Protein 6BKX (pdb70)

Secondary structure (DSSP, 8-state):
--EEEEEEEEEE--HHHHHHHHHHIIIIITTTEEEEEEEEE-SHHHHHHTTTHHHHHHHHHHHHHSEEEE-------HHHHHHHT-SS-PPPHHHHHHHHH-SEEEEEE---TTSPPSBTT--S-EEEEEE-SSGGGG-EEEEE-SSEEEEEEEEESSS---EEEEEEEE-SS-EEEEEEEEEHHHHHHHHHHHHHHHHHHT--EEEEE-TTTSTTHHHHHHHHHHHHIIIIIHHHHHHTT--EEEEEHHHHHHHHHHS---EEEEE-HHHHHHHHHHHHHHHT-TTSEEEEEE-TTSS-EEEE--S---HHHHHHHHTT-------HHHHHHHHHHHHHHHHHHT-HHHHHHHHHHHHHHHHHHHTT---HHHHHHHH-GGG--GGG---HHHHHHHHHHHHHHHHHHHHHT-/--EEEEEEEEEE--HHHHHHHHHHIIIIITTTEEEEEEEEE-SHHHHHHTTTHHHHHHHHHHHHHSEEEE-------HHHHHHHT-SS-PPPHHHHHHHHH--EEEEEE---TTS--SBTT--S-EEEEEE-SSGGGG-EEEEE-SSEEEEEEEEETTSS--EEEEEEEE-SS-EEEEEEEEEHHHHHHHHHHHHHHHHHHT--EEEEE-TTTSTTHHHHHHHHHHHHIIIIIHHHHHHTT--EEEEEHHHHHHHHHHS---EEEEE-HHHHHHHHHHHHHHHT-TT-EEEEEE-TTSS-EEEE--S---HHHHHHHHTT-------HHHHHHHHHHHHHHHHHHT-HHHHHHHHHHHHHHHHHHHTT---HHHHHHHH-GGG--GGG---HHHHHHHHHHHHHHHHHHHHHHS--/--EEEEEEEEEE--HHHHHHHHHHIIIIITTTEEEEEEEEE--HHHHHHTTTHHHHHHHHHHHHHSEEEE-------HHHHHHHT-SS----HHHHHHHHH--EEEEEE---TTS--SSTT--S-EEEEEE-SSGGGG-EEEEE-SSEEEEEEE--TTSS--EEEEEEEE-SS-EEEEE----HHHHHHHHHHHHHHHHHHT--EEEEE-TTTSTTHHHHHHHHHHHHIIIIIHHHHHHTT--EEEEEHHHHHHHHHHS---EEEEE-HHHHHHHHHHHHHHHT-TT-EEEEEE-TTSS-EEEE--S---HHHHHHHHTT-------HHHHHHHHHHHHHHHHHHT-HHHHHHHHHHHHHHHHHHHTT---HHHHHHHH-GGG--GGG---HHHHHHHHHHHHHHHHHHHHHHHHH-

Sequence (1247 aa):
KKISGGSVVEMQGDEMTRIIWELIKEKLIFPYVELDLHSYDLGIENRDATNDQVTKDAAEAIKKHNVGVKCATITPDEKRVEEFKLKQMWKSPNGTIRNNILGGTVFREAIICKNIPRLVSGWVKPIIIGRHAYGDQYRATDFVVPGPGKVEITYTPSDGTQKVTYLVHNFEEGGGVAMGMYNQDKSIEDFAHSSFQMALSKGWPLYLSTKNTILKKYDGRFKDIFQEIYDKQYKSQFEAQKIWYEHRLIDDMVAQAMKSEGGFIWACKNYDGDVQSDSVAQGYGSLGMMTSVLVCPDGKTVEAEAAHGTVTRHYRMYQKGQETSTNPIASIFAWTRGLAHRAKLDNNKELAFFANALEEVSIETIEAGFMTKDLAACIKGLPNVQRSDYLNTFEFMDKLGENLKIKLAQAKLSLEHHKKISGGSVVEMQGDEMTRIIWELIKEKLIFPYVELDLHSYDLGIENRDATNDQVTKDAAEAIKKHNVGVKCATITPDEKRVEEFKLKQMWKSPNGTIRNILGGTVFREAIICKNIPRLVSGWVKPIIIGRHAYGDQYRATDFVVPGPGKVEITYTPSDGTQKVTYLVHNFEEGGGVAMGMYNQDKSIEDFAHSSFQMALSKGWPLYLSTKNTILKKYDGRFKDIFQEIYDKQYKSQFEAQKIWYEHRLIDDMVAQAMKSEGGFIWACKNYDGDVQSDSVAQGYGSLGMMTSVLVCPDGKTVEAEAAHGTVTRHYRMYQKGQETSTNPIASIFAWTRGLAHRAKLDNNKELAFFANALEEVSIETIEAGFMTKDLAACIKGLPNVQRSDYLNTFEFMDKLGENLKIKLAQAKLSLEHKKISGGSVVEMQGDEMTRIIWELIKEKLIFPYVELDLHSYDLGIENRDATNDQVTKDAAEAIKKHNVGVKCATITPDEKRVEEFKLKQMWKSPNGTIRNNILGGTVFREAIICKNIPRLVSGWVKPIIIGRHAYGDQYRATDFVVPGPGKVEITYTPSDGTQKVTYLVHNFEEGGGVAMGMYNQDKSIEDFAHSSFQMALSKGWPLYLSTKNTILKKYDGRFKDIFQEIYDKQYKSQFEAQKIWYEHRLIDDMVAQAMKSEGGFIWACKNYDGDVQSDSVAQGYGSLGMMTSVLVCPDGKTVEAEAAHGTVTRHYRMYQKGQETSTNPIASIFAWTRGLAHRAKLDNNKELAFFANALEEVSIETIEAGFMTKDLAACIKGLPNVQRSDYLNTFEFMDKLGENLKIKLAQAKLSL

InterPro domains:
  IPR004790 Isocitrate dehydrogenase NADP-dependent [PIRSF000108] (7-410)
  IPR004790 Isocitrate dehydrogenase NADP-dependent [PTHR11822] (3-410)
  IPR004790 Isocitrate dehydrogenase NADP-dependent [TIGR00127] (4-410)
  IPR019818 Isocitrate/isopropylmalate dehydrogenase, conserved site [PS00470] (271-290)
  IPR024084 Isopropylmalate dehydrogenase-like domain [PF00180] (11-380)
  IPR024084 Isopropylmalate dehydrogenase-like domain [SM01329] (9-401)

Radius of gyration: 37.8 Å; Cα contacts (8 Å, |Δi|>4): 2553; chains: 3; bounding box: 75×101×125 Å

Organism: Homo sapiens (NCBI:txid9606)

B-factor: mean 28.01, std 14.49, range [10.61, 154.74]

Foldseek 3Di:
DAAAQEEEEEEAADFQQNVLLVLCCVQANVVHYDYPYHYQYPYVLVCQVVVNVSLVVSLVVLVVRQFYFYTFYDQDDPVVCVVNVGPDSDGDSQLVSCQSQWFWKKKKFLDFPQQAFQQNLAPDIEIETEGSHKDPSPKDKDWFAFFAWDKDKDAPPVRPDMDIGTPDGGPGGIGMDMDIDDDLVSLLLLLVVQLVVCLVLLFAEEEEAQCVVVVPRRVSSVVSNVVCCVPPNVVSNVVSVYYYYYDYVVVVVVCCSPHSHGHYYYYYNVCSLVVSQVSNVRSHDSQRMWIKGQGSVNRHIQTYRSDHSPNVQSVCVVVVHFAFDFCLRSLLSVLVSSCSSCVNVVRPVSVVSSVLLSVLSSVCVNVQEGTLRSLCSNVNNVRDDPVRYDTSSRSSVSSSVSSCVSVVVVVVVVVVD/DAAEQEEEEEEAADFQQNVLLVLCCVQANVVHYDYPYHYQYPYVLVCQVVVNVSLVVSLVVLVVRQFYFYTFYDQDDPVVCVVNVGPDSDADSQLVSCQSQWFWKKKKFLDFPLQAFQQVLAPDIEIETEGSHWDPSPKDKDWFAFFAWDKDKDAPPVRPDMDIGTPDGGPGGIGMDMDIADDLVSLLLLLVVQLVVCLVLLFAEEEEAQCVPVVPRRVSSVVSNVVCCVPPNVVSNVVSVYYYYYDYVVVVVVCCSPHNHGHYYYYYNVCSLVVSQVSNVRSHDSQGMWIKGQGSVNRHIQTYRSDHSPNVQSVCVVVVHFAFDFCLRSLLSVLVSSCSSCVNVVRPVSVVSSVLLSVLSSVCVNVQEGTLRSLCSNPNNVRDDPVSYDTSVRSSVSSSVSSVVSVVVVVVVDDD/DAAEQEEEEEEAADFQQNVLLVLCCVQANVVHYDYPYHYQYPYVLVCQVVVNVSLVVSLVVLVVRQFYFYTFYDQDDPVVCVVNVGPDSDGDSQLVSCQSQWFWKKKKFLDFPQQDFLQNLQQDIEIETEGSHWDPSPKDKDWFAFFAWDKDWDDDPVDDDIDIGTPDGGPGGIGMDMDIADDLVSLLLLLVVQLVVCLVLLFAEEEEAQCVVVVPRRVSSVVSNVVCCVPPNVVSNVVSVYYYYYDYLVVVLVCCSPHSHGHYYYYYNVCSLVVSQVSNVRSQDSQGMWIKGQGSVNRHIQTYRPDHSPNVQSVCVVVVHFAFDFCLRSLLSVLVSSCSSCVNVVRPVSVVSSVLLSVLSSVCVNVQEGTLRSLCSNQNNVRDDPVSYDTSSRSSVSSSVSSVVSVVVVVVVD

Nearest PDB structures (foldseek):
  6bkx-assembly1_C  TM=1.002E+00  e=2.337E-86  Homo sapiens
  8bay-assembly2_C  TM=9.981E-01  e=8.278E-82  Homo sapiens
  4l03-assembly2_C  TM=9.910E-01  e=6.024E-81  Homo sapiens
  8vhe-assembly1_B  TM=9.965E-01  e=2.669E-80  Homo sapiens
  6vei-assembly1_B  TM=9.838E-01  e=1.119E-79  Homo sapiens

CATH classification: 3.40.718.10

GO terms:
  GO:0000287 magnesium ion binding (F, IDA)
  GO:0004450 isocitrate dehydrogenase (NADP+) activity (F, IDA)
  GO:0006102 isocitrate metabolic process (P, IDA)
  GO:0006103 2-oxoglutarate metabolic process (P, IDA)
  GO:0042803 protein homodimerization activity (F, IPI)
  GO:1904724 tertiary granule lumen (C, TAS)
  GO:1904813 ficolin-1-rich granule lumen (C, TAS)
  GO:0034774 secretory granule lumen (C, TAS)
  GO:0005576 extracellular region (C, TAS)
  GO:0005782 peroxisomal matrix (C, TAS)
  GO:0005829 cytosol (C, TAS)
  GO:0005737 cytoplasm (C, IDA)
  GO:0042802 identical protein binding (F, IPI)
  GO:0005515 protein binding (F, IPI)
  GO:0045296 cadherin binding (F, HDA)
  GO:0005829 cytosol (C, IDA)
  GO:0005777 peroxisome (C, IDA)
  GO:0070062 extracellular exosome (C, HDA)

Solvent-accessible surface area: 53455 Å² total; per-residue (Å²): 152,87,34,89,0,27,29,0,0,1,0,34,0,3,10,2,2,66,40,2,1,66,18,0,9,105,52,0,0,81,54,48,2,75,9,66,45,47,63,54,49,0,1,0,103,43,0,18,71,49,82,15,80,13,0,92,62,0,0,90,8,0,104,158,30,16,0,0,0,2,0,4,18,8,73,8,71,127,96,38,31,126,76,54,171,14,120,110,90,18,165,25,0,29,5,30,0,13,24,56,17,11,5,0,0,17,11,40,14,11,81,4,186,49,17,66,94,127,27,96,37,12,101,81,44,2,5,1,0,4,0,1,25,0,2,79,70,135,26,96,106,97,110,12,133,18,92,34,137,20,98,84,69,133,77,24,130,106,58,109,104,140,48,70,130,106,77,97,51,26,146,95,42,38,32,115,13,89,22,61,80,32,90,66,135,16,6,60,23,0,0,48,17,0,0,97,42,0,27,91,92,29,51,17,0,20,0,0,1,62,28,65,122,88,144,185,59,3,9,106,1,75,86,5,0,73,90,14,10,83,150,95,18,88,87,84,0,100,77,78,170,15,116,12,70,31,66,42,29,77,80,0,51,60,52,3,119,189,26,99,6,8,9,0,3,0,0,24,1,110,25,0,43,60,30,2,56,61,8,1,71,6,13,6,16,85,17,7,10,9,2,22,2,45,6,63,94,66,108,4,8,3,0,7,4,36,43,48,10,48,43,206,32,46,81,61,74,72,144,60,94,91,14,6,4,15,1,0,2,1,0,5,3,0,0,82,0,0,42,24,20,2,161,55,68,118,26,153,112,0,46,103,0,2,77,2,0,24,70,1,0,45,84,1,1,57,69,42,76,8,0,68,54,1,4,20,40,81,82,29,108,130,92,22,110,98,104,42,29,41,23,6,50,73,0,0,40,51,0,13,101,39,0,138,83,51,27,56,117,30,109,120,71,123,126,166,188,222,106,37,88,0,26,29,0,0,1,0,36,0,3,9,3,2,71,47,2,1,66,24,0,9,115,70,0,0,72,59,48,2,122,28,73,46,50,62,43,50,0,1,0,107,44,0,17,70,49,50,14,24,12,0,71,49,0,0,77,8,0,105,116,27,16,0,0,0,2,0,3,18,8,27,0,19,83,152,40,32,125,72,49,175,16,119,102,51,16,148,10,0,28,4,27,0,14,24,55,18,12,6,0,0,18,10,42,15,12,82,4,186,48,13,66,92,47,1,83,33,7,100,83,43,2,5,2,0,4,1,1,22,0,2,22,29,118,25,26,28,11,65,1,107,11,47,2,91,0,45,0,10,10,46,16,79,104,61,111,113,131,53,68,68,88,10,21,50,4,143,81,41,5,0,0,0,3,0,5,1,0,46,25,134,17,0,60,24,1,0,48,21,0,0,97,42,0,27,92,93,30,51,18,0,20,0,0,1,20,10,16,31,8,46,114,0,3,10,60,0,57,75,6,0,73,90,14,10,82,147,96,19,89,87,85,0,102,76,81,168,14,112,11,71,30,65,42,0,18,65,0,5,2,54,3,8,144,27,99,6,8,9,0,2,0,0,24,1,26,6,0,7,3,5,1,14,11,9,1,8,0,13,5,17,53,18,7,11,10,2,22,1,45,7,65,93,65,109,5,7,3,0,6,4,32,41,49,10,47,42,208,32,50,79,52,93,104,152,73,91,89,15,2,3,16,0,0,3,1,0,4,3,0,0,83,0,0,42,26,20,2,159,54,70,119,27,153,115,0,44,105,1,2,77,1,0,23,70,2,0,45,83,1,0,60,70,43,77,9,0,56,53,0,4,17,44,82,84,28,108,130,89,25,115,100,109,41,24,41,21,8,120,70,0,0,77,51,0,13,100,38,0,140,83,45,29,50,105,28,130,151,82,136,167,236,258,102,26,88,0,26,30,0,0,1,0,34,0,3,11,2,1,69,41,1,1,67,22,0,9,119,69,0,0,76,60,49,2,119,30,73,47,51,61,53,48,0,0,1,104,44,0,18,71,49,86,14,82,13,0,93,60,0,0,88,8,0,103,158,30,16,0,0,0,2,0,3,17,9,30,0,36,106,95,38,30,128,79,53,171,15,120,108,62,15,151,10,0,29,5,31,0,13,24,56,17,11,6,0,1,17,12,41,14,11,78,5,184,50,18,64,92,44,1,84,34,7,101,81,43,1,5,1,0,4,0,0,19,0,1,24,28,116,26,26,26,10,62,1,106,12,53,2,52,0,22,0,7,10,56,17,83,124,63,104,86,91,52,42,73,93,10,26,51,4,143,84,42,6,0,0,0,4,0,5,0,0,42,23,132,16,0,60,24,0,0,48,21,0,0,97,43,0,27,92,93,30,50,18,0,19,0,0,1,20,4,17,29,10,29,99,1,3,4,59,0,40,74,6,0,71,89,14,9,81,152,96,18,90,88,84,0,101,75,82,168,12,113,10,70,30,66,43,0,19,66,0,6,2,52,4,8,141,26,100,6,8,9,0,2,0,0,24,1,24,5,0,7,2,6,2,14,12,10,1,10,0,13,7,17,55,17,7,10,10,2,23,1,45,6,64,92,66,108,4,8,3,0,6,3,34,44,48,9,47,42,208,32,48,77,54,87,104,151,73,93,88,15,3,3,16,0,0,3,1,0,4,3,0,0,83,0,0,42,27,20,2,161,54,68,117,32,160,120,0,43,105,0,2,76,1,0,23,70,2,0,46,85,1,0,59,70,44,76,9,0,56,50,0,4,18,41,78,85,28,110,129,90,26,116,101,108,38,27,41,21,7,114,70,0,0,77,51,0,14,103,38,0,138,84,51,32,44,92,32,159,144,97,188

Structure (mmCIF, N/CA/C/O backbone):
data_6BKX
#
_entry.id   6BKX
#
_cell.length_a   95.301
_cell.length_b   274.911
_cell.length_c   116.897
_cell.angle_alpha   90.00
_cell.angle_beta   90.00
_cell.angle_gamma   90.00
#
_symmetry.space_group_name_H-M   'C 2 2 21'
#
loop_
_entity.id
_entity.type
_entity.pdbx_description
1 polymer 'Isocitrate dehydrogenase [NADP] cytoplasmic'
2 non-polymer 'CALCIUM ION'
3 non-polymer 'ISOCITRIC ACID'
4 non-polymer (6aS,7S,9R,10aS)-7,10a-dimethyl-8-oxo-2-(phenylamino)-5,6,6a,7,8,9,10,10a-octahydrobenzo[h]quinazoline-9-carbonitrile
5 water water
#
loop_
_atom_site.group_PDB
_atom_site.id
_atom_site.type_symbol
_atom_site.label_atom_id
_atom_site.label_alt_id
_atom_site.label_comp_id
_atom_site.label_asym_id
_atom_site.label_entity_id
_atom_site.label_seq_id
_atom_site.pdbx_PDB_ins_code
_atom_site.Cartn_x
_atom_site.Cartn_y
_atom_site.Cartn_z
_atom_site.occupancy
_atom_site.B_iso_or_equiv
_atom_site.auth_seq_id
_atom_site.auth_comp_id
_atom_site.auth_asym_id
_atom_site.auth_atom_id
_atom_site.pdbx_PDB_model_num
ATOM 1 N N . LYS A 1 3 ? 33.460 6.737 -46.735 1.00 48.31 3 LYS C N 1
ATOM 2 C CA . LYS A 1 3 ? 32.086 6.234 -46.711 1.00 47.36 3 LYS C CA 1
ATOM 3 C C . LYS A 1 3 ? 31.632 6.000 -45.273 1.00 46.23 3 LYS C C 1
ATOM 4 O O . LYS A 1 3 ? 32.387 5.443 -44.468 1.00 47.09 3 LYS C O 1
ATOM 10 N N . LYS A 1 4 ? 30.385 6.375 -44.968 1.00 37.62 4 LYS C N 1
ATOM 11 C CA . LYS A 1 4 ? 29.822 6.180 -43.630 1.00 34.99 4 LYS C CA 1
ATOM 12 C C . LYS A 1 4 ? 29.147 4.816 -43.479 1.00 36.36 4 LYS C C 1
ATOM 13 O O . LYS A 1 4 ? 28.770 4.173 -44.468 1.00 34.80 4 LYS C O 1
ATOM 19 N N . ILE A 1 5 ? 29.010 4.371 -42.221 1.00 29.93 5 ILE C N 1
ATOM 20 C CA . ILE A 1 5 ? 28.352 3.115 -41.899 1.00 28.39 5 ILE C CA 1
ATOM 21 C C . ILE A 1 5 ? 26.836 3.360 -41.934 1.00 31.18 5 ILE C C 1
ATOM 22 O O . ILE A 1 5 ? 26.374 4.380 -41.426 1.00 30.18 5 ILE C O 1
ATOM 27 N N . SER A 1 6 ? 26.073 2.452 -42.562 1.00 29.62 6 SER C N 1
ATOM 28 C CA . SER A 1 6 ? 24.615 2.560 -42.567 1.00 30.96 6 SER C CA 1
ATOM 29 C C . SER A 1 6 ? 24.188 2.005 -41.191 1.00 34.88 6 SER C C 1
ATOM 30 O O . SER A 1 6 ? 24.343 0.812 -40.928 1.00 36.27 6 SER C O 1
ATOM 33 N N . GLY A 1 7 ? 23.775 2.901 -40.311 1.00 29.81 7 GLY C N 1
ATOM 34 C CA . GLY A 1 7 ? 23.428 2.581 -38.929 1.00 29.33 7 GLY C CA 1
ATOM 35 C C . GLY A 1 7 ? 22.050 2.006 -38.660 1.00 30.97 7 GLY C C 1
ATOM 36 O O . GLY A 1 7 ? 21.876 1.288 -37.674 1.00 29.24 7 GLY C O 1
ATOM 37 N N . GLY A 1 8 ? 21.067 2.349 -39.481 1.00 27.35 8 GLY C N 1
ATOM 38 C CA . GLY A 1 8 ? 19.707 1.867 -39.255 1.00 27.19 8 GLY C CA 1
ATOM 39 C C . GLY A 1 8 ? 18.921 2.756 -38.308 1.00 29.18 8 GLY C C 1
ATOM 40 O O . GLY A 1 8 ? 19.306 3.901 -38.051 1.00 29.96 8 GLY C O 1
ATOM 41 N N . SER A 1 9 ? 17.805 2.238 -37.787 1.00 23.89 9 SER C N 1
ATOM 42 C CA . SER A 1 9 ? 16.859 3.004 -36.978 1.00 23.23 9 SER C CA 1
ATOM 43 C C . SER A 1 9 ? 17.203 3.023 -35.510 1.00 24.03 9 SER C C 1
ATOM 44 O O . SER A 1 9 ? 17.331 1.964 -34.902 1.00 23.50 9 SER C O 1
ATOM 47 N N . VAL A 1 10 ? 17.276 4.227 -34.938 1.00 20.21 10 VAL C N 1
ATOM 48 C CA . VAL A 1 10 ? 17.596 4.444 -33.515 1.00 20.07 10 VAL C CA 1
ATOM 49 C C . VAL A 1 10 ? 16.688 5.540 -32.975 1.00 21.67 10 VAL C C 1
ATOM 50 O O . VAL A 1 10 ? 16.544 6.596 -33.594 1.00 21.11 10 VAL C O 1
ATOM 54 N N . VAL A 1 11 ? 16.124 5.323 -31.777 1.00 16.89 11 VAL C N 1
ATOM 55 C CA . VAL A 1 11 ? 15.319 6.332 -31.116 1.00 16.03 11 VAL C CA 1
ATOM 56 C C . VAL A 1 11 ? 16.260 7.044 -30.140 1.00 20.86 11 VAL C C 1
ATOM 57 O O . VAL A 1 11 ? 16.895 6.374 -29.326 1.00 20.20 11 VAL C O 1
ATOM 61 N N . GLU A 1 12 ? 16.354 8.370 -30.222 1.00 18.01 12 GLU C N 1
ATOM 62 C CA . GLU A 1 12 ? 17.179 9.116 -29.274 1.00 20.12 12 GLU C CA 1
ATOM 63 C C . GLU A 1 12 ? 16.292 9.982 -28.437 1.00 24.03 12 GLU C C 1
ATOM 64 O O . GLU A 1 12 ? 15.282 10.515 -28.924 1.00 25.24 12 GLU C O 1
ATOM 70 N N . MET A 1 13 ? 16.641 10.110 -27.162 1.00 18.30 13 MET C N 1
ATOM 71 C CA . MET A 1 13 ? 15.871 10.940 -26.253 1.00 17.62 13 MET C CA 1
ATOM 72 C C . MET A 1 13 ? 16.808 11.989 -25.707 1.00 21.80 13 MET C C 1
ATOM 73 O O . MET A 1 13 ? 17.746 11.663 -24.979 1.00 20.26 13 MET C O 1
ATOM 78 N N . GLN A 1 14 ? 16.577 13.235 -26.082 1.00 17.57 14 GLN C N 1
ATOM 79 C CA . GLN A 1 14 ? 17.396 14.351 -25.631 1.00 18.45 14 GLN C CA 1
ATOM 80 C C . GLN A 1 14 ? 17.047 14.671 -24.199 1.00 20.28 14 GLN C C 1
ATOM 81 O O . GLN A 1 14 ? 15.925 14.498 -23.814 1.00 20.66 14 GLN C O 1
ATOM 87 N N . GLY A 1 15 ? 18.016 15.193 -23.447 1.00 16.96 15 GLY C N 1
ATOM 88 C CA . GLY A 1 15 ? 17.825 15.416 -22.023 1.00 15.71 15 GLY C CA 1
ATOM 89 C C . GLY A 1 15 ? 18.001 16.828 -21.538 1.00 19.02 15 GLY C C 1
ATOM 90 O O . GLY A 1 15 ? 17.629 17.775 -22.233 1.00 18.84 15 GLY C O 1
ATOM 91 N N . ASP A 1 16 ? 18.584 16.969 -20.347 1.00 16.59 16 ASP C N 1
ATOM 92 C CA . ASP A 1 16 ? 18.668 18.251 -19.685 1.00 16.44 16 ASP C CA 1
ATOM 93 C C . ASP A 1 16 ? 20.050 18.739 -19.307 1.00 20.48 16 ASP C C 1
ATOM 94 O O . ASP A 1 16 ? 20.986 17.961 -19.125 1.00 20.14 16 ASP C O 1
ATOM 99 N N . GLU A 1 17 ? 20.132 20.062 -19.105 1.00 16.61 17 GLU C N 1
ATOM 100 C CA . GLU A 1 17 ? 21.276 20.766 -18.560 1.00 16.22 17 GLU C CA 1
ATOM 101 C C . GLU A 1 17 ? 22.620 20.365 -19.186 1.00 18.40 17 GLU C C 1
ATOM 102 O O . GLU A 1 17 ? 22.726 20.382 -20.411 1.00 18.38 17 GLU C O 1
ATOM 108 N N . MET A 1 18 ? 23.650 20.050 -18.362 1.00 17.33 18 MET C N 1
ATOM 109 C CA . MET A 1 18 ? 24.987 19.790 -18.931 1.00 16.67 18 MET C CA 1
ATOM 110 C C . MET A 1 18 ? 25.017 18.580 -19.838 1.00 17.53 18 MET C C 1
ATOM 111 O O . MET A 1 18 ? 25.674 18.607 -20.880 1.00 17.35 18 MET C O 1
ATOM 116 N N . THR A 1 19 ? 24.291 17.512 -19.453 1.00 15.09 19 THR C N 1
ATOM 117 C CA . THR A 1 19 ? 24.243 16.303 -20.271 1.00 14.69 19 THR C CA 1
ATOM 118 C C . THR A 1 19 ? 23.623 16.579 -21.653 1.00 18.39 19 THR C C 1
ATOM 119 O O . THR A 1 19 ? 24.026 15.956 -22.637 1.00 17.82 19 THR C O 1
ATOM 123 N N . ARG A 1 20 ? 22.675 17.539 -21.743 1.00 16.63 20 ARG C N 1
ATOM 124 C CA . ARG A 1 20 ? 22.061 17.897 -23.025 1.00 16.09 20 ARG C CA 1
ATOM 125 C C . ARG A 1 20 ? 23.149 18.473 -23.974 1.00 18.53 20 ARG C C 1
ATOM 126 O O . ARG A 1 20 ? 23.200 18.133 -25.161 1.00 18.35 20 ARG C O 1
ATOM 134 N N . ILE A 1 21 ? 24.007 19.341 -23.429 1.00 17.79 21 ILE C N 1
ATOM 135 C CA . ILE A 1 21 ? 25.108 19.963 -24.202 1.00 17.50 21 ILE C CA 1
ATOM 136 C C . ILE A 1 21 ? 26.093 18.884 -24.683 1.00 20.07 21 ILE C C 1
ATOM 137 O O . ILE A 1 21 ? 26.432 18.832 -25.872 1.00 20.58 21 ILE C O 1
ATOM 142 N N . ILE A 1 22 ? 26.513 17.996 -23.773 1.00 16.40 22 ILE C N 1
ATOM 143 C CA . ILE A 1 22 ? 27.438 16.902 -24.099 1.00 18.22 22 ILE C CA 1
ATOM 144 C C . ILE A 1 22 ? 26.845 15.949 -25.137 1.00 20.26 22 ILE C C 1
ATOM 145 O O . ILE A 1 22 ? 27.552 15.487 -26.033 1.00 18.43 22 ILE C O 1
ATOM 150 N N . TRP A 1 23 ? 25.529 15.655 -25.032 1.00 17.44 23 TRP C N 1
ATOM 151 C CA . TRP A 1 23 ? 24.836 14.772 -25.968 1.00 16.85 23 TRP C CA 1
ATOM 152 C C . TRP A 1 23 ? 25.001 15.265 -27.423 1.00 19.60 23 TRP C C 1
ATOM 153 O O . TRP A 1 23 ? 25.310 14.482 -28.306 1.00 18.33 23 TRP C O 1
ATOM 164 N N . GLU A 1 24 ? 24.818 16.569 -27.640 1.00 18.24 24 GLU C N 1
ATOM 165 C CA . GLU A 1 24 ? 24.951 17.174 -28.953 1.00 19.07 24 GLU C CA 1
ATOM 166 C C . GLU A 1 24 ? 26.396 17.094 -29.446 1.00 21.84 24 GLU C C 1
ATOM 167 O O . GLU A 1 24 ? 26.620 16.813 -30.627 1.00 22.83 24 GLU C O 1
ATOM 173 N N . LEU A 1 25 ? 27.378 17.295 -28.535 1.00 18.37 25 LEU C N 1
ATOM 174 C CA . LEU A 1 25 ? 28.803 17.185 -28.871 1.00 17.81 25 LEU C CA 1
ATOM 175 C C . LEU A 1 25 ? 29.149 15.765 -29.287 1.00 20.45 25 LEU C C 1
ATOM 176 O O . LEU A 1 25 ? 29.888 15.570 -30.245 1.00 19.74 25 LEU C O 1
ATOM 181 N N . ILE A 1 26 ? 28.603 14.749 -28.581 1.00 16.06 26 ILE C N 1
ATOM 182 C CA . ILE A 1 26 ? 28.844 13.365 -28.938 1.00 14.52 26 ILE C CA 1
ATOM 183 C C . ILE A 1 26 ? 28.343 13.068 -30.366 1.00 18.18 26 ILE C C 1
ATOM 184 O O . ILE A 1 26 ? 29.058 12.449 -31.150 1.00 19.39 26 ILE C O 1
ATOM 189 N N . LYS A 1 27 ? 27.115 13.473 -30.675 1.00 16.59 27 LYS C N 1
ATOM 190 C CA . LYS A 1 27 ? 26.553 13.240 -31.994 1.00 16.94 27 LYS C CA 1
ATOM 191 C C . LYS A 1 27 ? 27.388 13.921 -33.074 1.00 21.54 27 LYS C C 1
ATOM 192 O O . LYS A 1 27 ? 27.756 13.272 -34.052 1.00 22.42 27 LYS C O 1
ATOM 198 N N . GLU A 1 28 ? 27.692 15.197 -32.862 1.00 20.32 28 GLU C N 1
ATOM 199 C CA . GLU A 1 28 ? 28.450 16.021 -33.812 1.00 21.54 28 GLU C CA 1
ATOM 200 C C . GLU A 1 28 ? 29.878 15.543 -34.051 1.00 23.85 28 GLU C C 1
ATOM 201 O O . GLU A 1 28 ? 30.317 15.483 -35.206 1.00 24.78 28 GLU C O 1
ATOM 207 N N . LYS A 1 29 ? 30.599 15.177 -32.980 1.00 18.72 29 LYS C N 1
ATOM 208 C CA . LYS A 1 29 ? 32.003 14.817 -33.088 1.00 18.44 29 LYS C CA 1
ATOM 209 C C . LYS A 1 29 ? 32.309 13.326 -33.226 1.00 22.37 29 LYS C C 1
ATOM 210 O O . LYS A 1 29 ? 33.331 12.971 -33.815 1.00 22.50 29 LYS C O 1
ATOM 216 N N . LEU A 1 30 ? 31.496 12.460 -32.598 1.00 18.60 30 LEU C N 1
ATOM 217 C CA . LEU A 1 30 ? 31.818 11.040 -32.543 1.00 17.46 30 LEU C CA 1
ATOM 218 C C . LEU A 1 30 ? 30.921 10.114 -33.330 1.00 20.88 30 LEU C C 1
ATOM 219 O O . LEU A 1 30 ? 31.380 9.044 -33.727 1.00 21.61 30 LEU C O 1
ATOM 224 N N . ILE A 1 31 ? 29.654 10.474 -33.524 1.00 17.92 31 ILE C N 1
ATOM 225 C CA . ILE A 1 31 ? 28.723 9.572 -34.212 1.00 18.45 31 ILE C CA 1
ATOM 226 C C . ILE A 1 31 ? 28.497 9.953 -35.675 1.00 23.34 31 ILE C C 1
ATOM 227 O O . ILE A 1 31 ? 28.786 9.150 -36.574 1.00 22.83 31 ILE C O 1
ATOM 232 N N . PHE A 1 32 ? 27.944 11.151 -35.897 1.00 23.29 32 PHE C N 1
ATOM 233 C CA . PHE A 1 32 ? 27.549 11.625 -37.234 1.00 25.18 32 PHE C CA 1
ATOM 234 C C . PHE A 1 32 ? 28.689 11.632 -38.274 1.00 28.61 32 PHE C C 1
ATOM 235 O O . PHE A 1 32 ? 28.400 11.274 -39.420 1.00 29.69 32 PHE C O 1
ATOM 243 N N . PRO A 1 33 ? 29.974 11.900 -37.949 1.00 24.89 33 PRO C N 1
ATOM 244 C CA . PRO A 1 33 ? 30.997 11.839 -39.016 1.00 25.06 33 PRO C CA 1
ATOM 245 C C . PRO A 1 33 ? 31.247 10.422 -39.564 1.00 29.21 33 PRO C C 1
ATOM 246 O O . PRO A 1 33 ? 31.846 10.277 -40.636 1.00 28.36 33 PRO C O 1
ATOM 250 N N . TYR A 1 34 ? 30.788 9.373 -38.843 1.00 23.35 34 TYR C N 1
ATOM 251 C CA . TYR A 1 34 ? 31.063 7.982 -39.194 1.00 23.30 34 TYR C CA 1
ATOM 252 C C . TYR A 1 34 ? 29.873 7.103 -39.473 1.00 25.58 34 TYR C C 1
ATOM 253 O O . TYR A 1 34 ? 30.039 6.051 -40.094 1.00 24.21 34 TYR C O 1
ATOM 262 N N . VAL A 1 35 ? 28.704 7.472 -38.946 1.00 21.95 35 VAL C N 1
ATOM 263 C CA . VAL A 1 35 ? 27.508 6.648 -39.017 1.00 21.77 35 VAL C CA 1
ATOM 264 C C . VAL A 1 35 ? 26.336 7.477 -39.509 1.00 25.14 35 VAL C C 1
ATOM 265 O O . VAL A 1 35 ? 26.093 8.582 -39.009 1.00 25.96 35 VAL C O 1
ATOM 269 N N . GLU A 1 36 ? 25.610 6.941 -40.494 1.00 24.12 36 GLU C N 1
ATOM 270 C CA . GLU A 1 36 ? 24.407 7.569 -41.021 1.00 25.65 36 GLU C CA 1
ATOM 271 C C . GLU A 1 36 ? 23.250 6.822 -40.346 1.00 30.64 36 GLU C C 1
ATOM 272 O O . GLU A 1 36 ? 23.150 5.597 -40.463 1.00 29.69 36 GLU C O 1
ATOM 278 N N . LEU A 1 37 ? 22.418 7.544 -39.603 1.00 27.23 37 LEU C N 1
ATOM 279 C CA . LEU A 1 37 ? 21.317 6.903 -38.893 1.00 26.64 37 LEU C CA 1
ATOM 280 C C . LEU A 1 37 ? 19.966 7.376 -39.345 1.00 31.28 37 LEU C C 1
ATOM 281 O O . LEU A 1 37 ? 19.821 8.531 -39.752 1.00 32.58 37 LEU C O 1
ATOM 286 N N . ASP A 1 38 ? 18.955 6.511 -39.176 1.00 27.26 38 ASP C N 1
ATOM 287 C CA . ASP A 1 38 ? 17.555 6.865 -39.334 1.00 26.79 38 ASP C CA 1
ATOM 288 C C . ASP A 1 38 ? 17.168 7.169 -37.875 1.00 29.23 38 ASP C C 1
ATOM 289 O O . ASP A 1 38 ? 16.756 6.288 -37.125 1.00 28.34 38 ASP C O 1
ATOM 294 N N . LEU A 1 39 ? 17.429 8.393 -37.459 1.00 25.44 39 LEU C N 1
ATOM 295 C CA . LEU A 1 39 ? 17.260 8.845 -36.094 1.00 25.33 39 LEU C CA 1
ATOM 296 C C . LEU A 1 39 ? 15.855 9.373 -35.818 1.00 28.27 39 LEU C C 1
ATOM 297 O O . LEU A 1 39 ? 15.360 10.260 -36.522 1.00 27.87 39 LEU C O 1
ATOM 302 N N . HIS A 1 40 ? 15.190 8.782 -34.817 1.00 21.85 40 HIS C N 1
ATOM 303 C CA . HIS A 1 40 ? 13.853 9.207 -34.409 1.00 22.42 40 HIS C CA 1
ATOM 304 C C . HIS A 1 40 ? 14.085 9.964 -33.113 1.00 25.46 40 HIS C C 1
ATOM 305 O O . HIS A 1 40 ? 14.349 9.340 -32.076 1.00 24.32 40 HIS C O 1
ATOM 312 N N . SER A 1 41 ? 14.070 11.305 -33.186 1.00 22.07 41 SER C N 1
ATOM 313 C CA . SER A 1 41 ? 14.404 12.168 -32.064 1.00 21.92 41 SER C CA 1
ATOM 314 C C . SER A 1 41 ? 13.227 12.629 -31.252 1.00 26.14 41 SER C C 1
ATOM 315 O O . SER A 1 41 ? 12.243 13.132 -31.805 1.00 25.96 41 SER C O 1
ATOM 318 N N . TYR A 1 42 ? 13.334 12.478 -29.920 1.00 21.10 42 TYR C N 1
ATOM 319 C CA . TYR A 1 42 ? 12.314 12.923 -28.967 1.00 20.17 42 TYR C CA 1
ATOM 320 C C . TYR A 1 42 ? 12.982 13.806 -27.973 1.00 23.61 42 TYR C C 1
ATOM 321 O O . TYR A 1 42 ? 14.003 13.427 -27.395 1.00 23.14 42 TYR C O 1
ATOM 330 N N . ASP A 1 43 ? 12.458 15.006 -27.797 1.00 18.99 43 ASP C N 1
ATOM 331 C CA . ASP A 1 43 ? 13.072 15.932 -26.873 1.00 19.76 43 ASP C CA 1
ATOM 332 C C . ASP A 1 43 ? 12.442 15.757 -25.501 1.00 21.72 43 ASP C C 1
ATOM 333 O O . ASP A 1 43 ? 11.307 16.205 -25.263 1.00 19.74 43 ASP C O 1
ATOM 338 N N . LEU A 1 44 ? 13.185 15.077 -24.599 1.00 18.80 44 LEU C N 1
ATOM 339 C CA . LEU A 1 44 ? 12.742 14.869 -23.219 1.00 18.57 44 LEU C CA 1
ATOM 340 C C . LEU A 1 44 ? 13.308 15.916 -22.268 1.00 21.86 44 LEU C C 1
ATOM 341 O O . LEU A 1 44 ? 13.363 15.701 -21.048 1.00 20.88 44 LEU C O 1
ATOM 346 N N . GLY A 1 45 ? 13.702 17.068 -22.812 1.00 20.35 45 GLY C N 1
ATOM 347 C CA . GLY A 1 45 ? 14.097 18.201 -21.984 1.00 20.25 45 GLY C CA 1
ATOM 348 C C . GLY A 1 45 ? 12.876 18.580 -21.144 1.00 23.02 45 GLY C C 1
ATOM 349 O O . GLY A 1 45 ? 11.734 18.385 -21.584 1.00 22.51 45 GLY C O 1
ATOM 350 N N . ILE A 1 46 ? 13.096 19.053 -19.922 1.00 20.96 46 ILE C N 1
ATOM 351 C CA . ILE A 1 46 ? 12.020 19.390 -18.985 1.00 20.79 46 ILE C CA 1
ATOM 352 C C . ILE A 1 46 ? 10.995 20.379 -19.607 1.00 27.54 46 ILE C C 1
ATOM 353 O O . ILE A 1 46 ? 9.787 20.219 -19.397 1.00 27.58 46 ILE C O 1
ATOM 358 N N . GLU A 1 47 ? 11.484 21.364 -20.397 1.00 26.49 47 GLU C N 1
ATOM 359 C CA . GLU A 1 47 ? 10.610 22.360 -21.047 1.00 26.97 47 GLU C CA 1
ATOM 360 C C . GLU A 1 47 ? 9.685 21.715 -22.074 1.00 29.87 47 GLU C C 1
ATOM 361 O O . GLU A 1 47 ? 8.509 22.089 -22.144 1.00 30.58 47 GLU C O 1
ATOM 367 N N . ASN A 1 48 ? 10.195 20.744 -22.858 1.00 24.50 48 ASN C N 1
ATOM 368 C CA . ASN A 1 48 ? 9.364 20.062 -23.846 1.00 23.89 48 ASN C CA 1
ATOM 369 C C . ASN A 1 48 ? 8.416 19.064 -23.199 1.00 26.17 48 ASN C C 1
ATOM 370 O O . ASN A 1 48 ? 7.303 18.866 -23.704 1.00 25.71 48 ASN C O 1
ATOM 375 N N . ARG A 1 49 ? 8.840 18.427 -22.095 1.00 21.54 49 ARG C N 1
ATOM 376 C CA . ARG A 1 49 ? 7.922 17.540 -21.381 1.00 21.59 49 ARG C CA 1
ATOM 377 C C . ARG A 1 49 ? 6.781 18.411 -20.825 1.00 26.96 49 ARG C C 1
ATOM 378 O O . ARG A 1 49 ? 5.617 18.032 -20.932 1.00 27.59 49 ARG C O 1
ATOM 386 N N . ASP A 1 50 ? 7.106 19.607 -20.306 1.00 24.89 50 ASP C N 1
ATOM 387 C CA . ASP A 1 50 ? 6.079 20.525 -19.780 1.00 25.20 50 ASP C CA 1
ATOM 388 C C . ASP A 1 50 ? 5.126 20.973 -20.893 1.00 31.36 50 ASP C C 1
ATOM 389 O O . ASP A 1 50 ? 3.909 20.901 -20.703 1.00 31.10 50 ASP C O 1
ATOM 394 N N . ALA A 1 51 ? 5.671 21.367 -22.058 1.00 30.09 51 ALA C N 1
ATOM 395 C CA . ALA A 1 51 ? 4.883 21.823 -23.227 1.00 30.79 51 ALA C CA 1
ATOM 396 C C . ALA A 1 51 ? 3.923 20.764 -23.789 1.00 35.00 51 ALA C C 1
ATOM 397 O O . ALA A 1 51 ? 2.859 21.116 -24.302 1.00 35.86 51 ALA C O 1
ATOM 399 N N . THR A 1 52 ? 4.309 19.474 -23.725 1.00 27.94 52 THR C N 1
ATOM 400 C CA . THR A 1 52 ? 3.505 18.360 -24.248 1.00 26.00 52 THR C CA 1
ATOM 401 C C . THR A 1 52 ? 2.725 17.622 -23.152 1.00 25.44 52 THR C C 1
ATOM 402 O O . THR A 1 52 ? 2.160 16.562 -23.434 1.00 25.93 52 THR C O 1
ATOM 406 N N . ASN A 1 53 ? 2.700 18.162 -21.923 1.00 22.22 53 ASN C N 1
ATOM 407 C CA . ASN A 1 53 ? 2.052 17.541 -20.749 1.00 23.55 53 ASN C CA 1
ATOM 408 C C . ASN A 1 53 ? 2.588 16.114 -20.520 1.00 27.09 53 ASN C C 1
ATOM 409 O O . ASN A 1 53 ? 1.836 15.187 -20.198 1.00 26.44 53 ASN C O 1
ATOM 414 N N . ASP A 1 54 ? 3.902 15.947 -20.765 1.00 23.63 54 ASP C N 1
ATOM 415 C CA . ASP A 1 54 ? 4.649 14.685 -20.620 1.00 23.15 54 ASP C CA 1
ATOM 416 C C . ASP A 1 54 ? 4.302 13.628 -21.684 1.00 24.50 54 ASP C C 1
ATOM 417 O O . ASP A 1 54 ? 4.796 12.492 -21.613 1.00 23.30 54 ASP C O 1
ATOM 422 N N . GLN A 1 55 ? 3.511 13.998 -22.723 1.00 20.62 55 GLN C N 1
ATOM 423 C CA . GLN A 1 55 ? 3.179 13.036 -23.771 1.00 21.05 55 GLN C CA 1
ATOM 424 C C . GLN A 1 55 ? 4.426 12.606 -24.571 1.00 22.61 55 GLN C C 1
ATOM 425 O O . GLN A 1 55 ? 4.473 11.479 -25.048 1.00 23.05 55 GLN C O 1
ATOM 431 N N . VAL A 1 56 ? 5.405 13.514 -24.737 1.00 20.64 56 VAL C N 1
ATOM 432 C CA . VAL A 1 56 ? 6.626 13.197 -25.485 1.00 19.40 56 VAL C CA 1
ATOM 433 C C . VAL A 1 56 ? 7.334 11.959 -24.889 1.00 19.78 56 VAL C C 1
ATOM 434 O O . VAL A 1 56 ? 7.870 11.142 -25.635 1.00 19.49 56 VAL C O 1
ATOM 438 N N . THR A 1 57 ? 7.285 11.823 -23.544 1.00 17.78 57 THR C N 1
ATOM 439 C CA . THR A 1 57 ? 7.924 10.696 -22.862 1.00 16.60 57 THR C CA 1
ATOM 440 C C . THR A 1 57 ? 7.265 9.364 -23.285 1.00 20.22 57 THR C C 1
ATOM 441 O O . THR A 1 57 ? 7.965 8.409 -23.622 1.00 20.83 57 THR C O 1
ATOM 445 N N . LYS A 1 58 ? 5.907 9.334 -23.301 1.00 19.10 58 LYS C N 1
ATOM 446 C CA . LYS A 1 58 ? 5.142 8.161 -23.710 1.00 19.63 58 LYS C CA 1
ATOM 447 C C . LYS A 1 58 ? 5.368 7.870 -25.187 1.00 22.16 58 LYS C C 1
ATOM 448 O O . LYS A 1 58 ? 5.558 6.714 -25.557 1.00 22.92 58 LYS C O 1
ATOM 454 N N . ASP A 1 59 ? 5.397 8.912 -26.020 1.00 19.69 59 ASP C N 1
ATOM 455 C CA . ASP A 1 59 ? 5.661 8.752 -27.462 1.00 20.39 59 ASP C CA 1
ATOM 456 C C . ASP A 1 59 ? 7.036 8.123 -27.716 1.00 21.93 59 ASP C C 1
ATOM 457 O O . ASP A 1 59 ? 7.169 7.219 -28.555 1.00 20.57 59 ASP C O 1
ATOM 462 N N . ALA A 1 60 ? 8.057 8.580 -26.954 1.00 19.47 60 ALA C N 1
ATOM 463 C CA . ALA A 1 60 ? 9.418 8.033 -27.076 1.00 18.60 60 ALA C CA 1
ATOM 464 C C . ALA A 1 60 ? 9.417 6.544 -26.720 1.00 19.84 60 ALA C C 1
ATOM 465 O O . ALA A 1 60 ? 9.992 5.744 -27.450 1.00 19.73 60 ALA C O 1
ATOM 467 N N . ALA A 1 61 ? 8.731 6.168 -25.627 1.00 17.44 61 ALA C N 1
ATOM 468 C CA . ALA A 1 61 ? 8.668 4.760 -25.217 1.00 17.90 61 ALA C CA 1
ATOM 469 C C . ALA A 1 61 ? 7.995 3.901 -26.292 1.00 21.62 61 ALA C C 1
ATOM 470 O O . ALA A 1 61 ? 8.497 2.835 -26.633 1.00 20.40 61 ALA C O 1
ATOM 472 N N . GLU A 1 62 ? 6.914 4.413 -26.899 1.00 19.73 62 GLU C N 1
ATOM 473 C CA . GLU A 1 62 ? 6.244 3.694 -27.990 1.00 21.00 62 GLU C CA 1
ATOM 474 C C . GLU A 1 62 ? 7.158 3.538 -29.214 1.00 22.30 62 GLU C C 1
ATOM 475 O O . GLU A 1 62 ? 7.146 2.482 -29.863 1.00 22.62 62 GLU C O 1
ATOM 481 N N . ALA A 1 63 ? 7.977 4.559 -29.500 1.00 20.03 63 ALA C N 1
ATOM 482 C CA . ALA A 1 63 ? 8.927 4.512 -30.619 1.00 19.67 63 ALA C CA 1
ATOM 483 C C . ALA A 1 63 ? 9.999 3.460 -30.370 1.00 22.57 63 ALA C C 1
ATOM 484 O O . ALA A 1 63 ? 10.405 2.764 -31.297 1.00 22.09 63 ALA C O 1
ATOM 486 N N . ILE A 1 64 ? 10.444 3.308 -29.097 1.00 17.14 64 ILE C N 1
ATOM 487 C CA . ILE A 1 64 ? 11.424 2.265 -28.781 1.00 17.40 64 ILE C CA 1
ATOM 488 C C . ILE A 1 64 ? 10.814 0.874 -29.051 1.00 20.56 64 ILE C C 1
ATOM 489 O O . ILE A 1 64 ? 11.497 0.017 -29.586 1.00 20.36 64 ILE C O 1
ATOM 494 N N . LYS A 1 65 ? 9.535 0.650 -28.693 1.00 20.48 65 LYS C N 1
ATOM 495 C CA . LYS A 1 65 ? 8.875 -0.647 -28.943 1.00 22.30 65 LYS C CA 1
ATOM 496 C C . LYS A 1 65 ? 8.891 -0.944 -30.449 1.00 25.53 65 LYS C C 1
ATOM 497 O O . LYS A 1 65 ? 9.053 -2.091 -30.866 1.00 25.83 65 LYS C O 1
ATOM 503 N N . LYS A 1 66 ? 8.684 0.101 -31.258 1.00 22.58 66 LYS C N 1
ATOM 504 C CA . LYS A 1 66 ? 8.632 -0.025 -32.715 1.00 23.11 66 LYS C CA 1
ATOM 505 C C . LYS A 1 66 ? 9.994 -0.294 -33.347 1.00 26.36 66 LYS C C 1
ATOM 506 O O . LYS A 1 66 ? 10.107 -1.206 -34.163 1.00 27.54 66 LYS C O 1
ATOM 512 N N . HIS A 1 67 ? 11.025 0.505 -33.000 1.00 21.14 67 HIS C N 1
ATOM 513 C CA . HIS A 1 67 ? 12.350 0.441 -33.620 1.00 21.22 67 HIS C CA 1
ATOM 514 C C . HIS A 1 67 ? 13.371 -0.430 -32.897 1.00 22.22 67 HIS C C 1
ATOM 515 O O . HIS A 1 67 ? 14.418 -0.749 -33.468 1.00 21.24 67 HIS C O 1
ATOM 522 N N . ASN A 1 68 ? 13.053 -0.874 -31.667 1.00 18.09 68 ASN C N 1
ATOM 523 C CA . ASN A 1 68 ? 13.829 -1.825 -30.850 1.00 17.48 68 ASN C CA 1
ATOM 524 C C . ASN A 1 68 ? 15.101 -1.285 -30.211 1.00 19.28 68 ASN C C 1
ATOM 525 O O . ASN A 1 68 ? 15.731 -2.027 -29.446 1.00 19.62 68 ASN C O 1
ATOM 530 N N . VAL A 1 69 ? 15.495 -0.045 -30.519 1.00 18.64 69 VAL C N 1
ATOM 531 C CA . VAL A 1 69 ? 16.696 0.527 -29.893 1.00 18.41 69 VAL C CA 1
ATOM 532 C C . VAL A 1 69 ? 16.473 1.965 -29.494 1.00 18.41 69 VAL C C 1
ATOM 533 O O . VAL A 1 69 ? 16.110 2.795 -30.325 1.00 18.43 69 VAL C O 1
ATOM 537 N N . GLY A 1 70 ? 16.702 2.262 -28.220 1.00 15.23 70 GLY C N 1
ATOM 538 C CA . GLY A 1 70 ? 16.636 3.619 -27.709 1.00 13.80 70 GLY C CA 1
ATOM 539 C C . GLY A 1 70 ? 17.927 3.988 -26.992 1.00 16.51 70 GLY C C 1
ATOM 540 O O . GLY A 1 70 ? 18.595 3.123 -26.417 1.00 15.42 70 GLY C O 1
ATOM 541 N N . VAL A 1 71 ? 18.320 5.257 -27.111 1.00 16.03 71 VAL C N 1
ATOM 542 C CA . VAL A 1 71 ? 19.513 5.818 -26.446 1.00 16.42 71 VAL C CA 1
ATOM 543 C C . VAL A 1 71 ? 19.027 7.068 -25.736 1.00 17.21 71 VAL C C 1
ATOM 544 O O . VAL A 1 71 ? 18.449 7.949 -26.380 1.00 16.56 71 VAL C O 1
ATOM 548 N N . LYS A 1 72 ? 19.214 7.143 -24.417 1.00 13.70 72 LYS C N 1
ATOM 549 C CA . LYS A 1 72 ? 18.644 8.236 -23.630 1.00 14.40 72 LYS C CA 1
ATOM 550 C C . LYS A 1 72 ? 19.656 9.037 -22.856 1.00 16.59 72 LYS C C 1
ATOM 551 O O . LYS A 1 72 ? 20.460 8.481 -22.108 1.00 14.79 72 LYS C O 1
ATOM 557 N N . CYS A 1 73 ? 19.534 10.371 -22.980 1.00 14.56 73 CYS C N 1
ATOM 558 C CA . CYS A 1 73 ? 20.322 11.359 -22.256 1.00 14.71 73 CYS C CA 1
ATOM 559 C C . CYS A 1 73 ? 19.746 11.523 -20.844 1.00 17.83 73 CYS C C 1
ATOM 560 O O . CYS A 1 73 ? 18.523 11.406 -20.663 1.00 18.04 73 CYS C O 1
ATOM 563 N N . ALA A 1 74 ? 20.589 11.887 -19.863 1.00 14.97 74 ALA C N 1
ATOM 564 C CA . ALA A 1 74 ? 20.113 12.134 -18.491 1.00 14.48 74 ALA C CA 1
ATOM 565 C C . ALA A 1 74 ? 19.077 13.277 -18.480 1.00 17.51 74 ALA C C 1
ATOM 566 O O . ALA A 1 74 ? 19.246 14.277 -19.187 1.00 16.62 74 ALA C O 1
ATOM 568 N N . THR A 1 75 ? 18.020 13.110 -17.671 1.00 14.72 75 THR C N 1
ATOM 569 C CA . THR A 1 75 ? 16.933 14.085 -17.550 1.00 15.33 75 THR C CA 1
ATOM 570 C C . THR A 1 75 ? 16.716 14.506 -16.097 1.00 18.10 75 THR C C 1
ATOM 571 O O . THR A 1 75 ? 17.144 13.825 -15.156 1.00 18.11 75 THR C O 1
ATOM 575 N N . ILE A 1 76 ? 16.009 15.621 -15.928 1.00 16.78 76 ILE C N 1
ATOM 576 C CA . ILE A 1 76 ? 15.616 16.100 -14.603 1.00 16.15 76 ILE C CA 1
ATOM 577 C C . ILE A 1 76 ? 14.295 15.425 -14.215 1.00 20.18 76 ILE C C 1
ATOM 578 O O . ILE A 1 76 ? 13.344 15.451 -15.010 1.00 19.22 76 ILE C O 1
ATOM 583 N N . THR A 1 77 ? 14.216 14.901 -12.966 1.00 18.81 77 THR C N 1
ATOM 584 C CA . THR A 1 77 ? 12.936 14.444 -12.388 1.00 19.21 77 THR C CA 1
ATOM 585 C C . THR A 1 77 ? 12.585 15.599 -11.447 1.00 24.78 77 THR C C 1
ATOM 586 O O . THR A 1 77 ? 13.286 15.806 -10.457 1.00 24.03 77 THR C O 1
ATOM 590 N N . PRO A 1 78 ? 11.566 16.410 -11.773 1.00 23.20 78 PRO C N 1
ATOM 591 C CA . PRO A 1 78 ? 11.373 17.641 -10.998 1.00 24.01 78 PRO C CA 1
ATOM 592 C C . PRO A 1 78 ? 10.805 17.468 -9.609 1.00 31.03 78 PRO C C 1
ATOM 593 O O . PRO A 1 78 ? 9.981 16.584 -9.375 1.00 31.52 78 PRO C O 1
ATOM 597 N N . ASP A 1 79 ? 11.332 18.277 -8.684 1.00 29.83 79 ASP C N 1
ATOM 598 C CA . ASP A 1 79 ? 10.885 18.396 -7.303 1.00 30.14 79 ASP C CA 1
ATOM 599 C C . ASP A 1 79 ? 10.257 19.804 -7.214 1.00 31.75 79 ASP C C 1
ATOM 600 O O . ASP A 1 79 ? 10.108 20.464 -8.249 1.00 30.32 79 ASP C O 1
ATOM 605 N N . GLU A 1 80 ? 9.962 20.278 -5.986 1.00 30.84 80 GLU C N 1
ATOM 606 C CA . GLU A 1 80 ? 9.375 21.605 -5.730 1.00 31.00 80 GLU C CA 1
ATOM 607 C C . GLU A 1 80 ? 10.231 22.750 -6.284 1.00 33.98 80 GLU C C 1
ATOM 608 O O . GLU A 1 80 ? 9.688 23.653 -6.921 1.00 32.95 80 GLU C O 1
ATOM 614 N N . LYS A 1 81 ? 11.578 22.679 -6.107 1.00 30.89 81 LYS C N 1
ATOM 615 C CA . LYS A 1 81 ? 12.496 23.718 -6.632 1.00 31.15 81 LYS C CA 1
ATOM 616 C C . LYS A 1 81 ? 12.469 23.826 -8.155 1.00 32.20 81 LYS C C 1
ATOM 617 O O . LYS A 1 81 ? 12.524 24.935 -8.690 1.00 32.72 81 LYS C O 1
ATOM 620 N N . ARG A 1 82 ? 12.389 22.671 -8.863 1.00 26.92 82 ARG C N 1
ATOM 621 C CA . ARG A 1 82 ? 12.321 22.648 -10.321 1.00 25.49 82 ARG C CA 1
ATOM 622 C C . ARG A 1 82 ? 11.004 23.181 -10.846 1.00 27.20 82 ARG C C 1
ATOM 623 O O . ARG A 1 82 ? 10.973 23.791 -11.915 1.00 26.04 82 ARG C O 1
ATOM 631 N N . VAL A 1 83 ? 9.898 22.900 -10.137 1.00 26.36 83 VAL C N 1
ATOM 632 C CA . VAL A 1 83 ? 8.585 23.416 -10.540 1.00 26.20 83 VAL C CA 1
ATOM 633 C C . VAL A 1 83 ? 8.665 24.959 -10.563 1.00 30.86 83 VAL C C 1
ATOM 634 O O . VAL A 1 83 ? 8.322 25.551 -11.570 1.00 31.05 83 VAL C O 1
ATOM 638 N N . GLU A 1 84 ? 9.234 25.567 -9.516 1.00 31.23 84 GLU C N 1
ATOM 639 C CA . GLU A 1 84 ? 9.424 27.022 -9.426 1.00 32.94 84 GLU C CA 1
ATOM 640 C C . GLU A 1 84 ? 10.383 27.572 -10.493 1.00 36.83 84 GLU C C 1
ATOM 641 O O . GLU A 1 84 ? 10.058 28.559 -11.151 1.00 37.11 84 GLU C O 1
ATOM 647 N N . GLU A 1 85 ? 11.537 26.899 -10.701 1.00 31.77 85 GLU C N 1
ATOM 648 C CA . GLU A 1 85 ? 12.545 27.290 -11.678 1.00 30.35 85 GLU C CA 1
ATOM 649 C C . GLU A 1 85 ? 12.004 27.366 -13.106 1.00 34.65 85 GLU C C 1
ATOM 650 O O . GLU A 1 85 ? 12.284 28.337 -13.816 1.00 36.00 85 GLU C O 1
ATOM 656 N N . PHE A 1 86 ? 11.243 26.348 -13.535 1.00 29.71 86 PHE C N 1
ATOM 657 C CA . PHE A 1 86 ? 10.724 26.312 -14.895 1.00 30.15 86 PHE C CA 1
ATOM 658 C C . PHE A 1 86 ? 9.248 26.714 -15.038 1.00 34.70 86 PHE C C 1
ATOM 659 O O . PHE A 1 86 ? 8.745 26.712 -16.162 1.00 34.93 86 PHE C O 1
ATOM 667 N N . LYS A 1 87 ? 8.568 27.060 -13.917 1.00 32.26 87 LYS C N 1
ATOM 668 C CA . LYS A 1 87 ? 7.126 27.408 -13.876 1.00 32.50 87 LYS C CA 1
ATOM 669 C C . LYS A 1 87 ? 6.320 26.241 -14.513 1.00 33.93 87 LYS C C 1
ATOM 670 O O . LYS A 1 87 ? 5.563 26.437 -15.474 1.00 34.17 87 LYS C O 1
ATOM 676 N N . LEU A 1 88 ? 6.584 24.998 -14.036 1.00 29.12 88 LEU C N 1
ATOM 677 C CA . LEU A 1 88 ? 5.951 23.801 -14.581 1.00 27.07 88 LEU C CA 1
ATOM 678 C C . LEU A 1 88 ? 4.480 23.715 -14.231 1.00 31.12 88 LEU C C 1
ATOM 679 O O . LEU A 1 88 ? 4.112 24.070 -13.118 1.00 31.20 88 LEU C O 1
ATOM 684 N N . LYS A 1 89 ? 3.664 23.181 -15.162 1.00 29.53 89 LYS C N 1
ATOM 685 C CA . LYS A 1 89 ? 2.212 22.979 -14.983 1.00 29.92 89 LYS C CA 1
ATOM 686 C C . LYS A 1 89 ? 1.904 21.950 -13.912 1.00 34.77 89 LYS C C 1
ATOM 687 O O . LYS A 1 89 ? 0.878 22.055 -13.234 1.00 34.43 89 LYS C O 1
ATOM 693 N N . GLN A 1 90 ? 2.764 20.907 -13.801 1.00 29.15 90 GLN C N 1
ATOM 694 C CA . GLN A 1 90 ? 2.651 19.802 -12.855 1.00 29.42 90 GLN C CA 1
ATOM 695 C C . GLN A 1 90 ? 4.065 19.368 -12.473 1.00 34.04 90 GLN C C 1
ATOM 696 O O . GLN A 1 90 ? 5.016 19.657 -13.208 1.00 33.43 90 GLN C O 1
ATOM 702 N N . MET A 1 91 ? 4.195 18.659 -11.353 1.00 31.71 91 MET C N 1
ATOM 703 C CA . MET A 1 91 ? 5.464 18.104 -10.921 1.00 32.18 91 MET C CA 1
ATOM 704 C C . MET A 1 91 ? 5.569 16.730 -11.587 1.00 32.07 91 MET C C 1
ATOM 705 O O . MET A 1 91 ? 5.190 15.712 -11.010 1.00 29.18 91 MET C O 1
ATOM 710 N N . TRP A 1 92 ? 6.003 16.749 -12.839 1.00 28.84 92 TRP C N 1
ATOM 711 C CA . TRP A 1 92 ? 6.109 15.600 -13.736 1.00 28.41 92 TRP C CA 1
ATOM 712 C C . TRP A 1 92 ? 6.855 14.436 -13.123 1.00 29.71 92 TRP C C 1
ATOM 713 O O . TRP A 1 92 ? 7.803 14.628 -12.374 1.00 30.83 92 TRP C O 1
ATOM 724 N N . LYS A 1 93 ? 6.349 13.224 -13.364 1.00 22.73 93 LYS C N 1
ATOM 725 C CA . LYS A 1 93 ? 6.959 12.022 -12.824 1.00 19.96 93 LYS C CA 1
ATOM 726 C C . LYS A 1 93 ? 8.237 11.717 -13.580 1.00 19.95 93 LYS C C 1
ATOM 727 O O . LYS A 1 93 ? 8.412 12.136 -14.726 1.00 18.11 93 LYS C O 1
ATOM 733 N N . SER A 1 94 ? 9.120 10.963 -12.939 1.00 17.29 94 SER C N 1
ATOM 734 C CA . SER A 1 94 ? 10.351 10.505 -13.562 1.00 17.11 94 SER C CA 1
ATOM 735 C C . SER A 1 94 ? 10.109 9.964 -14.996 1.00 18.62 94 SER C C 1
ATOM 736 O O . SER A 1 94 ? 9.348 9.000 -15.161 1.00 17.17 94 SER C O 1
ATOM 739 N N . PRO A 1 95 ? 10.773 10.526 -16.029 1.00 16.68 95 PRO C N 1
ATOM 740 C CA . PRO A 1 95 ? 10.621 9.940 -17.391 1.00 15.78 95 PRO C CA 1
ATOM 741 C C . PRO A 1 95 ? 11.246 8.549 -17.480 1.00 17.27 95 PRO C C 1
ATOM 742 O O . PRO A 1 95 ? 10.820 7.727 -18.295 1.00 15.91 95 PRO C O 1
ATOM 746 N N . ASN A 1 96 ? 12.294 8.271 -16.662 1.00 16.67 96 ASN C N 1
ATOM 747 C CA . ASN A 1 96 ? 12.886 6.918 -16.648 1.00 15.92 96 ASN C CA 1
ATOM 748 C C . ASN A 1 96 ? 11.846 5.922 -16.135 1.00 17.91 96 ASN C C 1
ATOM 749 O O . ASN A 1 96 ? 11.684 4.868 -16.734 1.00 16.67 96 ASN C O 1
ATOM 754 N N . GLY A 1 97 ? 11.150 6.270 -15.056 1.00 17.67 97 GLY C N 1
ATOM 755 C CA . GLY A 1 97 ? 10.069 5.441 -14.523 1.00 18.42 97 GLY C CA 1
ATOM 756 C C . GLY A 1 97 ? 8.983 5.219 -15.574 1.00 19.79 97 GLY C C 1
ATOM 757 O O . GLY A 1 97 ? 8.543 4.086 -15.770 1.00 19.68 97 GLY C O 1
ATOM 758 N N . THR A 1 98 ? 8.588 6.271 -16.308 1.00 16.19 98 THR C N 1
ATOM 759 C CA . THR A 1 98 ? 7.539 6.153 -17.339 1.00 15.71 98 THR C CA 1
ATOM 760 C C . THR A 1 98 ? 7.950 5.199 -18.454 1.00 17.46 98 THR C C 1
ATOM 761 O O . THR A 1 98 ? 7.189 4.294 -18.821 1.00 18.58 98 THR C O 1
ATOM 765 N N . ILE A 1 99 ? 9.169 5.387 -18.989 1.00 13.94 99 ILE C N 1
ATOM 766 C CA . ILE A 1 99 ? 9.687 4.540 -20.059 1.00 14.04 99 ILE C CA 1
ATOM 767 C C . ILE A 1 99 ? 9.795 3.077 -19.612 1.00 15.61 99 ILE C C 1
ATOM 768 O O . ILE A 1 99 ? 9.345 2.165 -20.312 1.00 15.74 99 ILE C O 1
ATOM 773 N N . ARG A 1 100 ? 10.420 2.858 -18.424 1.00 14.71 100 ARG C N 1
ATOM 774 C CA . ARG A 1 100 ? 10.611 1.525 -17.883 1.00 14.23 100 ARG C CA 1
ATOM 775 C C . ARG A 1 100 ? 9.304 0.824 -17.615 1.00 16.90 100 ARG C C 1
ATOM 776 O O . ARG A 1 100 ? 9.211 -0.391 -17.837 1.00 17.97 100 ARG C O 1
ATOM 784 N N . ASN A 1 101 ? 8.291 1.562 -17.149 1.00 16.02 101 ASN C N 1
ATOM 785 C CA A ASN A 1 101 ? 7.063 0.868 -16.826 0.50 17.08 101 ASN C CA 1
ATOM 786 C CA B ASN A 1 101 ? 6.944 1.020 -16.868 0.50 16.73 101 ASN C CA 1
ATOM 787 C C . ASN A 1 101 ? 6.309 0.506 -18.144 1.00 21.91 101 ASN C C 1
ATOM 788 O O . ASN A 1 101 ? 5.592 -0.498 -18.159 1.00 21.80 101 ASN C O 1
ATOM 797 N N . ILE A 1 102 ? 6.559 1.232 -19.253 1.00 17.46 102 ILE C N 1
ATOM 798 C CA . ILE A 1 102 ? 5.971 0.890 -20.546 1.00 16.50 102 ILE C CA 1
ATOM 799 C C . ILE A 1 102 ? 6.676 -0.302 -21.174 1.00 20.68 102 ILE C C 1
ATOM 800 O O . ILE A 1 102 ? 6.018 -1.207 -21.698 1.00 23.55 102 ILE C O 1
ATOM 805 N N . LEU A 1 103 ? 8.013 -0.299 -21.160 1.00 17.11 103 LEU C N 1
ATOM 806 C CA . LEU A 1 103 ? 8.802 -1.347 -21.810 1.00 17.02 103 LEU C CA 1
ATOM 807 C C . LEU A 1 103 ? 8.970 -2.621 -20.975 1.00 20.67 103 LEU C C 1
ATOM 808 O O . LEU A 1 103 ? 8.997 -3.715 -21.533 1.00 21.85 103 LEU C O 1
ATOM 813 N N . GLY A 1 104 ? 9.115 -2.456 -19.665 1.00 17.62 104 GLY C N 1
ATOM 814 C CA . GLY A 1 104 ? 9.400 -3.548 -18.751 1.00 17.75 104 GLY C CA 1
ATOM 815 C C . GLY A 1 104 ? 10.825 -4.058 -18.967 1.00 21.10 104 GLY C C 1
ATOM 816 O O . GLY A 1 104 ? 11.577 -3.570 -19.836 1.00 20.55 104 GLY C O 1
ATOM 817 N N . GLY A 1 105 ? 11.196 -5.048 -18.186 1.00 16.47 105 GLY C N 1
ATOM 818 C CA . GLY A 1 105 ? 12.484 -5.687 -18.346 1.00 15.89 105 GLY C CA 1
ATOM 819 C C . GLY A 1 105 ? 13.395 -5.538 -17.151 1.00 18.58 105 GLY C C 1
ATOM 820 O O . GLY A 1 105 ? 12.940 -5.361 -16.016 1.00 17.29 105 GLY C O 1
ATOM 821 N N . THR A 1 106 ? 14.686 -5.645 -17.418 1.00 13.94 106 THR C N 1
ATOM 822 C CA . THR A 1 106 ? 15.735 -5.598 -16.417 1.00 12.21 106 THR C CA 1
ATOM 823 C C . THR A 1 106 ? 16.799 -4.627 -16.889 1.00 14.95 106 THR C C 1
ATOM 824 O O . THR A 1 106 ? 17.210 -4.708 -18.045 1.00 14.78 106 THR C O 1
ATOM 828 N N . VAL A 1 107 ? 17.230 -3.736 -16.003 1.00 12.93 107 VAL C N 1
ATOM 829 C CA . VAL A 1 107 ? 18.290 -2.774 -16.327 1.00 12.08 107 VAL C CA 1
ATOM 830 C C . VAL A 1 107 ? 19.605 -3.346 -15.833 1.00 13.66 107 VAL C C 1
ATOM 831 O O . VAL A 1 107 ? 19.783 -3.473 -14.612 1.00 14.39 107 VAL C O 1
ATOM 835 N N . PHE A 1 108 ? 20.531 -3.674 -16.760 1.00 12.31 108 PHE C N 1
ATOM 836 C CA . PHE A 1 108 ? 21.838 -4.222 -16.380 1.00 10.61 108 PHE C CA 1
ATOM 837 C C . PHE A 1 108 ? 22.825 -3.085 -16.257 1.00 14.78 108 PHE C C 1
ATOM 838 O O . PHE A 1 108 ? 22.953 -2.271 -17.176 1.00 14.46 108 PHE C O 1
ATOM 846 N N . ARG A 1 109 ? 23.508 -3.031 -15.111 1.00 12.45 109 ARG C N 1
ATOM 847 C CA . ARG A 1 109 ? 24.442 -1.968 -14.765 1.00 12.17 109 ARG C CA 1
ATOM 848 C C . ARG A 1 109 ? 25.775 -2.511 -14.363 1.00 15.16 109 ARG C C 1
ATOM 849 O O . ARG A 1 109 ? 25.857 -3.477 -13.617 1.00 14.33 109 ARG C O 1
ATOM 857 N N . GLU A 1 110 ? 26.838 -1.882 -14.865 1.00 14.58 110 GLU C N 1
ATOM 858 C CA . GLU A 1 110 ? 28.180 -2.374 -14.583 1.00 15.24 110 GLU C CA 1
ATOM 859 C C . GLU A 1 110 ? 29.139 -1.192 -14.681 1.00 16.69 110 GLU C C 1
ATOM 860 O O . GLU A 1 110 ? 28.931 -0.301 -15.496 1.00 15.10 110 GLU C O 1
ATOM 866 N N . ALA A 1 111 ? 30.206 -1.207 -13.864 1.00 14.87 111 ALA C N 1
ATOM 867 C CA . ALA A 1 111 ? 31.196 -0.124 -13.916 1.00 14.65 111 ALA C CA 1
ATOM 868 C C . ALA A 1 111 ? 31.950 -0.105 -15.243 1.00 16.60 111 ALA C C 1
ATOM 869 O O . ALA A 1 111 ? 32.081 -1.136 -15.912 1.00 16.18 111 ALA C O 1
ATOM 871 N N . ILE A 1 112 ? 32.407 1.086 -15.647 1.00 14.59 112 ILE C N 1
ATOM 872 C CA . ILE A 1 112 ? 33.254 1.254 -16.845 1.00 15.01 112 ILE C CA 1
ATOM 873 C C . ILE A 1 112 ? 34.645 1.437 -16.234 1.00 18.50 112 ILE C C 1
ATOM 874 O O . ILE A 1 112 ? 34.888 2.457 -15.584 1.00 18.89 112 ILE C O 1
ATOM 879 N N . ILE A 1 113 ? 35.500 0.422 -16.368 1.00 15.76 113 ILE C N 1
ATOM 880 C CA . ILE A 1 113 ? 36.809 0.377 -15.694 1.00 18.15 113 ILE C CA 1
ATOM 881 C C . ILE A 1 113 ? 37.965 0.948 -16.504 1.00 21.06 113 ILE C C 1
ATOM 882 O O . ILE A 1 113 ? 38.206 0.510 -17.628 1.00 21.40 113 ILE C O 1
ATOM 887 N N . CYS A 1 114 ? 38.734 1.835 -15.856 1.00 19.92 114 CYS C N 1
ATOM 888 C CA . CYS A 1 114 ? 39.987 2.402 -16.370 1.00 21.35 114 CYS C CA 1
ATOM 889 C C . CYS A 1 114 ? 41.103 2.001 -15.399 1.00 23.29 114 CYS C C 1
ATOM 890 O O . CYS A 1 114 ? 40.976 2.234 -14.202 1.00 23.88 114 CYS C O 1
ATOM 893 N N . LYS A 1 115 ? 42.195 1.431 -15.923 1.00 21.15 115 LYS C N 1
ATOM 894 C CA . LYS A 1 115 ? 43.326 0.935 -15.114 1.00 21.54 115 LYS C CA 1
ATOM 895 C C . LYS A 1 115 ? 43.985 1.981 -14.204 1.00 25.41 115 LYS C C 1
ATOM 896 O O . LYS A 1 115 ? 44.534 1.619 -13.161 1.00 25.77 115 LYS C O 1
ATOM 902 N N . ASN A 1 116 ? 43.884 3.284 -14.568 1.00 20.05 116 ASN C N 1
ATOM 903 C CA . ASN A 1 116 ? 44.482 4.359 -13.785 1.00 19.06 116 ASN C CA 1
ATOM 904 C C . ASN A 1 116 ? 43.491 5.082 -12.847 1.00 22.50 116 ASN C C 1
ATOM 905 O O . ASN A 1 116 ? 43.875 6.030 -12.162 1.00 22.80 116 ASN C O 1
ATOM 910 N N . ILE A 1 117 ? 42.210 4.651 -12.817 1.00 20.38 117 ILE C N 1
ATOM 911 C CA . ILE A 1 117 ? 41.213 5.249 -11.911 1.00 20.00 117 ILE C CA 1
ATOM 912 C C . ILE A 1 117 ? 41.115 4.306 -10.693 1.00 25.51 117 ILE C C 1
ATOM 913 O O . ILE A 1 117 ? 40.731 3.144 -10.863 1.00 26.66 117 ILE C O 1
ATOM 918 N N . PRO A 1 118 ? 41.500 4.741 -9.484 1.00 22.14 118 PRO C N 1
ATOM 919 C CA . PRO A 1 118 ? 41.527 3.789 -8.357 1.00 21.06 118 PRO C CA 1
ATOM 920 C C . PRO A 1 118 ? 40.154 3.401 -7.823 1.00 23.60 118 PRO C C 1
ATOM 921 O O . PRO A 1 118 ? 39.250 4.229 -7.817 1.00 21.82 118 PRO C O 1
ATOM 925 N N . ARG A 1 119 ? 40.018 2.147 -7.342 1.00 19.20 119 ARG C N 1
ATOM 926 C CA . ARG A 1 119 ? 38.773 1.694 -6.723 1.00 19.83 119 ARG C CA 1
ATOM 927 C C . ARG A 1 119 ? 38.776 2.168 -5.291 1.00 23.94 119 ARG C C 1
ATOM 928 O O . ARG A 1 119 ? 39.848 2.360 -4.703 1.00 24.97 119 ARG C O 1
ATOM 936 N N . LEU A 1 120 ? 37.573 2.302 -4.697 1.00 17.55 120 LEU C N 1
ATOM 937 C CA . LEU A 1 120 ? 37.457 2.660 -3.284 1.00 17.06 120 LEU C CA 1
ATOM 938 C C . LEU A 1 120 ? 37.345 1.387 -2.441 1.00 20.93 120 LEU C C 1
ATOM 939 O O . LEU A 1 120 ? 37.617 1.421 -1.243 1.00 20.66 120 LEU C O 1
ATOM 944 N N . VAL A 1 121 ? 36.965 0.269 -3.076 1.00 18.89 121 VAL C N 1
ATOM 945 C CA . VAL A 1 121 ? 36.890 -1.055 -2.433 1.00 19.60 121 VAL C CA 1
ATOM 946 C C . VAL A 1 121 ? 38.039 -1.847 -3.093 1.00 24.64 121 VAL C C 1
ATOM 947 O O . VAL A 1 121 ? 37.923 -2.278 -4.234 1.00 24.51 121 VAL C O 1
ATOM 951 N N . SER A 1 122 ? 39.165 -1.983 -2.398 1.00 29.00 122 SER C N 1
ATOM 952 C CA . SER A 1 122 ? 40.361 -2.653 -2.938 1.00 30.28 122 SER C CA 1
ATOM 953 C C . SER A 1 122 ? 40.154 -4.119 -3.380 1.00 31.78 122 SER C C 1
ATOM 954 O O . SER A 1 122 ? 40.768 -4.520 -4.363 1.00 32.65 122 SER C O 1
ATOM 957 N N . GLY A 1 123 ? 39.278 -4.867 -2.701 1.00 25.70 123 GLY C N 1
ATOM 958 C CA . GLY A 1 123 ? 39.004 -6.269 -3.030 1.00 23.99 123 GLY C CA 1
ATOM 959 C C . GLY A 1 123 ? 38.348 -6.568 -4.371 1.00 23.97 123 GLY C C 1
ATOM 960 O O . GLY A 1 123 ? 38.435 -7.701 -4.861 1.00 23.29 123 GLY C O 1
ATOM 961 N N . TRP A 1 124 ? 37.674 -5.572 -4.980 1.00 19.09 124 TRP C N 1
ATOM 962 C CA . TRP A 1 124 ? 36.899 -5.786 -6.205 1.00 18.27 124 TRP C CA 1
ATOM 963 C C . TRP A 1 124 ? 37.735 -5.878 -7.485 1.00 23.84 124 TRP C C 1
ATOM 964 O O . TRP A 1 124 ? 37.779 -4.938 -8.279 1.00 24.32 124 TRP C O 1
ATOM 975 N N . VAL A 1 125 ? 38.336 -7.038 -7.702 1.00 20.40 125 VAL C N 1
ATOM 976 C CA . VAL A 1 125 ? 39.223 -7.273 -8.855 1.00 20.28 125 VAL C CA 1
ATOM 977 C C . VAL A 1 125 ? 38.488 -7.770 -10.107 1.00 23.93 125 VAL C C 1
ATOM 978 O O . VAL A 1 125 ? 39.069 -7.788 -11.198 1.00 23.18 125 VAL C O 1
ATOM 982 N N . LYS A 1 126 ? 37.225 -8.197 -9.945 1.00 19.44 126 LYS C N 1
ATOM 983 C CA . LYS A 1 126 ? 36.390 -8.657 -11.039 1.00 17.63 126 LYS C CA 1
ATOM 984 C C . LYS A 1 126 ? 35.109 -7.809 -11.029 1.00 20.26 126 LYS C C 1
ATOM 985 O O . LYS A 1 126 ? 34.741 -7.307 -9.964 1.00 18.92 126 LYS C O 1
ATOM 991 N N . PRO A 1 127 ? 34.395 -7.689 -12.168 1.00 20.47 127 PRO C N 1
ATOM 992 C CA . PRO A 1 127 ? 33.188 -6.853 -12.187 1.00 19.99 127 PRO C CA 1
ATOM 993 C C . PRO A 1 127 ? 32.010 -7.418 -11.417 1.00 20.44 127 PRO C C 1
ATOM 994 O O . PRO A 1 127 ? 31.864 -8.633 -11.276 1.00 20.22 127 PRO C O 1
ATOM 998 N N . ILE A 1 128 ? 31.128 -6.516 -10.990 1.00 15.84 128 ILE C N 1
ATOM 999 C CA . ILE A 1 128 ? 29.854 -6.890 -10.357 1.00 14.44 128 ILE C CA 1
ATOM 1000 C C . ILE A 1 128 ? 28.824 -6.339 -11.331 1.00 18.64 128 ILE C C 1
ATOM 1001 O O . ILE A 1 128 ? 28.849 -5.141 -11.618 1.00 18.66 128 ILE C O 1
ATOM 1006 N N . ILE A 1 129 ? 27.916 -7.183 -11.807 1.00 12.46 129 ILE C N 1
ATOM 1007 C CA . ILE A 1 129 ? 26.865 -6.720 -12.709 1.00 12.84 129 ILE C CA 1
ATOM 1008 C C . ILE A 1 129 ? 25.550 -6.781 -11.949 1.00 16.05 129 ILE C C 1
ATOM 1009 O O . ILE A 1 129 ? 25.182 -7.853 -11.461 1.00 15.30 129 ILE C O 1
ATOM 1014 N N . ILE A 1 130 ? 24.841 -5.653 -11.881 1.00 12.63 130 ILE C N 1
ATOM 1015 C CA . ILE A 1 130 ? 23.528 -5.646 -11.227 1.00 12.64 130 ILE C CA 1
ATOM 1016 C C . ILE A 1 130 ? 22.459 -5.743 -12.282 1.00 16.03 130 ILE C C 1
ATOM 1017 O O . ILE A 1 130 ? 22.509 -5.000 -13.261 1.00 14.36 130 ILE C O 1
ATOM 1022 N N . GLY A 1 131 ? 21.500 -6.646 -12.076 1.00 12.86 131 GLY C N 1
ATOM 1023 C CA . GLY A 1 131 ? 20.314 -6.739 -12.924 1.00 13.54 131 GLY C CA 1
ATOM 1024 C C . GLY A 1 131 ? 19.174 -6.151 -12.103 1.00 15.31 131 GLY C C 1
ATOM 1025 O O . GLY A 1 131 ? 18.708 -6.785 -11.162 1.00 13.94 131 GLY C O 1
ATOM 1026 N N . ARG A 1 132 ? 18.817 -4.898 -12.368 1.00 12.95 132 ARG C N 1
ATOM 1027 C CA . ARG A 1 132 ? 17.786 -4.174 -11.623 1.00 12.04 132 ARG C CA 1
ATOM 1028 C C . ARG A 1 132 ? 16.421 -4.401 -12.278 1.00 13.96 132 ARG C C 1
ATOM 1029 O O . ARG A 1 132 ? 16.212 -4.018 -13.433 1.00 13.21 132 ARG C O 1
ATOM 1037 N N . HIS A 1 133 ? 15.490 -5.029 -11.552 1.00 12.06 133 HIS C N 1
ATOM 1038 C CA . HIS A 1 133 ? 14.126 -5.209 -12.090 1.00 11.35 133 HIS C CA 1
ATOM 1039 C C . HIS A 1 133 ? 13.571 -3.796 -12.403 1.00 13.60 133 HIS C C 1
ATOM 1040 O O . HIS A 1 133 ? 13.591 -2.917 -11.532 1.00 13.49 133 HIS C O 1
ATOM 1047 N N . ALA A 1 134 ? 13.154 -3.572 -13.647 1.00 12.89 134 ALA C N 1
ATOM 1048 C CA . ALA A 1 134 ? 12.786 -2.235 -14.103 1.00 13.51 134 ALA C CA 1
ATOM 1049 C C . ALA A 1 134 ? 11.341 -1.822 -13.907 1.00 15.75 134 ALA C C 1
ATOM 1050 O O . ALA A 1 134 ? 10.980 -0.703 -14.268 1.00 16.05 134 ALA C O 1
ATOM 1052 N N . TYR A 1 135 ? 10.518 -2.718 -13.386 1.00 13.61 135 TYR C N 1
ATOM 1053 C CA . TYR A 1 135 ? 9.086 -2.477 -13.305 1.00 13.90 135 TYR C CA 1
ATOM 1054 C C . TYR A 1 135 ? 8.548 -2.460 -11.879 1.00 16.19 135 TYR C C 1
ATOM 1055 O O . TYR A 1 135 ? 8.953 -3.261 -11.047 1.00 15.78 135 TYR C O 1
ATOM 1064 N N . GLY A 1 136 ? 7.562 -1.605 -11.660 1.00 15.24 136 GLY C N 1
ATOM 1065 C CA . GLY A 1 136 ? 6.762 -1.618 -10.446 1.00 15.77 136 GLY C CA 1
ATOM 1066 C C . GLY A 1 136 ? 7.429 -1.213 -9.162 1.00 17.39 136 GLY C C 1
ATOM 1067 O O . GLY A 1 136 ? 8.335 -0.381 -9.145 1.00 15.70 136 GLY C O 1
ATOM 1068 N N . ASP A 1 137 ? 6.908 -1.759 -8.060 1.00 14.37 137 ASP C N 1
ATOM 1069 C CA . ASP A 1 137 ? 7.335 -1.410 -6.704 1.00 14.04 137 ASP C CA 1
ATOM 1070 C C . ASP A 1 137 ? 7.236 0.108 -6.481 1.00 15.18 137 ASP C C 1
ATOM 1071 O O . ASP A 1 137 ? 6.269 0.723 -6.943 1.00 14.51 137 ASP C O 1
ATOM 1076 N N . GLN A 1 138 ? 8.253 0.731 -5.857 1.00 13.38 138 GLN C N 1
ATOM 1077 C CA . GLN A 1 138 ? 8.189 2.186 -5.528 1.00 14.25 138 GLN C CA 1
ATOM 1078 C C . GLN A 1 138 ? 8.005 3.076 -6.739 1.00 17.30 138 GLN C C 1
ATOM 1079 O O . GLN A 1 138 ? 7.503 4.179 -6.588 1.00 20.53 138 GLN C O 1
ATOM 1085 N N . TYR A 1 139 ? 8.401 2.611 -7.927 1.00 13.59 139 TYR C N 1
ATOM 1086 C CA . TYR A 1 139 ? 8.336 3.418 -9.151 1.00 15.97 139 TYR C CA 1
ATOM 1087 C C . TYR A 1 139 ? 6.966 3.472 -9.813 1.00 20.86 139 TYR C C 1
ATOM 1088 O O . TYR A 1 139 ? 6.793 4.178 -10.811 1.00 22.00 139 TYR C O 1
ATOM 1097 N N . ARG A 1 140 ? 6.004 2.720 -9.276 1.00 16.28 140 ARG C N 1
ATOM 1098 C CA . ARG A 1 140 ? 4.636 2.814 -9.758 1.00 16.38 140 ARG C CA 1
ATOM 1099 C C . ARG A 1 140 ? 3.671 2.806 -8.571 1.00 20.17 140 ARG C C 1
ATOM 1100 O O . ARG A 1 140 ? 2.524 2.375 -8.682 1.00 21.49 140 ARG C O 1
ATOM 1108 N N . ALA A 1 141 ? 4.143 3.340 -7.449 1.00 15.84 141 ALA C N 1
ATOM 1109 C CA . ALA A 1 141 ? 3.400 3.381 -6.204 1.00 15.64 141 ALA C CA 1
ATOM 1110 C C . ALA A 1 141 ? 2.386 4.500 -6.138 1.00 17.53 141 ALA C C 1
ATOM 1111 O O . ALA A 1 141 ? 2.493 5.504 -6.862 1.00 18.12 141 ALA C O 1
ATOM 1113 N N . THR A 1 142 ? 1.418 4.342 -5.235 1.00 13.20 142 THR C N 1
ATOM 1114 C CA . THR A 1 142 ? 0.415 5.380 -4.975 1.00 12.47 142 THR C CA 1
ATOM 1115 C C . THR A 1 142 ? 0.650 5.804 -3.547 1.00 15.68 142 THR C C 1
ATOM 1116 O O . THR A 1 142 ? 0.394 5.015 -2.635 1.00 16.88 142 THR C O 1
ATOM 1120 N N . ASP A 1 143 ? 1.166 7.020 -3.344 1.00 14.14 143 ASP C N 1
ATOM 1121 C CA . ASP A 1 143 ? 1.497 7.492 -1.985 1.00 14.18 143 ASP C CA 1
ATOM 1122 C C . ASP A 1 143 ? 0.769 8.770 -1.679 1.00 17.02 143 ASP C C 1
ATOM 1123 O O . ASP A 1 143 ? 0.492 9.555 -2.577 1.00 15.57 143 ASP C O 1
ATOM 1128 N N . PHE A 1 144 ? 0.427 8.973 -0.406 1.00 13.13 144 PHE C N 1
ATOM 1129 C CA . PHE A 1 144 ? -0.337 10.150 -0.032 1.00 13.31 144 PHE C CA 1
ATOM 1130 C C . PHE A 1 144 ? -0.124 10.520 1.422 1.00 15.75 144 PHE C C 1
ATOM 1131 O O . PHE A 1 144 ? 0.320 9.697 2.228 1.00 14.12 144 PHE C O 1
ATOM 1139 N N . VAL A 1 145 ? -0.414 11.787 1.738 1.00 14.25 145 VAL C N 1
ATOM 1140 C CA . VAL A 1 145 ? -0.347 12.275 3.102 1.00 14.31 145 VAL C CA 1
ATOM 1141 C C . VAL A 1 145 ? -1.673 11.917 3.788 1.00 17.88 145 VAL C C 1
ATOM 1142 O O . VAL A 1 145 ? -2.747 12.076 3.204 1.00 19.67 145 VAL C O 1
ATOM 1146 N N . VAL A 1 146 ? -1.590 11.435 5.021 1.00 14.59 146 VAL C N 1
ATOM 1147 C CA . VAL A 1 146 ? -2.744 11.134 5.863 1.00 13.82 146 VAL C CA 1
ATOM 1148 C C . VAL A 1 146 ? -2.887 12.396 6.761 1.00 17.49 146 VAL C C 1
ATOM 1149 O O . VAL A 1 146 ? -2.007 12.694 7.588 1.00 15.92 146 VAL C O 1
ATOM 1153 N N . PRO A 1 147 ? -3.929 13.212 6.526 1.00 17.11 147 PRO C N 1
ATOM 1154 C CA . PRO A 1 147 ? -4.015 14.506 7.228 1.00 16.96 147 PRO C CA 1
ATOM 1155 C C . PRO A 1 147 ? -4.359 14.436 8.713 1.00 21.44 147 PRO C C 1
ATOM 1156 O O . PRO A 1 147 ? -4.103 15.400 9.450 1.00 22.10 147 PRO C O 1
ATOM 1160 N N . GLY A 1 148 ? -4.952 13.328 9.146 1.00 17.36 148 GLY C N 1
ATOM 1161 C CA . GLY A 1 148 ? -5.335 13.186 10.541 1.00 18.33 148 GLY C CA 1
ATOM 1162 C C . GLY A 1 148 ? -5.878 11.821 10.869 1.00 21.29 148 GLY C C 1
ATOM 1163 O O . GLY A 1 148 ? -5.815 10.908 10.028 1.00 19.27 148 GLY C O 1
ATOM 1164 N N . PRO A 1 149 ? -6.445 11.664 12.083 1.00 18.80 149 PRO C N 1
ATOM 1165 C CA . PRO A 1 149 ? -6.967 10.357 12.498 1.00 17.70 149 PRO C CA 1
ATOM 1166 C C . PRO A 1 149 ? -7.953 9.735 11.517 1.00 20.13 149 PRO C C 1
ATOM 1167 O O . PRO A 1 149 ? -8.739 10.423 10.878 1.00 18.61 149 PRO C O 1
ATOM 1171 N N . GLY A 1 150 ? -7.867 8.425 11.395 1.00 17.25 150 GLY C N 1
ATOM 1172 C CA . GLY A 1 150 ? -8.710 7.675 10.470 1.00 16.93 150 GLY C CA 1
ATOM 1173 C C . GLY A 1 150 ? -8.014 6.422 9.994 1.00 21.07 150 GLY C C 1
ATOM 1174 O O . GLY A 1 150 ? -6.836 6.204 10.311 1.00 20.26 150 GLY C O 1
ATOM 1175 N N . LYS A 1 151 ? -8.735 5.600 9.236 1.00 16.49 151 LYS C N 1
ATOM 1176 C CA . LYS A 1 151 ? -8.241 4.299 8.808 1.00 15.05 151 LYS C CA 1
ATOM 1177 C C . LYS A 1 151 ? -7.737 4.302 7.375 1.00 18.09 151 LYS C C 1
ATOM 1178 O O . LYS A 1 151 ? -8.396 4.838 6.480 1.00 16.71 151 LYS C O 1
ATOM 1184 N N . VAL A 1 152 ? -6.595 3.638 7.149 1.00 13.28 152 VAL C N 1
ATOM 1185 C CA . VAL A 1 152 ? -6.099 3.387 5.795 1.00 12.42 152 VAL C CA 1
ATOM 1186 C C . VAL A 1 152 ? -6.288 1.878 5.600 1.00 15.17 152 VAL C C 1
ATOM 1187 O O . VAL A 1 152 ? -5.845 1.087 6.441 1.00 14.12 152 VAL C O 1
ATOM 1191 N N . GLU A 1 153 ? -6.962 1.486 4.509 1.00 12.84 153 GLU C N 1
ATOM 1192 C CA . GLU A 1 153 ? -7.222 0.085 4.171 1.00 12.64 153 GLU C CA 1
ATOM 1193 C C . GLU A 1 153 ? -6.759 -0.203 2.758 1.00 15.28 153 GLU C C 1
ATOM 1194 O O . GLU A 1 153 ? -6.755 0.687 1.921 1.00 15.45 153 GLU C O 1
ATOM 1200 N N . ILE A 1 154 ? -6.385 -1.447 2.481 1.00 13.47 154 ILE C N 1
ATOM 1201 C CA . ILE A 1 154 ? -6.001 -1.868 1.121 1.00 12.66 154 ILE C CA 1
ATOM 1202 C C . ILE A 1 154 ? -6.913 -3.017 0.753 1.00 16.45 154 ILE C C 1
ATOM 1203 O O . ILE A 1 154 ? -7.178 -3.894 1.596 1.00 15.41 154 ILE C O 1
ATOM 1208 N N . THR A 1 155 ? -7.478 -2.976 -0.460 1.00 13.41 155 THR C N 1
ATOM 1209 C CA . THR A 1 155 ? -8.453 -3.989 -0.857 1.00 14.32 155 THR C CA 1
ATOM 1210 C C . THR A 1 155 ? -8.128 -4.629 -2.179 1.00 18.23 155 THR C C 1
ATOM 1211 O O . THR A 1 155 ? -7.492 -4.014 -3.033 1.00 17.74 155 THR C O 1
ATOM 1215 N N . TYR A 1 156 ? -8.564 -5.873 -2.341 1.00 14.21 156 TYR C N 1
ATOM 1216 C CA . TYR A 1 156 ? -8.415 -6.589 -3.594 1.00 13.74 156 TYR C CA 1
ATOM 1217 C C . TYR A 1 156 ? -9.794 -7.094 -4.020 1.00 16.75 156 TYR C C 1
ATOM 1218 O O . TYR A 1 156 ? -10.489 -7.759 -3.228 1.00 15.46 156 TYR C O 1
ATOM 1227 N N . THR A 1 157 ? -10.155 -6.803 -5.279 1.00 15.76 157 THR C N 1
ATOM 1228 C CA . THR A 1 157 ? -11.451 -7.231 -5.826 1.00 15.77 157 THR C CA 1
ATOM 1229 C C . THR A 1 157 ? -11.178 -8.015 -7.150 1.00 18.46 157 THR C C 1
ATOM 1230 O O . THR A 1 157 ? -10.891 -7.370 -8.149 1.00 17.65 157 THR C O 1
ATOM 1234 N N . PRO A 1 158 ? -11.282 -9.361 -7.175 1.00 17.83 158 PRO C N 1
ATOM 1235 C CA . PRO A 1 158 ? -11.083 -10.108 -8.441 1.00 18.28 158 PRO C CA 1
ATOM 1236 C C . PRO A 1 158 ? -12.036 -9.598 -9.511 1.00 22.39 158 PRO C C 1
ATOM 1237 O O . PRO A 1 158 ? -13.156 -9.155 -9.206 1.00 21.82 158 PRO C O 1
ATOM 1241 N N . SER A 1 159 ? -11.572 -9.629 -10.765 1.00 21.37 159 SER C N 1
ATOM 1242 C CA . SER A 1 159 ? -12.291 -9.101 -11.917 1.00 23.10 159 SER C CA 1
ATOM 1243 C C . SER A 1 159 ? -13.717 -9.668 -12.108 1.00 32.09 159 SER C C 1
ATOM 1244 O O . SER A 1 159 ? -14.572 -8.925 -12.589 1.00 33.83 159 SER C O 1
ATOM 1247 N N . ASP A 1 160 ? -13.991 -10.901 -11.666 1.00 31.22 160 ASP C N 1
ATOM 1248 C CA . ASP A 1 160 ? -15.350 -11.489 -11.753 1.00 34.40 160 ASP C CA 1
ATOM 1249 C C . ASP A 1 160 ? -16.390 -10.798 -10.822 1.00 41.87 160 ASP C C 1
ATOM 1250 O O . ASP A 1 160 ? -17.596 -10.923 -11.046 1.00 43.67 160 ASP C O 1
ATOM 1255 N N . GLY A 1 161 ? -15.917 -10.072 -9.813 1.00 36.40 161 GLY C N 1
ATOM 1256 C CA . GLY A 1 161 ? -16.792 -9.357 -8.887 1.00 35.87 161 GLY C CA 1
ATOM 1257 C C . GLY A 1 161 ? -17.429 -10.251 -7.833 1.00 38.62 161 GLY C C 1
ATOM 1258 O O . GLY A 1 161 ? -18.367 -9.819 -7.153 1.00 41.37 161 GLY C O 1
ATOM 1259 N N . THR A 1 162 ? -16.891 -11.479 -7.660 1.00 30.45 162 THR C N 1
ATOM 1260 C CA . THR A 1 162 ? -17.407 -12.485 -6.720 1.00 29.53 162 THR C CA 1
ATOM 1261 C C . THR A 1 162 ? -16.797 -12.442 -5.302 1.00 28.78 162 THR C C 1
ATOM 1262 O O . THR A 1 162 ? -17.222 -13.213 -4.438 1.00 27.28 162 THR C O 1
ATOM 1266 N N . GLN A 1 163 ? -15.793 -11.582 -5.055 1.00 23.01 163 GLN C N 1
ATOM 1267 C CA . GLN A 1 163 ? -15.257 -11.447 -3.689 1.00 21.64 163 GLN C CA 1
ATOM 1268 C C . GLN A 1 163 ? -14.540 -10.131 -3.472 1.00 21.60 163 GLN C C 1
ATOM 1269 O O . GLN A 1 163 ? -14.219 -9.439 -4.426 1.00 20.44 163 GLN C O 1
ATOM 1275 N N . LYS A 1 164 ? -14.352 -9.746 -2.196 1.00 18.59 164 LYS C N 1
ATOM 1276 C CA . LYS A 1 164 ? -13.601 -8.537 -1.887 1.00 17.05 164 LYS C CA 1
ATOM 1277 C C . LYS A 1 164 ? -12.852 -8.816 -0.601 1.00 20.85 164 LYS C C 1
ATOM 1278 O O . LYS A 1 164 ? -13.481 -9.211 0.388 1.00 20.90 164 LYS C O 1
ATOM 1284 N N . VAL A 1 165 ? -11.519 -8.603 -0.606 1.00 15.41 165 VAL C N 1
ATOM 1285 C CA . VAL A 1 165 ? -10.698 -8.787 0.585 1.00 15.38 165 VAL C CA 1
ATOM 1286 C C . VAL A 1 165 ? -10.232 -7.393 1.025 1.00 17.08 165 VAL C C 1
ATOM 1287 O O . VAL A 1 165 ? -9.768 -6.613 0.187 1.00 17.12 165 VAL C O 1
ATOM 1291 N N . THR A 1 166 ? -10.382 -7.067 2.308 1.00 15.26 166 THR C N 1
ATOM 1292 C CA . THR A 1 166 ? -9.993 -5.740 2.812 1.00 15.13 166 THR C CA 1
ATOM 1293 C C . THR A 1 166 ? -9.022 -5.958 3.959 1.00 17.75 166 THR C C 1
ATOM 1294 O O . THR A 1 166 ? -9.327 -6.702 4.878 1.00 17.21 166 THR C O 1
ATOM 1298 N N . TYR A 1 167 ? -7.861 -5.306 3.898 1.00 15.62 167 TYR C N 1
ATOM 1299 C CA . TYR A 1 167 ? -6.861 -5.403 4.955 1.00 14.69 167 TYR C CA 1
ATOM 1300 C C . TYR A 1 167 ? -6.707 -4.020 5.585 1.00 16.05 167 TYR C C 1
ATOM 1301 O O . TYR A 1 167 ? -6.641 -2.996 4.870 1.00 16.16 167 TYR C O 1
ATOM 1310 N N . LEU A 1 168 ? -6.606 -3.979 6.913 1.00 13.71 168 LEU C N 1
ATOM 1311 C CA . LEU A 1 168 ? -6.351 -2.704 7.574 1.00 14.32 168 LEU C CA 1
ATOM 1312 C C . LEU A 1 168 ? -4.819 -2.429 7.471 1.00 17.44 168 LEU C C 1
ATOM 1313 O O . LEU A 1 168 ? -4.019 -3.256 7.914 1.00 19.07 168 LEU C O 1
ATOM 1318 N N . VAL A 1 169 ? -4.431 -1.282 6.906 1.00 13.28 169 VAL C N 1
ATOM 1319 C CA . VAL A 1 169 ? -3.020 -0.911 6.855 1.00 12.44 169 VAL C CA 1
ATOM 1320 C C . VAL A 1 169 ? -2.669 -0.297 8.211 1.00 14.61 169 VAL C C 1
ATOM 1321 O O . VAL A 1 169 ? -1.723 -0.735 8.897 1.00 13.90 169 VAL C O 1
ATOM 1325 N N . HIS A 1 170 ? -3.467 0.690 8.627 1.00 12.81 170 HIS C N 1
ATOM 1326 C CA . HIS A 1 170 ? -3.270 1.321 9.942 1.00 12.44 170 HIS C CA 1
ATOM 1327 C C . HIS A 1 170 ? -4.489 2.138 10.318 1.00 16.51 170 HIS C C 1
ATOM 1328 O O . HIS A 1 170 ? -5.099 2.778 9.465 1.00 15.40 170 HIS C O 1
ATOM 1335 N N . ASN A 1 171 ? -4.804 2.143 11.612 1.00 14.12 171 ASN C N 1
ATOM 1336 C CA . ASN A 1 171 ? -5.823 3.044 12.146 1.00 13.60 171 ASN C CA 1
ATOM 1337 C C . ASN A 1 171 ? -5.037 4.164 12.850 1.00 17.94 171 ASN C C 1
ATOM 1338 O O . ASN A 1 171 ? -4.389 3.923 13.880 1.00 18.83 171 ASN C O 1
ATOM 1343 N N . PHE A 1 172 ? -4.994 5.346 12.245 1.00 15.26 172 PHE C N 1
ATOM 1344 C CA . PHE A 1 172 ? -4.305 6.502 12.824 1.00 14.02 172 PHE C CA 1
ATOM 1345 C C . PHE A 1 172 ? -5.217 7.028 13.946 1.00 21.17 172 PHE C C 1
ATOM 1346 O O . PHE A 1 172 ? -6.324 7.504 13.677 1.00 19.44 172 PHE C O 1
ATOM 1354 N N . GLU A 1 173 ? -4.783 6.859 15.185 1.00 21.30 173 GLU C N 1
ATOM 1355 C CA . GLU A 1 173 ? -5.592 7.257 16.343 1.00 22.92 173 GLU C CA 1
ATOM 1356 C C . GLU A 1 173 ? -5.327 8.675 16.794 1.00 33.22 173 GLU C C 1
ATOM 1357 O O . GLU A 1 173 ? -6.252 9.347 17.271 1.00 35.05 173 GLU C O 1
ATOM 1363 N N . GLU A 1 174 ? -4.082 9.130 16.656 1.00 31.21 174 GLU C N 1
ATOM 1364 C CA . GLU A 1 174 ? -3.688 10.480 17.028 1.00 33.88 174 GLU C CA 1
ATOM 1365 C C . GLU A 1 174 ? -2.758 11.018 15.950 1.00 37.21 174 GLU C C 1
ATOM 1366 O O . GLU A 1 174 ? -1.717 10.422 15.675 1.00 39.92 174 GLU C O 1
ATOM 1368 N N . GLY A 1 175 ? -3.151 12.113 15.329 1.00 30.07 175 GLY C N 1
ATOM 1369 C CA . GLY A 1 175 ? -2.357 12.748 14.290 1.00 26.56 175 GLY C CA 1
ATOM 1370 C C . GLY A 1 175 ? -2.422 11.994 12.974 1.00 24.51 175 GLY C C 1
ATOM 1371 O O . GLY A 1 175 ? -3.145 11.005 12.837 1.00 25.45 175 GLY C O 1
ATOM 1372 N N . GLY A 1 176 ? -1.678 12.480 12.014 1.00 17.35 176 GLY C N 1
ATOM 1373 C CA . GLY A 1 176 ? -1.665 11.886 10.686 1.00 16.73 176 GLY C CA 1
ATOM 1374 C C . GLY A 1 176 ? -0.319 11.278 10.386 1.00 18.28 176 GLY C C 1
ATOM 1375 O O . GLY A 1 176 ? 0.422 10.892 11.301 1.00 15.47 176 GLY C O 1
ATOM 1376 N N . GLY A 1 177 ? 0.000 11.229 9.106 1.00 15.11 177 GLY C N 1
ATOM 1377 C CA . GLY A 1 177 ? 1.251 10.633 8.667 1.00 13.38 177 GLY C CA 1
ATOM 1378 C C . GLY A 1 177 ? 1.222 10.484 7.174 1.00 14.58 177 GLY C C 1
ATOM 1379 O O . GLY A 1 177 ? 0.808 11.403 6.455 1.00 13.28 177 GLY C O 1
ATOM 1380 N N . VAL A 1 178 ? 1.689 9.331 6.709 1.00 13.40 178 VAL C N 1
ATOM 1381 C CA . VAL A 1 178 ? 1.757 9.012 5.286 1.00 11.77 178 VAL C CA 1
ATOM 1382 C C . VAL A 1 178 ? 1.360 7.562 5.072 1.00 12.20 178 VAL C C 1
ATOM 1383 O O . VAL A 1 178 ? 1.476 6.726 5.985 1.00 12.10 178 VAL C O 1
ATOM 1387 N N . ALA A 1 179 ? 0.937 7.248 3.839 1.00 12.63 179 ALA C N 1
ATOM 1388 C CA . ALA A 1 179 ? 0.640 5.857 3.502 1.00 12.55 179 ALA C CA 1
ATOM 1389 C C . ALA A 1 179 ? 0.894 5.640 2.039 1.00 14.00 179 ALA C C 1
ATOM 1390 O O . ALA A 1 179 ? 0.937 6.603 1.260 1.00 13.85 179 ALA C O 1
ATOM 1392 N N . MET A 1 180 ? 1.053 4.373 1.653 1.00 12.59 180 MET C N 1
ATOM 1393 C CA . MET A 1 180 ? 1.275 4.085 0.248 1.00 13.24 180 MET C CA 1
ATOM 1394 C C . MET A 1 180 ? 0.920 2.671 -0.072 1.00 15.97 180 MET C C 1
ATOM 1395 O O . MET A 1 180 ? 0.994 1.782 0.783 1.00 13.96 180 MET C O 1
ATOM 1400 N N . GLY A 1 181 ? 0.547 2.487 -1.327 1.00 12.26 181 GLY C N 1
ATOM 1401 C CA . GLY A 1 181 ? 0.305 1.160 -1.871 1.00 12.56 181 GLY C CA 1
ATOM 1402 C C . GLY A 1 181 ? 1.244 0.938 -3.044 1.00 15.04 181 GLY C C 1
ATOM 1403 O O . GLY A 1 181 ? 1.566 1.875 -3.773 1.00 14.88 181 GLY C O 1
ATOM 1404 N N . MET A 1 182 ? 1.741 -0.282 -3.192 1.00 12.02 182 MET C N 1
ATOM 1405 C CA . MET A 1 182 ? 2.571 -0.618 -4.347 1.00 13.01 182 MET C CA 1
ATOM 1406 C C . MET A 1 182 ? 2.307 -2.061 -4.763 1.00 14.75 182 MET C C 1
ATOM 1407 O O . MET A 1 182 ? 1.632 -2.814 -4.048 1.00 13.48 182 MET C O 1
ATOM 1412 N N . TYR A 1 183 ? 2.799 -2.425 -5.932 1.00 12.41 183 TYR C N 1
ATOM 1413 C CA . TYR A 1 183 ? 2.515 -3.744 -6.459 1.00 10.99 183 TYR C CA 1
ATOM 1414 C C . TYR A 1 183 ? 3.603 -4.208 -7.424 1.00 14.87 183 TYR C C 1
ATOM 1415 O O . TYR A 1 183 ? 4.470 -3.429 -7.848 1.00 12.82 183 TYR C O 1
ATOM 1424 N N . ASN A 1 184 ? 3.520 -5.468 -7.787 1.00 12.07 184 ASN C N 1
ATOM 1425 C CA . ASN A 1 184 ? 4.328 -6.015 -8.874 1.00 11.20 184 ASN C CA 1
ATOM 1426 C C . ASN A 1 184 ? 3.527 -7.122 -9.555 1.00 14.24 184 ASN C C 1
ATOM 1427 O O . ASN A 1 184 ? 2.451 -7.495 -9.056 1.00 13.72 184 ASN C O 1
ATOM 1432 N N . GLN A 1 185 ? 3.953 -7.514 -10.749 1.00 13.13 185 GLN C N 1
ATOM 1433 C CA . GLN A 1 185 ? 3.227 -8.478 -11.574 1.00 13.15 185 GLN C CA 1
ATOM 1434 C C . GLN A 1 185 ? 4.014 -9.786 -11.733 1.00 16.71 185 GLN C C 1
ATOM 1435 O O . GLN A 1 185 ? 5.230 -9.746 -11.990 1.00 14.43 185 GLN C O 1
ATOM 1441 N N . ASP A 1 186 ? 3.316 -10.944 -11.646 1.00 14.20 186 ASP C N 1
ATOM 1442 C CA . ASP A 1 186 ? 3.983 -12.227 -11.816 1.00 14.24 186 ASP C CA 1
ATOM 1443 C C . ASP A 1 186 ? 4.774 -12.315 -13.114 1.00 15.97 186 ASP C C 1
ATOM 1444 O O . ASP A 1 186 ? 5.927 -12.748 -13.094 1.00 15.36 186 ASP C O 1
ATOM 1449 N N . LYS A 1 187 ? 4.155 -11.935 -14.235 1.00 14.82 187 LYS C N 1
ATOM 1450 C CA . LYS A 1 187 ? 4.816 -12.039 -15.538 1.00 15.79 187 LYS C CA 1
ATOM 1451 C C . LYS A 1 187 ? 6.113 -11.212 -15.566 1.00 17.05 187 LYS C C 1
ATOM 1452 O O . LYS A 1 187 ? 7.123 -11.695 -16.087 1.00 16.94 187 LYS C O 1
ATOM 1458 N N . SER A 1 188 ? 6.080 -10.009 -14.989 1.00 14.90 188 SER C N 1
ATOM 1459 C CA . SER A 1 188 ? 7.272 -9.129 -14.931 1.00 14.30 188 SER C CA 1
ATOM 1460 C C . SER A 1 188 ? 8.376 -9.774 -14.087 1.00 15.38 188 SER C C 1
ATOM 1461 O O . SER A 1 188 ? 9.540 -9.748 -14.477 1.00 15.88 188 SER C O 1
ATOM 1464 N N . ILE A 1 189 ? 8.008 -10.378 -12.936 1.00 12.50 189 ILE C N 1
ATOM 1465 C CA . ILE A 1 189 ? 8.998 -11.055 -12.079 1.00 11.86 189 ILE C CA 1
ATOM 1466 C C . ILE A 1 189 ? 9.591 -12.259 -12.829 1.00 15.56 189 ILE C C 1
ATOM 1467 O O . ILE A 1 189 ? 10.803 -12.498 -12.765 1.00 14.08 189 ILE C O 1
ATOM 1472 N N . GLU A 1 190 ? 8.738 -13.028 -13.544 1.00 12.88 190 GLU C N 1
ATOM 1473 C CA . GLU A 1 190 ? 9.238 -14.171 -14.323 1.00 13.61 190 GLU C CA 1
ATOM 1474 C C . GLU A 1 190 ? 10.266 -13.703 -15.373 1.00 16.72 190 GLU C C 1
ATOM 1475 O O . GLU A 1 190 ? 11.327 -14.321 -15.506 1.00 16.29 190 GLU C O 1
ATOM 1481 N N . ASP A 1 191 ? 9.968 -12.594 -16.069 1.00 14.95 191 ASP C N 1
ATOM 1482 C CA . ASP A 1 191 ? 10.851 -12.038 -17.098 1.00 14.92 191 ASP C CA 1
ATOM 1483 C C . ASP A 1 191 ? 12.182 -11.605 -16.461 1.00 16.96 191 ASP C C 1
ATOM 1484 O O . ASP A 1 191 ? 13.263 -11.849 -17.006 1.00 16.08 191 ASP C O 1
ATOM 1489 N N . PHE A 1 192 ? 12.093 -11.009 -15.268 1.00 12.81 192 PHE C N 1
ATOM 1490 C CA . PHE A 1 192 ? 13.264 -10.578 -14.505 1.00 13.22 192 PHE C CA 1
ATOM 1491 C C . PHE A 1 192 ? 14.127 -11.807 -14.161 1.00 15.65 192 PHE C C 1
ATOM 1492 O O . PHE A 1 192 ? 15.351 -11.769 -14.330 1.00 13.56 192 PHE C O 1
ATOM 1500 N N . ALA A 1 193 ? 13.486 -12.910 -13.714 1.00 12.60 193 ALA C N 1
ATOM 1501 C CA . ALA A 1 193 ? 14.187 -14.137 -13.377 1.00 13.22 193 ALA C CA 1
ATOM 1502 C C . ALA A 1 193 ? 14.929 -14.693 -14.625 1.00 16.81 193 ALA C C 1
ATOM 1503 O O . ALA A 1 193 ? 16.143 -14.884 -14.571 1.00 15.01 193 ALA C O 1
ATOM 1505 N N . HIS A 1 194 ? 14.213 -14.836 -15.752 1.00 13.93 194 HIS C N 1
ATOM 1506 C CA . HIS A 1 194 ? 14.815 -15.323 -16.998 1.00 13.92 194 HIS C CA 1
ATOM 1507 C C . HIS A 1 194 ? 16.011 -14.467 -17.407 1.00 16.53 194 HIS C C 1
ATOM 1508 O O . HIS A 1 194 ? 17.080 -15.020 -17.704 1.00 15.42 194 HIS C O 1
ATOM 1515 N N . SER A 1 195 ? 15.869 -13.130 -17.374 1.00 15.39 195 SER C N 1
ATOM 1516 C CA . SER A 1 195 ? 16.986 -12.260 -17.772 1.00 14.76 195 SER C CA 1
ATOM 1517 C C . SER A 1 195 ? 18.213 -12.432 -16.884 1.00 16.40 195 SER C C 1
ATOM 1518 O O . SER A 1 195 ? 19.351 -12.454 -17.364 1.00 14.81 195 SER C O 1
ATOM 1521 N N . SER A 1 196 ? 17.978 -12.583 -15.579 1.00 14.13 196 SER C N 1
ATOM 1522 C CA . SER A 1 196 ? 19.051 -12.761 -14.604 1.00 13.39 196 SER C CA 1
ATOM 1523 C C . SER A 1 196 ? 19.811 -14.091 -14.801 1.00 14.79 196 SER C C 1
ATOM 1524 O O . SER A 1 196 ? 21.053 -14.093 -14.828 1.00 14.47 196 SER C O 1
ATOM 1527 N N . PHE A 1 197 ? 19.071 -15.205 -14.971 1.00 12.92 197 PHE C N 1
ATOM 1528 C CA . PHE A 1 197 ? 19.684 -16.531 -15.188 1.00 12.55 197 PHE C CA 1
ATOM 1529 C C . PHE A 1 197 ? 20.476 -16.527 -16.496 1.00 16.61 197 PHE C C 1
ATOM 1530 O O . PHE A 1 197 ? 21.617 -16.988 -16.517 1.00 16.21 197 PHE C O 1
ATOM 1538 N N . GLN A 1 198 ? 19.900 -15.915 -17.551 1.00 14.40 198 GLN C N 1
ATOM 1539 C CA . GLN A 1 198 ? 20.579 -15.830 -18.860 1.00 14.62 198 GLN C CA 1
ATOM 1540 C C . GLN A 1 198 ? 21.843 -14.978 -18.798 1.00 18.13 198 GLN C C 1
ATOM 1541 O O . GLN A 1 198 ? 22.849 -15.350 -19.399 1.00 18.85 198 GLN C O 1
ATOM 1547 N N . MET A 1 199 ? 21.829 -13.872 -18.025 1.00 14.25 199 MET C N 1
ATOM 1548 C CA . MET A 1 199 ? 23.021 -13.038 -17.866 1.00 14.47 199 MET C CA 1
ATOM 1549 C C . MET A 1 199 ? 24.132 -13.828 -17.170 1.00 17.86 199 MET C C 1
ATOM 1550 O O . MET A 1 199 ? 25.279 -13.781 -17.612 1.00 18.12 199 MET C O 1
ATOM 1555 N N . ALA A 1 200 ? 23.798 -14.532 -16.065 1.00 14.94 200 ALA C N 1
ATOM 1556 C CA . ALA A 1 200 ? 24.788 -15.318 -15.327 1.00 14.42 200 ALA C CA 1
ATOM 1557 C C . ALA A 1 200 ? 25.421 -16.380 -16.260 1.00 16.46 200 ALA C C 1
ATOM 1558 O O . ALA A 1 200 ? 26.637 -16.537 -16.264 1.00 16.88 200 ALA C O 1
ATOM 1560 N N . LEU A 1 201 ? 24.602 -17.071 -17.056 1.00 14.47 201 LEU C N 1
ATOM 1561 C CA . LEU A 1 201 ? 25.126 -18.109 -17.976 1.00 16.61 201 LEU C CA 1
ATOM 1562 C C . LEU A 1 201 ? 26.003 -17.503 -19.085 1.00 22.62 201 LEU C C 1
ATOM 1563 O O . LEU A 1 201 ? 27.008 -18.114 -19.476 1.00 22.61 201 LEU C O 1
ATOM 1568 N N . SER A 1 202 ? 25.646 -16.297 -19.557 1.00 18.73 202 SER C N 1
ATOM 1569 C CA . SER A 1 202 ? 26.402 -15.597 -20.596 1.00 19.50 202 SER C CA 1
ATOM 1570 C C . SER A 1 202 ? 27.809 -15.222 -20.085 1.00 24.87 202 SER C C 1
ATOM 1571 O O . SER A 1 202 ? 28.781 -15.261 -20.846 1.00 25.78 202 SER C O 1
ATOM 1574 N N . LYS A 1 203 ? 27.911 -14.834 -18.794 1.00 19.42 203 LYS C N 1
ATOM 1575 C CA . LYS A 1 203 ? 29.171 -14.441 -18.173 1.00 19.43 203 LYS C CA 1
ATOM 1576 C C . LYS A 1 203 ? 29.938 -15.591 -17.549 1.00 24.07 203 LYS C C 1
ATOM 1577 O O . LYS A 1 203 ? 31.146 -15.476 -17.329 1.00 26.02 203 LYS C O 1
ATOM 1583 N N . GLY A 1 204 ? 29.244 -16.682 -17.251 1.00 20.02 204 GLY C N 1
ATOM 1584 C CA . GLY A 1 204 ? 29.813 -17.832 -16.562 1.00 19.54 204 GLY C CA 1
ATOM 1585 C C . GLY A 1 204 ? 30.115 -17.497 -15.107 1.00 22.71 204 GLY C C 1
ATOM 1586 O O . GLY A 1 204 ? 31.121 -17.954 -14.541 1.00 21.40 204 GLY C O 1
ATOM 1587 N N . TRP A 1 205 ? 29.227 -16.688 -14.491 1.00 18.70 205 TRP C N 1
ATOM 1588 C CA . TRP A 1 205 ? 29.368 -16.247 -13.103 1.00 19.27 205 TRP C CA 1
ATOM 1589 C C . TRP A 1 205 ? 28.129 -16.657 -12.295 1.00 18.26 205 TRP C C 1
ATOM 1590 O O . TRP A 1 205 ? 27.029 -16.725 -12.854 1.00 17.50 205 TRP C O 1
ATOM 1601 N N . PRO A 1 206 ? 28.281 -16.859 -10.983 1.00 14.89 206 PRO C N 1
ATOM 1602 C CA . PRO A 1 206 ? 27.101 -17.174 -10.162 1.00 15.24 206 PRO C CA 1
ATOM 1603 C C . PRO A 1 206 ? 26.151 -15.984 -10.082 1.00 16.02 206 PRO C C 1
ATOM 1604 O O . PRO A 1 206 ? 26.541 -14.833 -10.340 1.00 13.93 206 PRO C O 1
ATOM 1608 N N . LEU A 1 207 ? 24.903 -16.280 -9.682 1.00 13.71 207 LEU C N 1
ATOM 1609 C CA . LEU A 1 207 ? 23.841 -15.291 -9.561 1.00 12.40 207 LEU C CA 1
ATOM 1610 C C . LEU A 1 207 ? 23.299 -15.280 -8.149 1.00 14.28 207 LEU C C 1
ATOM 1611 O O . LEU A 1 207 ? 23.050 -16.344 -7.576 1.00 12.95 207 LEU C O 1
ATOM 1616 N N . TYR A 1 208 ? 23.056 -14.079 -7.620 1.00 11.99 208 TYR C N 1
ATOM 1617 C CA . TYR A 1 208 ? 22.425 -13.903 -6.311 1.00 12.42 208 TYR C CA 1
ATOM 1618 C C . TYR A 1 208 ? 21.223 -13.021 -6.478 1.00 14.57 208 TYR C C 1
ATOM 1619 O O . TYR A 1 208 ? 21.323 -12.014 -7.169 1.00 15.12 208 TYR C O 1
ATOM 1628 N N . LEU A 1 209 ? 20.085 -13.402 -5.882 1.00 11.45 209 LEU C N 1
ATOM 1629 C CA . LEU A 1 209 ? 18.907 -12.520 -5.832 1.00 11.80 209 LEU C CA 1
ATOM 1630 C C . LEU A 1 209 ? 18.814 -12.020 -4.388 1.00 13.62 209 LEU C C 1
ATOM 1631 O O . LEU A 1 209 ? 18.876 -12.840 -3.468 1.00 12.31 209 LEU C O 1
ATOM 1636 N N . SER A 1 210 ? 18.601 -10.715 -4.191 1.00 12.14 210 SER C N 1
ATOM 1637 C CA . SER A 1 210 ? 18.384 -10.186 -2.843 1.00 11.69 210 SER C CA 1
ATOM 1638 C C . SER A 1 210 ? 16.910 -9.797 -2.616 1.00 14.77 210 SER C C 1
ATOM 1639 O O . SER A 1 210 ? 16.287 -9.205 -3.485 1.00 13.15 210 SER C O 1
ATOM 1642 N N . THR A 1 211 ? 16.348 -10.142 -1.429 1.00 11.06 211 THR C N 1
ATOM 1643 C CA . THR A 1 211 ? 15.002 -9.680 -1.051 1.00 11.78 211 THR C CA 1
ATOM 1644 C C . THR A 1 211 ? 15.020 -9.515 0.483 1.00 14.84 211 THR C C 1
ATOM 1645 O O . THR A 1 211 ? 16.033 -9.797 1.119 1.00 14.04 211 THR C O 1
ATOM 1649 N N . LYS A 1 212 ? 13.895 -9.108 1.064 1.00 12.33 212 LYS C N 1
ATOM 1650 C CA . LYS A 1 212 ? 13.771 -9.105 2.533 1.00 12.98 212 LYS C CA 1
ATOM 1651 C C . LYS A 1 212 ? 12.519 -9.978 2.836 1.00 16.04 212 LYS C C 1
ATOM 1652 O O . LYS A 1 212 ? 11.591 -9.533 3.508 1.00 15.16 212 LYS C O 1
ATOM 1658 N N . ASN A 1 213 ? 12.519 -11.243 2.333 1.00 14.27 213 ASN C N 1
ATOM 1659 C CA . ASN A 1 213 ? 11.348 -12.128 2.472 1.00 14.20 213 ASN C CA 1
ATOM 1660 C C . ASN A 1 213 ? 11.024 -12.532 3.918 1.00 16.08 213 ASN C C 1
ATOM 1661 O O . ASN A 1 213 ? 9.940 -13.054 4.161 1.00 16.46 213 ASN C O 1
ATOM 1666 N N . THR A 1 214 ? 11.947 -12.292 4.869 1.00 14.01 214 THR C N 1
ATOM 1667 C CA . THR A 1 214 ? 11.656 -12.577 6.289 1.00 14.29 214 THR C CA 1
ATOM 1668 C C . THR A 1 214 ? 10.692 -11.527 6.866 1.00 18.34 214 THR C C 1
ATOM 1669 O O . THR A 1 214 ? 10.032 -11.791 7.883 1.00 17.79 214 THR C O 1
ATOM 1673 N N . ILE A 1 215 ? 10.648 -10.339 6.239 1.00 14.13 215 ILE C N 1
ATOM 1674 C CA . ILE A 1 215 ? 9.816 -9.213 6.671 1.00 13.84 215 ILE C CA 1
ATOM 1675 C C . ILE A 1 215 ? 8.585 -9.079 5.765 1.00 18.93 215 ILE C C 1
ATOM 1676 O O . ILE A 1 215 ? 7.474 -9.022 6.278 1.00 17.32 215 ILE C O 1
ATOM 1681 N N . LEU A 1 216 ? 8.789 -9.016 4.431 1.00 15.12 216 LEU C N 1
ATOM 1682 C CA . LEU A 1 216 ? 7.674 -8.972 3.465 1.00 14.08 216 LEU C CA 1
ATOM 1683 C C . LEU A 1 216 ? 7.494 -10.394 2.982 1.00 15.90 216 LEU C C 1
ATOM 1684 O O . LEU A 1 216 ? 7.970 -10.792 1.902 1.00 15.54 216 LEU C O 1
ATOM 1689 N N . LYS A 1 217 ? 6.887 -11.210 3.838 1.00 14.62 217 LYS C N 1
ATOM 1690 C CA . LYS A 1 217 ? 6.778 -12.641 3.594 1.00 14.23 217 LYS C CA 1
ATOM 1691 C C . LYS A 1 217 ? 6.052 -13.004 2.322 1.00 19.00 217 LYS C C 1
ATOM 1692 O O . LYS A 1 217 ? 6.423 -13.988 1.688 1.00 20.21 217 LYS C O 1
ATOM 1698 N N . LYS A 1 218 ? 5.012 -12.231 1.948 1.00 15.04 218 LYS C N 1
ATOM 1699 C CA . LYS A 1 218 ? 4.227 -12.539 0.762 1.00 14.47 218 LYS C CA 1
ATOM 1700 C C . LYS A 1 218 ? 4.794 -11.824 -0.472 1.00 17.58 218 LYS C C 1
ATOM 1701 O O . LYS A 1 218 ? 4.975 -12.462 -1.514 1.00 18.69 218 LYS C O 1
ATOM 1707 N N . TYR A 1 219 ? 5.094 -10.505 -0.345 1.00 13.15 219 TYR C N 1
ATOM 1708 C CA . TYR A 1 219 ? 5.576 -9.699 -1.479 1.00 12.86 219 TYR C CA 1
ATOM 1709 C C . TYR A 1 219 ? 6.941 -10.186 -1.927 1.00 16.22 219 TYR C C 1
ATOM 1710 O O . TYR A 1 219 ? 7.106 -10.568 -3.079 1.00 15.69 219 TYR C O 1
ATOM 1719 N N . ASP A 1 220 ? 7.927 -10.194 -1.020 1.00 14.75 220 ASP C N 1
ATOM 1720 C CA . ASP A 1 220 ? 9.284 -10.649 -1.377 1.00 14.18 220 ASP C CA 1
ATOM 1721 C C . ASP A 1 220 ? 9.367 -12.160 -1.515 1.00 17.99 220 ASP C C 1
ATOM 1722 O O . ASP A 1 220 ? 10.157 -12.664 -2.332 1.00 16.71 220 ASP C O 1
ATOM 1727 N N . GLY A 1 221 ? 8.528 -12.884 -0.753 1.00 15.03 221 GLY C N 1
ATOM 1728 C CA . GLY A 1 221 ? 8.440 -14.332 -0.879 1.00 14.12 221 GLY C CA 1
ATOM 1729 C C . GLY A 1 221 ? 8.087 -14.745 -2.299 1.00 17.92 221 GLY C C 1
ATOM 1730 O O . GLY A 1 221 ? 8.608 -15.747 -2.800 1.00 19.41 221 GLY C O 1
ATOM 1731 N N . ARG A 1 222 ? 7.274 -13.932 -2.997 1.00 15.57 222 ARG C N 1
ATOM 1732 C CA . ARG A 1 222 ? 6.879 -14.231 -4.382 1.00 16.23 222 ARG C CA 1
ATOM 1733 C C . ARG A 1 222 ? 8.083 -14.157 -5.337 1.00 15.99 222 ARG C C 1
ATOM 1734 O O . ARG A 1 222 ? 8.237 -15.026 -6.207 1.00 16.77 222 ARG C O 1
ATOM 1742 N N . PHE A 1 223 ? 8.939 -13.135 -5.175 1.00 13.06 223 PHE C N 1
ATOM 1743 C CA . PHE A 1 223 ? 10.144 -13.034 -6.021 1.00 13.00 223 PHE C CA 1
ATOM 1744 C C . PHE A 1 223 ? 11.028 -14.261 -5.765 1.00 14.63 223 PHE C C 1
ATOM 1745 O O . PHE A 1 223 ? 11.514 -14.899 -6.700 1.00 15.00 223 PHE C O 1
ATOM 1753 N N . LYS A 1 224 ? 11.249 -14.584 -4.483 1.00 12.99 224 LYS C N 1
ATOM 1754 C CA . LYS A 1 224 ? 12.080 -15.738 -4.116 1.00 12.79 224 LYS C CA 1
ATOM 1755 C C . LYS A 1 224 ? 11.528 -17.039 -4.722 1.00 16.12 224 LYS C C 1
ATOM 1756 O O . LYS A 1 224 ? 12.280 -17.803 -5.336 1.00 15.68 224 LYS C O 1
ATOM 1762 N N . ASP A 1 225 ? 10.225 -17.258 -4.598 1.00 12.55 225 ASP C N 1
ATOM 1763 C CA . ASP A 1 225 ? 9.565 -18.456 -5.126 1.00 14.16 225 ASP C CA 1
ATOM 1764 C C . ASP A 1 225 ? 9.634 -18.562 -6.665 1.00 16.79 225 ASP C C 1
ATOM 1765 O O . ASP A 1 225 ? 9.921 -19.645 -7.192 1.00 17.56 225 ASP C O 1
ATOM 1770 N N . ILE A 1 226 ? 9.357 -17.453 -7.373 1.00 13.47 226 ILE C N 1
ATOM 1771 C CA . ILE A 1 226 ? 9.384 -17.455 -8.847 1.00 13.91 226 ILE C CA 1
ATOM 1772 C C . ILE A 1 226 ? 10.807 -17.744 -9.325 1.00 15.37 226 ILE C C 1
ATOM 1773 O O . ILE A 1 226 ? 10.980 -18.581 -10.217 1.00 15.47 226 ILE C O 1
ATOM 1778 N N . PHE A 1 227 ? 11.815 -17.079 -8.741 1.00 13.09 227 PHE C N 1
ATOM 1779 C CA . PHE A 1 227 ? 13.204 -17.355 -9.133 1.00 12.83 227 PHE C CA 1
ATOM 1780 C C . PHE A 1 227 ? 13.570 -18.823 -8.909 1.00 17.03 227 PHE C C 1
ATOM 1781 O O . PHE A 1 227 ? 14.151 -19.456 -9.802 1.00 16.41 227 PHE C O 1
ATOM 1789 N N . GLN A 1 228 ? 13.220 -19.367 -7.724 1.00 14.46 228 GLN C N 1
ATOM 1790 C CA . GLN A 1 228 ? 13.575 -20.755 -7.426 1.00 16.22 228 GLN C CA 1
ATOM 1791 C C . GLN A 1 228 ? 12.904 -21.763 -8.363 1.00 19.24 228 GLN C C 1
ATOM 1792 O O . GLN A 1 228 ? 13.566 -22.694 -8.827 1.00 19.41 228 GLN C O 1
ATOM 1798 N N . GLU A 1 229 ? 11.620 -21.546 -8.680 1.00 16.87 229 GLU C N 1
ATOM 1799 C CA . GLU A 1 229 ? 10.841 -22.431 -9.563 1.00 17.20 229 GLU C CA 1
ATOM 1800 C C . GLU A 1 229 ? 11.449 -22.412 -10.975 1.00 20.26 229 GLU C C 1
ATOM 1801 O O . GLU A 1 229 ? 11.618 -23.469 -11.587 1.00 20.16 229 GLU C O 1
ATOM 1807 N N . ILE A 1 230 ? 11.787 -21.209 -11.486 1.00 16.68 230 ILE C N 1
ATOM 1808 C CA . ILE A 1 230 ? 12.385 -21.077 -12.829 1.00 15.98 230 ILE C CA 1
ATOM 1809 C C . ILE A 1 230 ? 13.794 -21.709 -12.870 1.00 19.42 230 ILE C C 1
ATOM 1810 O O . ILE A 1 230 ? 14.123 -22.401 -13.841 1.00 18.23 230 ILE C O 1
ATOM 1815 N N . TYR A 1 231 ? 14.593 -21.520 -11.801 1.00 15.69 231 TYR C N 1
ATOM 1816 C CA . TYR A 1 231 ? 15.917 -22.120 -11.709 1.00 16.30 231 TYR C CA 1
ATOM 1817 C C . TYR A 1 231 ? 15.823 -23.660 -11.756 1.00 21.55 231 TYR C C 1
ATOM 1818 O O . TYR A 1 231 ? 16.464 -24.291 -12.595 1.00 18.87 231 TYR C O 1
ATOM 1827 N N . ASP A 1 232 ? 15.000 -24.242 -10.864 1.00 20.75 232 ASP C N 1
ATOM 1828 C CA . ASP A 1 232 ? 14.837 -25.699 -10.759 1.00 21.12 232 ASP C CA 1
ATOM 1829 C C . ASP A 1 232 ? 14.362 -26.343 -12.056 1.00 27.57 232 ASP C C 1
ATOM 1830 O O . ASP A 1 232 ? 14.894 -27.379 -12.445 1.00 29.63 232 ASP C O 1
ATOM 1835 N N . LYS A 1 233 ? 13.410 -25.705 -12.751 1.00 22.88 233 LYS C N 1
ATOM 1836 C CA . LYS A 1 233 ? 12.806 -26.268 -13.956 1.00 24.48 233 LYS C CA 1
ATOM 1837 C C . LYS A 1 233 ? 13.539 -25.981 -15.259 1.00 26.79 233 LYS C C 1
ATOM 1838 O O . LYS A 1 233 ? 13.412 -26.766 -16.208 1.00 26.23 233 LYS C O 1
ATOM 1844 N N . GLN A 1 234 ? 14.245 -24.847 -15.350 1.00 20.93 234 GLN C N 1
ATOM 1845 C CA . GLN A 1 234 ? 14.801 -24.438 -16.633 1.00 20.07 234 GLN C CA 1
ATOM 1846 C C . GLN A 1 234 ? 16.290 -24.123 -16.689 1.00 22.31 234 GLN C C 1
ATOM 1847 O O . GLN A 1 234 ? 16.837 -24.133 -17.798 1.00 22.33 234 GLN C O 1
ATOM 1853 N N . TYR A 1 235 ? 16.956 -23.854 -15.549 1.00 17.73 235 TYR C N 1
ATOM 1854 C CA . TYR A 1 235 ? 18.370 -23.430 -15.624 1.00 15.67 235 TYR C CA 1
ATOM 1855 C C . TYR A 1 235 ? 19.392 -24.190 -14.782 1.00 18.95 235 TYR C C 1
ATOM 1856 O O . TYR A 1 235 ? 20.588 -24.031 -15.037 1.00 19.07 235 TYR C O 1
ATOM 1865 N N . LYS A 1 236 ? 18.951 -24.942 -13.754 1.00 17.72 236 LYS C N 1
ATOM 1866 C CA . LYS A 1 236 ? 19.863 -25.623 -12.842 1.00 19.45 236 LYS C CA 1
ATOM 1867 C C . LYS A 1 236 ? 20.921 -26.487 -13.565 1.00 20.45 236 LYS C C 1
ATOM 1868 O O . LYS A 1 236 ? 22.096 -26.378 -13.229 1.00 20.17 236 LYS C O 1
ATOM 1874 N N . SER A 1 237 ? 20.508 -27.312 -14.571 1.00 18.84 237 SER C N 1
ATOM 1875 C CA . SER A 1 237 ? 21.494 -28.149 -15.293 1.00 18.71 237 SER C CA 1
ATOM 1876 C C . SER A 1 237 ? 22.507 -27.309 -16.071 1.00 19.46 237 SER C C 1
ATOM 1877 O O . SER A 1 237 ? 23.681 -27.668 -16.135 1.00 19.59 237 SER C O 1
ATOM 1880 N N . GLN A 1 238 ? 22.072 -26.155 -16.604 1.00 17.47 238 GLN C N 1
ATOM 1881 C CA . GLN A 1 238 ? 22.950 -25.235 -17.327 1.00 16.48 238 GLN C CA 1
ATOM 1882 C C . GLN A 1 238 ? 23.969 -24.613 -16.381 1.00 19.28 238 GLN C C 1
ATOM 1883 O O . GLN A 1 238 ? 25.138 -24.469 -16.736 1.00 19.41 238 GLN C O 1
ATOM 1889 N N . PHE A 1 239 ? 23.523 -24.212 -15.157 1.00 17.59 239 PHE C N 1
ATOM 1890 C CA . PHE A 1 239 ? 24.425 -23.653 -14.150 1.00 16.79 239 PHE C CA 1
ATOM 1891 C C . PHE A 1 239 ? 25.434 -24.707 -13.706 1.00 21.30 239 PHE C C 1
ATOM 1892 O O . PHE A 1 239 ? 26.625 -24.421 -13.646 1.00 20.70 239 PHE C O 1
ATOM 1900 N N . GLU A 1 240 ? 24.950 -25.931 -13.433 1.00 19.97 240 GLU C N 1
ATOM 1901 C CA . GLU A 1 240 ? 25.807 -27.039 -12.986 1.00 20.76 240 GLU C CA 1
ATOM 1902 C C . GLU A 1 240 ? 26.877 -27.368 -14.037 1.00 23.15 240 GLU C C 1
ATOM 1903 O O . GLU A 1 240 ? 28.039 -27.550 -13.681 1.00 22.68 240 GLU C O 1
ATOM 1909 N N . ALA A 1 241 ? 26.494 -27.325 -15.347 1.00 21.11 241 ALA C N 1
ATOM 1910 C CA . ALA A 1 241 ? 27.428 -27.566 -16.455 1.00 20.96 241 ALA C CA 1
ATOM 1911 C C . ALA A 1 241 ? 28.574 -26.530 -16.480 1.00 25.65 241 ALA C C 1
ATOM 1912 O O . ALA A 1 241 ? 29.686 -26.854 -16.905 1.00 27.39 241 ALA C O 1
ATOM 1914 N N . GLN A 1 242 ? 28.319 -25.310 -16.007 1.00 19.24 242 GLN C N 1
ATOM 1915 C CA . GLN A 1 242 ? 29.322 -24.252 -15.921 1.00 19.84 242 GLN C CA 1
ATOM 1916 C C . GLN A 1 242 ? 29.964 -24.059 -14.547 1.00 22.81 242 GLN C C 1
ATOM 1917 O O . GLN A 1 242 ? 30.718 -23.154 -14.346 1.00 23.45 242 GLN C O 1
ATOM 1923 N N . LYS A 1 243 ? 29.628 -24.933 -13.638 1.00 20.40 243 LYS C N 1
ATOM 1924 C CA . LYS A 1 243 ? 30.151 -24.948 -12.251 1.00 20.08 243 LYS C CA 1
ATOM 1925 C C . LYS A 1 243 ? 29.803 -23.631 -11.531 1.00 24.39 243 LYS C C 1
ATOM 1926 O O . LYS A 1 243 ? 30.603 -23.083 -10.754 1.00 24.50 243 LYS C O 1
ATOM 1932 N N . ILE A 1 244 ? 28.617 -23.090 -11.872 1.00 18.69 244 ILE C N 1
ATOM 1933 C CA . ILE A 1 244 ? 28.115 -21.854 -11.231 1.00 17.55 244 ILE C CA 1
ATOM 1934 C C . ILE A 1 244 ? 26.859 -22.227 -10.450 1.00 19.86 244 ILE C C 1
ATOM 1935 O O . ILE A 1 244 ? 26.404 -23.376 -10.494 1.00 20.18 244 ILE C O 1
ATOM 1940 N N . TRP A 1 245 ? 26.305 -21.250 -9.719 1.00 15.55 245 TRP C N 1
ATOM 1941 C CA . TRP A 1 245 ? 25.149 -21.539 -8.886 1.00 16.51 245 TRP C CA 1
ATOM 1942 C C . TRP A 1 245 ? 24.281 -20.291 -8.789 1.00 16.78 245 TRP C C 1
ATOM 1943 O O . TRP A 1 245 ? 24.722 -19.200 -9.153 1.00 14.16 245 TRP C O 1
ATOM 1954 N N . TYR A 1 246 ? 23.070 -20.490 -8.295 1.00 16.45 246 TYR C N 1
ATOM 1955 C CA . TYR A 1 246 ? 22.112 -19.432 -8.011 1.00 14.92 246 TYR C CA 1
ATOM 1956 C C . TYR A 1 246 ? 21.743 -19.576 -6.525 1.00 17.80 246 TYR C C 1
ATOM 1957 O O . TYR A 1 246 ? 21.388 -20.670 -6.085 1.00 16.82 246 TYR C O 1
ATOM 1966 N N . GLU A 1 247 ? 21.783 -18.452 -5.771 1.00 14.80 247 GLU C N 1
ATOM 1967 C CA . GLU A 1 247 ? 21.341 -18.464 -4.374 1.00 14.50 247 GLU C CA 1
ATOM 1968 C C . GLU A 1 247 ? 20.583 -17.190 -4.040 1.00 17.37 247 GLU C C 1
ATOM 1969 O O . GLU A 1 247 ? 20.946 -16.109 -4.513 1.00 15.40 247 GLU C O 1
ATOM 1975 N N . HIS A 1 248 ? 19.536 -17.328 -3.214 1.00 14.27 248 HIS C N 1
ATOM 1976 C CA . HIS A 1 248 ? 18.818 -16.168 -2.679 1.00 15.04 248 HIS C CA 1
ATOM 1977 C C . HIS A 1 248 ? 19.583 -15.685 -1.447 1.00 16.96 248 HIS C C 1
ATOM 1978 O O . HIS A 1 248 ? 20.127 -16.495 -0.676 1.00 15.95 248 HIS C O 1
ATOM 1985 N N . ARG A 1 249 ? 19.559 -14.370 -1.196 1.00 14.15 249 ARG C N 1
ATOM 1986 C CA . ARG A 1 249 ? 20.186 -13.797 -0.013 1.00 13.83 249 ARG C CA 1
ATOM 1987 C C . ARG A 1 249 ? 19.280 -12.709 0.520 1.00 16.11 249 ARG C C 1
ATOM 1988 O O . ARG A 1 249 ? 18.647 -12.006 -0.271 1.00 15.50 249 ARG C O 1
ATOM 1996 N N . LEU A 1 250 ? 19.269 -12.505 1.842 1.00 12.98 250 LEU C N 1
ATOM 1997 C CA . LEU A 1 250 ? 18.545 -11.345 2.374 1.00 12.44 250 LEU C CA 1
ATOM 1998 C C . LEU A 1 250 ? 19.368 -10.102 1.967 1.00 13.96 250 LEU C C 1
ATOM 1999 O O . LEU A 1 250 ? 20.603 -10.166 1.949 1.00 14.49 250 LEU C O 1
ATOM 2004 N N . ILE A 1 251 ? 18.684 -9.002 1.627 1.00 12.46 251 ILE C N 1
ATOM 2005 C CA . ILE A 1 251 ? 19.349 -7.791 1.116 1.00 12.13 251 ILE C CA 1
ATOM 2006 C C . ILE A 1 251 ? 20.448 -7.277 2.046 1.00 13.55 251 ILE C C 1
ATOM 2007 O O . ILE A 1 251 ? 21.517 -6.873 1.552 1.00 14.24 251 ILE C O 1
ATOM 2012 N N . ASP A 1 252 ? 20.187 -7.234 3.369 1.00 11.53 252 ASP C N 1
ATOM 2013 C CA . ASP A 1 252 ? 21.212 -6.724 4.284 1.00 12.66 252 ASP C CA 1
ATOM 2014 C C . ASP A 1 252 ? 22.443 -7.655 4.333 1.00 17.65 252 ASP C C 1
ATOM 2015 O O . ASP A 1 252 ? 23.579 -7.174 4.303 1.00 17.53 252 ASP C O 1
ATOM 2020 N N . ASP A 1 253 ? 22.228 -8.988 4.244 1.00 13.25 253 ASP C N 1
ATOM 2021 C CA . ASP A 1 253 ? 23.363 -9.908 4.146 1.00 13.43 253 ASP C CA 1
ATOM 2022 C C . ASP A 1 253 ? 24.100 -9.722 2.812 1.00 15.61 253 ASP C C 1
ATOM 2023 O O . ASP A 1 253 ? 25.345 -9.727 2.765 1.00 16.06 253 ASP C O 1
ATOM 2028 N N . MET A 1 254 ? 23.330 -9.517 1.728 1.00 13.89 254 MET C N 1
ATOM 2029 C CA . MET A 1 254 ? 23.902 -9.388 0.388 1.00 13.48 254 MET C CA 1
ATOM 2030 C C . MET A 1 254 ? 24.798 -8.155 0.243 1.00 13.97 254 MET C C 1
ATOM 2031 O O . MET A 1 254 ? 25.856 -8.256 -0.374 1.00 14.42 254 MET C O 1
ATOM 2036 N N . VAL A 1 255 ? 24.373 -6.975 0.764 1.00 11.71 255 VAL C N 1
ATOM 2037 C CA . VAL A 1 255 ? 25.227 -5.795 0.600 1.00 11.64 255 VAL C CA 1
ATOM 2038 C C . VAL A 1 255 ? 26.582 -6.004 1.321 1.00 16.37 255 VAL C C 1
ATOM 2039 O O . VAL A 1 255 ? 27.625 -5.620 0.802 1.00 16.33 255 VAL C O 1
ATOM 2043 N N . ALA A 1 256 ? 26.558 -6.691 2.472 1.00 13.82 256 ALA C N 1
ATOM 2044 C CA . ALA A 1 256 ? 27.804 -6.983 3.198 1.00 14.44 256 ALA C CA 1
ATOM 2045 C C . ALA A 1 256 ? 28.634 -8.022 2.399 1.00 16.52 256 ALA C C 1
ATOM 2046 O O . ALA A 1 256 ? 29.836 -7.830 2.193 1.00 15.58 256 ALA C O 1
ATOM 2048 N N . GLN A 1 257 ? 27.976 -9.076 1.889 1.00 14.71 257 GLN C N 1
ATOM 2049 C CA . GLN A 1 257 ? 28.655 -10.094 1.069 1.00 15.55 257 GLN C CA 1
ATOM 2050 C C . GLN A 1 257 ? 29.320 -9.421 -0.153 1.00 15.31 257 GLN C C 1
ATOM 2051 O O . GLN A 1 257 ? 30.488 -9.721 -0.460 1.00 17.22 257 GLN C O 1
ATOM 2057 N N . ALA A 1 258 ? 28.618 -8.500 -0.811 1.00 12.96 258 ALA C N 1
ATOM 2058 C CA . ALA A 1 258 ? 29.196 -7.806 -1.988 1.00 14.09 258 ALA C CA 1
ATOM 2059 C C . ALA A 1 258 ? 30.430 -6.979 -1.580 1.00 16.01 258 ALA C C 1
ATOM 2060 O O . ALA A 1 258 ? 31.459 -7.071 -2.238 1.00 16.59 258 ALA C O 1
ATOM 2062 N N . MET A 1 259 ? 30.332 -6.213 -0.482 1.00 14.36 259 MET C N 1
ATOM 2063 C CA . MET A 1 259 ? 31.416 -5.368 0.023 1.00 13.47 259 MET C CA 1
ATOM 2064 C C . MET A 1 259 ? 32.697 -6.198 0.302 1.00 18.59 259 MET C C 1
ATOM 2065 O O . MET A 1 259 ? 33.796 -5.753 -0.037 1.00 19.59 259 MET C O 1
ATOM 2070 N N . LYS A 1 260 ? 32.526 -7.409 0.874 1.00 16.25 260 LYS C N 1
ATOM 2071 C CA . LYS A 1 260 ? 33.606 -8.324 1.271 1.00 17.17 260 LYS C CA 1
ATOM 2072 C C . LYS A 1 260 ? 34.146 -9.170 0.106 1.00 20.69 260 LYS C C 1
ATOM 2073 O O . LYS A 1 260 ? 35.204 -9.801 0.230 1.00 19.71 260 LYS C O 1
ATOM 2079 N N . SER A 1 261 ? 33.424 -9.189 -1.019 1.00 17.04 261 SER C N 1
ATOM 2080 C CA . SER A 1 261 ? 33.729 -10.064 -2.143 1.00 15.77 261 SER C CA 1
ATOM 2081 C C . SER A 1 261 ? 34.892 -9.592 -3.007 1.00 16.97 261 SER C C 1
ATOM 2082 O O . SER A 1 261 ? 35.413 -8.497 -2.826 1.00 17.70 261 SER C O 1
ATOM 2085 N N . GLU A 1 262 ? 35.254 -10.429 -3.986 1.00 16.48 262 GLU C N 1
ATOM 2086 C CA . GLU A 1 262 ? 36.261 -10.059 -4.975 1.00 18.19 262 GLU C CA 1
ATOM 2087 C C . GLU A 1 262 ? 35.560 -9.681 -6.298 1.00 21.21 262 GLU C C 1
ATOM 2088 O O . GLU A 1 262 ? 36.214 -9.556 -7.328 1.00 21.02 262 GLU C O 1
ATOM 2094 N N . GLY A 1 263 ? 34.229 -9.527 -6.260 1.00 17.64 263 GLY C N 1
ATOM 2095 C CA . GLY A 1 263 ? 33.445 -9.285 -7.467 1.00 17.14 263 GLY C CA 1
ATOM 2096 C C . GLY A 1 263 ? 33.237 -10.592 -8.233 1.00 18.67 263 GLY C C 1
ATOM 2097 O O . GLY A 1 263 ? 33.416 -11.686 -7.686 1.00 19.32 263 GLY C O 1
ATOM 2098 N N . GLY A 1 264 ? 32.852 -10.489 -9.495 1.00 15.63 264 GLY C N 1
ATOM 2099 C CA . GLY A 1 264 ? 32.641 -11.642 -10.354 1.00 14.75 264 GLY C CA 1
ATOM 2100 C C . GLY A 1 264 ? 31.338 -12.390 -10.132 1.00 19.40 264 GLY C C 1
ATOM 2101 O O . GLY A 1 264 ? 31.310 -13.625 -10.078 1.00 20.40 264 GLY C O 1
ATOM 2102 N N . PHE A 1 265 ? 30.232 -11.643 -10.027 1.00 15.60 265 PHE C N 1
ATOM 2103 C CA . PHE A 1 265 ? 28.922 -12.296 -9.885 1.00 13.50 265 PHE C CA 1
ATOM 2104 C C . PHE A 1 265 ? 27.872 -11.355 -10.454 1.00 16.23 265 PHE C C 1
ATOM 2105 O O . PHE A 1 265 ? 28.133 -10.151 -10.660 1.00 14.43 265 PHE C O 1
ATOM 2113 N N . ILE A 1 266 ? 26.718 -11.936 -10.748 1.00 13.63 266 ILE C N 1
ATOM 2114 C CA . ILE A 1 266 ? 25.531 -11.196 -11.173 1.00 12.71 266 ILE C CA 1
ATOM 2115 C C . ILE A 1 266 ? 24.672 -11.030 -9.916 1.00 13.55 266 ILE C C 1
ATOM 2116 O O . ILE A 1 266 ? 24.509 -11.979 -9.145 1.00 14.08 266 ILE C O 1
ATOM 2121 N N . TRP A 1 267 ? 24.121 -9.841 -9.739 1.00 12.03 267 TRP C N 1
ATOM 2122 C CA . TRP A 1 267 ? 23.288 -9.523 -8.574 1.00 11.76 267 TRP C CA 1
ATOM 2123 C C . TRP A 1 267 ? 21.926 -9.042 -9.051 1.00 14.88 267 TRP C C 1
ATOM 2124 O O . TRP A 1 267 ? 21.813 -7.931 -9.571 1.00 13.62 267 TRP C O 1
ATOM 2135 N N . ALA A 1 268 ? 20.897 -9.907 -8.907 1.00 12.12 268 ALA C N 1
ATOM 2136 C CA . ALA A 1 268 ? 19.531 -9.545 -9.275 1.00 12.59 268 ALA C CA 1
ATOM 2137 C C . ALA A 1 268 ? 18.948 -8.751 -8.109 1.00 14.06 268 ALA C C 1
ATOM 2138 O O . ALA A 1 268 ? 18.923 -9.235 -6.974 1.00 12.73 268 ALA C O 1
ATOM 2140 N N . CYS A 1 269 ? 18.549 -7.506 -8.386 1.00 12.59 269 CYS C N 1
ATOM 2141 C CA . CYS A 1 269 ? 18.012 -6.549 -7.405 1.00 13.74 269 CYS C CA 1
ATOM 2142 C C . CYS A 1 269 ? 16.590 -6.198 -7.778 1.00 13.93 269 CYS C C 1
ATOM 2143 O O . CYS A 1 269 ? 16.310 -5.859 -8.949 1.00 14.29 269 CYS C O 1
ATOM 2146 N N . LYS A 1 270 ? 15.738 -6.061 -6.759 1.00 11.83 270 LYS C N 1
ATOM 2147 C CA . LYS A 1 270 ? 14.404 -5.486 -6.971 1.00 11.74 270 LYS C CA 1
ATOM 2148 C C . LYS A 1 270 ? 14.637 -4.015 -7.393 1.00 14.33 270 LYS C C 1
ATOM 2149 O O . LYS A 1 270 ? 15.739 -3.475 -7.184 1.00 13.73 270 LYS C O 1
ATOM 2155 N N . ASN A 1 271 ? 13.625 -3.369 -7.959 1.00 11.24 271 ASN C N 1
ATOM 2156 C CA . ASN A 1 271 ? 13.739 -2.008 -8.525 1.00 11.64 271 ASN C CA 1
ATOM 2157 C C . ASN A 1 271 ? 14.437 -0.984 -7.613 1.00 14.14 271 ASN C C 1
ATOM 2158 O O . ASN A 1 271 ? 15.469 -0.399 -7.997 1.00 14.74 271 ASN C O 1
ATOM 2163 N N . TYR A 1 272 ? 13.966 -0.851 -6.370 1.00 10.94 272 TYR C N 1
ATOM 2164 C CA . TYR A 1 272 ? 14.552 0.125 -5.457 1.00 11.24 272 TYR C CA 1
ATOM 2165 C C . TYR A 1 272 ? 16.007 -0.235 -5.069 1.00 11.88 272 TYR C C 1
ATOM 2166 O O . TYR A 1 272 ? 16.893 0.628 -5.146 1.00 12.96 272 TYR C O 1
ATOM 2175 N N . ASP A 1 273 ? 16.255 -1.505 -4.704 1.00 11.67 273 ASP C N 1
ATOM 2176 C CA . ASP A 1 273 ? 17.623 -1.908 -4.352 1.00 12.14 273 ASP C CA 1
ATOM 2177 C C . ASP A 1 273 ? 18.581 -1.749 -5.539 1.00 16.11 273 ASP C C 1
ATOM 2178 O O . ASP A 1 273 ? 19.742 -1.419 -5.336 1.00 14.60 273 ASP C O 1
ATOM 2183 N N . GLY A 1 274 ? 18.107 -1.998 -6.761 1.00 13.39 274 GLY C N 1
ATOM 2184 C CA . GLY A 1 274 ? 18.931 -1.863 -7.951 1.00 14.72 274 GLY C CA 1
ATOM 2185 C C . GLY A 1 274 ? 19.354 -0.425 -8.151 1.00 17.71 274 GLY C C 1
ATOM 2186 O O . GLY A 1 274 ? 20.507 -0.165 -8.505 1.00 17.12 274 GLY C O 1
ATOM 2187 N N . ASP A 1 275 ? 18.443 0.524 -7.864 1.00 13.02 275 ASP C N 1
ATOM 2188 C CA . ASP A 1 275 ? 18.787 1.943 -7.928 1.00 13.49 275 ASP C CA 1
ATOM 2189 C C . ASP A 1 275 ? 19.897 2.254 -6.911 1.00 16.84 275 ASP C C 1
ATOM 2190 O O . ASP A 1 275 ? 20.987 2.699 -7.281 1.00 16.03 275 A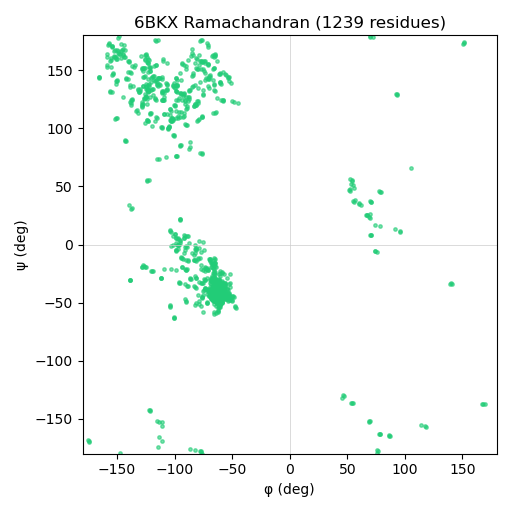SP C O 1
ATOM 2195 N N . VAL A 1 276 ? 19.644 1.954 -5.643 1.00 12.47 276 VAL C N 1
ATOM 2196 C CA . VAL A 1 276 ? 20.579 2.311 -4.586 1.00 11.76 276 VAL C CA 1
ATOM 2197 C C . VAL A 1 276 ? 21.910 1.591 -4.734 1.00 13.13 276 VAL C C 1
ATOM 2198 O O . VAL A 1 276 ? 22.971 2.225 -4.728 1.00 15.20 276 VAL C O 1
ATOM 2202 N N . GLN A 1 277 ? 21.860 0.262 -4.848 1.00 11.38 277 GLN C N 1
ATOM 2203 C CA . GLN A 1 277 ? 23.085 -0.532 -4.878 1.00 11.92 277 GLN C CA 1
ATOM 2204 C C . GLN A 1 277 ? 23.922 -0.327 -6.151 1.00 14.25 277 GLN C C 1
ATOM 2205 O O . GLN A 1 277 ? 25.138 -0.421 -6.054 1.00 14.94 277 GLN C O 1
ATOM 2211 N N . SER A 1 278 ? 23.297 0.013 -7.317 1.00 11.92 278 SER C N 1
ATOM 2212 C CA . SER A 1 278 ? 24.137 0.239 -8.507 1.00 12.35 278 SER C CA 1
ATOM 2213 C C . SER A 1 278 ? 24.967 1.504 -8.324 1.00 15.61 278 SER C C 1
ATOM 2214 O O . SER A 1 278 ? 26.103 1.543 -8.803 1.00 14.57 278 SER C O 1
ATOM 2217 N N . ASP A 1 279 ? 24.431 2.515 -7.587 1.00 15.25 279 ASP C N 1
ATOM 2218 C CA . ASP A 1 279 ? 25.211 3.738 -7.344 1.00 15.39 279 ASP C CA 1
ATOM 2219 C C . ASP A 1 279 ? 26.330 3.473 -6.323 1.00 16.61 279 ASP C C 1
ATOM 2220 O O . ASP A 1 279 ? 27.447 3.967 -6.482 1.00 15.05 279 ASP C O 1
ATOM 2225 N N . SER A 1 280 ? 26.043 2.658 -5.299 1.00 14.92 280 SER C N 1
ATOM 2226 C CA . SER A 1 280 ? 27.058 2.279 -4.322 1.00 14.72 280 SER C CA 1
ATOM 2227 C C . SER A 1 280 ? 28.206 1.502 -5.038 1.00 18.04 280 SER C C 1
ATOM 2228 O O . SER A 1 280 ? 29.408 1.779 -4.834 1.00 16.54 280 SER C O 1
ATOM 2231 N N . VAL A 1 281 ? 27.834 0.555 -5.898 1.00 13.75 281 VAL C N 1
ATOM 2232 C CA . VAL A 1 281 ? 28.804 -0.247 -6.636 1.00 13.47 281 VAL C CA 1
ATOM 2233 C C . VAL A 1 281 ? 29.607 0.634 -7.622 1.00 14.75 281 VAL C C 1
ATOM 2234 O O . VAL A 1 281 ? 30.846 0.535 -7.656 1.00 15.31 281 VAL C O 1
ATOM 2238 N N . ALA A 1 282 ? 28.925 1.503 -8.408 1.00 13.89 282 ALA C N 1
ATOM 2239 C CA . ALA A 1 282 ? 29.664 2.367 -9.361 1.00 14.77 282 ALA C CA 1
ATOM 2240 C C . ALA A 1 282 ? 30.697 3.218 -8.598 1.00 16.83 282 ALA C C 1
ATOM 2241 O O . ALA A 1 282 ? 31.864 3.282 -8.995 1.00 16.30 282 ALA C O 1
ATOM 2243 N N . GLN A 1 283 ? 30.288 3.806 -7.454 1.00 13.45 283 GLN C N 1
ATOM 2244 C CA . GLN A 1 283 ? 31.205 4.608 -6.655 1.00 13.96 283 GLN C CA 1
ATOM 2245 C C . GLN A 1 283 ? 32.359 3.748 -6.101 1.00 16.77 283 GLN C C 1
ATOM 2246 O O . GLN A 1 283 ? 33.499 4.206 -6.096 1.00 15.69 283 GLN C O 1
ATOM 2252 N N . GLY A 1 284 ? 32.062 2.511 -5.683 1.00 14.13 284 GLY C N 1
ATOM 2253 C CA . GLY A 1 284 ? 33.080 1.587 -5.154 1.00 14.63 284 GLY C CA 1
ATOM 2254 C C . GLY A 1 284 ? 34.169 1.267 -6.168 1.00 17.03 284 GLY C C 1
ATOM 2255 O O . GLY A 1 284 ? 35.337 1.110 -5.796 1.00 16.59 284 GLY C O 1
ATOM 2256 N N . TYR A 1 285 ? 33.803 1.217 -7.473 1.00 13.22 285 TYR C N 1
ATOM 2257 C CA . TYR A 1 285 ? 34.782 0.947 -8.531 1.00 13.78 285 TYR C CA 1
ATOM 2258 C C . TYR A 1 285 ? 35.584 2.184 -8.883 1.00 18.19 285 TYR C C 1
ATOM 2259 O O . TYR A 1 285 ? 36.599 2.059 -9.572 1.00 19.94 285 TYR C O 1
ATOM 2268 N N . GLY A 1 286 ? 35.153 3.343 -8.411 1.00 18.02 286 GLY C N 1
ATOM 2269 C CA . GLY A 1 286 ? 35.927 4.561 -8.589 1.00 19.18 286 GLY C CA 1
ATOM 2270 C C . GLY A 1 286 ? 35.186 5.834 -8.904 1.00 20.25 286 GLY C C 1
ATOM 2271 O O . GLY A 1 286 ? 35.634 6.892 -8.481 1.00 20.20 286 GLY C O 1
ATOM 2272 N N . SER A 1 287 ? 34.067 5.755 -9.640 1.00 18.13 287 SER C N 1
ATOM 2273 C CA . SER A 1 287 ? 33.351 6.963 -10.044 1.00 18.88 287 SER C CA 1
ATOM 2274 C C . SER A 1 287 ? 31.887 6.688 -10.328 1.00 20.81 287 SER C C 1
ATOM 2275 O O . SER A 1 287 ? 31.584 5.809 -11.127 1.00 18.10 287 SER C O 1
ATOM 2278 N N . LEU A 1 288 ? 30.985 7.507 -9.766 1.00 20.59 288 LEU C N 1
ATOM 2279 C CA . LEU A 1 288 ? 29.549 7.383 -10.024 1.00 23.53 288 LEU C CA 1
ATOM 2280 C C . LEU A 1 288 ? 29.234 7.490 -11.507 1.00 28.72 288 LEU C C 1
ATOM 2281 O O . LEU A 1 288 ? 28.359 6.785 -11.995 1.00 31.88 288 LEU C O 1
ATOM 2286 N N . GLY A 1 289 ? 29.930 8.381 -12.206 1.00 22.51 289 GLY C N 1
ATOM 2287 C CA . GLY A 1 289 ? 29.715 8.608 -13.624 1.00 23.00 289 GLY C CA 1
ATOM 2288 C C . GLY A 1 289 ? 30.252 7.545 -14.563 1.00 26.47 289 GLY C C 1
ATOM 2289 O O . GLY A 1 289 ? 30.061 7.659 -15.772 1.00 29.94 289 GLY C O 1
ATOM 2290 N N . MET A 1 290 ? 30.972 6.526 -14.049 1.00 17.02 290 MET C N 1
ATOM 2291 C CA . MET A 1 290 ? 31.573 5.537 -14.941 1.00 15.26 290 MET C CA 1
ATOM 2292 C C . MET A 1 290 ? 30.786 4.234 -14.806 1.00 18.88 290 MET C C 1
ATOM 2293 O O . MET A 1 290 ? 31.232 3.300 -14.137 1.00 17.59 290 MET C O 1
ATOM 2298 N N . MET A 1 291 ? 29.591 4.214 -15.407 1.00 15.75 291 MET C N 1
ATOM 2299 C CA . MET A 1 291 ? 28.720 3.045 -15.334 1.00 14.85 291 MET C CA 1
ATOM 2300 C C . MET A 1 291 ? 27.872 2.935 -16.576 1.00 16.00 291 MET C C 1
ATOM 2301 O O . MET A 1 291 ? 27.420 3.966 -17.102 1.00 16.78 291 MET C O 1
ATOM 2306 N N . THR A 1 292 ? 27.673 1.690 -17.066 1.00 12.77 292 THR C N 1
ATOM 2307 C CA . THR A 1 292 ? 26.760 1.467 -18.209 1.00 13.70 292 THR C CA 1
ATOM 2308 C C . THR A 1 292 ? 25.388 1.127 -17.589 1.00 17.51 292 THR C C 1
ATOM 2309 O O . THR A 1 292 ? 25.316 0.626 -16.446 1.00 15.82 292 THR C O 1
ATOM 2313 N N . SER A 1 293 ? 24.309 1.352 -18.345 1.00 13.41 293 SER C N 1
ATOM 2314 C CA . SER A 1 293 ? 22.964 1.052 -17.870 1.00 12.79 293 SER C CA 1
ATOM 2315 C C . SER A 1 293 ? 22.115 0.733 -19.077 1.00 15.71 293 SER C C 1
ATOM 2316 O O . SER A 1 293 ? 21.844 1.620 -19.886 1.00 15.00 293 SER C O 1
ATOM 2319 N N . VAL A 1 294 ? 21.754 -0.552 -19.244 1.00 12.91 294 VAL C N 1
ATOM 2320 C CA . VAL A 1 294 ? 21.004 -0.951 -20.431 1.00 12.05 294 VAL C CA 1
ATOM 2321 C C . VAL A 1 294 ? 19.763 -1.739 -20.022 1.00 14.50 294 VAL C C 1
ATOM 2322 O O . VAL A 1 294 ? 19.880 -2.796 -19.396 1.00 13.57 294 VAL C O 1
ATOM 2326 N N . LEU A 1 295 ? 18.600 -1.233 -20.417 1.00 13.94 295 LEU C N 1
ATOM 2327 C CA . LEU A 1 295 ? 17.329 -1.908 -20.158 1.00 12.94 295 LEU C CA 1
ATOM 2328 C C . LEU A 1 295 ? 17.172 -2.958 -21.238 1.00 16.37 295 LEU C C 1
ATOM 2329 O O . LEU A 1 295 ? 17.157 -2.604 -22.427 1.00 16.54 295 LEU C O 1
ATOM 2334 N N . VAL A 1 296 ? 17.047 -4.230 -20.830 1.00 13.90 296 VAL C N 1
ATOM 2335 C CA . VAL A 1 296 ? 16.849 -5.376 -21.739 1.00 13.62 296 VAL C CA 1
ATOM 2336 C C . VAL A 1 296 ? 15.379 -5.803 -21.582 1.00 19.19 296 VAL C C 1
ATOM 2337 O O . VAL A 1 296 ? 14.962 -6.236 -20.512 1.00 15.77 296 VAL C O 1
ATOM 2341 N N . CYS A 1 297 ? 14.588 -5.610 -22.636 1.00 18.60 297 CYS C N 1
ATOM 2342 C CA . CYS A 1 297 ? 13.164 -5.904 -22.568 1.00 20.13 297 CYS C CA 1
ATOM 2343 C C . CYS A 1 297 ? 12.856 -7.394 -22.671 1.00 23.65 297 CYS C C 1
ATOM 2344 O O . CYS A 1 297 ? 13.698 -8.154 -23.148 1.00 21.04 297 CYS C O 1
ATOM 2347 N N . PRO A 1 298 ? 11.669 -7.820 -22.168 1.00 24.75 298 PRO C N 1
ATOM 2348 C CA . PRO A 1 298 ? 11.332 -9.252 -22.164 1.00 26.45 298 PRO C CA 1
ATOM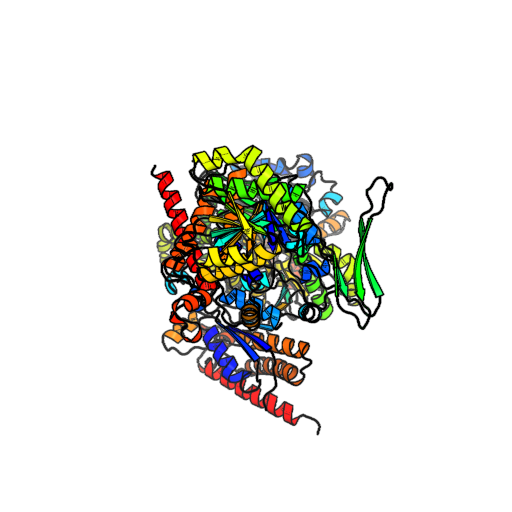 2349 C C . PRO A 1 298 ? 11.184 -9.921 -23.538 1.00 32.75 298 PRO C C 1
ATOM 2350 O O . PRO A 1 298 ? 11.291 -11.144 -23.619 1.00 32.96 298 PRO C O 1
ATOM 2354 N N . ASP A 1 299 ? 10.973 -9.131 -24.616 1.00 30.02 299 ASP C N 1
ATOM 2355 C CA . ASP A 1 299 ? 10.841 -9.673 -25.982 1.00 29.32 299 ASP C CA 1
ATOM 2356 C C . ASP A 1 299 ? 12.150 -10.243 -26.555 1.00 35.58 299 ASP C C 1
ATOM 2357 O O . ASP A 1 299 ? 12.126 -10.891 -27.607 1.00 36.76 299 ASP C O 1
ATOM 2362 N N . GLY A 1 300 ? 13.275 -9.962 -25.890 1.00 32.08 300 GLY C N 1
ATOM 2363 C CA . GLY A 1 300 ? 14.608 -10.382 -26.314 1.00 31.90 300 GLY C CA 1
ATOM 2364 C C . GLY A 1 300 ? 15.059 -9.719 -27.608 1.00 34.14 300 GLY C C 1
ATOM 2365 O O . GLY A 1 300 ? 15.877 -10.274 -28.353 1.00 35.10 300 GLY C O 1
ATOM 2366 N N . LYS A 1 301 ? 14.512 -8.538 -27.895 1.00 26.51 301 LYS C N 1
ATOM 2367 C CA . LYS A 1 301 ? 14.795 -7.795 -29.120 1.00 25.37 301 LYS C CA 1
ATOM 2368 C C . LYS A 1 301 ? 14.959 -6.295 -28.857 1.00 25.81 301 LYS C C 1
ATOM 2369 O O . LYS A 1 301 ? 15.655 -5.630 -29.608 1.00 25.15 301 LYS C O 1
ATOM 2375 N N . THR A 1 302 ? 14.261 -5.754 -27.845 1.00 18.96 302 THR C N 1
ATOM 2376 C CA . THR A 1 302 ? 14.254 -4.325 -27.555 1.00 18.29 302 THR C CA 1
ATOM 2377 C C . THR A 1 302 ? 15.192 -3.960 -26.417 1.00 19.56 302 THR C C 1
ATOM 2378 O O . THR A 1 302 ? 15.209 -4.648 -25.387 1.00 17.84 302 THR C O 1
ATOM 2382 N N . VAL A 1 303 ? 15.981 -2.879 -26.606 1.00 16.10 303 VAL C N 1
ATOM 2383 C CA . VAL A 1 303 ? 16.854 -2.343 -25.540 1.00 15.85 303 VAL C CA 1
ATOM 2384 C C . VAL A 1 303 ? 16.744 -0.824 -25.461 1.00 18.64 303 VAL C C 1
ATOM 2385 O O . VAL A 1 303 ? 16.445 -0.142 -26.454 1.00 18.20 303 VAL C O 1
ATOM 2389 N N . GLU A 1 304 ? 17.023 -0.279 -24.268 1.00 14.53 304 GLU C N 1
ATOM 2390 C CA . GLU A 1 304 ? 17.122 1.160 -24.097 1.00 13.40 304 GLU C CA 1
ATOM 2391 C C . GLU A 1 304 ? 18.410 1.383 -23.289 1.00 18.53 304 GLU C C 1
ATOM 2392 O O . GLU A 1 304 ? 18.489 0.939 -22.143 1.00 17.93 304 GLU C O 1
ATOM 2398 N N . ALA A 1 305 ? 19.410 2.031 -23.885 1.00 15.05 305 ALA C N 1
ATOM 2399 C CA . ALA A 1 305 ? 20.656 2.336 -23.158 1.00 14.82 305 ALA C CA 1
ATOM 2400 C C . ALA A 1 305 ? 20.594 3.778 -22.669 1.00 16.88 305 ALA C C 1
ATOM 2401 O O . ALA A 1 305 ? 20.069 4.644 -23.367 1.00 16.44 305 ALA C O 1
ATOM 2403 N N . GLU A 1 306 ? 21.125 4.050 -21.469 1.00 15.25 306 GLU C N 1
ATOM 2404 C CA . GLU A 1 306 ? 21.005 5.398 -20.933 1.00 16.79 306 GLU C CA 1
ATOM 2405 C C . GLU A 1 306 ? 22.245 5.802 -20.155 1.00 18.75 306 GLU C C 1
ATOM 2406 O O . GLU A 1 306 ? 23.030 4.946 -19.729 1.00 18.05 306 GLU C O 1
ATOM 2412 N N . ALA A 1 307 ? 22.405 7.113 -19.962 1.00 17.90 307 ALA C N 1
ATOM 2413 C CA . ALA A 1 307 ? 23.393 7.660 -19.028 1.00 18.36 307 ALA C CA 1
ATOM 2414 C C . ALA A 1 307 ? 22.551 7.770 -17.740 1.00 22.27 307 ALA C C 1
ATOM 2415 O O . ALA A 1 307 ? 21.594 8.556 -17.703 1.00 21.98 307 ALA C O 1
ATOM 2417 N N . ALA A 1 308 ? 22.892 6.959 -16.716 1.00 19.76 308 ALA C N 1
ATOM 2418 C CA . ALA A 1 308 ? 22.109 6.836 -15.468 1.00 21.92 308 ALA C CA 1
ATOM 2419 C C . ALA A 1 308 ? 22.414 7.871 -14.384 1.00 25.72 308 ALA C C 1
ATOM 2420 O O . ALA A 1 308 ? 21.676 7.963 -13.375 1.00 27.22 308 ALA C O 1
ATOM 2422 N N . HIS A 1 309 ? 23.439 8.679 -14.610 1.00 17.00 309 HIS C N 1
ATOM 2423 C CA . HIS A 1 309 ? 23.841 9.703 -13.657 1.00 15.37 309 HIS C CA 1
ATOM 2424 C C . HIS A 1 309 ? 23.000 10.978 -13.786 1.00 18.68 309 HIS C C 1
ATOM 2425 O O . HIS A 1 309 ? 22.081 11.034 -14.595 1.00 19.92 309 HIS C O 1
ATOM 2432 N N . GLY A 1 310 ? 23.348 11.992 -12.998 1.00 17.70 310 GLY C N 1
ATOM 2433 C CA . GLY A 1 310 ? 22.629 13.264 -12.987 1.00 17.56 310 GLY C CA 1
ATOM 2434 C C . GLY A 1 310 ? 22.927 14.160 -14.175 1.00 19.54 310 GLY C C 1
ATOM 2435 O O . GLY A 1 310 ? 23.731 13.824 -15.057 1.00 18.50 310 GLY C O 1
ATOM 2436 N N . THR A 1 311 ? 22.284 15.337 -14.190 1.00 16.39 311 THR C N 1
ATOM 2437 C CA . THR A 1 311 ? 22.433 16.292 -15.299 1.00 16.10 311 THR C CA 1
ATOM 2438 C C . THR A 1 311 ? 23.550 17.311 -15.054 1.00 18.96 311 THR C C 1
ATOM 2439 O O . THR A 1 311 ? 23.739 18.219 -15.864 1.00 17.84 311 THR C O 1
ATOM 2443 N N . VAL A 1 312 ? 24.307 17.137 -13.954 1.00 18.02 312 VAL C N 1
ATOM 2444 C CA . VAL A 1 312 ? 25.489 17.959 -13.609 1.00 19.22 312 VAL C CA 1
ATOM 2445 C C . VAL A 1 312 ? 25.144 19.465 -13.588 1.00 20.64 312 VAL C C 1
ATOM 2446 O O . VAL A 1 312 ? 25.753 20.277 -14.290 1.00 19.44 312 VAL C O 1
ATOM 2450 N N . THR A 1 313 ? 24.130 19.817 -12.788 1.00 18.49 313 THR C N 1
ATOM 2451 C CA . THR A 1 313 ? 23.627 21.185 -12.675 1.00 18.17 313 THR C CA 1
ATOM 2452 C C . THR A 1 313 ? 24.737 22.195 -12.362 1.00 20.72 313 THR C C 1
ATOM 2453 O O . THR A 1 313 ? 24.738 23.255 -12.971 1.00 20.47 313 THR C O 1
ATOM 2457 N N . ARG A 1 314 ? 25.666 21.849 -11.454 1.00 20.47 314 ARG C N 1
ATOM 2458 C CA . ARG A 1 314 ? 26.777 22.750 -11.066 1.00 22.06 314 ARG C CA 1
ATOM 2459 C C . ARG A 1 314 ? 27.595 23.172 -12.276 1.00 22.74 314 ARG C C 1
ATOM 2460 O O . ARG A 1 314 ? 27.880 24.368 -12.456 1.00 23.10 314 ARG C O 1
ATOM 2468 N N . HIS A 1 315 ? 27.894 22.209 -13.174 1.00 18.59 315 HIS C N 1
ATOM 2469 C CA . HIS A 1 315 ? 28.622 22.549 -14.395 1.00 17.44 315 HIS C CA 1
ATOM 2470 C C . HIS A 1 315 ? 27.748 23.355 -15.343 1.00 21.08 315 HIS C C 1
ATOM 2471 O O . HIS A 1 315 ? 28.242 24.263 -15.998 1.00 21.44 315 HIS C O 1
ATOM 2478 N N . TYR A 1 316 ? 26.443 23.022 -15.429 1.00 18.52 316 TYR C N 1
ATOM 2479 C CA . TYR A 1 316 ? 25.541 23.746 -16.309 1.00 18.48 316 TYR C CA 1
ATOM 2480 C C . TYR A 1 316 ? 25.472 25.225 -15.919 1.00 21.09 316 TYR C C 1
ATOM 2481 O O . TYR A 1 316 ? 25.482 26.062 -16.812 1.00 21.25 316 TYR C O 1
ATOM 2490 N N . ARG A 1 317 ? 25.471 25.531 -14.603 1.00 20.57 317 ARG C N 1
ATOM 2491 C CA . ARG A 1 317 ? 25.429 26.925 -14.114 1.00 21.36 317 ARG C CA 1
ATOM 2492 C C . ARG A 1 317 ? 26.691 27.669 -14.557 1.00 27.40 317 ARG C C 1
ATOM 2493 O O . ARG A 1 317 ? 26.604 28.819 -14.998 1.00 26.99 317 ARG C O 1
ATOM 2501 N N . MET A 1 318 ? 27.850 26.973 -14.538 1.00 24.10 318 MET C N 1
ATOM 2502 C CA . MET A 1 318 ? 29.114 27.571 -14.996 1.00 23.51 318 MET C CA 1
ATOM 2503 C C . MET A 1 318 ? 29.043 27.837 -16.500 1.00 28.06 318 MET C C 1
ATOM 2504 O O . MET A 1 318 ? 29.359 28.939 -16.966 1.00 28.60 318 MET C O 1
ATOM 2509 N N . TYR A 1 319 ? 28.550 26.845 -17.261 1.00 22.41 319 TYR C N 1
ATOM 2510 C CA . TYR A 1 319 ? 28.372 26.933 -18.698 1.00 23.27 319 TYR C CA 1
ATOM 2511 C C . TYR A 1 319 ? 27.438 28.113 -19.067 1.00 28.51 319 TYR C C 1
ATOM 2512 O O . TYR A 1 319 ? 27.695 28.816 -20.061 1.00 28.04 319 TYR C O 1
ATOM 2521 N N . GLN A 1 320 ? 26.355 28.306 -18.289 1.00 25.53 320 GLN C N 1
ATOM 2522 C CA . GLN A 1 320 ? 25.386 29.389 -18.526 1.00 27.24 320 GLN C CA 1
ATOM 2523 C C . GLN A 1 320 ? 26.031 30.765 -18.370 1.00 33.08 320 GLN C C 1
ATOM 2524 O O . GLN A 1 320 ? 25.600 31.710 -19.036 1.00 33.09 320 GLN C O 1
ATOM 2530 N N . LYS A 1 321 ? 27.047 30.866 -17.489 1.00 29.92 321 LYS C N 1
ATOM 2531 C CA . LYS A 1 321 ? 27.811 32.092 -17.202 1.00 30.31 321 LYS C CA 1
ATOM 2532 C C . LYS A 1 321 ? 29.023 32.264 -18.157 1.00 36.98 321 LYS C C 1
ATOM 2533 O O . LYS A 1 321 ? 29.840 33.166 -17.954 1.00 37.38 321 LYS C O 1
ATOM 2539 N N . GLY A 1 322 ? 29.120 31.399 -19.173 1.00 35.18 322 GLY C N 1
ATOM 2540 C CA . GLY A 1 322 ? 30.196 31.386 -20.166 1.00 35.02 322 GLY C CA 1
ATOM 2541 C C . GLY A 1 322 ? 31.546 30.973 -19.608 1.00 37.93 322 GLY C C 1
ATOM 2542 O O . GLY A 1 322 ? 32.578 31.311 -20.187 1.00 39.32 322 GLY C O 1
ATOM 2543 N N . GLN A 1 323 ? 31.550 30.223 -18.498 1.00 31.89 323 GLN C N 1
ATOM 2544 C CA . GLN A 1 323 ? 32.759 29.758 -17.837 1.00 31.15 323 GLN C CA 1
ATOM 2545 C C . GLN A 1 323 ? 33.151 28.395 -18.412 1.00 31.81 323 GLN C C 1
ATOM 2546 O O . GLN A 1 323 ? 32.292 27.638 -18.879 1.00 30.60 323 GLN C O 1
ATOM 2552 N N . GLU A 1 324 ? 34.447 28.087 -18.344 1.00 24.46 324 GLU C N 1
ATOM 2553 C CA . GLU A 1 324 ? 34.982 26.813 -18.817 1.00 22.05 324 GLU C CA 1
ATOM 2554 C C . GLU A 1 324 ? 34.442 25.682 -17.922 1.00 23.17 324 GLU C C 1
ATOM 2555 O O . GLU A 1 324 ? 34.392 25.841 -16.701 1.00 22.55 324 GLU C O 1
ATOM 2561 N N . THR A 1 325 ? 34.105 24.520 -18.515 1.00 19.92 325 THR C N 1
ATOM 2562 C CA . THR A 1 325 ? 33.647 23.359 -17.734 1.00 18.67 325 THR C CA 1
ATOM 2563 C C . THR A 1 325 ? 34.461 22.149 -18.170 1.00 17.95 325 THR C C 1
ATOM 2564 O O . THR A 1 325 ? 35.074 22.166 -19.243 1.00 16.67 325 THR C O 1
ATOM 2568 N N . SER A 1 326 ? 34.457 21.105 -17.354 1.00 15.06 326 SER C N 1
ATOM 2569 C CA . SER A 1 326 ? 35.163 19.871 -17.675 1.00 14.48 326 SER C CA 1
ATOM 2570 C C . SER A 1 326 ? 34.293 18.696 -17.157 1.00 15.91 326 SER C C 1
ATOM 2571 O O . SER A 1 326 ? 34.406 18.318 -16.001 1.00 17.52 326 SER C O 1
ATOM 2574 N N . THR A 1 327 ? 33.382 18.215 -18.020 1.00 16.87 327 THR C N 1
ATOM 2575 C CA . THR A 1 327 ? 32.376 17.213 -17.642 1.00 18.22 327 THR C CA 1
ATOM 2576 C C . THR A 1 327 ? 32.650 15.887 -18.324 1.00 19.89 327 THR C C 1
ATOM 2577 O O . THR A 1 327 ? 32.786 15.853 -19.549 1.00 19.83 327 THR C O 1
ATOM 2581 N N . ASN A 1 328 ? 32.655 14.824 -17.529 1.00 18.54 328 ASN C N 1
ATOM 2582 C CA . ASN A 1 328 ? 32.894 13.461 -17.998 1.00 17.30 328 ASN C CA 1
ATOM 2583 C C . ASN A 1 328 ? 31.766 13.006 -18.960 1.00 20.94 328 ASN C C 1
ATOM 2584 O O . ASN A 1 328 ? 30.647 12.788 -18.502 1.00 20.69 328 ASN C O 1
ATOM 2589 N N . PRO A 1 329 ? 32.062 12.778 -20.263 1.00 15.66 329 PRO C N 1
ATOM 2590 C CA . PRO A 1 329 ? 30.995 12.357 -21.200 1.00 14.38 329 PRO C CA 1
ATOM 2591 C C . PRO A 1 329 ? 30.911 10.841 -21.385 1.00 15.67 329 PRO C C 1
ATOM 2592 O O . PRO A 1 329 ? 30.131 10.362 -22.226 1.00 14.97 329 PRO C O 1
ATOM 2596 N N . ILE A 1 330 ? 31.744 10.075 -20.653 1.00 13.86 330 ILE C N 1
ATOM 2597 C CA . ILE A 1 330 ? 31.871 8.640 -20.933 1.00 14.07 330 ILE C CA 1
ATOM 2598 C C . ILE A 1 330 ? 30.564 7.845 -20.789 1.00 15.63 330 ILE C C 1
ATOM 2599 O O . ILE A 1 330 ? 30.273 7.044 -21.677 1.00 14.38 330 ILE C O 1
ATOM 2604 N N . ALA A 1 331 ? 29.773 8.081 -19.723 1.00 13.49 331 ALA C N 1
ATOM 2605 C CA . ALA A 1 331 ? 28.542 7.300 -19.591 1.00 13.41 331 ALA C CA 1
ATOM 2606 C C . ALA A 1 331 ? 27.581 7.603 -20.750 1.00 15.03 331 ALA C C 1
ATOM 2607 O O . ALA A 1 331 ? 26.946 6.697 -21.258 1.00 15.82 331 ALA C O 1
ATOM 2609 N N . SER A 1 332 ? 27.547 8.874 -21.214 1.00 11.86 332 SER C N 1
ATOM 2610 C CA . SER A 1 332 ? 26.699 9.278 -22.337 1.00 12.00 332 SER C CA 1
ATOM 2611 C C . SER A 1 332 ? 27.203 8.629 -23.636 1.00 15.13 332 SER C C 1
ATOM 2612 O O . SER A 1 332 ? 26.404 8.123 -24.416 1.00 14.66 332 SER C O 1
ATOM 2615 N N . ILE A 1 333 ? 28.544 8.566 -23.825 1.00 12.52 333 ILE C N 1
ATOM 2616 C CA . ILE A 1 333 ? 29.099 7.872 -25.008 1.00 12.36 333 ILE C CA 1
ATOM 2617 C C . ILE A 1 333 ? 28.725 6.391 -24.987 1.00 14.58 333 ILE C C 1
ATOM 2618 O O . ILE A 1 333 ? 28.331 5.833 -26.014 1.00 15.03 333 ILE C O 1
ATOM 2623 N N . PHE A 1 334 ? 28.885 5.730 -23.820 1.00 13.20 334 PHE C N 1
ATOM 2624 C CA . PHE A 1 334 ? 28.549 4.304 -23.713 1.00 13.41 334 PHE C CA 1
ATOM 2625 C C . PHE A 1 334 ? 27.042 4.035 -23.885 1.00 17.07 334 PHE C C 1
ATOM 2626 O O . PHE A 1 334 ? 26.702 2.954 -24.356 1.00 17.38 334 PHE C O 1
ATOM 2634 N N . ALA A 1 335 ? 26.142 5.016 -23.608 1.00 14.43 335 ALA C N 1
ATOM 2635 C CA . ALA A 1 335 ? 24.714 4.834 -23.924 1.00 14.51 335 ALA C CA 1
ATOM 2636 C C . ALA A 1 335 ? 24.609 4.648 -25.459 1.00 16.69 335 ALA C C 1
ATOM 2637 O O . ALA A 1 335 ? 23.998 3.697 -25.933 1.00 17.06 335 ALA C O 1
ATOM 2639 N N . TRP A 1 336 ? 25.300 5.520 -26.233 1.00 14.66 336 TRP C N 1
ATOM 2640 C CA . TRP A 1 336 ? 25.306 5.389 -27.696 1.00 14.61 336 TRP C CA 1
ATOM 2641 C C . TRP A 1 336 ? 25.962 4.094 -28.152 1.00 17.09 336 TRP C C 1
ATOM 2642 O O . TRP A 1 336 ? 25.406 3.419 -29.010 1.00 16.57 336 TRP C O 1
ATOM 2653 N N . THR A 1 337 ? 27.147 3.741 -27.619 1.00 14.89 337 THR C N 1
ATOM 2654 C CA . THR A 1 337 ? 27.823 2.517 -28.084 1.00 15.40 337 THR C CA 1
ATOM 2655 C C . THR A 1 337 ? 27.053 1.248 -27.711 1.00 19.19 337 THR C C 1
ATOM 2656 O O . THR A 1 337 ? 27.050 0.286 -28.483 1.00 18.89 337 THR C O 1
ATOM 2660 N N . ARG A 1 338 ? 26.402 1.233 -26.539 1.00 15.68 338 ARG C N 1
ATOM 2661 C CA . ARG A 1 338 ? 25.606 0.052 -26.174 1.00 15.53 338 ARG C CA 1
ATOM 2662 C C . ARG A 1 338 ? 24.352 -0.072 -27.056 1.00 17.28 338 ARG C C 1
ATOM 2663 O O . ARG A 1 338 ? 24.017 -1.183 -27.488 1.00 17.44 338 ARG C O 1
ATOM 2671 N N . GLY A 1 339 ? 23.718 1.059 -27.368 1.00 15.46 339 GLY C N 1
ATOM 2672 C CA . GLY A 1 339 ? 22.556 1.087 -28.254 1.00 15.96 339 GLY C CA 1
ATOM 2673 C C . GLY A 1 339 ? 22.946 0.674 -29.662 1.00 19.04 339 GLY C C 1
ATOM 2674 O O . GLY A 1 339 ? 22.323 -0.219 -30.251 1.00 18.60 339 GLY C O 1
ATOM 2675 N N . LEU A 1 340 ? 24.058 1.256 -30.174 1.00 15.88 340 LEU C N 1
ATOM 2676 C CA . LEU A 1 340 ? 24.529 0.901 -31.530 1.00 16.67 340 LEU C CA 1
ATOM 2677 C C . LEU A 1 340 ? 24.994 -0.560 -31.649 1.00 20.02 340 LEU C C 1
ATOM 2678 O O . LEU A 1 340 ? 24.776 -1.185 -32.698 1.00 19.76 340 LEU C O 1
ATOM 2683 N N . ALA A 1 341 ? 25.606 -1.125 -30.581 1.00 17.23 341 ALA C N 1
ATOM 2684 C CA . ALA A 1 341 ? 26.026 -2.538 -30.593 1.00 17.34 341 ALA C CA 1
ATOM 2685 C C . ALA A 1 341 ? 24.793 -3.441 -30.714 1.00 21.68 341 ALA C C 1
ATOM 2686 O O . ALA A 1 341 ? 24.834 -4.432 -31.448 1.00 21.39 341 ALA C O 1
ATOM 2688 N N . HIS A 1 342 ? 23.687 -3.080 -30.026 1.00 17.84 342 HIS C N 1
ATOM 2689 C CA . HIS A 1 342 ? 22.451 -3.872 -30.129 1.00 18.25 342 HIS C CA 1
ATOM 2690 C C . HIS A 1 342 ? 21.830 -3.734 -31.511 1.00 21.03 342 HIS C C 1
ATOM 2691 O O . HIS A 1 342 ? 21.400 -4.739 -32.090 1.00 20.40 342 HIS C O 1
ATOM 2698 N N . ARG A 1 343 ? 21.793 -2.501 -32.038 1.00 18.29 343 ARG C N 1
ATOM 2699 C CA . ARG A 1 343 ? 21.291 -2.224 -33.374 1.00 18.47 343 ARG C CA 1
ATOM 2700 C C . ARG A 1 343 ? 22.049 -3.131 -34.375 1.00 23.55 343 ARG C C 1
ATOM 2701 O O . ARG A 1 343 ? 21.425 -3.779 -35.221 1.00 22.74 343 ARG C O 1
ATOM 2709 N N . ALA A 1 344 ? 23.387 -3.217 -34.225 1.00 21.04 344 ALA C N 1
ATOM 2710 C CA . ALA A 1 344 ? 24.252 -4.025 -35.092 1.00 21.70 344 ALA C CA 1
ATOM 2711 C C . ALA A 1 344 ? 23.948 -5.517 -34.980 1.00 26.24 344 ALA C C 1
ATOM 2712 O O . ALA A 1 344 ? 23.944 -6.225 -35.998 1.00 26.69 344 ALA C O 1
ATOM 2714 N N . LYS A 1 345 ? 23.669 -5.996 -33.754 1.00 22.10 345 LYS C N 1
ATOM 2715 C CA . LYS A 1 345 ? 23.339 -7.394 -33.490 1.00 22.44 345 LYS C CA 1
ATOM 2716 C C . LYS A 1 345 ? 22.002 -7.734 -34.181 1.00 27.66 345 LYS C C 1
ATOM 2717 O O . LYS A 1 345 ? 21.908 -8.774 -34.836 1.00 28.23 345 LYS C O 1
ATOM 2723 N N . LEU A 1 346 ? 20.995 -6.856 -34.067 1.00 24.20 346 LEU C N 1
ATOM 2724 C CA . LEU A 1 346 ? 19.693 -7.067 -34.708 1.00 24.56 346 LEU C CA 1
ATOM 2725 C C . LEU A 1 346 ? 19.783 -7.092 -36.234 1.00 31.09 346 LEU C C 1
ATOM 2726 O O . LEU A 1 346 ? 19.032 -7.829 -36.888 1.00 29.45 346 LEU C O 1
ATOM 2731 N N . ASP A 1 347 ? 20.651 -6.242 -36.793 1.00 27.58 347 ASP C N 1
ATOM 2732 C CA . ASP A 1 347 ? 20.780 -6.080 -38.242 1.00 28.13 347 ASP C CA 1
ATOM 2733 C C . ASP A 1 347 ? 21.914 -6.892 -38.887 1.00 31.38 347 ASP C C 1
ATOM 2734 O O . ASP A 1 347 ? 22.068 -6.804 -40.108 1.00 32.57 347 ASP C O 1
ATOM 2739 N N . ASN A 1 348 ? 22.687 -7.663 -38.091 1.00 27.75 348 ASN C N 1
ATOM 2740 C CA . ASN A 1 348 ? 23.869 -8.435 -38.508 1.00 29.44 348 ASN C CA 1
ATOM 2741 C C . ASN A 1 348 ? 24.819 -7.485 -39.271 1.00 34.76 348 ASN C C 1
ATOM 2742 O O . ASN A 1 348 ? 25.294 -7.778 -40.378 1.00 35.42 348 ASN C O 1
ATOM 2747 N N . ASN A 1 349 ? 25.040 -6.305 -38.677 1.00 29.22 349 ASN C N 1
ATOM 2748 C CA . ASN A 1 349 ? 25.837 -5.234 -39.256 1.00 27.40 349 ASN C CA 1
ATOM 2749 C C . ASN A 1 349 ? 27.226 -5.239 -38.632 1.00 30.90 349 ASN C C 1
ATOM 2750 O O . ASN A 1 349 ? 27.456 -4.619 -37.587 1.00 28.94 349 ASN C O 1
ATOM 2755 N N . LYS A 1 350 ? 28.178 -5.918 -39.305 1.00 26.74 350 LYS C N 1
ATOM 2756 C CA . LYS A 1 350 ? 29.551 -6.054 -38.818 1.00 26.59 350 LYS C CA 1
ATOM 2757 C C . LYS A 1 350 ? 30.287 -4.724 -38.665 1.00 27.70 350 LYS C C 1
ATOM 2758 O O . LYS A 1 350 ? 31.046 -4.555 -37.703 1.00 27.13 350 LYS C O 1
ATOM 2764 N N . GLU A 1 351 ? 30.088 -3.810 -39.622 1.00 24.63 351 GLU C N 1
ATOM 2765 C CA . GLU A 1 351 ? 30.746 -2.497 -39.644 1.00 24.43 351 GLU C CA 1
ATOM 2766 C C . GLU A 1 351 ? 30.285 -1.682 -38.435 1.00 26.07 351 GLU C C 1
ATOM 2767 O O . GLU A 1 351 ? 31.111 -1.066 -37.765 1.00 24.04 351 GLU C O 1
ATOM 2773 N N . LEU A 1 352 ? 28.977 -1.719 -38.143 1.00 22.67 352 LEU C N 1
ATOM 2774 C CA . LEU A 1 352 ? 28.435 -0.980 -36.993 1.00 20.85 352 LEU C CA 1
ATOM 2775 C C . LEU A 1 352 ? 28.907 -1.587 -35.681 1.00 24.13 352 LEU C C 1
ATOM 2776 O O . LEU A 1 352 ? 29.249 -0.838 -34.759 1.00 23.02 352 LEU C O 1
ATOM 2781 N N . ALA A 1 353 ? 28.933 -2.924 -35.588 1.00 21.34 353 ALA C N 1
ATOM 2782 C CA . ALA A 1 353 ? 29.420 -3.617 -34.391 1.00 22.04 353 ALA C CA 1
ATOM 2783 C C . ALA A 1 353 ? 30.904 -3.246 -34.141 1.00 24.40 353 ALA C C 1
ATOM 2784 O O . ALA A 1 353 ? 31.290 -2.924 -33.014 1.00 21.62 353 ALA C O 1
ATOM 2786 N N . PHE A 1 354 ? 31.710 -3.195 -35.223 1.00 20.52 354 PHE C N 1
ATOM 2787 C CA . PHE A 1 354 ? 33.110 -2.809 -35.100 1.00 20.85 354 PHE C CA 1
ATOM 2788 C C . PHE A 1 354 ? 33.217 -1.372 -34.573 1.00 20.79 354 PHE C C 1
ATOM 2789 O O . PHE A 1 354 ? 34.018 -1.109 -33.673 1.00 21.01 354 PHE C O 1
ATOM 2797 N N . PHE A 1 355 ? 32.424 -0.457 -35.145 1.00 18.12 355 PHE C N 1
ATOM 2798 C CA . PHE A 1 355 ? 32.432 0.953 -34.761 1.00 18.31 355 PHE C CA 1
ATOM 2799 C C . PHE A 1 355 ? 32.079 1.118 -33.269 1.00 20.57 355 PHE C C 1
ATOM 2800 O O . PHE A 1 355 ? 32.779 1.829 -32.550 1.00 18.35 355 PHE C O 1
ATOM 2808 N N . ALA A 1 356 ? 30.985 0.471 -32.822 1.00 19.17 356 ALA C N 1
ATOM 2809 C CA . ALA A 1 356 ? 30.543 0.619 -31.422 1.00 18.93 356 ALA C CA 1
ATOM 2810 C C . ALA A 1 356 ? 31.619 0.182 -30.438 1.00 19.71 356 ALA C C 1
ATOM 2811 O O . ALA A 1 356 ? 31.929 0.918 -29.485 1.00 20.46 356 ALA C O 1
ATOM 2813 N N . ASN A 1 357 ? 32.272 -0.963 -30.720 1.00 17.53 357 ASN C N 1
ATOM 2814 C CA . ASN A 1 357 ? 33.349 -1.468 -29.879 1.00 17.19 357 ASN C CA 1
ATOM 2815 C C . ASN A 1 357 ? 34.568 -0.532 -29.941 1.00 20.61 357 ASN C C 1
ATOM 2816 O O . ASN A 1 357 ? 35.182 -0.278 -28.903 1.00 19.72 357 ASN C O 1
ATOM 2821 N N . ALA A 1 358 ? 34.910 -0.024 -31.153 1.00 17.82 358 ALA C N 1
ATOM 2822 C CA . ALA A 1 358 ? 36.061 0.871 -31.345 1.00 18.36 358 ALA C CA 1
ATOM 2823 C C . ALA A 1 358 ? 35.911 2.136 -30.508 1.00 20.32 358 ALA C C 1
ATOM 2824 O O . ALA A 1 358 ? 36.877 2.558 -29.888 1.00 19.13 358 ALA C O 1
ATOM 2826 N N . LEU A 1 359 ? 34.710 2.731 -30.489 1.00 17.04 359 LEU C N 1
ATOM 2827 C CA . LEU A 1 359 ? 34.473 3.953 -29.709 1.00 17.21 359 LEU C CA 1
ATOM 2828 C C . LEU A 1 359 ? 34.617 3.686 -28.190 1.00 18.77 359 LEU C C 1
ATOM 2829 O O . LEU A 1 359 ? 35.166 4.534 -27.466 1.00 18.04 359 LEU C O 1
ATOM 2834 N N . GLU A 1 360 ? 34.161 2.497 -27.707 1.00 15.53 360 GLU C N 1
ATOM 2835 C CA . GLU A 1 360 ? 34.366 2.153 -26.302 1.00 15.97 360 GLU C CA 1
ATOM 2836 C C . GLU A 1 360 ? 35.870 2.023 -26.014 1.00 18.60 360 GLU C C 1
ATOM 2837 O O . GLU A 1 360 ? 36.357 2.568 -25.021 1.00 16.73 360 GLU C O 1
ATOM 2843 N N . GLU A 1 361 ? 36.601 1.342 -26.910 1.00 17.90 361 GLU C N 1
ATOM 2844 C CA . GLU A 1 361 ? 38.053 1.182 -26.743 1.00 18.34 361 GLU C CA 1
ATOM 2845 C C . GLU A 1 361 ? 38.757 2.542 -26.711 1.00 18.71 361 GLU C C 1
ATOM 2846 O O . GLU A 1 361 ? 39.582 2.769 -25.836 1.00 19.62 361 GLU C O 1
ATOM 2852 N N . VAL A 1 362 ? 38.422 3.431 -27.641 1.00 16.41 362 VAL C N 1
ATOM 2853 C CA . VAL A 1 362 ? 39.012 4.779 -27.710 1.00 17.46 362 VAL C CA 1
ATOM 2854 C C . VAL A 1 362 ? 38.785 5.545 -26.412 1.00 20.24 362 VAL C C 1
ATOM 2855 O O . VAL A 1 362 ? 39.705 6.200 -25.899 1.00 18.03 362 VAL C O 1
ATOM 2859 N N . SER A 1 363 ? 37.556 5.470 -25.867 1.00 15.98 363 SER C N 1
ATOM 2860 C CA . SER A 1 363 ? 37.210 6.191 -24.648 1.00 16.24 363 SER C CA 1
ATOM 2861 C C . SER A 1 363 ? 38.100 5.768 -23.487 1.00 17.12 363 SER C C 1
ATOM 2862 O O . SER A 1 363 ? 38.672 6.616 -22.803 1.00 17.86 363 SER C O 1
ATOM 2865 N N . ILE A 1 364 ? 38.229 4.448 -23.271 1.00 16.60 364 ILE C N 1
ATOM 2866 C CA . ILE A 1 364 ? 39.027 3.898 -22.183 1.00 16.26 364 ILE C CA 1
ATOM 2867 C C . ILE A 1 364 ? 40.523 4.175 -22.443 1.00 19.82 364 ILE C C 1
ATOM 2868 O O . ILE A 1 364 ? 41.211 4.632 -21.538 1.00 19.27 364 ILE C O 1
ATOM 2873 N N . GLU A 1 365 ? 40.997 3.931 -23.681 1.00 18.50 365 GLU C N 1
ATOM 2874 C CA . GLU A 1 365 ? 42.410 4.173 -24.036 1.00 18.90 365 GLU C CA 1
ATOM 2875 C C . GLU A 1 365 ? 42.798 5.640 -23.806 1.00 19.48 365 GLU C C 1
ATOM 2876 O O . GLU A 1 365 ? 43.906 5.908 -23.332 1.00 19.70 365 GLU C O 1
ATOM 2882 N N . THR A 1 366 ? 41.894 6.572 -24.117 1.00 14.74 366 THR C N 1
ATOM 2883 C CA . THR A 1 366 ? 42.171 8.009 -23.939 1.00 14.89 366 THR C CA 1
ATOM 2884 C C . THR A 1 366 ? 42.410 8.342 -22.462 1.00 17.83 366 THR C C 1
ATOM 2885 O O . THR A 1 366 ? 43.404 8.991 -22.114 1.00 17.83 366 THR C O 1
ATOM 2889 N N . ILE A 1 367 ? 41.484 7.884 -21.577 1.00 14.46 367 ILE C N 1
ATOM 2890 C CA . ILE A 1 367 ? 41.642 8.144 -20.152 1.00 14.04 367 ILE C CA 1
ATOM 2891 C C . ILE A 1 367 ? 42.895 7.444 -19.621 1.00 17.27 367 ILE C C 1
ATOM 2892 O O . ILE A 1 367 ? 43.624 8.035 -18.821 1.00 16.30 367 ILE C O 1
ATOM 2897 N N . GLU A 1 368 ? 43.125 6.195 -20.058 1.00 15.89 368 GLU C N 1
ATOM 2898 C CA . GLU A 1 368 ? 44.298 5.420 -19.602 1.00 16.45 368 GLU C CA 1
ATOM 2899 C C . GLU A 1 368 ? 45.625 6.040 -20.076 1.00 20.26 368 GLU C C 1
ATOM 2900 O O . GLU A 1 368 ? 46.659 5.825 -19.438 1.00 20.56 368 GLU C O 1
ATOM 2906 N N . ALA A 1 369 ? 45.577 6.845 -21.158 1.00 17.38 369 ALA C N 1
ATOM 2907 C CA . ALA A 1 369 ? 46.761 7.578 -21.649 1.00 18.90 369 ALA C CA 1
ATOM 2908 C C . ALA A 1 369 ? 46.989 8.870 -20.829 1.00 22.51 369 ALA C C 1
ATOM 2909 O O . ALA A 1 369 ? 47.959 9.593 -21.074 1.00 22.13 369 ALA C O 1
ATOM 2911 N N . GLY A 1 370 ? 46.088 9.165 -19.881 1.00 18.13 370 GLY C N 1
ATOM 2912 C CA . GLY A 1 370 ? 46.212 10.328 -19.010 1.00 18.20 370 GLY C CA 1
ATOM 2913 C C . GLY A 1 370 ? 45.467 11.573 -19.437 1.00 19.67 370 GLY C C 1
ATOM 2914 O O . GLY A 1 370 ? 45.692 12.644 -18.862 1.00 20.72 370 GLY C O 1
ATOM 2915 N N . PHE A 1 371 ? 44.575 11.455 -20.435 1.00 14.73 371 PHE C N 1
ATOM 2916 C CA . PHE A 1 371 ? 43.790 12.588 -20.908 1.00 14.23 371 PHE C CA 1
ATOM 2917 C C . PHE A 1 371 ? 42.395 12.402 -20.343 1.00 16.00 371 PHE C C 1
ATOM 2918 O O . PHE A 1 371 ? 41.723 11.441 -20.696 1.00 15.22 371 PHE C O 1
ATOM 2926 N N . MET A 1 372 ? 41.964 13.321 -19.505 1.00 13.87 372 MET C N 1
ATOM 2927 C CA . MET A 1 372 ? 40.653 13.144 -18.868 1.00 13.91 372 MET C CA 1
ATOM 2928 C C . MET A 1 372 ? 40.078 14.471 -18.403 1.00 17.11 372 MET C C 1
ATOM 2929 O O . MET A 1 372 ? 40.767 15.498 -18.405 1.00 14.76 372 MET C O 1
ATOM 2934 N N . THR A 1 373 ? 38.829 14.427 -17.961 1.00 13.77 373 THR C N 1
ATOM 2935 C CA . THR A 1 373 ? 38.134 15.599 -17.419 1.00 13.05 373 THR C CA 1
ATOM 2936 C C . THR A 1 373 ? 38.464 15.784 -15.921 1.00 15.73 373 THR C C 1
ATOM 2937 O O . THR A 1 373 ? 39.012 14.887 -15.275 1.00 14.91 373 THR C O 1
ATOM 2941 N N . LYS A 1 374 ? 38.091 16.949 -15.369 1.00 15.62 374 LYS C N 1
ATOM 2942 C CA . LYS A 1 374 ? 38.443 17.342 -14.005 1.00 13.78 374 LYS C CA 1
ATOM 2943 C C . LYS A 1 374 ? 37.949 16.334 -12.958 1.00 17.65 374 LYS C C 1
ATOM 2944 O O . LYS A 1 374 ? 38.660 16.055 -11.990 1.00 16.26 374 LYS C O 1
ATOM 2950 N N . ASP A 1 375 ? 36.711 15.853 -13.142 1.00 16.18 375 ASP C N 1
ATOM 2951 C CA . ASP A 1 375 ? 36.071 14.894 -12.225 1.00 16.62 375 ASP C CA 1
ATOM 2952 C C . ASP A 1 375 ? 36.907 13.600 -12.140 1.00 20.08 375 ASP C C 1
ATOM 2953 O O . ASP A 1 375 ? 37.170 13.083 -11.039 1.00 19.78 375 ASP C O 1
ATOM 2958 N N . LEU A 1 376 ? 37.419 13.114 -13.296 1.00 16.74 376 LEU C N 1
ATOM 2959 C CA . LEU A 1 376 ? 38.279 11.927 -13.302 1.00 17.44 376 LEU C CA 1
ATOM 2960 C C . LEU A 1 376 ? 39.658 12.227 -12.709 1.00 20.43 376 LEU C C 1
ATOM 2961 O O . LEU A 1 376 ? 40.194 11.413 -11.958 1.00 18.83 376 LEU C O 1
ATOM 2966 N N . ALA A 1 377 ? 40.232 13.419 -13.011 1.00 16.55 377 ALA C N 1
ATOM 2967 C CA . ALA A 1 377 ? 41.520 13.784 -12.405 1.00 17.06 377 ALA C CA 1
ATOM 2968 C C . ALA A 1 377 ? 41.378 13.841 -10.866 1.00 19.33 377 ALA C C 1
ATOM 2969 O O . ALA A 1 377 ? 42.318 13.471 -10.151 1.00 20.21 377 ALA C O 1
ATOM 2971 N N . ALA A 1 378 ? 40.185 14.274 -10.365 1.00 17.13 378 ALA C N 1
ATOM 2972 C CA . ALA A 1 378 ? 39.879 14.334 -8.917 1.00 18.26 378 ALA C CA 1
ATOM 2973 C C . ALA A 1 378 ? 39.877 12.916 -8.295 1.00 22.77 378 ALA C C 1
ATOM 2974 O O . ALA A 1 378 ? 40.197 12.781 -7.114 1.00 22.07 378 ALA C O 1
ATOM 2976 N N . CYS A 1 379 ? 39.521 11.883 -9.068 1.00 17.93 379 CYS C N 1
ATOM 2977 C CA . CYS A 1 379 ? 39.567 10.489 -8.557 1.00 18.70 379 CYS C CA 1
ATOM 2978 C C . CYS A 1 379 ? 40.989 10.105 -8.224 1.00 23.65 379 CYS C C 1
ATOM 2979 O O . CYS A 1 379 ? 41.231 9.347 -7.282 1.00 23.82 379 CYS C O 1
ATOM 2982 N N . ILE A 1 380 ? 41.938 10.578 -9.041 1.00 20.61 380 ILE C N 1
ATOM 2983 C CA . ILE A 1 380 ? 43.336 10.245 -8.851 1.00 21.68 380 ILE C CA 1
ATOM 2984 C C . ILE A 1 380 ? 43.969 11.078 -7.742 1.00 27.71 380 ILE C C 1
ATOM 2985 O O . ILE A 1 380 ? 44.632 10.527 -6.865 1.00 28.52 380 ILE C O 1
ATOM 2990 N N . LYS A 1 381 ? 43.772 12.398 -7.782 1.00 24.57 381 LYS C N 1
ATOM 2991 C CA . LYS A 1 381 ? 44.459 13.339 -6.903 1.00 25.46 381 LYS C CA 1
ATOM 2992 C C . LYS A 1 381 ? 43.699 13.910 -5.724 1.00 29.28 381 LYS C C 1
ATOM 2993 O O . LYS A 1 381 ? 44.344 14.470 -4.833 1.00 29.48 381 LYS C O 1
ATOM 2999 N N . GLY A 1 382 ? 42.367 13.882 -5.774 1.00 26.36 382 GLY C N 1
ATOM 3000 C CA . GLY A 1 382 ? 41.497 14.543 -4.809 1.00 25.75 382 GLY C CA 1
ATOM 3001 C C . GLY A 1 382 ? 41.173 15.914 -5.372 1.00 27.54 382 GLY C C 1
ATOM 3002 O O . GLY A 1 382 ? 42.087 16.628 -5.797 1.00 25.45 382 GLY C O 1
ATOM 3003 N N . LEU A 1 383 ? 39.879 16.289 -5.415 1.00 25.10 383 LEU C N 1
ATOM 3004 C CA . LEU A 1 383 ? 39.414 17.546 -6.020 1.00 26.29 383 LEU C CA 1
ATOM 3005 C C . LEU A 1 383 ? 40.179 18.809 -5.552 1.00 31.49 383 LEU C C 1
ATOM 3006 O O . LEU A 1 383 ? 40.572 19.590 -6.424 1.00 30.12 383 LEU C O 1
ATOM 3011 N N . PRO A 1 384 ? 40.471 19.017 -4.240 1.00 29.55 384 PRO C N 1
ATOM 3012 C CA . PRO A 1 384 ? 41.215 20.236 -3.849 1.00 29.64 384 PRO C CA 1
ATOM 3013 C C . PRO A 1 384 ? 42.651 20.301 -4.384 1.00 31.47 384 PRO C C 1
ATOM 3014 O O . PRO A 1 384 ? 43.241 21.381 -4.381 1.00 32.08 384 PRO C O 1
ATOM 3018 N N . ASN A 1 385 ? 43.203 19.163 -4.855 1.00 25.25 385 ASN C N 1
ATOM 3019 C CA . ASN A 1 385 ? 44.578 19.059 -5.360 1.00 24.31 385 ASN C CA 1
ATOM 3020 C C . ASN A 1 385 ? 44.691 19.113 -6.893 1.00 26.25 385 ASN C C 1
ATOM 3021 O O . ASN A 1 385 ? 45.808 19.099 -7.422 1.00 27.87 385 ASN C O 1
ATOM 3026 N N . VAL A 1 386 ? 43.550 19.145 -7.601 1.00 20.85 386 VAL C N 1
ATOM 3027 C CA . VAL A 1 386 ? 43.552 19.162 -9.063 1.00 20.06 386 VAL C CA 1
ATOM 3028 C C . VAL A 1 386 ? 43.948 20.559 -9.548 1.00 23.83 386 VAL C C 1
ATOM 3029 O O . VAL A 1 386 ? 43.432 21.556 -9.047 1.00 25.12 386 VAL C O 1
ATOM 3033 N N . GLN A 1 387 ? 44.876 20.604 -10.509 1.00 19.69 387 GLN C N 1
ATOM 3034 C CA . GLN A 1 387 ? 45.343 21.843 -11.155 1.00 19.56 387 GLN C CA 1
ATOM 3035 C C . GLN A 1 387 ? 44.819 21.813 -12.583 1.00 20.11 387 GLN C C 1
ATOM 3036 O O . GLN A 1 387 ? 44.539 20.739 -13.120 1.00 18.43 387 GLN C O 1
ATOM 3042 N N . ARG A 1 388 ? 44.742 22.966 -13.217 1.00 17.56 388 ARG C N 1
ATOM 3043 C CA . ARG A 1 388 ? 44.254 23.053 -14.598 1.00 18.38 388 ARG C CA 1
ATOM 3044 C C . ARG A 1 388 ? 45.122 22.231 -15.586 1.00 20.10 388 ARG C C 1
ATOM 3045 O O . ARG A 1 388 ? 44.613 21.755 -16.604 1.00 19.19 388 ARG C O 1
ATOM 3053 N N . SER A 1 389 ? 46.398 21.984 -15.231 1.00 16.30 389 SER C N 1
ATOM 3054 C CA . SER A 1 389 ? 47.326 21.210 -16.058 1.00 17.30 389 SER C CA 1
ATOM 3055 C C . SER A 1 389 ? 47.072 19.695 -15.986 1.00 20.44 389 SER C C 1
ATOM 3056 O O . SER A 1 389 ? 47.686 18.938 -16.732 1.00 21.08 389 SER C O 1
ATOM 3059 N N . ASP A 1 390 ? 46.147 19.257 -15.099 1.00 16.62 390 ASP C N 1
ATOM 3060 C CA . ASP A 1 390 ? 45.830 17.846 -14.896 1.00 15.51 390 ASP C CA 1
ATOM 3061 C C . ASP A 1 390 ? 44.674 17.342 -15.744 1.00 18.75 390 ASP C C 1
ATOM 3062 O O . ASP A 1 390 ? 44.421 16.125 -15.761 1.00 20.17 390 ASP C O 1
ATOM 3067 N N . TYR A 1 391 ? 43.922 18.255 -16.378 1.00 15.98 391 TYR C N 1
ATOM 3068 C CA . TYR A 1 391 ? 42.743 17.806 -17.115 1.00 14.79 391 TYR C CA 1
ATOM 3069 C C . TYR A 1 391 ? 42.478 18.651 -18.367 1.00 17.19 391 TYR C C 1
ATOM 3070 O O . TYR A 1 391 ? 43.174 19.656 -18.603 1.00 16.07 391 TYR C O 1
ATOM 3079 N N . LEU A 1 392 ? 41.503 18.193 -19.188 1.00 14.28 392 LEU C N 1
ATOM 3080 C CA . LEU A 1 392 ? 41.065 18.845 -20.431 1.00 14.13 392 LEU C CA 1
ATOM 3081 C C . LEU A 1 392 ? 39.667 19.378 -20.196 1.00 17.26 392 LEU C C 1
ATOM 3082 O O . LEU A 1 392 ? 38.871 18.718 -19.512 1.00 15.80 392 LEU C O 1
ATOM 3087 N N . ASN A 1 393 ? 39.335 20.549 -20.781 1.00 14.30 393 ASN C N 1
ATOM 3088 C CA . ASN A 1 393 ? 37.953 21.018 -20.653 1.00 13.76 393 ASN C CA 1
ATOM 3089 C C . ASN A 1 393 ? 37.049 20.120 -21.539 1.00 14.65 393 ASN C C 1
ATOM 3090 O O . ASN A 1 393 ? 37.557 19.255 -22.266 1.00 15.61 393 ASN C O 1
ATOM 3095 N N . THR A 1 394 ? 35.716 20.295 -21.465 1.00 14.02 394 THR C N 1
ATOM 3096 C CA . THR A 1 394 ? 34.784 19.415 -22.172 1.00 13.96 394 THR C CA 1
ATOM 3097 C C . THR A 1 394 ? 35.067 19.315 -23.661 1.00 16.60 394 THR C C 1
ATOM 3098 O O . THR A 1 394 ? 35.056 18.218 -24.219 1.00 17.17 394 THR C O 1
ATOM 3102 N N . PHE A 1 395 ? 35.284 20.470 -24.302 1.00 14.76 395 PHE C N 1
ATOM 3103 C CA . PHE A 1 395 ? 35.531 20.530 -25.744 1.00 15.97 395 PHE C CA 1
ATOM 3104 C C . PHE A 1 395 ? 36.860 19.882 -26.100 1.00 17.99 395 PHE C C 1
ATOM 3105 O O . PHE A 1 395 ? 36.922 19.113 -27.072 1.00 17.14 395 PHE C O 1
ATOM 3113 N N . GLU A 1 396 ? 37.912 20.179 -25.312 1.00 15.81 396 GLU C N 1
ATOM 3114 C CA . GLU A 1 396 ? 39.263 19.625 -25.524 1.00 15.65 396 GLU C CA 1
ATOM 3115 C C . GLU A 1 396 ? 39.238 18.109 -25.417 1.00 17.36 396 GLU C C 1
ATOM 3116 O O . GLU A 1 396 ? 39.835 17.417 -26.242 1.00 17.26 396 GLU C O 1
ATOM 3122 N N . PHE A 1 397 ? 38.519 17.588 -24.408 1.00 14.61 397 PHE C N 1
ATOM 3123 C CA . PHE A 1 397 ? 38.406 16.148 -24.213 1.00 13.81 397 PHE C CA 1
ATOM 3124 C C . PHE A 1 397 ? 37.651 15.486 -25.385 1.00 16.20 397 PHE C C 1
ATOM 3125 O O . PHE A 1 397 ? 38.090 14.462 -25.899 1.00 17.42 397 PHE C O 1
ATOM 3133 N N . MET A 1 398 ? 36.518 16.069 -25.797 1.00 14.61 398 MET C N 1
ATOM 3134 C CA . MET A 1 398 ? 35.747 15.556 -26.943 1.00 14.75 398 MET C CA 1
ATOM 3135 C C . MET A 1 398 ? 36.599 15.555 -28.231 1.00 19.20 398 MET C C 1
ATOM 3136 O O . MET A 1 398 ? 36.544 14.594 -29.000 1.00 18.31 398 MET C O 1
ATOM 3141 N N . ASP A 1 399 ? 37.412 16.611 -28.428 1.00 17.97 399 ASP C N 1
ATOM 3142 C CA . ASP A 1 399 ? 38.288 16.689 -29.606 1.00 18.95 399 ASP C CA 1
ATOM 3143 C C . ASP A 1 399 ? 39.375 15.614 -29.562 1.00 19.66 399 ASP C C 1
ATOM 3144 O O . ASP A 1 399 ? 39.689 15.031 -30.602 1.00 18.57 399 ASP C O 1
ATOM 3149 N N . LYS A 1 400 ? 39.942 15.342 -28.359 1.00 16.14 400 LYS C N 1
ATOM 3150 C CA . LYS A 1 400 ? 40.953 14.305 -28.189 1.00 15.19 400 LYS C CA 1
ATOM 3151 C C . LYS A 1 400 ? 40.343 12.930 -28.514 1.00 18.98 400 LYS C C 1
ATOM 3152 O O . LYS A 1 400 ? 40.940 12.117 -29.245 1.00 18.73 400 LYS C O 1
ATOM 3158 N N . LEU A 1 401 ? 39.109 12.680 -28.009 1.00 16.27 401 LEU C N 1
ATOM 3159 C CA . LEU A 1 401 ? 38.420 11.424 -28.314 1.00 16.44 401 LEU C CA 1
ATOM 3160 C C . LEU A 1 401 ? 38.187 11.316 -29.815 1.00 18.33 401 LEU C C 1
ATOM 3161 O O . LEU A 1 401 ? 38.417 10.248 -30.386 1.00 18.86 401 LEU C O 1
ATOM 3166 N N . GLY A 1 402 ? 37.740 12.412 -30.434 1.00 16.06 402 GLY C N 1
ATOM 3167 C CA . GLY A 1 402 ? 37.475 12.469 -31.869 1.00 15.95 402 GLY C CA 1
ATOM 3168 C C . GLY A 1 402 ? 38.709 12.132 -32.687 1.00 21.01 402 GLY C C 1
ATOM 3169 O O . GLY A 1 402 ? 38.637 11.334 -33.624 1.00 21.54 402 GLY C O 1
ATOM 3170 N N . GLU A 1 403 ? 39.855 12.713 -32.292 1.00 18.64 403 GLU C N 1
ATOM 3171 C CA . GLU A 1 403 ? 41.143 12.477 -32.963 1.00 16.80 403 GLU C CA 1
ATOM 3172 C C . GLU A 1 403 ? 41.538 11.007 -32.832 1.00 19.53 403 GLU C C 1
ATOM 3173 O O . GLU A 1 403 ? 41.876 10.372 -33.830 1.00 20.06 403 GLU C O 1
ATOM 3179 N N . ASN A 1 404 ? 41.429 10.442 -31.621 1.00 15.93 404 ASN C N 1
ATOM 3180 C CA . ASN A 1 404 ? 41.774 9.043 -31.397 1.00 15.26 404 ASN C CA 1
ATOM 3181 C C . ASN A 1 404 ? 40.831 8.086 -32.130 1.00 19.97 404 ASN C C 1
ATOM 3182 O O . ASN A 1 404 ? 41.275 7.037 -32.628 1.00 18.66 404 ASN C O 1
ATOM 3187 N N . LEU A 1 405 ? 39.539 8.473 -32.233 1.00 15.58 405 LEU C N 1
ATOM 3188 C CA . LEU A 1 405 ? 38.560 7.662 -32.963 1.00 16.35 405 LEU C CA 1
ATOM 3189 C C . LEU A 1 405 ? 38.894 7.648 -34.468 1.00 19.65 405 LEU C C 1
ATOM 3190 O O . LEU A 1 405 ? 38.905 6.574 -35.090 1.00 18.74 405 LEU C O 1
ATOM 3195 N N . LYS A 1 406 ? 39.163 8.828 -35.042 1.00 19.06 406 LYS C N 1
ATOM 3196 C CA . LYS A 1 406 ? 39.538 8.960 -36.465 1.00 18.92 406 LYS C CA 1
ATOM 3197 C C . LYS A 1 406 ? 40.712 8.022 -36.764 1.00 22.32 406 LYS C C 1
ATOM 3198 O O . LYS A 1 406 ? 40.649 7.263 -37.745 1.00 22.88 406 LYS C O 1
ATOM 3204 N N . ILE A 1 407 ? 41.720 8.009 -35.880 1.00 19.47 407 ILE C N 1
ATOM 3205 C CA . ILE A 1 407 ? 42.920 7.178 -36.031 1.00 20.10 407 ILE C CA 1
ATOM 3206 C C . ILE A 1 407 ? 42.572 5.694 -36.021 1.00 25.34 407 ILE C C 1
ATOM 3207 O O . ILE A 1 407 ? 42.978 4.955 -36.932 1.00 25.96 407 ILE C O 1
ATOM 3212 N N . LYS A 1 408 ? 41.805 5.258 -34.995 1.00 20.28 408 LYS C N 1
ATOM 3213 C CA . LYS A 1 408 ? 41.420 3.853 -34.845 1.00 20.29 408 LYS C CA 1
ATOM 3214 C C . LYS A 1 408 ? 40.664 3.349 -36.069 1.00 24.59 408 LYS C C 1
ATOM 3215 O O . LYS A 1 408 ? 40.975 2.271 -36.581 1.00 27.41 408 LYS C O 1
ATOM 3221 N N . LEU A 1 409 ? 39.716 4.139 -36.562 1.00 19.66 409 LEU C N 1
ATOM 3222 C CA . LEU A 1 409 ? 38.902 3.754 -37.711 1.00 20.44 409 LEU C CA 1
ATOM 3223 C C . LEU A 1 409 ? 39.704 3.794 -39.010 1.00 27.93 409 LEU C C 1
ATOM 3224 O O . LEU A 1 409 ? 39.522 2.903 -39.843 1.00 27.39 409 LEU C O 1
ATOM 3229 N N . ALA A 1 410 ? 40.599 4.794 -39.166 1.00 25.64 410 ALA C N 1
ATOM 3230 C CA . ALA A 1 410 ? 41.445 4.941 -40.372 1.00 26.95 410 ALA C CA 1
ATOM 3231 C C . ALA A 1 410 ? 42.348 3.751 -40.536 1.00 30.47 410 ALA C C 1
ATOM 3232 O O . ALA A 1 410 ? 42.457 3.203 -41.640 1.00 30.23 410 ALA C O 1
ATOM 3234 N N . GLN A 1 411 ? 43.001 3.347 -39.450 1.00 25.31 411 GLN C N 1
ATOM 3235 C CA . GLN A 1 411 ? 43.923 2.224 -39.452 1.00 24.72 411 GLN C CA 1
ATOM 3236 C C . GLN A 1 411 ? 43.227 0.906 -39.741 1.00 30.27 411 GLN C C 1
ATOM 3237 O O . GLN A 1 411 ? 43.783 0.071 -40.464 1.00 29.60 411 GLN C O 1
ATOM 3243 N N . ALA A 1 412 ? 41.997 0.731 -39.214 1.00 27.81 412 ALA C N 1
ATOM 3244 C CA . ALA A 1 412 ? 41.233 -0.492 -39.444 1.00 28.57 412 ALA C CA 1
ATOM 3245 C C . ALA A 1 412 ? 40.813 -0.566 -40.911 1.00 33.35 412 ALA C C 1
ATOM 3246 O O . ALA A 1 412 ? 40.878 -1.656 -41.485 1.00 33.07 412 ALA C O 1
ATOM 3248 N N . LYS A 1 413 ? 40.436 0.592 -41.528 1.00 31.12 413 LYS C N 1
ATOM 3249 C CA . LYS A 1 413 ? 40.032 0.663 -42.944 1.00 32.65 413 LYS C CA 1
ATOM 3250 C C . LYS A 1 413 ? 41.202 0.245 -43.813 1.00 38.70 413 LYS C C 1
ATOM 3251 O O . LYS A 1 413 ? 41.010 -0.566 -44.722 1.00 38.65 413 LYS C O 1
ATOM 3257 N N . LEU A 1 414 ? 42.409 0.752 -43.497 1.00 36.24 414 LEU C N 1
ATOM 3258 C CA . LEU A 1 414 ? 43.653 0.425 -44.201 1.00 37.37 414 LEU C CA 1
ATOM 3259 C C . LEU A 1 414 ? 44.022 -1.070 -44.072 1.00 43.74 414 LEU C C 1
ATOM 3260 O O . LEU A 1 414 ? 44.568 -1.636 -45.020 1.00 44.82 414 LEU C O 1
ATOM 3265 N N . SER A 1 415 ? 43.685 -1.709 -42.934 1.00 41.95 415 SER C N 1
ATOM 3266 C CA . SER A 1 415 ? 43.965 -3.130 -42.656 1.00 44.38 415 SER C CA 1
ATOM 3267 C C . SER A 1 415 ? 43.165 -4.110 -43.561 1.00 55.61 415 SER C C 1
ATOM 3268 O O . SER A 1 415 ? 43.613 -5.231 -43.791 1.00 55.34 415 SER C O 1
ATOM 3271 N N . LEU A 1 416 ? 41.978 -3.678 -44.040 1.00 57.80 416 LEU C N 1
ATOM 3272 C CA . LEU A 1 416 ? 41.065 -4.435 -44.906 1.00 60.51 416 LEU C CA 1
ATOM 3273 C C . LEU A 1 416 ? 41.624 -4.469 -46.306 1.00 69.37 416 LEU C C 1
ATOM 3274 O O . LEU A 1 416 ? 41.812 -5.542 -46.860 1.00 69.69 416 LEU C O 1
ATOM 3279 N N . GLU A 1 417 ? 41.846 -3.263 -46.888 1.00 68.93 417 GLU C N 1
ATOM 3280 C CA . GLU A 1 417 ? 42.367 -3.004 -48.237 1.00 70.39 417 GLU C CA 1
ATOM 3281 C C . GLU A 1 417 ? 43.672 -3.757 -48.517 1.00 77.22 417 GLU C C 1
ATOM 3282 O O . GLU A 1 417 ? 43.912 -4.159 -49.659 1.00 77.01 417 GLU C O 1
ATOM 3288 N N . HIS A 1 418 ? 44.506 -3.947 -47.470 1.00 75.52 418 HIS C N 1
ATOM 3289 C CA . HIS A 1 418 ? 45.767 -4.682 -47.547 1.00 76.18 418 HIS C CA 1
ATOM 3290 C C . HIS A 1 418 ? 45.505 -6.199 -47.610 1.00 80.95 418 HIS C C 1
ATOM 3291 O O . HIS A 1 418 ? 46.135 -6.893 -48.412 1.00 80.87 418 HIS C O 1
ATOM 3298 N N . HIS A 1 419 ? 44.574 -6.704 -46.771 1.00 77.58 419 HIS C N 1
ATOM 3299 C CA . HIS A 1 419 ? 44.215 -8.122 -46.705 1.00 109.91 419 HIS C CA 1
ATOM 3300 C C . HIS A 1 419 ? 42.967 -8.438 -47.540 1.00 128.84 419 HIS C C 1
ATOM 3301 O O . HIS A 1 419 ? 43.058 -8.592 -48.757 1.00 86.03 419 HIS C O 1
ATOM 3308 N N . LYS B 1 3 ? 31.040 57.734 -12.939 1.00 37.92 3 LYS B N 1
ATOM 3309 C CA . LYS B 1 3 ? 30.550 58.896 -13.683 1.00 37.03 3 LYS B CA 1
ATOM 3310 C C . LYS B 1 3 ? 30.316 58.578 -15.180 1.00 36.41 3 LYS B C 1
ATOM 3311 O O . LYS B 1 3 ? 29.727 59.381 -15.908 1.00 38.17 3 LYS B O 1
ATOM 3317 N N . LYS B 1 4 ? 30.746 57.409 -15.637 1.00 26.99 4 LYS B N 1
ATOM 3318 C CA . LYS B 1 4 ? 30.543 57.052 -17.047 1.00 24.04 4 LYS B CA 1
ATOM 3319 C C . LYS B 1 4 ? 29.098 56.583 -17.262 1.00 25.57 4 LYS B C 1
ATOM 3320 O O . LYS B 1 4 ? 28.408 56.236 -16.299 1.00 25.04 4 LYS B O 1
ATOM 3326 N N . ILE B 1 5 ? 28.639 56.560 -18.519 1.00 21.63 5 ILE B N 1
ATOM 3327 C CA . ILE B 1 5 ? 27.314 56.042 -18.869 1.00 21.05 5 ILE B CA 1
ATOM 3328 C C . ILE B 1 5 ? 27.297 54.540 -18.571 1.00 25.85 5 ILE B C 1
ATOM 3329 O O . ILE B 1 5 ? 28.233 53.838 -18.957 1.00 25.85 5 ILE B O 1
ATOM 3334 N N . SER B 1 6 ? 26.247 54.039 -17.905 1.00 24.67 6 SER B N 1
ATOM 3335 C CA . SER B 1 6 ? 26.131 52.611 -17.643 1.00 26.53 6 SER B CA 1
ATOM 3336 C C . SER B 1 6 ? 25.630 52.005 -18.950 1.00 31.97 6 SER B C 1
ATOM 3337 O O . SER B 1 6 ? 24.497 52.265 -19.353 1.00 33.60 6 SER B O 1
ATOM 3340 N N . GLY B 1 7 ? 26.513 51.286 -19.645 1.00 25.54 7 GLY B N 1
ATOM 3341 C CA . GLY B 1 7 ? 26.222 50.723 -20.961 1.00 26.04 7 GLY B CA 1
ATOM 3342 C C . GLY B 1 7 ? 25.464 49.410 -21.030 1.00 27.97 7 GLY B C 1
ATOM 3343 O O . GLY B 1 7 ? 24.800 49.130 -22.032 1.00 26.83 7 GLY B O 1
ATOM 3344 N N . GLY B 1 8 ? 25.580 48.587 -20.009 1.00 23.10 8 GLY B N 1
ATOM 3345 C CA . GLY B 1 8 ? 24.909 47.294 -20.038 1.00 23.08 8 GLY B CA 1
ATOM 3346 C C . GLY B 1 8 ? 25.734 46.214 -20.719 1.00 24.83 8 GLY B C 1
ATOM 3347 O O . GLY B 1 8 ? 26.942 46.376 -20.904 1.00 24.21 8 GLY B O 1
ATOM 3348 N N . SER B 1 9 ? 25.085 45.096 -21.069 1.00 22.10 9 SER B N 1
ATOM 3349 C CA . SER B 1 9 ? 25.765 43.912 -21.603 1.00 20.18 9 SER B CA 1
ATOM 3350 C C . SER B 1 9 ? 25.936 43.934 -23.100 1.00 21.79 9 SER B C 1
ATOM 3351 O O . SER B 1 9 ? 24.952 44.055 -23.828 1.00 22.08 9 SER B O 1
ATOM 3354 N N . VAL B 1 10 ? 27.187 43.743 -23.552 1.00 17.05 10 VAL B N 1
ATOM 3355 C CA . VAL B 1 10 ? 27.528 43.745 -24.996 1.00 16.20 10 VAL B CA 1
ATOM 3356 C C . VAL B 1 10 ? 28.518 42.621 -25.249 1.00 19.39 10 VAL B C 1
ATOM 3357 O O . VAL B 1 10 ? 29.456 42.441 -24.482 1.00 18.02 10 VAL B O 1
ATOM 3361 N N . VAL B 1 11 ? 28.316 41.880 -26.355 1.00 15.81 11 VAL B N 1
ATOM 3362 C CA . VAL B 1 11 ? 29.234 40.816 -26.756 1.00 15.41 11 VAL B CA 1
ATOM 3363 C C . VAL B 1 11 ? 30.130 41.432 -27.817 1.00 18.57 11 VAL B C 1
ATOM 3364 O O . VAL B 1 11 ? 29.616 42.001 -28.783 1.00 19.01 11 VAL B O 1
ATOM 3368 N N . GLU B 1 12 ? 31.441 41.378 -27.624 1.00 15.30 12 GLU B N 1
ATOM 3369 C CA . GLU B 1 12 ? 32.354 41.912 -28.650 1.00 16.90 12 GLU B CA 1
ATOM 3370 C C . GLU B 1 12 ? 33.143 40.765 -29.224 1.00 18.34 12 GLU B C 1
ATOM 3371 O O . GLU B 1 12 ? 33.477 39.804 -28.509 1.00 18.45 12 GLU B O 1
ATOM 3377 N N . MET B 1 13 ? 33.401 40.837 -30.529 1.00 15.26 13 MET B N 1
ATOM 3378 C CA . MET B 1 13 ? 34.186 39.807 -31.198 1.00 14.98 13 MET B CA 1
ATOM 3379 C C . MET B 1 13 ? 35.384 40.470 -31.818 1.00 17.95 13 MET B C 1
ATOM 3380 O O . MET B 1 13 ? 35.245 41.278 -32.747 1.00 17.51 13 MET B O 1
ATOM 3385 N N . GLN B 1 14 ? 36.567 40.163 -31.311 1.00 16.08 14 GLN B N 1
ATOM 3386 C CA . GLN B 1 14 ? 37.826 40.694 -31.807 1.00 15.93 14 GLN B CA 1
ATOM 3387 C C . GLN B 1 14 ? 38.186 40.026 -33.110 1.00 17.94 14 GLN B C 1
ATOM 3388 O O . GLN B 1 14 ? 37.889 38.892 -33.298 1.00 17.64 14 GLN B O 1
ATOM 3394 N N . GLY B 1 15 ? 38.876 40.763 -33.973 1.00 14.79 15 GLY B N 1
ATOM 3395 C CA . GLY B 1 15 ? 39.153 40.283 -35.315 1.00 13.75 15 GLY B CA 1
ATOM 3396 C C . GLY B 1 15 ? 40.604 40.174 -35.690 1.00 15.88 15 GLY B C 1
ATOM 3397 O O . GLY B 1 15 ? 41.442 39.827 -34.860 1.00 16.43 15 GLY B O 1
ATOM 3398 N N . ASP B 1 16 ? 40.912 40.492 -36.956 1.00 14.24 16 ASP B N 1
ATOM 3399 C CA . ASP B 1 16 ? 42.244 40.281 -37.506 1.00 13.84 16 ASP B CA 1
ATOM 3400 C C . ASP B 1 16 ? 42.959 41.485 -38.108 1.00 16.69 16 ASP B C 1
ATOM 3401 O O . ASP B 1 16 ? 42.334 42.466 -38.510 1.00 17.06 16 ASP B O 1
ATOM 3406 N N . GLU B 1 17 ? 44.297 41.340 -38.234 1.00 16.64 17 GLU B N 1
ATOM 3407 C CA . GLU B 1 17 ? 45.192 42.275 -38.942 1.00 15.48 17 GLU B CA 1
ATOM 3408 C C . GLU B 1 17 ? 44.938 43.752 -38.611 1.00 17.94 17 GLU B C 1
ATOM 3409 O O . GLU B 1 17 ? 44.908 44.093 -37.428 1.00 17.50 17 GLU B O 1
ATOM 3415 N N . MET B 1 18 ? 44.831 44.637 -39.627 1.00 16.45 18 MET B N 1
ATOM 3416 C CA . MET B 1 18 ? 44.714 46.079 -39.334 1.00 15.52 18 MET B CA 1
ATOM 3417 C C . MET B 1 18 ? 43.463 46.443 -38.541 1.00 18.28 18 MET B C 1
ATOM 3418 O O . MET B 1 18 ? 43.528 47.266 -37.622 1.00 17.74 18 MET B O 1
ATOM 3423 N N . THR B 1 19 ? 42.338 45.803 -38.853 1.00 15.82 19 THR B N 1
ATOM 3424 C CA . THR B 1 19 ? 41.074 46.066 -38.153 1.00 15.68 19 THR B CA 1
ATOM 3425 C C . THR B 1 19 ? 41.179 45.703 -36.672 1.00 18.59 19 THR B C 1
ATOM 3426 O O . THR B 1 19 ? 40.542 46.374 -35.858 1.00 16.80 19 THR B O 1
ATOM 3430 N N . ARG B 1 20 ? 41.971 44.667 -36.320 1.00 15.58 20 ARG B N 1
ATOM 3431 C CA . ARG B 1 20 ? 42.178 44.280 -34.919 1.00 16.47 20 ARG B CA 1
ATOM 3432 C C . ARG B 1 20 ? 42.840 45.446 -34.149 1.00 20.75 20 ARG B C 1
ATOM 3433 O O . ARG B 1 20 ? 42.428 45.760 -33.027 1.00 19.62 20 ARG B O 1
ATOM 3441 N N . ILE B 1 21 ? 43.859 46.072 -34.767 1.00 16.86 21 ILE B N 1
ATOM 3442 C CA . ILE B 1 21 ? 44.597 47.204 -34.180 1.00 18.44 21 ILE B CA 1
ATOM 3443 C C . ILE B 1 21 ? 43.645 48.400 -33.973 1.00 20.07 21 ILE B C 1
ATOM 3444 O O . ILE B 1 21 ? 43.577 48.989 -32.883 1.00 19.99 21 ILE B O 1
ATOM 3449 N N . ILE B 1 22 ? 42.885 48.740 -35.015 1.00 18.27 22 ILE B N 1
ATOM 3450 C CA . ILE B 1 22 ? 41.924 49.844 -34.976 1.00 19.44 22 ILE B CA 1
ATOM 3451 C C . ILE B 1 22 ? 40.822 49.621 -33.942 1.00 19.24 22 ILE B C 1
ATOM 3452 O O . ILE B 1 22 ? 40.421 50.570 -33.251 1.00 18.50 22 ILE B O 1
ATOM 3457 N N . TRP B 1 23 ? 40.341 48.364 -33.822 1.00 14.50 23 TRP B N 1
ATOM 3458 C CA . TRP B 1 23 ? 39.280 48.006 -32.877 1.00 15.57 23 TRP B CA 1
ATOM 3459 C C . TRP B 1 23 ? 39.690 48.395 -31.448 1.00 18.27 23 TRP B C 1
ATOM 3460 O O . TRP B 1 23 ? 38.897 49.004 -30.720 1.00 16.43 23 TRP B O 1
ATOM 3471 N N . GLU B 1 24 ? 40.938 48.075 -31.075 1.00 16.59 24 GLU B N 1
ATOM 3472 C CA . GLU B 1 24 ? 41.468 48.392 -29.756 1.00 17.58 24 GLU B CA 1
ATOM 3473 C C . GLU B 1 24 ? 41.576 49.915 -29.553 1.00 19.70 24 GLU B C 1
ATOM 3474 O O . GLU B 1 24 ? 41.241 50.403 -28.471 1.00 20.02 24 GLU B O 1
ATOM 3480 N N . LEU B 1 25 ? 41.978 50.664 -30.604 1.00 17.17 25 LEU B N 1
ATOM 3481 C CA . LEU B 1 25 ? 42.058 52.131 -30.538 1.00 19.11 25 LEU B CA 1
ATOM 3482 C C . LEU B 1 25 ? 40.674 52.732 -30.328 1.00 21.95 25 LEU B C 1
ATOM 3483 O O . LEU B 1 25 ? 40.523 53.647 -29.524 1.00 20.48 25 LEU B O 1
ATOM 3488 N N . ILE B 1 26 ? 39.654 52.196 -31.021 1.00 17.55 26 ILE B N 1
ATOM 3489 C CA . ILE B 1 26 ? 38.278 52.690 -30.844 1.00 16.70 26 ILE B CA 1
ATOM 3490 C C . ILE B 1 26 ? 37.813 52.520 -29.389 1.00 18.83 26 ILE B C 1
ATOM 3491 O O . ILE B 1 26 ? 37.243 53.459 -28.804 1.00 17.27 26 ILE B O 1
ATOM 3496 N N . LYS B 1 27 ? 38.034 51.335 -28.812 1.00 14.70 27 LYS B N 1
ATOM 3497 C CA . LYS B 1 27 ? 37.621 51.090 -27.433 1.00 15.46 27 LYS B CA 1
ATOM 3498 C C . LYS B 1 27 ? 38.337 52.030 -26.473 1.00 21.02 27 LYS B C 1
ATOM 3499 O O . LYS B 1 27 ? 37.694 52.656 -25.626 1.00 20.73 27 LYS B O 1
ATOM 3505 N N . GLU B 1 28 ? 39.660 52.180 -26.664 1.00 17.55 28 GLU B N 1
ATOM 3506 C CA . GLU B 1 28 ? 40.479 52.975 -25.754 1.00 19.21 28 GLU B CA 1
ATOM 3507 C C . GLU B 1 28 ? 40.213 54.452 -25.828 1.00 21.70 28 GLU B C 1
ATOM 3508 O O . GLU B 1 28 ? 40.180 55.113 -24.786 1.00 21.11 28 GLU B O 1
ATOM 3514 N N . LYS B 1 29 ? 40.010 54.972 -27.037 1.00 18.58 29 LYS B N 1
ATOM 3515 C CA . LYS B 1 29 ? 39.841 56.402 -27.239 1.00 17.79 29 LYS B CA 1
ATOM 3516 C C . LYS B 1 29 ? 38.420 56.904 -27.307 1.00 21.34 29 LYS B C 1
ATOM 3517 O O . LYS B 1 29 ? 38.184 58.059 -26.936 1.00 20.85 29 LYS B O 1
ATOM 3523 N N . LEU B 1 30 ? 37.488 56.100 -27.847 1.00 16.03 30 LEU B N 1
ATOM 3524 C CA . LEU B 1 30 ? 36.130 56.590 -28.096 1.00 15.79 30 LEU B CA 1
ATOM 3525 C C . LEU B 1 30 ? 35.036 55.987 -27.235 1.00 20.15 30 LEU B C 1
ATOM 3526 O O . LEU B 1 30 ? 34.006 56.642 -27.043 1.00 20.55 30 LEU B O 1
ATOM 3531 N N . ILE B 1 31 ? 35.203 54.751 -26.778 1.00 15.39 31 ILE B N 1
ATOM 3532 C CA . ILE B 1 31 ? 34.139 54.081 -26.016 1.00 15.77 31 ILE B CA 1
ATOM 3533 C C . ILE B 1 31 ? 34.390 54.107 -24.510 1.00 19.10 31 ILE B C 1
ATOM 3534 O O . ILE B 1 31 ? 33.585 54.675 -23.748 1.00 18.06 31 ILE B O 1
ATOM 3539 N N . PHE B 1 32 ? 35.482 53.449 -24.083 1.00 17.07 32 PHE B N 1
ATOM 3540 C CA . PHE B 1 32 ? 35.800 53.272 -22.656 1.00 17.88 32 PHE B CA 1
ATOM 3541 C C . PHE B 1 32 ? 35.907 54.580 -21.848 1.00 20.49 32 PHE B C 1
ATOM 3542 O O . PHE B 1 32 ? 35.456 54.552 -20.700 1.00 21.82 32 PHE B O 1
ATOM 3550 N N . PRO B 1 33 ? 36.368 55.735 -22.381 1.00 17.66 33 PRO B N 1
ATOM 3551 C CA . PRO B 1 33 ? 36.401 56.941 -21.520 1.00 17.78 33 PRO B CA 1
ATOM 3552 C C . PRO B 1 33 ? 35.005 57.467 -21.162 1.00 21.82 33 PRO B C 1
ATOM 3553 O O . PRO B 1 33 ? 34.873 58.260 -20.216 1.00 21.05 33 PRO B O 1
ATOM 3557 N N . TYR B 1 34 ? 33.952 57.023 -21.892 1.00 18.03 34 TYR B N 1
ATOM 3558 C CA . TYR B 1 34 ? 32.600 57.549 -21.703 1.00 17.23 34 TYR B CA 1
ATOM 3559 C C . TYR B 1 34 ? 31.554 56.555 -21.268 1.00 21.20 34 TYR B C 1
ATOM 3560 O O . TYR B 1 34 ? 30.513 56.956 -20.723 1.00 21.32 34 TYR B O 1
ATOM 3569 N N . VAL B 1 35 ? 31.789 55.254 -21.543 1.00 16.63 35 VAL B N 1
ATOM 3570 C CA . VAL B 1 35 ? 30.787 54.215 -21.305 1.00 16.86 35 VAL B CA 1
ATOM 3571 C C . VAL B 1 35 ? 31.413 53.058 -20.543 1.00 20.69 35 VAL B C 1
ATOM 3572 O O . VAL B 1 35 ? 32.485 52.590 -20.917 1.00 20.70 35 VAL B O 1
ATOM 3576 N N . GLU B 1 36 ? 30.746 52.612 -19.477 1.00 19.39 36 GLU B N 1
ATOM 3577 C CA . GLU B 1 36 ? 31.163 51.459 -18.686 1.00 20.79 36 GLU B CA 1
ATOM 3578 C C . GLU B 1 36 ? 30.295 50.296 -19.173 1.00 25.46 36 GLU B C 1
ATOM 3579 O O . GLU B 1 36 ? 29.064 50.367 -19.131 1.00 22.98 36 GLU B O 1
ATOM 3585 N N . LEU B 1 37 ? 30.932 49.238 -19.689 1.00 23.57 37 LEU B N 1
ATOM 3586 C CA . LEU B 1 37 ? 30.167 48.119 -20.214 1.00 23.24 37 LEU B CA 1
ATOM 3587 C C . LEU B 1 37 ? 30.385 46.827 -19.454 1.00 24.98 37 LEU B C 1
ATOM 3588 O O . LEU B 1 37 ? 31.460 46.615 -18.905 1.00 26.53 37 LEU B O 1
ATOM 3593 N N . ASP B 1 38 ? 29.389 45.938 -19.498 1.00 21.95 38 ASP B N 1
ATOM 3594 C CA . ASP B 1 38 ? 29.523 44.550 -19.041 1.00 21.91 38 ASP B CA 1
ATOM 3595 C C . ASP B 1 38 ? 29.868 43.847 -20.373 1.00 24.33 38 ASP B C 1
ATOM 3596 O O . ASP B 1 38 ? 28.980 43.438 -21.121 1.00 22.18 38 ASP B O 1
ATOM 3601 N N . LEU B 1 39 ? 31.154 43.839 -20.699 1.00 22.35 39 LEU B N 1
ATOM 3602 C CA . LEU B 1 39 ? 31.652 43.379 -21.993 1.00 22.06 39 LEU B CA 1
ATOM 3603 C C . LEU B 1 39 ? 31.996 41.897 -21.966 1.00 23.99 39 LEU B C 1
ATOM 3604 O O . LEU B 1 39 ? 32.752 41.449 -21.109 1.00 25.03 39 LEU B O 1
ATOM 3609 N N . HIS B 1 40 ? 31.383 41.128 -22.864 1.00 18.28 40 HIS B N 1
ATOM 3610 C CA . HIS B 1 40 ? 31.641 39.691 -22.975 1.00 18.70 40 HIS B CA 1
ATOM 3611 C C . HIS B 1 40 ? 32.510 39.556 -24.225 1.00 22.00 40 HIS B C 1
ATOM 3612 O O . HIS B 1 40 ? 31.997 39.685 -25.334 1.00 22.41 40 HIS B O 1
ATOM 3619 N N . SER B 1 41 ? 33.826 39.389 -24.032 1.00 18.03 41 SER B N 1
ATOM 3620 C CA . SER B 1 41 ? 34.794 39.401 -25.136 1.00 18.17 41 SER B CA 1
ATOM 3621 C C . SER B 1 41 ? 35.153 38.030 -25.657 1.00 22.10 41 SER B C 1
ATOM 3622 O O . SER B 1 41 ? 35.489 37.136 -24.875 1.00 20.33 41 SER B O 1
ATOM 3625 N N . TYR B 1 42 ? 35.090 37.869 -26.996 1.00 17.03 42 TYR B N 1
ATOM 3626 C CA . TYR B 1 42 ? 35.448 36.623 -27.674 1.00 16.25 42 TYR B CA 1
ATOM 3627 C C . TYR B 1 42 ? 36.499 36.973 -28.697 1.00 18.68 42 TYR B C 1
ATOM 3628 O O . TYR B 1 42 ? 36.308 37.875 -29.500 1.00 18.93 42 TYR B O 1
ATOM 3637 N N . ASP B 1 43 ? 37.618 36.274 -28.650 1.00 14.84 43 ASP B N 1
ATOM 3638 C CA . ASP B 1 43 ? 38.678 36.544 -29.589 1.00 14.69 43 ASP B CA 1
ATOM 3639 C C . ASP B 1 43 ? 38.486 35.682 -30.834 1.00 16.36 43 ASP B C 1
ATOM 3640 O O . ASP B 1 43 ? 38.780 34.475 -30.820 1.00 16.42 43 ASP B O 1
ATOM 3645 N N . LEU B 1 44 ? 37.975 36.319 -31.906 1.00 14.69 44 LEU B N 1
ATOM 3646 C CA . LEU B 1 44 ? 37.772 35.649 -33.188 1.00 15.24 44 LEU B CA 1
ATOM 3647 C C . LEU B 1 44 ? 38.968 35.896 -34.134 1.00 17.85 44 LEU B C 1
ATOM 3648 O O . LEU B 1 44 ? 38.841 35.725 -35.339 1.00 17.35 44 LEU B O 1
ATOM 3653 N N . GLY B 1 45 ? 40.131 36.234 -33.574 1.00 16.23 45 GLY B N 1
ATOM 3654 C CA . GLY B 1 45 ? 41.362 36.294 -34.358 1.00 16.17 45 GLY B CA 1
ATOM 3655 C C . GLY B 1 45 ? 41.598 34.891 -34.909 1.00 16.71 45 GLY B C 1
ATOM 3656 O O . GLY B 1 45 ? 41.199 33.884 -34.291 1.00 15.31 45 GLY B O 1
ATOM 3657 N N . ILE B 1 46 ? 42.172 34.814 -36.110 1.00 14.86 46 ILE B N 1
ATOM 3658 C CA . ILE B 1 46 ? 42.399 33.515 -36.789 1.00 13.04 46 ILE B CA 1
ATOM 3659 C C . ILE B 1 46 ? 43.188 32.510 -35.907 1.00 17.82 46 ILE B C 1
ATOM 3660 O O . ILE B 1 46 ? 42.864 31.306 -35.907 1.00 17.50 46 ILE B O 1
ATOM 3665 N N . GLU B 1 47 ? 44.180 33.015 -35.142 1.00 17.36 47 GLU B N 1
ATOM 3666 C CA . GLU B 1 47 ? 44.991 32.142 -34.264 1.00 17.70 47 GLU B CA 1
ATOM 3667 C C . GLU B 1 47 ? 44.152 31.512 -33.157 1.00 20.24 47 GLU B C 1
ATOM 3668 O O . GLU B 1 47 ? 44.334 30.323 -32.854 1.00 19.50 47 GLU B O 1
ATOM 3674 N N . ASN B 1 48 ? 43.203 32.287 -32.581 1.00 16.56 48 ASN B N 1
ATOM 3675 C CA . ASN B 1 48 ? 42.357 31.749 -31.512 1.00 15.27 48 ASN B CA 1
ATOM 3676 C C . ASN B 1 48 ? 41.279 30.849 -32.062 1.00 17.71 48 ASN B C 1
ATOM 3677 O O . ASN B 1 48 ? 40.912 29.868 -31.431 1.00 16.91 48 ASN B O 1
ATOM 3682 N N . ARG B 1 49 ? 40.771 31.157 -33.282 1.00 14.03 49 ARG B N 1
ATOM 3683 C CA . ARG B 1 49 ? 39.811 30.233 -33.884 1.00 14.18 49 ARG B CA 1
ATOM 3684 C C . ARG B 1 49 ? 40.522 28.902 -34.148 1.00 17.97 49 ARG B C 1
ATOM 3685 O O . ARG B 1 49 ? 39.969 27.847 -33.869 1.00 16.24 49 ARG B O 1
ATOM 3693 N N . ASP B 1 50 ? 41.768 28.958 -34.614 1.00 15.44 50 ASP B N 1
ATOM 3694 C CA . ASP B 1 50 ? 42.510 27.724 -34.874 1.00 16.37 50 ASP B CA 1
ATOM 3695 C C . ASP B 1 50 ? 42.766 26.943 -33.577 1.00 20.16 50 ASP B C 1
ATOM 3696 O O . ASP B 1 50 ? 42.495 25.746 -33.532 1.00 20.28 50 ASP B O 1
ATOM 3701 N N . ALA B 1 51 ? 43.208 27.636 -32.515 1.00 17.74 51 ALA B N 1
ATOM 3702 C CA . ALA B 1 51 ? 43.483 27.012 -31.218 1.00 18.38 51 ALA B CA 1
ATOM 3703 C C . ALA B 1 51 ? 42.257 26.315 -30.597 1.00 22.17 51 ALA B C 1
ATOM 3704 O O . ALA B 1 51 ? 42.428 25.297 -29.906 1.00 22.90 51 ALA B O 1
ATOM 3706 N N . THR B 1 52 ? 41.047 26.862 -30.806 1.00 14.94 52 THR B N 1
ATOM 3707 C CA . THR B 1 52 ? 39.800 26.330 -30.231 1.00 14.85 52 THR B CA 1
ATOM 3708 C C . THR B 1 52 ? 39.005 25.480 -31.235 1.00 16.18 52 THR B C 1
ATOM 3709 O O . THR B 1 52 ? 37.863 25.091 -30.952 1.00 16.42 52 THR B O 1
ATOM 3713 N N . ASN B 1 53 ? 39.607 25.167 -32.399 1.00 15.30 53 ASN B N 1
ATOM 3714 C CA . ASN B 1 53 ? 38.934 24.379 -33.447 1.00 15.64 53 ASN B CA 1
ATOM 3715 C C . ASN B 1 53 ? 37.617 25.042 -33.862 1.00 18.20 53 ASN B C 1
ATOM 3716 O O . ASN B 1 53 ? 36.601 24.370 -34.106 1.00 18.58 53 ASN B O 1
ATOM 3721 N N . ASP B 1 54 ? 37.650 26.397 -33.885 1.00 16.23 54 ASP B N 1
ATOM 3722 C CA . ASP B 1 54 ? 36.540 27.276 -34.264 1.00 16.76 54 ASP B CA 1
ATOM 3723 C C . ASP B 1 54 ? 35.389 27.304 -33.244 1.00 19.24 54 ASP B C 1
ATOM 3724 O O . ASP B 1 54 ? 34.364 27.938 -33.497 1.00 18.43 54 ASP B O 1
ATOM 3729 N N . GLN B 1 55 ? 35.567 26.678 -32.051 1.00 16.50 55 GLN B N 1
ATOM 3730 C CA . GLN B 1 55 ? 34.497 26.688 -31.058 1.00 16.64 55 GLN B CA 1
ATOM 3731 C C . GLN B 1 55 ? 34.231 28.113 -30.537 1.00 18.00 55 GLN B C 1
ATOM 3732 O O . GLN B 1 55 ? 33.088 28.417 -30.168 1.00 17.68 55 GLN B O 1
ATOM 3738 N N . VAL B 1 56 ? 35.272 28.968 -30.481 1.00 14.32 56 VAL B N 1
ATOM 3739 C CA . VAL B 1 56 ? 35.110 30.344 -29.981 1.00 14.21 56 VAL B CA 1
ATOM 3740 C C . VAL B 1 56 ? 34.017 31.088 -30.799 1.00 17.38 56 VAL B C 1
ATOM 3741 O O . VAL B 1 56 ? 33.238 31.874 -30.239 1.00 16.96 56 VAL B O 1
ATOM 3745 N N . THR B 1 57 ? 33.956 30.804 -32.114 1.00 13.17 57 THR B N 1
ATOM 3746 C CA . THR B 1 57 ? 32.966 31.440 -32.995 1.00 13.04 57 THR B CA 1
ATOM 3747 C C . THR B 1 57 ? 31.532 31.055 -32.577 1.00 16.51 57 THR B C 1
ATOM 3748 O O . THR B 1 57 ? 30.668 31.923 -32.465 1.00 15.48 57 THR B O 1
ATOM 3752 N N . LYS B 1 58 ? 31.299 29.744 -32.333 1.00 15.76 58 LYS B N 1
ATOM 3753 C CA . LYS B 1 58 ? 30.007 29.234 -31.879 1.00 15.55 58 LYS B CA 1
ATOM 3754 C C . LYS B 1 58 ? 29.677 29.783 -30.493 1.00 18.22 58 LYS B C 1
ATOM 3755 O O . LYS B 1 58 ? 28.540 30.166 -30.256 1.00 18.02 58 LYS B O 1
ATOM 3761 N N . ASP B 1 59 ? 30.675 29.865 -29.593 1.00 16.98 59 ASP B N 1
ATOM 3762 C CA . ASP B 1 59 ? 30.465 30.411 -28.241 1.00 17.13 59 ASP B CA 1
ATOM 3763 C C . ASP B 1 59 ? 30.020 31.879 -28.331 1.00 20.09 59 ASP B C 1
ATOM 3764 O O . ASP B 1 59 ? 29.101 32.300 -27.610 1.00 18.38 59 ASP B O 1
ATOM 3769 N N . ALA B 1 60 ? 30.662 32.660 -29.230 1.00 15.21 60 ALA B N 1
ATOM 3770 C CA . ALA B 1 60 ? 30.290 34.069 -29.408 1.00 15.86 60 ALA B CA 1
ATOM 3771 C C . ALA B 1 60 ? 28.839 34.177 -29.880 1.00 18.01 60 ALA B C 1
ATOM 3772 O O . ALA B 1 60 ? 28.078 34.982 -29.337 1.00 18.46 60 ALA B O 1
ATOM 3774 N N . ALA B 1 61 ? 28.435 33.351 -30.867 1.00 15.87 61 ALA B N 1
ATOM 3775 C CA . ALA B 1 61 ? 27.056 33.364 -31.369 1.00 16.65 61 ALA B CA 1
ATOM 3776 C C . ALA B 1 61 ? 26.056 33.029 -30.252 1.00 19.97 61 ALA B C 1
ATOM 3777 O O . ALA B 1 61 ? 25.051 33.718 -30.108 1.00 20.23 61 ALA B O 1
ATOM 3779 N N . GLU B 1 62 ? 26.391 32.059 -29.407 1.00 19.04 62 GLU B N 1
ATOM 3780 C CA . GLU B 1 62 ? 25.522 31.703 -28.260 1.00 19.41 62 GLU B CA 1
ATOM 3781 C C . GLU B 1 62 ? 25.425 32.864 -27.250 1.00 22.37 62 GLU B C 1
ATOM 3782 O O . GLU B 1 62 ? 24.346 33.118 -26.700 1.00 21.81 62 GLU B O 1
ATOM 3788 N N . ALA B 1 63 ? 26.533 33.603 -27.050 1.00 18.06 63 ALA B N 1
ATOM 3789 C CA . ALA B 1 63 ? 26.546 34.760 -26.155 1.00 17.44 63 ALA B CA 1
ATOM 3790 C C . ALA B 1 63 ? 25.667 35.875 -26.702 1.00 19.43 63 ALA B C 1
ATOM 3791 O O . ALA B 1 63 ? 24.983 36.539 -25.934 1.00 19.43 63 ALA B O 1
ATOM 3793 N N . ILE B 1 64 ? 25.649 36.073 -28.036 1.00 16.56 64 ILE B N 1
ATOM 3794 C CA . ILE B 1 64 ? 24.781 37.084 -28.640 1.00 16.05 64 ILE B CA 1
ATOM 3795 C C . ILE B 1 64 ? 23.296 36.699 -28.381 1.00 20.85 64 ILE B C 1
ATOM 3796 O O . ILE B 1 64 ? 22.504 37.577 -28.079 1.00 20.58 64 ILE B O 1
ATOM 3801 N N . LYS B 1 65 ? 22.928 35.417 -28.494 1.00 19.82 65 LYS B N 1
ATOM 3802 C CA . LYS B 1 65 ? 21.544 34.980 -28.238 1.00 20.49 65 LYS B CA 1
ATOM 3803 C C . LYS B 1 65 ? 21.154 35.344 -26.802 1.00 25.09 65 LYS B C 1
ATOM 3804 O O . LYS B 1 65 ? 20.013 35.746 -26.550 1.00 25.99 65 LYS B O 1
ATOM 3810 N N . LYS B 1 66 ? 22.106 35.186 -25.870 1.00 19.96 66 LYS B N 1
ATOM 3811 C CA . LYS B 1 66 ? 21.885 35.458 -24.455 1.00 20.15 66 LYS B CA 1
ATOM 3812 C C . LYS B 1 66 ? 21.766 36.962 -24.147 1.00 25.18 66 LYS B C 1
ATOM 3813 O O . LYS B 1 66 ? 20.831 37.370 -23.453 1.00 25.59 66 LYS B O 1
ATOM 3819 N N . HIS B 1 67 ? 22.726 37.781 -24.623 1.00 18.88 67 HIS B N 1
ATOM 3820 C CA . HIS B 1 67 ? 22.792 39.200 -24.283 1.00 18.48 67 HIS B CA 1
ATOM 3821 C C . HIS B 1 67 ? 22.098 40.139 -25.277 1.00 20.92 67 HIS B C 1
ATOM 3822 O O . HIS B 1 67 ? 21.907 41.307 -24.962 1.00 21.44 67 HIS B O 1
ATOM 3829 N N . ASN B 1 68 ? 21.718 39.633 -26.459 1.00 17.01 68 ASN B N 1
ATOM 3830 C CA . ASN B 1 68 ? 20.954 40.324 -27.522 1.00 16.56 68 ASN B CA 1
ATOM 3831 C C . ASN B 1 68 ? 21.716 41.364 -28.340 1.00 18.50 68 ASN B C 1
ATOM 3832 O O . ASN B 1 68 ? 21.138 41.902 -29.284 1.00 19.73 68 ASN B O 1
ATOM 3837 N N . VAL B 1 69 ? 22.959 41.669 -27.983 1.00 17.25 69 VAL B N 1
ATOM 3838 C CA . VAL B 1 69 ? 23.752 42.638 -28.749 1.00 17.97 69 VAL B CA 1
ATOM 3839 C C . VAL B 1 69 ? 25.175 42.159 -28.951 1.00 20.34 69 VAL B C 1
ATOM 3840 O O . VAL B 1 69 ? 25.888 41.873 -27.989 1.00 18.12 69 VAL B O 1
ATOM 3844 N N . GLY B 1 70 ? 25.588 42.122 -30.212 1.00 17.13 70 GLY B N 1
ATOM 3845 C CA . GLY B 1 70 ? 26.956 41.781 -30.566 1.00 16.08 70 GLY B CA 1
ATOM 3846 C C . GLY B 1 70 ? 27.554 42.831 -31.474 1.00 17.48 70 GLY B C 1
ATOM 3847 O O . GLY B 1 70 ? 26.835 43.446 -32.254 1.00 15.88 70 GLY B O 1
ATOM 3848 N N . VAL B 1 71 ? 28.864 43.098 -31.314 1.00 14.22 71 VAL B N 1
ATOM 3849 C CA . VAL B 1 71 ? 29.635 44.050 -32.141 1.00 13.95 71 VAL B CA 1
ATOM 3850 C C . VAL B 1 71 ? 30.860 43.287 -32.629 1.00 17.14 71 VAL B C 1
ATOM 3851 O O . VAL B 1 71 ? 31.603 42.767 -31.809 1.00 15.44 71 VAL B O 1
ATOM 3855 N N . LYS B 1 72 ? 31.015 43.137 -33.951 1.00 14.35 72 LYS B N 1
ATOM 3856 C CA . LYS B 1 72 ? 32.066 42.303 -34.501 1.00 14.80 72 LYS B CA 1
ATOM 3857 C C . LYS B 1 72 ? 33.052 43.040 -35.385 1.00 17.00 72 LYS B C 1
ATOM 3858 O O . LYS B 1 72 ? 32.659 43.765 -36.304 1.00 15.57 72 LYS B O 1
ATOM 3864 N N . CYS B 1 73 ? 34.339 42.765 -35.142 1.00 14.33 73 CYS B N 1
ATOM 3865 C CA . CYS B 1 73 ? 35.477 43.270 -35.912 1.00 14.57 73 CYS B CA 1
ATOM 3866 C C . CYS B 1 73 ? 35.636 42.404 -37.165 1.00 16.15 73 CYS B C 1
ATOM 3867 O O . CYS B 1 73 ? 35.327 41.204 -37.137 1.00 16.37 73 CYS B O 1
ATOM 3870 N N . ALA B 1 74 ? 36.181 42.991 -38.243 1.00 14.41 74 ALA B N 1
ATOM 3871 C CA . ALA B 1 74 ? 36.449 42.210 -39.468 1.00 13.72 74 ALA B CA 1
ATOM 3872 C C . ALA B 1 74 ? 37.432 41.067 -39.182 1.00 16.38 74 ALA B C 1
ATOM 3873 O O . ALA B 1 74 ? 38.399 41.238 -38.450 1.00 16.54 74 ALA B O 1
ATOM 3875 N N . THR B 1 75 ? 37.172 39.900 -39.769 1.00 15.21 75 THR B N 1
ATOM 3876 C CA . THR B 1 75 ? 37.992 38.693 -39.597 1.00 14.39 75 THR B CA 1
ATOM 3877 C C . THR B 1 75 ? 38.453 38.131 -40.943 1.00 18.61 75 THR B C 1
ATOM 3878 O O . THR B 1 75 ? 37.890 38.455 -42.000 1.00 17.37 75 THR B O 1
ATOM 3882 N N . ILE B 1 76 ? 39.475 37.272 -40.877 1.00 14.92 76 ILE B N 1
ATOM 3883 C CA . ILE B 1 76 ? 39.968 36.546 -42.054 1.00 14.20 76 ILE B CA 1
ATOM 3884 C C . ILE B 1 76 ? 39.145 35.255 -42.197 1.00 16.95 76 ILE B C 1
ATOM 3885 O O . ILE B 1 76 ? 39.030 34.493 -41.228 1.00 16.48 76 ILE B O 1
ATOM 3890 N N . THR B 1 77 ? 38.675 34.961 -43.425 1.00 14.83 77 THR B N 1
ATOM 3891 C CA . THR B 1 77 ? 38.089 33.641 -43.752 1.00 14.84 77 THR B CA 1
ATOM 3892 C C . THR B 1 77 ? 39.217 32.978 -44.556 1.00 18.49 77 THR B C 1
ATOM 3893 O O . THR B 1 77 ? 39.544 33.441 -45.656 1.00 18.75 77 THR B O 1
ATOM 3897 N N . PRO B 1 78 ? 39.853 31.933 -44.011 1.00 16.55 78 PRO B N 1
ATOM 3898 C CA . PRO B 1 78 ? 41.071 31.427 -44.653 1.00 17.30 78 PRO B CA 1
ATOM 3899 C C . PRO B 1 78 ? 40.889 30.565 -45.871 1.00 24.46 78 PRO B C 1
ATOM 3900 O O . PRO B 1 78 ? 40.005 29.730 -45.917 1.00 25.47 78 PRO B O 1
ATOM 3904 N N . ASP B 1 79 ? 41.761 30.782 -46.848 1.00 23.28 79 ASP B N 1
ATOM 3905 C CA . ASP B 1 79 ? 41.849 29.903 -47.985 1.00 23.85 79 ASP B CA 1
ATOM 3906 C C . ASP B 1 79 ? 43.246 29.238 -47.854 1.00 25.02 79 ASP B C 1
ATOM 3907 O O . ASP B 1 79 ? 43.894 29.341 -46.794 1.00 22.43 79 ASP B O 1
ATOM 3912 N N . GLU B 1 80 ? 43.725 28.597 -48.930 1.00 23.47 80 GLU B N 1
ATOM 3913 C CA . GLU B 1 80 ? 45.007 27.880 -48.934 1.00 22.94 80 GLU B CA 1
ATOM 3914 C C . GLU B 1 80 ? 46.217 28.730 -48.502 1.00 24.17 80 GLU B C 1
ATOM 3915 O O . GLU B 1 80 ? 47.044 28.271 -47.698 1.00 20.52 80 GLU B O 1
ATOM 3921 N N . LYS B 1 81 ? 46.350 29.977 -49.012 1.00 20.90 81 LYS B N 1
ATOM 3922 C CA . LYS B 1 81 ? 47.484 30.829 -48.627 1.00 21.16 81 LYS B CA 1
ATOM 3923 C C . LYS B 1 81 ? 47.477 31.170 -47.113 1.00 20.30 81 LYS B C 1
ATOM 3924 O O . LYS B 1 81 ? 48.536 31.244 -46.492 1.00 20.37 81 LYS B O 1
ATOM 3930 N N . ARG B 1 82 ? 46.284 31.374 -46.526 1.00 18.04 82 ARG B N 1
ATOM 3931 C CA . ARG B 1 82 ? 46.178 31.674 -45.088 1.00 16.51 82 ARG B CA 1
ATOM 3932 C C . ARG B 1 82 ? 46.547 30.470 -44.234 1.00 18.65 82 ARG B C 1
ATOM 3933 O O . ARG B 1 82 ? 47.143 30.634 -43.168 1.00 19.03 82 ARG B O 1
ATOM 3941 N N . VAL B 1 83 ? 46.238 29.245 -44.726 1.00 17.25 83 VAL B N 1
ATOM 3942 C CA . VAL B 1 83 ? 46.647 28.012 -44.004 1.00 16.12 83 VAL B CA 1
ATOM 3943 C C . VAL B 1 83 ? 48.172 27.976 -43.896 1.00 19.81 83 VAL B C 1
ATOM 3944 O O . VAL B 1 83 ? 48.702 27.669 -42.838 1.00 18.37 83 VAL B O 1
ATOM 3948 N N . GLU B 1 84 ? 48.886 28.314 -44.996 1.00 19.26 84 GLU B N 1
ATOM 3949 C CA . GLU B 1 84 ? 50.347 28.341 -44.991 1.00 19.63 84 GLU B CA 1
ATOM 3950 C C . GLU B 1 84 ? 50.861 29.463 -44.073 1.00 23.77 84 GLU B C 1
ATOM 3951 O O . GLU B 1 84 ? 51.750 29.248 -43.243 1.00 21.99 84 GLU B O 1
ATOM 3957 N N . GLU B 1 85 ? 50.276 30.670 -44.211 1.00 20.79 85 GLU B N 1
ATOM 3958 C CA . GLU B 1 85 ? 50.696 31.807 -43.413 1.00 20.24 85 GLU B CA 1
ATOM 3959 C C . GLU B 1 85 ? 50.530 31.608 -41.898 1.00 23.49 85 GLU B C 1
ATOM 3960 O O . GLU B 1 85 ? 51.444 31.897 -41.143 1.00 24.23 85 GLU B O 1
ATOM 3966 N N . PHE B 1 86 ? 49.366 31.137 -41.458 1.00 19.89 86 PHE B N 1
ATOM 3967 C CA . PHE B 1 86 ? 49.092 30.993 -40.034 1.00 18.91 86 PHE B CA 1
ATOM 3968 C C . PHE B 1 86 ? 49.280 29.590 -39.489 1.00 20.62 86 PHE B C 1
ATOM 3969 O O . PHE B 1 86 ? 48.992 29.356 -38.315 1.00 21.32 86 PHE B O 1
ATOM 3977 N N . LYS B 1 87 ? 49.789 28.662 -40.322 1.00 17.90 87 LYS B N 1
ATOM 3978 C CA . LYS B 1 87 ? 50.030 27.266 -39.922 1.00 17.79 87 LYS B CA 1
ATOM 3979 C C . LYS B 1 87 ? 48.743 26.680 -39.321 1.00 21.10 87 LYS B C 1
ATOM 3980 O O . LYS B 1 87 ? 48.743 26.122 -38.214 1.00 19.37 87 LYS B O 1
ATOM 3986 N N . LEU B 1 88 ? 47.628 26.813 -40.077 1.00 16.50 88 LEU B N 1
ATOM 3987 C CA . LEU B 1 88 ? 46.311 26.366 -39.611 1.00 16.36 88 LEU B CA 1
ATOM 3988 C C . LEU B 1 88 ? 46.118 24.854 -39.666 1.00 18.31 88 LEU B C 1
ATOM 3989 O O . LEU B 1 88 ? 46.760 24.187 -40.492 1.00 18.96 88 LEU B O 1
ATOM 3994 N N . LYS B 1 89 ? 45.181 24.327 -38.850 1.00 15.91 89 LYS B N 1
ATOM 3995 C CA . LYS B 1 89 ? 44.871 22.898 -38.840 1.00 16.69 89 LYS B CA 1
ATOM 3996 C C . LYS B 1 89 ? 43.975 22.528 -40.014 1.00 23.49 89 LYS B C 1
ATOM 3997 O O . LYS B 1 89 ? 44.019 21.390 -40.504 1.00 23.12 89 LYS B O 1
ATOM 4003 N N . GLN B 1 90 ? 43.101 23.474 -40.421 1.00 20.96 90 GLN B N 1
ATOM 4004 C CA . GLN B 1 90 ? 42.077 23.302 -41.447 1.00 20.83 90 GLN B CA 1
ATOM 4005 C C . GLN B 1 90 ? 41.782 24.659 -42.097 1.00 22.22 90 GLN B C 1
ATOM 4006 O O . GLN B 1 90 ? 42.103 25.708 -41.520 1.00 19.99 90 GLN B O 1
ATOM 4012 N N . MET B 1 91 ? 41.079 24.636 -43.252 1.00 21.49 91 MET B N 1
ATOM 4013 C CA . MET B 1 91 ? 40.630 25.874 -43.874 1.00 20.89 91 MET B CA 1
ATOM 4014 C C . MET B 1 91 ? 39.305 26.159 -43.190 1.00 21.47 91 MET B C 1
ATOM 4015 O O . MET B 1 91 ? 38.251 25.697 -43.663 1.00 21.97 91 MET B O 1
ATOM 4020 N N . TRP B 1 92 ? 39.353 26.876 -42.045 1.00 15.60 92 TRP B N 1
ATOM 4021 C CA . TRP B 1 92 ? 38.129 27.174 -41.288 1.00 15.46 92 TRP B CA 1
ATOM 4022 C C . TRP B 1 92 ? 37.101 27.927 -42.116 1.00 17.82 92 TRP B C 1
ATOM 4023 O O . TRP B 1 92 ? 37.450 28.728 -43.007 1.00 18.35 92 TRP B O 1
ATOM 4034 N N . LYS B 1 93 ? 35.836 27.673 -41.805 1.00 15.48 93 LYS B N 1
ATOM 4035 C CA . LYS B 1 93 ? 34.730 28.318 -42.518 1.00 15.96 93 LYS B CA 1
ATOM 4036 C C . LYS B 1 93 ? 34.589 29.753 -42.034 1.00 18.21 93 LYS B C 1
ATOM 4037 O O . LYS B 1 93 ? 34.968 30.109 -40.905 1.00 18.61 93 LYS B O 1
ATOM 4043 N N . SER B 1 94 ? 33.968 30.577 -42.874 1.00 15.32 94 SER B N 1
ATOM 4044 C CA . SER B 1 94 ? 33.709 31.964 -42.510 1.00 15.52 94 SER B CA 1
ATOM 4045 C C . SER B 1 94 ? 33.042 32.095 -41.118 1.00 15.87 94 SER B C 1
ATOM 4046 O O . SER B 1 94 ? 31.976 31.514 -40.908 1.00 16.18 94 SER B O 1
ATOM 4049 N N . PRO B 1 95 ? 33.633 32.855 -40.176 1.00 15.35 95 PRO B N 1
ATOM 4050 C CA . PRO B 1 95 ? 32.955 33.077 -38.878 1.00 15.77 95 PRO B CA 1
ATOM 4051 C C . PRO B 1 95 ? 31.668 33.887 -39.035 1.00 16.99 95 PRO B C 1
ATOM 4052 O O . PRO B 1 95 ? 30.753 33.733 -38.229 1.00 17.16 95 PRO B O 1
ATOM 4056 N N . ASN B 1 96 ? 31.583 34.762 -40.077 1.00 15.21 96 ASN B N 1
ATOM 4057 C CA . ASN B 1 96 ? 30.345 35.530 -40.314 1.00 14.68 96 ASN B CA 1
ATOM 4058 C C . ASN B 1 96 ? 29.249 34.560 -40.727 1.00 19.09 96 ASN B C 1
ATOM 4059 O O . ASN B 1 96 ? 28.141 34.633 -40.208 1.00 17.76 96 ASN B O 1
ATOM 4064 N N . GLY B 1 97 ? 29.580 33.630 -41.618 1.00 15.45 97 GLY B N 1
ATOM 4065 C CA . GLY B 1 97 ? 28.633 32.583 -42.014 1.00 15.47 97 GLY B CA 1
ATOM 4066 C C . GLY B 1 97 ? 28.166 31.776 -40.816 1.00 18.94 97 GLY B C 1
ATOM 4067 O O . GLY B 1 97 ? 26.969 31.539 -40.660 1.00 17.81 97 GLY B O 1
ATOM 4068 N N . THR B 1 98 ? 29.105 31.363 -39.939 1.00 15.19 98 THR B N 1
ATOM 4069 C CA . THR B 1 98 ? 28.764 30.562 -38.750 1.00 14.29 98 THR B CA 1
ATOM 4070 C C . THR B 1 98 ? 27.802 31.314 -37.824 1.00 16.28 98 THR B C 1
ATOM 4071 O O . THR B 1 98 ? 26.778 30.757 -37.418 1.00 17.22 98 THR B O 1
ATOM 4075 N N . ILE B 1 99 ? 28.127 32.585 -37.501 1.00 14.88 99 ILE B N 1
ATOM 4076 C CA . ILE B 1 99 ? 27.291 33.396 -36.622 1.00 15.22 99 ILE B CA 1
ATOM 4077 C C . ILE B 1 99 ? 25.899 33.613 -37.236 1.00 17.78 99 ILE B C 1
ATOM 4078 O O . ILE B 1 99 ? 24.884 33.421 -36.570 1.00 17.78 99 ILE B O 1
ATOM 4083 N N . ARG B 1 100 ? 25.868 34.026 -38.515 1.00 15.34 100 ARG B N 1
ATOM 4084 C CA . ARG B 1 100 ? 24.612 34.278 -39.213 1.00 15.67 100 ARG B CA 1
ATOM 4085 C C . ARG B 1 100 ? 23.742 33.038 -39.312 1.00 19.03 100 ARG B C 1
ATOM 4086 O O . ARG B 1 100 ? 22.522 33.145 -39.194 1.00 19.09 100 ARG B O 1
ATOM 4094 N N . ASN B 1 101 ? 24.351 31.873 -39.521 1.00 15.77 101 ASN B N 1
ATOM 4095 C CA . ASN B 1 101 ? 23.562 30.657 -39.654 1.00 17.70 101 ASN B CA 1
ATOM 4096 C C . ASN B 1 101 ? 22.973 30.243 -38.310 1.00 22.43 101 ASN B C 1
ATOM 4097 O O . ASN B 1 101 ? 21.890 29.661 -38.277 1.00 21.85 101 ASN B O 1
ATOM 4102 N N . ILE B 1 102 ? 23.651 30.591 -37.204 1.00 18.16 102 ILE B N 1
ATOM 4103 C CA . ILE B 1 102 ? 23.141 30.297 -35.854 1.00 18.14 102 ILE B CA 1
ATOM 4104 C C . ILE B 1 102 ? 22.020 31.256 -35.468 1.00 23.62 102 ILE B C 1
ATOM 4105 O O . ILE B 1 102 ? 21.013 30.829 -34.890 1.00 24.64 102 ILE B O 1
ATOM 4110 N N . LEU B 1 103 ? 22.211 32.554 -35.726 1.00 19.13 103 LEU B N 1
ATOM 4111 C CA . LEU B 1 103 ? 21.241 33.574 -35.313 1.00 18.89 103 LEU B CA 1
ATOM 4112 C C . LEU B 1 103 ? 20.067 33.742 -36.269 1.00 22.97 103 LEU B C 1
ATOM 4113 O O . LEU B 1 103 ? 18.943 34.011 -35.825 1.00 25.14 103 LEU B O 1
ATOM 4118 N N . GLY B 1 104 ? 20.336 33.605 -37.565 1.00 20.61 104 GLY B N 1
ATOM 4119 C CA . GLY B 1 104 ? 19.373 33.836 -38.637 1.00 20.87 104 GLY B CA 1
ATOM 4120 C C . GLY B 1 104 ? 19.057 35.320 -38.746 1.00 24.61 104 GLY B C 1
ATOM 4121 O O . GLY B 1 104 ? 19.570 36.143 -37.966 1.00 23.47 104 GLY B O 1
ATOM 4122 N N . GLY B 1 105 ? 18.211 35.658 -39.705 1.00 19.28 105 GLY B N 1
ATOM 4123 C CA . GLY B 1 105 ? 17.782 37.031 -39.865 1.00 18.30 105 GLY B CA 1
ATOM 4124 C C . GLY B 1 105 ? 18.168 37.642 -41.193 1.00 18.97 105 GLY B C 1
ATOM 4125 O O . GLY B 1 105 ? 18.329 36.944 -42.202 1.00 18.05 105 GLY B O 1
ATOM 4126 N N . THR B 1 106 ? 18.231 38.963 -41.188 1.00 15.64 106 THR B N 1
ATOM 4127 C CA . THR B 1 106 ? 18.512 39.770 -42.364 1.00 15.03 106 THR B CA 1
ATOM 4128 C C . THR B 1 106 ? 19.586 40.774 -41.995 1.00 19.26 106 THR B C 1
ATOM 4129 O O . THR B 1 106 ? 19.470 41.449 -40.964 1.00 17.65 106 THR B O 1
ATOM 4133 N N . VAL B 1 107 ? 20.585 40.909 -42.847 1.00 14.67 107 VAL B N 1
ATOM 4134 C CA . VAL B 1 107 ? 21.665 41.880 -42.661 1.00 14.56 107 VAL B CA 1
ATOM 4135 C C . VAL B 1 107 ? 21.287 43.146 -43.440 1.00 17.32 107 VAL B C 1
ATOM 4136 O O . VAL B 1 107 ? 21.207 43.102 -44.687 1.00 18.12 107 VAL B O 1
ATOM 4140 N N . PHE B 1 108 ? 21.041 44.245 -42.728 1.00 14.06 108 PHE B N 1
ATOM 4141 C CA . PHE B 1 108 ? 20.700 45.519 -43.368 1.00 13.62 108 PHE B CA 1
ATOM 4142 C C . PHE B 1 108 ? 21.955 46.346 -43.559 1.00 17.41 108 PHE B C 1
ATOM 4143 O O . PHE B 1 108 ? 22.724 46.564 -42.602 1.00 16.87 108 PHE B O 1
ATOM 4151 N N . ARG B 1 109 ? 22.196 46.737 -44.813 1.00 14.23 109 ARG B N 1
ATOM 4152 C CA . ARG B 1 109 ? 23.410 47.474 -45.183 1.00 14.24 109 ARG B CA 1
ATOM 4153 C C . ARG B 1 109 ? 23.076 48.772 -45.880 1.00 17.20 109 ARG B C 1
ATOM 4154 O O . ARG B 1 109 ? 22.196 48.814 -46.745 1.00 15.65 109 ARG B O 1
ATOM 4162 N N . GLU B 1 110 ? 23.798 49.834 -45.539 1.00 16.45 110 GLU B N 1
ATOM 4163 C CA . GLU B 1 110 ? 23.526 51.146 -46.104 1.00 16.84 110 GLU B CA 1
ATOM 4164 C C . GLU B 1 110 ? 24.812 51.959 -46.080 1.00 19.49 110 GLU B C 1
ATOM 4165 O O . GLU B 1 110 ? 25.593 51.826 -45.137 1.00 18.41 110 GLU B O 1
ATOM 4171 N N . ALA B 1 111 ? 25.008 52.843 -47.075 1.00 17.25 111 ALA B N 1
ATOM 4172 C CA . ALA B 1 111 ? 26.207 53.673 -47.124 1.00 17.89 111 ALA B CA 1
ATOM 4173 C C . ALA B 1 111 ? 26.240 54.686 -45.965 1.00 20.57 111 ALA B C 1
ATOM 4174 O O . ALA B 1 111 ? 25.186 55.094 -45.467 1.00 19.69 111 ALA B O 1
ATOM 4176 N N . ILE B 1 112 ? 27.459 55.062 -45.543 1.00 18.44 112 ILE B N 1
ATOM 4177 C CA . ILE B 1 112 ? 27.690 56.115 -44.546 1.00 18.76 112 ILE B CA 1
ATOM 4178 C C . ILE B 1 112 ? 28.099 57.311 -45.409 1.00 22.12 112 ILE B C 1
ATOM 4179 O O . ILE B 1 112 ? 29.167 57.286 -46.020 1.00 20.68 112 ILE B O 1
ATOM 4184 N N . ILE B 1 113 ? 27.199 58.306 -45.521 1.00 20.24 113 ILE B N 1
ATOM 4185 C CA . ILE B 1 113 ? 27.386 59.449 -46.427 1.00 21.59 113 ILE B CA 1
ATOM 4186 C C . ILE B 1 113 ? 28.043 60.650 -45.793 1.00 26.28 113 ILE B C 1
ATOM 4187 O O . ILE B 1 113 ? 27.555 61.149 -44.771 1.00 27.46 113 ILE B O 1
ATOM 4192 N N . CYS B 1 114 ? 29.094 61.158 -46.467 1.00 24.08 114 CYS B N 1
ATOM 4193 C CA . CYS B 1 114 ? 29.778 62.427 -46.144 1.00 23.95 114 CYS B CA 1
ATOM 4194 C C . CYS B 1 114 ? 29.609 63.287 -47.368 1.00 28.08 114 CYS B C 1
ATOM 4195 O O . CYS B 1 114 ? 29.909 62.833 -48.473 1.00 28.33 114 CYS B O 1
ATOM 4198 N N . LYS B 1 115 ? 29.230 64.542 -47.167 1.00 25.03 115 LYS B N 1
ATOM 4199 C CA . LYS B 1 115 ? 28.970 65.498 -48.255 1.00 25.42 115 LYS B CA 1
ATOM 4200 C C . LYS B 1 115 ? 30.165 65.783 -49.170 1.00 28.35 115 LYS B C 1
ATOM 4201 O O . LYS B 1 115 ? 29.969 66.109 -50.345 1.00 28.34 115 LYS B O 1
ATOM 4207 N N . ASN B 1 116 ? 31.389 65.642 -48.663 1.00 23.26 116 ASN B N 1
ATOM 4208 C CA . ASN B 1 116 ? 32.607 65.911 -49.427 1.00 22.89 116 ASN B CA 1
ATOM 4209 C C . ASN B 1 116 ? 33.243 64.661 -50.077 1.00 26.95 116 ASN B C 1
ATOM 4210 O O . ASN B 1 116 ? 34.289 64.788 -50.714 1.00 26.10 116 ASN B O 1
ATOM 4215 N N . ILE B 1 117 ? 32.641 63.458 -49.886 1.00 24.39 117 ILE B N 1
ATOM 4216 C CA . ILE B 1 117 ? 33.160 62.204 -50.456 1.00 24.30 117 ILE B CA 1
ATOM 4217 C C . ILE B 1 117 ? 32.273 61.953 -51.673 1.00 29.74 117 ILE B C 1
ATOM 4218 O O . ILE B 1 117 ? 31.081 61.686 -51.500 1.00 31.21 117 ILE B O 1
ATOM 4223 N N . PRO B 1 118 ? 32.808 62.147 -52.898 1.00 25.49 118 PRO B N 1
ATOM 4224 C CA . PRO B 1 118 ? 31.946 62.061 -54.088 1.00 24.63 118 PRO B CA 1
ATOM 4225 C C . PRO B 1 118 ? 31.433 60.686 -54.428 1.00 26.94 118 PRO B C 1
ATOM 4226 O O . PRO B 1 118 ? 32.143 59.682 -54.288 1.00 25.60 118 PRO B O 1
ATOM 4230 N N . ARG B 1 119 ? 30.212 60.656 -54.953 1.00 23.49 119 ARG B N 1
ATOM 4231 C CA . ARG B 1 119 ? 29.648 59.383 -55.403 1.00 22.36 119 ARG B CA 1
ATOM 4232 C C . ARG B 1 119 ? 30.241 59.045 -56.747 1.00 24.62 119 ARG B C 1
ATOM 4233 O O . ARG B 1 119 ? 30.645 59.951 -57.488 1.00 23.82 119 ARG B O 1
ATOM 4241 N N . LEU B 1 120 ? 30.275 57.748 -57.082 1.00 20.10 120 LEU B N 1
ATOM 4242 C CA . LEU B 1 120 ? 30.736 57.293 -58.396 1.00 20.94 120 LEU B CA 1
ATOM 4243 C C . LEU B 1 120 ? 29.533 57.153 -59.334 1.00 26.31 120 LEU B C 1
ATOM 4244 O O . LEU B 1 120 ? 29.697 57.158 -60.554 1.00 25.43 120 LEU B O 1
ATOM 4249 N N . VAL B 1 121 ? 28.328 57.049 -58.760 1.00 23.67 121 VAL B N 1
ATOM 4250 C CA . VAL B 1 121 ? 27.066 56.986 -59.512 1.00 23.66 121 VAL B CA 1
ATOM 4251 C C . VAL B 1 121 ? 26.371 58.331 -59.183 1.00 30.87 121 VAL B C 1
ATOM 4252 O O . VAL B 1 121 ? 25.840 58.498 -58.100 1.00 30.37 121 VAL B O 1
ATOM 4256 N N . SER B 1 122 ? 26.449 59.300 -60.094 1.00 36.13 122 SER B N 1
ATOM 4257 C CA . SER B 1 122 ? 25.910 60.656 -59.899 1.00 37.78 122 SER B CA 1
ATOM 4258 C C . SER B 1 122 ? 24.410 60.731 -59.554 1.00 39.08 122 SER B C 1
ATOM 4259 O O . SER B 1 122 ? 24.026 61.585 -58.754 1.00 40.92 122 SER B O 1
ATOM 4262 N N . GLY B 1 123 ? 23.601 59.831 -60.109 1.00 31.80 123 GLY B N 1
ATOM 4263 C CA . GLY B 1 123 ? 22.161 59.820 -59.863 1.00 30.31 123 GLY B CA 1
ATOM 4264 C C . GLY B 1 123 ? 21.681 59.481 -58.461 1.00 30.23 123 GLY B C 1
ATOM 4265 O O . GLY B 1 123 ? 20.542 59.794 -58.113 1.00 28.64 123 GLY B O 1
ATOM 4266 N N . TRP B 1 124 ? 22.520 58.822 -57.644 1.00 24.50 124 TRP B N 1
ATOM 4267 C CA . TRP B 1 124 ? 22.107 58.351 -56.315 1.00 23.07 124 TRP B CA 1
ATOM 4268 C C . TRP B 1 124 ? 22.018 59.440 -55.238 1.00 28.67 124 TRP B C 1
ATOM 4269 O O . TRP B 1 124 ? 22.881 59.528 -54.365 1.00 29.21 124 TRP B O 1
ATOM 4280 N N . VAL B 1 125 ? 20.933 60.203 -55.253 1.00 25.70 125 VAL B N 1
ATOM 4281 C CA . VAL B 1 125 ? 20.725 61.318 -54.316 1.00 26.30 125 VAL B CA 1
ATOM 4282 C C . VAL B 1 125 ? 20.010 60.908 -53.016 1.00 30.02 125 VAL B C 1
ATOM 4283 O O . VAL B 1 125 ? 19.973 61.687 -52.055 1.00 28.85 125 VAL B O 1
ATOM 4287 N N . LYS B 1 126 ? 19.424 59.709 -52.995 1.00 25.45 126 LYS B N 1
ATOM 4288 C CA . LYS B 1 126 ? 18.753 59.161 -51.821 1.00 24.70 126 LYS B CA 1
ATOM 4289 C C . LYS B 1 126 ? 19.411 57.814 -51.494 1.00 27.58 126 LYS B C 1
ATOM 4290 O O . LYS B 1 126 ? 19.962 57.193 -52.400 1.00 24.95 126 LYS B O 1
ATOM 4296 N N . PRO B 1 127 ? 19.341 57.335 -50.231 1.00 26.58 127 PRO B N 1
ATOM 4297 C CA . PRO B 1 127 ? 20.009 56.063 -49.896 1.00 26.35 127 PRO B CA 1
ATOM 4298 C C . PRO B 1 127 ? 19.353 54.824 -50.484 1.00 25.49 127 PRO B C 1
ATOM 4299 O O . PRO B 1 127 ? 18.151 54.795 -50.724 1.00 25.42 127 PRO B O 1
ATOM 4303 N N . ILE B 1 128 ? 20.153 53.768 -50.640 1.00 18.96 128 ILE B N 1
ATOM 4304 C CA . ILE B 1 128 ? 19.664 52.450 -51.047 1.00 16.94 128 ILE B CA 1
ATOM 4305 C C . ILE B 1 128 ? 19.989 51.580 -49.848 1.00 21.00 128 ILE B C 1
ATOM 4306 O O . ILE B 1 128 ? 21.139 51.541 -49.427 1.00 22.07 128 ILE B O 1
ATOM 4311 N N . ILE B 1 129 ? 19.000 50.872 -49.316 1.00 16.23 129 ILE B N 1
ATOM 4312 C CA . ILE B 1 129 ? 19.228 49.975 -48.188 1.00 15.37 129 ILE B CA 1
ATOM 4313 C C . ILE B 1 129 ? 19.061 48.565 -48.697 1.00 18.66 129 ILE B C 1
ATOM 4314 O O . ILE B 1 129 ? 17.994 48.221 -49.211 1.00 18.55 129 ILE B O 1
ATOM 4319 N N . ILE B 1 130 ? 20.079 47.726 -48.502 1.00 15.61 130 ILE B N 1
ATOM 4320 C CA . ILE B 1 130 ? 19.959 46.327 -48.901 1.00 14.39 130 ILE B CA 1
ATOM 4321 C C . ILE B 1 130 ? 19.619 45.500 -47.672 1.00 18.58 130 ILE B C 1
ATOM 4322 O O . ILE B 1 130 ? 20.269 45.654 -46.643 1.00 18.46 130 ILE B O 1
ATOM 4327 N N . GLY B 1 131 ? 18.620 44.631 -47.795 1.00 15.37 131 GLY B N 1
ATOM 4328 C CA . GLY B 1 131 ? 18.291 43.651 -46.764 1.00 15.27 131 GLY B CA 1
ATOM 4329 C C . GLY B 1 131 ? 18.768 42.306 -47.297 1.00 18.69 131 GLY B C 1
ATOM 4330 O O . GLY B 1 131 ? 18.141 41.744 -48.195 1.00 17.70 131 GLY B O 1
ATOM 4331 N N . ARG B 1 132 ? 19.929 41.857 -46.844 1.00 13.45 132 ARG B N 1
ATOM 4332 C CA . ARG B 1 132 ? 20.559 40.625 -47.293 1.00 13.36 132 ARG B CA 1
ATOM 4333 C C . ARG B 1 132 ? 20.080 39.462 -46.416 1.00 15.88 132 ARG B C 1
ATOM 4334 O O . ARG B 1 132 ? 20.333 39.460 -45.200 1.00 14.92 132 ARG B O 1
ATOM 4342 N N . HIS B 1 133 ? 19.425 38.471 -47.025 1.00 13.58 133 HIS B N 1
ATOM 4343 C CA . HIS B 1 133 ? 18.997 37.279 -46.279 1.00 13.05 133 HIS B CA 1
ATOM 4344 C C . HIS B 1 133 ? 20.267 36.626 -45.698 1.00 16.77 133 HIS B C 1
ATOM 4345 O O . HIS B 1 133 ? 21.224 36.374 -46.438 1.00 16.05 133 HIS B O 1
ATOM 4352 N N . ALA B 1 134 ? 20.305 36.432 -44.379 1.00 15.23 134 ALA B N 1
ATOM 4353 C CA . ALA B 1 134 ? 21.549 36.011 -43.725 1.00 15.81 134 ALA B CA 1
ATOM 4354 C C . ALA B 1 134 ? 21.762 34.523 -43.607 1.00 20.27 134 ALA B C 1
ATOM 4355 O O . ALA B 1 134 ? 22.775 34.115 -43.039 1.00 19.62 134 ALA B O 1
ATOM 4357 N N . TYR B 1 135 ? 20.808 33.714 -44.071 1.00 16.48 135 TYR B N 1
ATOM 4358 C CA . TYR B 1 135 ? 20.853 32.286 -43.852 1.00 16.41 135 TYR B CA 1
ATOM 4359 C C . TYR B 1 135 ? 20.916 31.472 -45.128 1.00 17.72 135 TYR B C 1
ATOM 4360 O O . TYR B 1 135 ? 20.271 31.809 -46.106 1.00 17.20 135 TYR B O 1
ATOM 4369 N N . GLY B 1 136 ? 21.653 30.351 -45.060 1.00 16.62 136 GLY B N 1
ATOM 4370 C CA . GLY B 1 136 ? 21.629 29.343 -46.112 1.00 17.43 136 GLY B CA 1
ATOM 4371 C C . GLY B 1 136 ? 22.247 29.697 -47.442 1.00 18.84 136 GLY B C 1
ATOM 4372 O O . GLY B 1 136 ? 23.193 30.486 -47.530 1.00 17.84 136 GLY B O 1
ATOM 4373 N N . ASP B 1 137 ? 21.730 29.056 -48.494 1.00 16.51 137 ASP B N 1
ATOM 4374 C CA . ASP B 1 137 ? 22.259 29.155 -49.850 1.00 15.61 137 ASP B CA 1
ATOM 4375 C C . ASP B 1 137 ? 23.771 28.823 -49.852 1.00 17.56 137 ASP B C 1
ATOM 4376 O O . ASP B 1 137 ? 24.184 27.890 -49.162 1.00 15.66 137 ASP B O 1
ATOM 4381 N N . GLN B 1 138 ? 24.596 29.593 -50.571 1.00 15.44 138 GLN B N 1
ATOM 4382 C CA . GLN B 1 138 ? 26.037 29.281 -50.684 1.00 16.04 138 GLN B CA 1
ATOM 4383 C C . GLN B 1 138 ? 26.782 29.238 -49.362 1.00 20.47 138 GLN B C 1
ATOM 4384 O O . GLN B 1 138 ? 27.829 28.603 -49.276 1.00 21.12 138 GLN B O 1
ATOM 4390 N N . TYR B 1 139 ? 26.268 29.915 -48.330 1.00 16.20 139 TYR B N 1
ATOM 4391 C CA . TYR B 1 139 ? 26.932 30.001 -47.041 1.00 16.83 139 TYR B CA 1
ATOM 4392 C C . TYR B 1 139 ? 26.711 28.789 -46.137 1.00 22.15 139 TYR B C 1
ATOM 4393 O O . TYR B 1 139 ? 27.303 28.706 -45.046 1.00 21.89 139 TYR B O 1
ATOM 4402 N N . ARG B 1 140 ? 25.874 27.833 -46.585 1.00 16.76 140 ARG B N 1
ATOM 4403 C CA . ARG B 1 140 ? 25.712 26.574 -45.853 1.00 17.82 140 ARG B CA 1
ATOM 4404 C C . ARG B 1 140 ? 25.690 25.414 -46.832 1.00 22.11 140 ARG B C 1
ATOM 4405 O O . ARG B 1 140 ? 25.074 24.376 -46.575 1.00 25.57 140 ARG B O 1
ATOM 4413 N N . ALA B 1 141 ? 26.418 25.580 -47.942 1.00 16.84 141 ALA B N 1
ATOM 4414 C CA . ALA B 1 141 ? 26.477 24.623 -49.030 1.00 16.43 141 ALA B CA 1
ATOM 4415 C C . ALA B 1 141 ? 27.439 23.482 -48.778 1.00 19.13 141 ALA B C 1
ATOM 4416 O O . ALA B 1 141 ? 28.326 23.583 -47.914 1.00 19.27 141 ALA B O 1
ATOM 4418 N N . THR B 1 142 ? 27.244 22.396 -49.521 1.00 15.95 142 THR B N 1
ATOM 4419 C CA . THR B 1 142 ? 28.114 21.217 -49.455 1.00 15.84 142 THR B CA 1
ATOM 4420 C C . THR B 1 142 ? 28.713 21.118 -50.845 1.00 19.85 142 THR B C 1
ATOM 4421 O O . THR B 1 142 ? 28.001 20.769 -51.781 1.00 20.17 142 THR B O 1
ATOM 4425 N N . ASP B 1 143 ? 29.994 21.471 -50.994 1.00 17.22 143 ASP B N 1
ATOM 4426 C CA . ASP B 1 143 ? 30.652 21.458 -52.301 1.00 15.56 143 ASP B CA 1
ATOM 4427 C C . ASP B 1 143 ? 31.854 20.550 -52.283 1.00 20.51 143 ASP B C 1
ATOM 4428 O O . ASP B 1 143 ? 32.504 20.387 -51.226 1.00 19.88 143 ASP B O 1
ATOM 4433 N N . PHE B 1 144 ? 32.155 19.958 -53.445 1.00 16.52 144 PHE B N 1
ATOM 4434 C CA . PHE B 1 144 ? 33.262 19.032 -53.528 1.00 16.13 144 PHE B CA 1
ATOM 4435 C C . PHE B 1 144 ? 33.815 18.940 -54.935 1.00 20.15 144 PHE B C 1
ATOM 4436 O O . PHE B 1 144 ? 33.153 19.300 -55.914 1.00 18.20 144 PHE B O 1
ATOM 4444 N N . VAL B 1 145 ? 35.052 18.447 -55.023 1.00 19.37 145 VAL B N 1
ATOM 4445 C CA . VAL B 1 145 ? 35.703 18.202 -56.308 1.00 19.71 145 VAL B CA 1
ATOM 4446 C C . VAL B 1 145 ? 35.261 16.828 -56.765 1.00 23.00 145 VAL B C 1
ATOM 4447 O O . VAL B 1 145 ? 35.224 15.887 -55.956 1.00 21.68 145 VAL B O 1
ATOM 4451 N N . VAL B 1 146 ? 34.904 16.709 -58.051 1.00 18.66 146 VAL B N 1
ATOM 4452 C CA . VAL B 1 146 ? 34.538 15.440 -58.676 1.00 17.75 146 VAL B CA 1
ATOM 4453 C C . VAL B 1 146 ? 35.857 14.974 -59.336 1.00 23.73 146 VAL B C 1
ATOM 4454 O O . VAL B 1 146 ? 36.360 15.624 -60.256 1.00 22.18 146 VAL B O 1
ATOM 4458 N N . PRO B 1 147 ? 36.490 13.915 -58.803 1.00 23.98 147 PRO B N 1
ATOM 4459 C CA . PRO B 1 147 ? 37.845 13.557 -59.287 1.00 24.87 147 PRO B CA 1
ATOM 4460 C C . PRO B 1 147 ? 37.913 12.910 -60.666 1.00 30.32 147 PRO B C 1
ATOM 4461 O O . PRO B 1 147 ? 38.977 12.889 -61.288 1.00 31.63 147 PRO B O 1
ATOM 4465 N N . GLY B 1 148 ? 36.802 1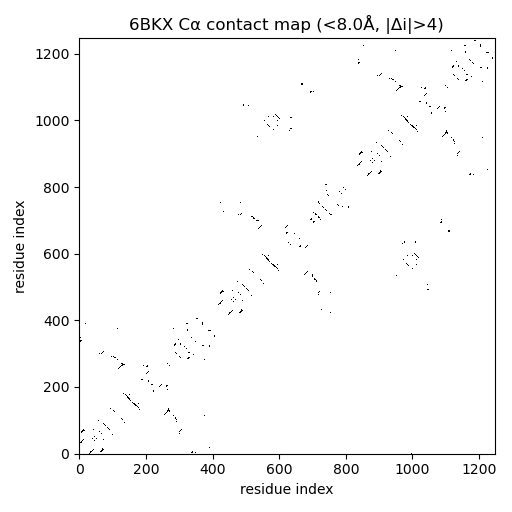2.365 -61.123 1.00 26.16 148 GLY B N 1
ATOM 4466 C CA . GLY B 1 148 ? 36.754 11.725 -62.422 1.00 25.77 148 GLY B CA 1
ATOM 4467 C C . GLY B 1 148 ? 35.370 11.265 -62.804 1.00 29.08 148 GLY B C 1
ATOM 4468 O O . GLY B 1 148 ? 34.390 11.598 -62.130 1.00 26.72 148 GLY B O 1
ATOM 4469 N N . PRO B 1 149 ? 35.278 10.457 -63.874 1.00 28.53 149 PRO B N 1
ATOM 4470 C CA . PRO B 1 149 ? 33.964 9.982 -64.331 1.00 27.87 149 PRO B CA 1
ATOM 4471 C C . PRO B 1 149 ? 33.108 9.319 -63.266 1.00 30.14 149 PRO B C 1
ATOM 4472 O O . PRO B 1 149 ? 33.604 8.640 -62.359 1.00 29.47 149 PRO B O 1
ATOM 4476 N N . GLY B 1 150 ? 31.813 9.548 -63.380 1.00 24.77 150 GLY B N 1
ATOM 4477 C CA . GLY B 1 150 ? 30.847 9.026 -62.429 1.00 24.99 150 GLY B CA 1
ATOM 4478 C C . GLY B 1 150 ? 29.648 9.937 -62.312 1.00 28.60 150 GLY B C 1
ATOM 4479 O O . GLY B 1 150 ? 29.655 11.041 -62.858 1.00 28.73 150 GLY B O 1
ATOM 4480 N N . LYS B 1 151 ? 28.637 9.489 -61.582 1.00 24.95 151 LYS B N 1
ATOM 4481 C CA . LYS B 1 151 ? 27.389 10.222 -61.431 1.00 24.31 151 LYS B CA 1
ATOM 4482 C C . LYS B 1 151 ? 27.314 10.996 -60.152 1.00 24.05 151 LYS B C 1
ATOM 4483 O O . LYS B 1 151 ? 27.626 10.455 -59.088 1.00 22.23 151 LYS B O 1
ATOM 4489 N N . VAL B 1 152 ? 26.808 12.252 -60.243 1.00 18.64 152 VAL B N 1
ATOM 4490 C CA . VAL B 1 152 ? 26.487 13.063 -59.075 1.00 17.34 152 VAL B CA 1
ATOM 4491 C C . VAL B 1 152 ? 24.960 13.106 -59.051 1.00 18.49 152 VAL B C 1
ATOM 4492 O O . VAL B 1 152 ? 24.346 13.474 -60.057 1.00 17.85 152 VAL B O 1
ATOM 4496 N N . GLU B 1 153 ? 24.368 12.700 -57.925 1.00 17.06 153 GLU B N 1
ATOM 4497 C CA . GLU B 1 153 ? 22.917 12.689 -57.754 1.00 17.75 153 GLU B CA 1
ATOM 4498 C C . GLU B 1 153 ? 22.557 13.436 -56.499 1.00 21.09 153 GLU B C 1
ATOM 4499 O O . GLU B 1 153 ? 23.352 13.476 -55.553 1.00 21.75 153 GLU B O 1
ATOM 4505 N N . ILE B 1 154 ? 21.366 14.005 -56.468 1.00 17.04 154 ILE B N 1
ATOM 4506 C CA . ILE B 1 154 ? 20.865 14.675 -55.259 1.00 17.26 154 ILE B CA 1
ATOM 4507 C C . ILE B 1 154 ? 19.542 14.000 -54.906 1.00 21.82 154 ILE B C 1
ATOM 4508 O O . ILE B 1 154 ? 18.733 13.729 -55.801 1.00 19.74 154 ILE B O 1
ATOM 4513 N N . THR B 1 155 ? 19.366 13.647 -53.625 1.00 18.34 155 THR B N 1
ATOM 4514 C CA . THR B 1 155 ? 18.165 12.898 -53.239 1.00 17.95 155 THR B CA 1
ATOM 4515 C C . THR B 1 155 ? 17.440 13.541 -52.099 1.00 23.17 155 THR B C 1
ATOM 4516 O O . THR B 1 155 ? 18.069 14.172 -51.239 1.00 21.25 155 THR B O 1
ATOM 4520 N N . TYR B 1 156 ? 16.116 13.360 -52.083 1.00 17.24 156 TYR B N 1
ATOM 4521 C CA . TYR B 1 156 ? 15.290 13.848 -50.999 1.00 16.21 156 TYR B CA 1
ATOM 4522 C C . TYR B 1 156 ? 14.486 12.689 -50.479 1.00 21.20 156 TYR B C 1
ATOM 4523 O O . TYR B 1 156 ? 13.810 12.022 -51.260 1.00 20.21 156 TYR B O 1
ATOM 4532 N N . THR B 1 157 ? 14.569 12.450 -49.150 1.00 17.17 157 THR B N 1
ATOM 4533 C CA . THR B 1 157 ? 13.848 11.362 -48.504 1.00 17.13 157 THR B CA 1
ATOM 4534 C C . THR B 1 157 ? 12.970 11.944 -47.401 1.00 20.87 157 THR B C 1
ATOM 4535 O O . THR B 1 157 ? 13.492 12.292 -46.341 1.00 20.91 157 THR B O 1
ATOM 4539 N N . PRO B 1 158 ? 11.640 12.023 -47.587 1.00 20.52 158 PRO B N 1
ATOM 4540 C CA . PRO B 1 158 ? 10.771 12.492 -46.496 1.00 20.65 158 PRO B CA 1
ATOM 4541 C C . PRO B 1 158 ? 10.968 11.653 -45.221 1.00 22.79 158 PRO B C 1
ATOM 4542 O O . PRO B 1 158 ? 11.260 10.465 -45.302 1.00 21.87 158 PRO B O 1
ATOM 4546 N N . SER B 1 159 ? 10.857 12.282 -44.050 1.00 22.23 159 SER B N 1
ATOM 4547 C CA . SER B 1 159 ? 11.092 11.586 -42.776 1.00 23.66 159 SER B CA 1
ATOM 4548 C C . SER B 1 159 ? 10.138 10.401 -42.497 1.00 31.61 159 SER B C 1
ATOM 4549 O O . SER B 1 159 ? 10.532 9.476 -41.783 1.00 31.94 159 SER B O 1
ATOM 4552 N N . ASP B 1 160 ? 8.933 10.396 -43.085 1.00 30.74 160 ASP B N 1
ATOM 4553 C CA . ASP B 1 160 ? 7.976 9.274 -42.914 1.00 32.92 160 ASP B CA 1
ATOM 4554 C C . ASP B 1 160 ? 8.458 7.942 -43.554 1.00 39.40 160 ASP B C 1
ATOM 4555 O O . ASP B 1 160 ? 7.919 6.882 -43.227 1.00 41.10 160 ASP B O 1
ATOM 4560 N N . GLY B 1 161 ? 9.447 8.017 -44.454 1.00 34.63 161 GLY B N 1
ATOM 4561 C CA . GLY B 1 161 ? 10.045 6.852 -45.102 1.00 34.79 161 GLY B CA 1
ATOM 4562 C C . GLY B 1 161 ? 9.190 6.204 -46.168 1.00 37.94 161 GLY B C 1
ATOM 4563 O O . GLY B 1 161 ? 9.476 5.073 -46.574 1.00 40.04 161 GLY B O 1
ATOM 4564 N N . THR B 1 162 ? 8.169 6.918 -46.664 1.00 31.40 162 THR B N 1
ATOM 4565 C CA . THR B 1 162 ? 7.245 6.362 -47.651 1.00 29.84 162 THR B CA 1
ATOM 4566 C C . THR B 1 162 ? 7.572 6.733 -49.121 1.00 30.17 162 THR B C 1
ATOM 4567 O O . THR B 1 162 ? 6.866 6.282 -50.022 1.00 27.39 162 THR B O 1
ATOM 4571 N N . GLN B 1 163 ? 8.597 7.582 -49.355 1.00 24.69 163 GLN B N 1
ATOM 4572 C CA . GLN B 1 163 ? 8.994 7.940 -50.721 1.00 24.07 163 GLN B CA 1
ATOM 4573 C C . GLN B 1 163 ? 10.422 8.453 -50.784 1.00 25.52 163 GLN B C 1
ATOM 4574 O O . GLN B 1 163 ? 11.017 8.731 -49.747 1.00 22.35 163 GLN B O 1
ATOM 4580 N N . LYS B 1 164 ? 11.010 8.491 -51.995 1.00 22.74 164 LYS B N 1
ATOM 4581 C CA . LYS B 1 164 ? 12.380 8.983 -52.200 1.00 21.15 164 LYS B CA 1
ATOM 4582 C C . LYS B 1 164 ? 12.430 9.547 -53.607 1.00 23.67 164 LYS B C 1
ATOM 4583 O O . LYS B 1 164 ? 11.872 8.953 -54.541 1.00 24.68 164 LYS B O 1
ATOM 4589 N N . VAL B 1 165 ? 13.082 10.676 -53.780 1.00 17.10 165 VAL B N 1
ATOM 4590 C CA . VAL B 1 165 ? 13.223 11.222 -55.122 1.00 17.22 165 VAL B CA 1
ATOM 4591 C C . VAL B 1 165 ? 14.716 11.353 -55.334 1.00 19.72 165 VAL B C 1
ATOM 4592 O O . VAL B 1 165 ? 15.402 11.891 -54.471 1.00 19.16 165 VAL B O 1
ATOM 4596 N N . THR B 1 166 ? 15.213 10.874 -56.478 1.00 17.68 166 THR B N 1
ATOM 4597 C CA . THR B 1 166 ? 16.615 10.992 -56.823 1.00 17.15 166 THR B CA 1
ATOM 4598 C C . THR B 1 166 ? 16.690 11.758 -58.122 1.00 21.91 166 THR B C 1
ATOM 4599 O O . THR B 1 166 ? 16.046 11.370 -59.103 1.00 19.92 166 THR B O 1
ATOM 4603 N N . TYR B 1 167 ? 17.494 12.829 -58.141 1.00 18.01 167 TYR B N 1
ATOM 4604 C CA . TYR B 1 167 ? 17.711 13.605 -59.342 1.00 18.09 167 TYR B CA 1
ATOM 4605 C C . TYR B 1 167 ? 19.146 13.448 -59.796 1.00 20.16 167 TYR B C 1
ATOM 4606 O O . TYR B 1 167 ? 20.057 13.519 -58.979 1.00 20.78 167 TYR B O 1
ATOM 4615 N N . LEU B 1 168 ? 19.356 13.275 -61.096 1.00 16.82 168 LEU B N 1
ATOM 4616 C CA . LEU B 1 168 ? 20.707 13.232 -61.619 1.00 17.49 168 LEU B CA 1
ATOM 4617 C C . LEU B 1 168 ? 21.190 14.688 -61.789 1.00 21.16 168 LEU B C 1
ATOM 4618 O O . LEU B 1 168 ? 20.567 15.463 -62.521 1.00 22.33 168 LEU B O 1
ATOM 4623 N N . VAL B 1 169 ? 22.275 15.063 -61.095 1.00 16.60 169 VAL B N 1
ATOM 4624 C CA . VAL B 1 169 ? 22.856 16.394 -61.252 1.00 15.57 169 VAL B CA 1
ATOM 4625 C C . VAL B 1 169 ? 23.649 16.388 -62.558 1.00 18.00 169 VAL B C 1
ATOM 4626 O O . VAL B 1 169 ? 23.410 17.218 -63.442 1.00 17.82 169 VAL B O 1
ATOM 4630 N N . HIS B 1 170 ? 24.556 15.402 -62.697 1.00 17.24 170 HIS B N 1
ATOM 4631 C CA . HIS B 1 170 ? 25.342 15.233 -63.909 1.00 17.68 170 HIS B CA 1
ATOM 4632 C C . HIS B 1 170 ? 26.009 13.871 -63.912 1.00 21.39 170 HIS B C 1
ATOM 4633 O O . HIS B 1 170 ? 26.454 13.387 -62.868 1.00 20.65 170 HIS B O 1
ATOM 4640 N N . ASN B 1 171 ? 26.109 13.285 -65.105 1.00 19.65 171 ASN B N 1
ATOM 4641 C CA . ASN B 1 171 ? 26.891 12.059 -65.296 1.00 19.53 171 ASN B CA 1
ATOM 4642 C C . ASN B 1 171 ? 28.188 12.520 -65.962 1.00 22.16 171 ASN B C 1
ATOM 4643 O O . ASN B 1 171 ? 28.167 12.972 -67.119 1.00 23.27 171 ASN B O 1
ATOM 4648 N N . PHE B 1 172 ? 29.290 12.538 -65.196 1.00 20.08 172 PHE B N 1
ATOM 4649 C CA . PHE B 1 172 ? 30.590 12.949 -65.733 1.00 19.54 172 PHE B CA 1
ATOM 4650 C C . PHE B 1 172 ? 31.096 11.765 -66.569 1.00 28.27 172 PHE B C 1
ATOM 4651 O O . PHE B 1 172 ? 31.382 10.701 -66.019 1.00 28.37 172 PHE B O 1
ATOM 4659 N N . GLU B 1 173 ? 31.125 11.931 -67.884 1.00 29.26 173 GLU B N 1
ATOM 4660 C CA . GLU B 1 173 ? 31.529 10.843 -68.785 1.00 32.08 173 GLU B CA 1
ATOM 4661 C C . GLU B 1 173 ? 33.026 10.813 -69.056 1.00 42.90 173 GLU B C 1
ATOM 4662 O O . GLU B 1 173 ? 33.608 9.731 -69.212 1.00 44.47 173 GLU B O 1
ATOM 4668 N N . GLU B 1 174 ? 33.635 11.992 -69.132 1.00 41.61 174 GLU B N 1
ATOM 4669 C CA . GLU B 1 174 ? 35.057 12.163 -69.379 1.00 42.85 174 GLU B CA 1
ATOM 4670 C C . GLU B 1 174 ? 35.567 13.255 -68.451 1.00 46.01 174 GLU B C 1
ATOM 4671 O O . GLU B 1 174 ? 35.067 14.384 -68.482 1.00 49.61 174 GLU B O 1
ATOM 4673 N N . GLY B 1 175 ? 36.537 12.914 -67.621 1.00 37.06 175 GLY B N 1
ATOM 4674 C CA . GLY B 1 175 ? 37.121 13.871 -66.698 1.00 34.39 175 GLY B CA 1
ATOM 4675 C C . GLY B 1 175 ? 36.230 14.158 -65.508 1.00 33.35 175 GLY B C 1
ATOM 4676 O O . GLY B 1 175 ? 35.139 13.589 -65.365 1.00 34.09 175 GLY B O 1
ATOM 4677 N N . GLY B 1 176 ? 36.711 15.036 -64.657 1.00 24.98 176 GLY B N 1
ATOM 4678 C CA . GLY B 1 176 ? 35.998 15.410 -63.452 1.00 22.82 176 GLY B CA 1
ATOM 4679 C C . GLY B 1 176 ? 35.497 16.838 -63.506 1.00 21.60 176 GLY B C 1
ATOM 4680 O O . GLY B 1 176 ? 35.252 17.390 -64.571 1.00 19.09 176 GLY B O 1
ATOM 4681 N N . GLY B 1 177 ? 35.358 17.428 -62.341 1.00 18.12 177 GLY B N 1
ATOM 4682 C CA . GLY B 1 177 ? 34.873 18.799 -62.245 1.00 17.34 177 GLY B CA 1
ATOM 4683 C C . GLY B 1 177 ? 34.544 19.100 -60.810 1.00 20.16 177 GLY B C 1
ATOM 4684 O O . GLY B 1 177 ? 35.308 18.749 -59.902 1.00 20.25 177 GLY B O 1
ATOM 4685 N N . VAL B 1 178 ? 33.403 19.776 -60.609 1.00 15.40 178 VAL B N 1
ATOM 4686 C CA . VAL B 1 178 ? 32.967 20.162 -59.269 1.00 14.60 178 VAL B CA 1
ATOM 4687 C C . VAL B 1 178 ? 31.466 19.978 -59.154 1.00 17.02 178 VAL B C 1
ATOM 4688 O O . VAL B 1 178 ? 30.762 20.009 -60.174 1.00 15.34 178 VAL B O 1
ATOM 4692 N N . ALA B 1 179 ? 30.978 19.839 -57.928 1.00 15.60 179 ALA B N 1
ATOM 4693 C CA . ALA B 1 179 ? 29.535 19.756 -57.697 1.00 14.71 179 ALA B CA 1
ATOM 4694 C C . ALA B 1 179 ? 29.204 20.297 -56.343 1.00 17.29 179 ALA B C 1
ATOM 4695 O O . ALA B 1 179 ? 30.072 20.416 -55.465 1.00 16.88 179 ALA B O 1
ATOM 4697 N N . MET B 1 180 ? 27.948 20.672 -56.169 1.00 15.87 180 MET B N 1
ATOM 4698 C CA . MET B 1 180 ? 27.540 21.198 -54.869 1.00 15.62 180 MET B CA 1
ATOM 4699 C C . MET B 1 180 ? 26.053 21.084 -54.674 1.00 18.47 180 MET B C 1
ATOM 4700 O O . MET B 1 180 ? 25.290 21.074 -55.638 1.00 16.46 180 MET B O 1
ATOM 4705 N N . GLY B 1 181 ? 25.668 21.018 -53.413 1.00 15.38 181 GLY B N 1
ATOM 4706 C CA . GLY B 1 181 ? 24.277 21.052 -53.005 1.00 15.50 181 GLY B CA 1
ATOM 4707 C C . GLY B 1 181 ? 24.070 22.208 -52.044 1.00 16.43 181 GLY B C 1
ATOM 4708 O O . GLY B 1 181 ? 24.965 22.549 -51.262 1.00 16.34 181 GLY B O 1
ATOM 4709 N N . MET B 1 182 ? 22.924 22.884 -52.147 1.00 13.52 182 MET B N 1
ATOM 4710 C CA . MET B 1 182 ? 22.603 23.960 -51.207 1.00 14.23 182 MET B CA 1
ATOM 4711 C C . MET B 1 182 ? 21.104 23.974 -50.953 1.00 16.74 182 MET B C 1
ATOM 4712 O O . MET B 1 182 ? 20.344 23.271 -51.639 1.00 14.94 182 MET B O 1
ATOM 4717 N N . TYR B 1 183 ? 20.690 24.719 -49.929 1.00 13.65 183 TYR B N 1
ATOM 4718 C CA . TYR B 1 183 ? 19.300 24.697 -49.534 1.00 13.43 183 TYR B CA 1
ATOM 4719 C C . TYR B 1 183 ? 18.927 25.986 -48.834 1.00 16.26 183 TYR B C 1
ATOM 4720 O O . TYR B 1 183 ? 19.787 26.796 -48.471 1.00 15.55 183 TYR B O 1
ATOM 4729 N N . ASN B 1 184 ? 17.633 26.141 -48.610 1.00 13.95 184 ASN B N 1
ATOM 4730 C CA . ASN B 1 184 ? 17.109 27.200 -47.757 1.00 14.26 184 ASN B CA 1
ATOM 4731 C C . ASN B 1 184 ? 15.838 26.676 -47.067 1.00 17.18 184 ASN B C 1
ATOM 4732 O O . ASN B 1 184 ? 15.345 25.596 -47.426 1.00 15.28 184 ASN B O 1
ATOM 4737 N N . GLN B 1 185 ? 15.400 27.365 -46.022 1.00 17.36 185 GLN B N 1
ATOM 4738 C CA . GLN B 1 185 ? 14.285 26.912 -45.183 1.00 17.18 185 GLN B CA 1
ATOM 4739 C C . GLN B 1 185 ? 13.110 27.881 -45.290 1.00 19.53 185 GLN B C 1
ATOM 4740 O O . GLN B 1 185 ? 13.297 29.093 -45.232 1.00 18.44 185 GLN B O 1
ATOM 4746 N N . ASP B 1 186 ? 11.883 27.338 -45.401 1.00 17.41 186 ASP B N 1
ATOM 4747 C CA . ASP B 1 186 ? 10.681 28.177 -45.503 1.00 17.86 186 ASP B CA 1
ATOM 4748 C C . ASP B 1 186 ? 10.581 29.205 -44.376 1.00 20.25 186 ASP B C 1
ATOM 4749 O O . ASP B 1 186 ? 10.315 30.378 -44.665 1.00 18.74 186 ASP B O 1
ATOM 4754 N N . LYS B 1 187 ? 10.777 28.778 -43.112 1.00 18.33 187 LYS B N 1
ATOM 4755 C CA . LYS B 1 187 ? 10.658 29.709 -41.977 1.00 18.77 187 LYS B CA 1
ATOM 4756 C C . LYS B 1 187 ? 11.639 30.872 -42.109 1.00 20.55 187 LYS B C 1
ATOM 4757 O O . LYS B 1 187 ? 11.254 32.020 -41.893 1.00 18.33 187 LYS B O 1
ATOM 4763 N N . SER B 1 188 ? 12.889 30.572 -42.528 1.00 17.87 188 SER B N 1
ATOM 4764 C CA . SER B 1 188 ? 13.910 31.620 -42.699 1.00 17.56 188 SER B CA 1
ATOM 4765 C C . SER B 1 188 ? 13.498 32.598 -43.810 1.00 18.37 188 SER B C 1
ATOM 4766 O O . SER B 1 188 ? 13.627 33.814 -43.657 1.00 17.17 188 SER B O 1
ATOM 4769 N N . ILE B 1 189 ? 12.969 32.071 -44.928 1.00 16.04 189 ILE B N 1
ATOM 4770 C CA . ILE B 1 189 ? 12.514 32.952 -46.033 1.00 15.16 189 ILE B CA 1
ATOM 4771 C C . ILE B 1 189 ? 11.329 33.827 -45.551 1.00 17.83 189 ILE B C 1
ATOM 4772 O O . ILE B 1 189 ? 11.263 35.008 -45.866 1.00 17.59 189 ILE B O 1
ATOM 4777 N N . GLU B 1 190 ? 10.388 33.229 -44.793 1.00 17.64 190 GLU B N 1
ATOM 4778 C CA . GLU B 1 190 ? 9.254 34.000 -44.247 1.00 17.50 190 GLU B CA 1
ATOM 4779 C C . GLU B 1 190 ? 9.744 35.151 -43.360 1.00 20.35 190 GLU B C 1
ATOM 4780 O O . GLU B 1 190 ? 9.272 36.283 -43.502 1.00 18.66 190 GLU B O 1
ATOM 4786 N N . ASP B 1 191 ? 10.722 34.862 -42.470 1.00 19.38 191 ASP B N 1
ATOM 4787 C CA . ASP B 1 191 ? 11.312 35.883 -41.581 1.00 18.80 191 ASP B CA 1
ATOM 4788 C C . ASP B 1 191 ? 11.992 36.981 -42.411 1.00 21.26 191 ASP B C 1
ATOM 4789 O O . ASP B 1 191 ? 11.863 38.153 -42.110 1.00 19.39 191 ASP B O 1
ATOM 4794 N N . PHE B 1 192 ? 12.685 36.587 -43.487 1.00 17.15 192 PHE B N 1
ATOM 4795 C CA . PHE B 1 192 ? 13.328 37.526 -44.397 1.00 16.49 192 PHE B CA 1
ATOM 4796 C C . PHE B 1 192 ? 12.283 38.446 -45.039 1.00 19.15 192 PHE B C 1
ATOM 4797 O O . PHE B 1 192 ? 12.475 39.664 -45.069 1.00 17.60 192 PHE B O 1
ATOM 4805 N N . ALA B 1 193 ? 11.153 37.867 -45.488 1.00 18.83 193 ALA B N 1
ATOM 4806 C CA . ALA B 1 193 ? 10.054 38.636 -46.086 1.00 18.84 193 ALA B CA 1
ATOM 4807 C C . ALA B 1 193 ? 9.499 39.653 -45.086 1.00 21.17 193 ALA B C 1
ATOM 4808 O O . ALA B 1 193 ? 9.480 40.848 -45.382 1.00 19.65 193 ALA B O 1
ATOM 4810 N N . HIS B 1 194 ? 9.150 39.192 -43.870 1.00 20.56 194 HIS B N 1
ATOM 4811 C CA . HIS B 1 194 ? 8.638 40.087 -42.818 1.00 19.46 194 HIS B CA 1
ATOM 4812 C C . HIS B 1 194 ? 9.619 41.224 -42.523 1.00 22.55 194 HIS B C 1
ATOM 4813 O O . HIS B 1 194 ? 9.206 42.385 -42.474 1.00 21.71 194 HIS B O 1
ATOM 4820 N N . SER B 1 195 ? 10.920 40.908 -42.353 1.00 19.39 195 SER B N 1
ATOM 4821 C CA . SER B 1 195 ? 11.907 41.967 -42.071 1.00 19.00 195 SER B CA 1
ATOM 4822 C C . SER B 1 195 ? 11.990 43.016 -43.176 1.00 21.18 195 SER B C 1
ATOM 4823 O O . SER B 1 195 ? 12.102 44.210 -42.886 1.00 20.61 195 SER B O 1
ATOM 4826 N N . SER B 1 196 ? 11.897 42.566 -44.436 1.00 18.09 196 SER B N 1
ATOM 4827 C CA . SER B 1 196 ? 11.971 43.431 -45.600 1.00 17.13 196 SER B CA 1
ATOM 4828 C C . SER B 1 196 ? 10.770 44.383 -45.682 1.00 20.20 196 SER B C 1
ATOM 4829 O O . SER B 1 196 ? 10.956 45.587 -45.876 1.00 20.22 196 SER B O 1
ATOM 4832 N N . PHE B 1 197 ? 9.546 43.838 -45.520 1.00 18.98 197 PHE B N 1
ATOM 4833 C CA . PHE B 1 197 ? 8.307 44.641 -45.567 1.00 19.13 197 PHE B CA 1
ATOM 4834 C C . PHE B 1 197 ? 8.298 45.657 -44.420 1.00 21.72 197 PHE B C 1
ATOM 4835 O O . PHE B 1 197 ? 8.005 46.824 -44.645 1.00 21.46 197 PHE B O 1
ATOM 4843 N N . GLN B 1 198 ? 8.716 45.226 -43.226 1.00 20.18 198 GLN B N 1
ATOM 4844 C CA . GLN B 1 198 ? 8.780 46.111 -42.051 1.00 20.98 198 GLN B CA 1
ATOM 4845 C C . GLN B 1 198 ? 9.793 47.230 -42.229 1.00 24.70 198 GLN B C 1
ATOM 4846 O O . GLN B 1 198 ? 9.499 48.368 -41.855 1.00 25.42 198 GLN B O 1
ATOM 4852 N N . MET B 1 199 ? 10.967 46.935 -42.850 1.00 20.67 199 MET B N 1
ATOM 4853 C CA . MET B 1 199 ? 11.978 47.960 -43.129 1.00 19.87 199 MET B CA 1
ATOM 4854 C C . MET B 1 199 ? 11.433 49.010 -44.093 1.00 23.59 199 MET B C 1
ATOM 4855 O O . MET B 1 199 ? 11.615 50.210 -43.859 1.00 23.94 199 MET B O 1
ATOM 4860 N N . ALA B 1 200 ? 10.781 48.565 -45.189 1.00 20.03 200 ALA B N 1
ATOM 4861 C CA . ALA B 1 200 ? 10.224 49.478 -46.187 1.00 19.83 200 ALA B CA 1
ATOM 4862 C C . ALA B 1 200 ? 9.173 50.408 -45.520 1.00 23.74 200 ALA B C 1
ATOM 4863 O O . ALA B 1 200 ? 9.207 51.609 -45.748 1.00 23.50 200 ALA B O 1
ATOM 4865 N N . LEU B 1 201 ? 8.304 49.859 -44.673 1.00 22.29 201 LEU B N 1
ATOM 4866 C CA . LEU B 1 201 ? 7.280 50.671 -43.973 1.00 23.60 201 LEU B CA 1
ATOM 4867 C C . LEU B 1 201 ? 7.894 51.655 -42.975 1.00 30.30 201 LEU B C 1
ATOM 4868 O O . LEU B 1 201 ? 7.399 52.783 -42.842 1.00 30.43 201 LEU B O 1
ATOM 4873 N N . SER B 1 202 ? 8.979 51.249 -42.302 1.00 25.68 202 SER B N 1
ATOM 4874 C CA . SER B 1 202 ? 9.710 52.090 -41.349 1.00 26.61 202 SER B CA 1
ATOM 4875 C C . SER B 1 202 ? 10.333 53.312 -42.048 1.00 31.69 202 SER B C 1
ATOM 4876 O O . SER B 1 202 ? 10.361 54.399 -41.470 1.00 33.13 202 SER B O 1
ATOM 4879 N N . LYS B 1 203 ? 10.827 53.133 -43.286 1.00 26.71 203 LYS B N 1
ATOM 4880 C CA . LYS B 1 203 ? 11.475 54.178 -44.084 1.00 26.48 203 LYS B CA 1
AT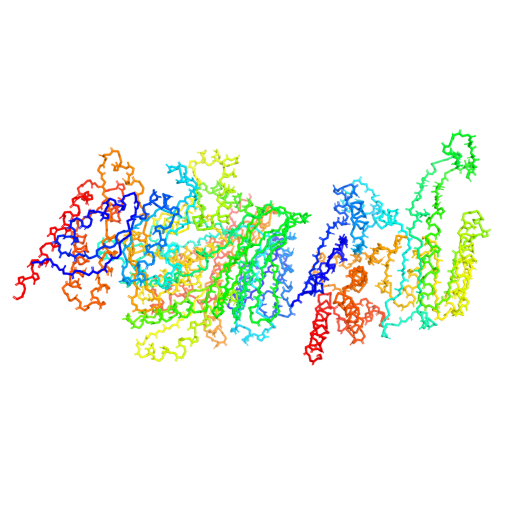OM 4881 C C . LYS B 1 203 ? 10.519 54.953 -44.961 1.00 31.57 203 LYS B C 1
ATOM 4882 O O . LYS B 1 203 ? 10.842 56.072 -45.370 1.00 32.54 203 LYS B O 1
ATOM 4888 N N . GLY B 1 204 ? 9.370 54.353 -45.267 1.00 27.76 204 GLY B N 1
ATOM 4889 C CA . GLY B 1 204 ? 8.382 54.921 -46.174 1.00 27.65 204 GLY B CA 1
ATOM 4890 C C . GLY B 1 204 ? 8.902 54.893 -47.600 1.00 30.55 204 GLY B C 1
ATOM 4891 O O . GLY B 1 204 ? 8.668 55.825 -48.378 1.00 30.61 204 GLY B O 1
ATOM 4892 N N . TRP B 1 205 ? 9.641 53.809 -47.951 1.00 25.82 205 TRP B N 1
ATOM 4893 C CA . TRP B 1 205 ? 10.206 53.613 -49.287 1.00 26.10 205 TRP B CA 1
ATOM 4894 C C . TRP B 1 205 ? 9.697 52.318 -49.916 1.00 24.86 205 TRP B C 1
ATOM 4895 O O . TRP B 1 205 ? 9.433 51.371 -49.180 1.00 23.17 205 TRP B O 1
ATOM 4906 N N . PRO B 1 206 ? 9.622 52.237 -51.267 1.00 21.89 206 PRO B N 1
ATOM 4907 C CA . PRO B 1 206 ? 9.221 50.973 -51.899 1.00 21.22 206 PRO B CA 1
ATOM 4908 C C . PRO B 1 206 ? 10.258 49.873 -51.675 1.00 23.17 206 PRO B C 1
ATOM 4909 O O . PRO B 1 206 ? 11.416 50.162 -51.342 1.00 21.14 206 PRO B O 1
ATOM 4913 N N . LEU B 1 207 ? 9.834 48.629 -51.891 1.00 19.33 207 LEU B N 1
ATOM 4914 C CA . LEU B 1 207 ? 10.662 47.440 -51.688 1.00 18.18 207 LEU B CA 1
ATOM 4915 C C . LEU B 1 207 ? 10.731 46.641 -52.974 1.00 21.44 207 LEU B C 1
ATOM 4916 O O . LEU B 1 207 ? 9.704 46.412 -53.622 1.00 19.46 207 LEU B O 1
ATOM 4921 N N . TYR B 1 208 ? 11.947 46.154 -53.308 1.00 17.00 208 TYR B N 1
ATOM 4922 C CA . TYR B 1 208 ? 12.132 45.265 -54.460 1.00 17.18 208 TYR B CA 1
ATOM 4923 C C . TYR B 1 208 ? 12.806 44.017 -53.967 1.00 18.82 208 TYR B C 1
ATOM 4924 O O . TYR B 1 208 ? 13.747 44.131 -53.189 1.00 19.52 208 TYR B O 1
ATOM 4933 N N . LEU B 1 209 ? 12.344 42.844 -54.410 1.00 15.33 209 LEU B N 1
ATOM 4934 C CA . LEU B 1 209 ? 13.032 41.572 -54.141 1.00 15.56 209 LEU B CA 1
ATOM 4935 C C . LEU B 1 209 ? 13.650 41.149 -55.463 1.00 18.43 209 LEU B C 1
ATOM 4936 O O . LEU B 1 209 ? 12.954 41.144 -56.488 1.00 17.34 209 LEU B O 1
ATOM 4941 N N . SER B 1 210 ? 14.935 40.740 -55.448 1.00 15.29 210 SER B N 1
ATOM 4942 C CA . SER B 1 210 ? 15.545 40.212 -56.683 1.00 14.36 210 SER B CA 1
ATOM 4943 C C . SER B 1 210 ? 15.747 38.674 -56.588 1.00 19.30 210 SER B C 1
ATOM 4944 O O . SER B 1 210 ? 16.140 38.148 -55.540 1.00 17.12 210 SER B O 1
ATOM 4947 N N . THR B 1 211 ? 15.463 37.957 -57.685 1.00 14.92 211 THR B N 1
ATOM 4948 C CA . THR B 1 211 ? 15.745 36.510 -57.767 1.00 13.94 211 THR B CA 1
ATOM 4949 C C . THR B 1 211 ? 16.049 36.223 -59.251 1.00 18.59 211 THR B C 1
ATOM 4950 O O . THR B 1 211 ? 15.962 37.124 -60.089 1.00 18.03 211 THR B O 1
ATOM 4954 N N . LYS B 1 212 ? 16.378 34.971 -59.574 1.00 17.53 212 LYS B N 1
ATOM 4955 C CA . LYS B 1 212 ? 16.505 34.566 -60.974 1.00 17.62 212 LYS B CA 1
ATOM 4956 C C . LYS B 1 212 ? 15.491 33.390 -61.155 1.00 19.99 212 LYS B C 1
ATOM 4957 O O . LYS B 1 212 ? 15.862 32.299 -61.577 1.00 18.69 212 LYS B O 1
ATOM 4963 N N . ASN B 1 213 ? 14.201 33.634 -60.817 1.00 17.67 213 ASN B N 1
ATOM 4964 C CA . ASN B 1 213 ? 13.158 32.596 -60.849 1.00 17.43 213 ASN B CA 1
ATOM 4965 C C . ASN B 1 213 ? 12.847 32.069 -62.252 1.00 19.58 213 ASN B C 1
ATOM 4966 O O . ASN B 1 213 ? 12.194 31.035 -62.366 1.00 20.86 213 ASN B O 1
ATOM 4971 N N . THR B 1 214 ? 13.340 32.729 -63.305 1.00 16.48 214 THR B N 1
ATOM 4972 C CA . THR B 1 214 ? 13.146 32.209 -64.687 1.00 16.90 214 THR B CA 1
ATOM 4973 C C . THR B 1 214 ? 14.117 31.041 -64.955 1.00 20.24 214 THR B C 1
ATOM 4974 O O . THR B 1 214 ? 13.888 30.234 -65.857 1.00 20.69 214 THR B O 1
ATOM 4978 N N . ILE B 1 215 ? 15.203 30.964 -64.169 1.00 16.39 215 ILE B N 1
ATOM 4979 C CA . ILE B 1 215 ? 16.230 29.930 -64.297 1.00 16.28 215 ILE B CA 1
ATOM 4980 C C . ILE B 1 215 ? 16.080 28.894 -63.188 1.00 20.20 215 ILE B C 1
ATOM 4981 O O . ILE B 1 215 ? 15.987 27.710 -63.491 1.00 19.68 215 ILE B O 1
ATOM 4986 N N . LEU B 1 216 ? 16.046 29.332 -61.920 1.00 17.04 216 LEU B N 1
ATOM 4987 C CA . LEU B 1 216 ? 15.827 28.423 -60.782 1.00 17.53 216 LEU B CA 1
ATOM 4988 C C . LEU B 1 216 ? 14.355 28.549 -60.450 1.00 19.43 216 LEU B C 1
ATOM 4989 O O . LEU B 1 216 ? 13.958 29.274 -59.530 1.00 17.09 216 LEU B O 1
ATOM 4994 N N . LYS B 1 217 ? 13.530 27.914 -61.290 1.00 17.50 217 LYS B N 1
ATOM 4995 C CA . LYS B 1 217 ? 12.080 28.035 -61.191 1.00 18.25 217 LYS B CA 1
ATOM 4996 C C . LYS B 1 217 ? 11.509 27.599 -59.858 1.00 21.14 217 LYS B C 1
ATOM 4997 O O . LYS B 1 217 ? 10.539 28.193 -59.399 1.00 21.15 217 LYS B O 1
ATOM 5003 N N . LYS B 1 218 ? 12.099 26.563 -59.232 1.00 17.40 218 LYS B N 1
ATOM 5004 C CA . LYS B 1 218 ? 11.592 26.045 -57.958 1.00 16.07 218 LYS B CA 1
ATOM 5005 C C . LYS B 1 218 ? 12.242 26.741 -56.778 1.00 19.63 218 LYS B C 1
ATOM 5006 O O . LYS B 1 218 ? 11.535 27.191 -55.857 1.00 21.24 218 LYS B O 1
ATOM 5012 N N . TYR B 1 219 ? 13.586 26.825 -56.794 1.00 17.53 219 TYR B N 1
ATOM 5013 C CA . TYR B 1 219 ? 14.362 27.422 -55.683 1.00 17.09 219 TYR B CA 1
ATOM 5014 C C . TYR B 1 219 ? 14.039 28.903 -55.531 1.00 19.16 219 TYR B C 1
ATOM 5015 O O . TYR B 1 219 ? 13.599 29.326 -54.472 1.00 18.08 219 TYR B O 1
ATOM 5024 N N . ASP B 1 220 ? 14.265 29.698 -56.587 1.00 17.14 220 ASP B N 1
ATOM 5025 C CA . ASP B 1 220 ? 13.981 31.141 -56.524 1.00 16.77 220 ASP B CA 1
ATOM 5026 C C . ASP B 1 220 ? 12.480 31.433 -56.576 1.00 21.09 220 ASP B C 1
ATOM 5027 O O . ASP B 1 220 ? 12.019 32.401 -55.969 1.00 20.69 220 ASP B O 1
ATOM 5032 N N . GLY B 1 221 ? 11.726 30.569 -57.256 1.00 20.90 221 GLY B N 1
ATOM 5033 C CA . GLY B 1 221 ? 10.267 30.679 -57.290 1.00 20.90 221 GLY B CA 1
ATOM 5034 C C . GLY B 1 221 ? 9.684 30.655 -55.887 1.00 23.85 221 GLY B C 1
ATOM 5035 O O . GLY B 1 221 ? 8.722 31.372 -55.603 1.00 23.22 221 GLY B O 1
ATOM 5036 N N . ARG B 1 222 ? 10.305 29.885 -54.963 1.00 18.91 222 ARG B N 1
ATOM 5037 C CA . ARG B 1 222 ? 9.820 29.809 -53.577 1.00 19.74 222 ARG B CA 1
ATOM 5038 C C . ARG B 1 222 ? 9.960 31.157 -52.853 1.00 20.95 222 ARG B C 1
ATOM 5039 O O . ARG B 1 222 ? 9.041 31.579 -52.140 1.00 20.54 222 ARG B O 1
ATOM 5047 N N . PHE B 1 223 ? 11.110 31.840 -53.035 1.00 17.53 223 PHE B N 1
ATOM 5048 C CA . PHE B 1 223 ? 11.300 33.149 -52.416 1.00 16.91 223 PHE B CA 1
ATOM 5049 C C . PHE B 1 223 ? 10.228 34.108 -52.961 1.00 19.65 223 PHE B C 1
ATOM 5050 O O . PHE B 1 223 ? 9.585 34.820 -52.189 1.00 19.48 223 PHE B O 1
ATOM 5058 N N . LYS B 1 224 ? 10.055 34.124 -54.295 1.00 18.83 224 LYS B N 1
ATOM 5059 C CA . LYS B 1 224 ? 9.083 35.006 -54.948 1.00 17.85 224 LYS B CA 1
ATOM 5060 C C . LYS B 1 224 ? 7.666 34.735 -54.410 1.00 21.85 224 LYS B C 1
ATOM 5061 O O . LYS B 1 224 ? 6.964 35.680 -54.043 1.00 22.37 224 LYS B O 1
ATOM 5067 N N . ASP B 1 225 ? 7.280 33.460 -54.307 1.00 20.14 225 ASP B N 1
ATOM 5068 C CA . ASP B 1 225 ? 5.951 33.065 -53.806 1.00 20.69 225 ASP B CA 1
ATOM 5069 C C . ASP B 1 225 ? 5.697 33.454 -52.351 1.00 24.31 225 ASP B C 1
ATOM 5070 O O . ASP B 1 225 ? 4.628 33.999 -52.038 1.00 25.13 225 ASP B O 1
ATOM 5075 N N . ILE B 1 226 ? 6.683 33.183 -51.461 1.00 17.96 226 ILE B N 1
ATOM 5076 C CA . ILE B 1 226 ? 6.559 33.502 -50.035 1.00 17.50 226 ILE B CA 1
ATOM 5077 C C . ILE B 1 226 ? 6.415 35.017 -49.859 1.00 21.45 226 ILE B C 1
ATOM 5078 O O . ILE B 1 226 ? 5.522 35.468 -49.139 1.00 21.70 226 ILE B O 1
ATOM 5083 N N . PHE B 1 227 ? 7.274 35.809 -50.542 1.00 17.69 227 PHE B N 1
ATOM 5084 C CA . PHE B 1 227 ? 7.166 37.258 -50.443 1.00 16.76 227 PHE B CA 1
ATOM 5085 C C . PHE B 1 227 ? 5.787 37.747 -50.913 1.00 22.05 227 PHE B C 1
ATOM 5086 O O . PHE B 1 227 ? 5.175 38.565 -50.228 1.00 22.97 227 PHE B O 1
ATOM 5094 N N . GLN B 1 228 ? 5.317 37.259 -52.073 1.00 20.72 228 GLN B N 1
ATOM 5095 C CA . GLN B 1 228 ? 4.026 37.715 -52.621 1.00 21.43 228 GLN B CA 1
ATOM 5096 C C . GLN B 1 228 ? 2.847 37.388 -51.701 1.00 26.65 228 GLN B C 1
ATOM 5097 O O . GLN B 1 228 ? 1.987 38.249 -51.490 1.00 26.15 228 GLN B O 1
ATOM 5103 N N . GLU B 1 229 ? 2.836 36.181 -51.133 1.00 24.57 229 GLU B N 1
ATOM 5104 C CA . GLU B 1 229 ? 1.775 35.706 -50.237 1.00 26.06 229 GLU B CA 1
ATOM 5105 C C . GLU B 1 229 ? 1.732 36.574 -48.975 1.00 30.19 229 GLU B C 1
ATOM 5106 O O . GLU B 1 229 ? 0.647 36.996 -48.553 1.00 29.58 229 GLU B O 1
ATOM 5112 N N . ILE B 1 230 ? 2.914 36.844 -48.376 1.00 24.24 230 ILE B N 1
ATOM 5113 C CA . ILE B 1 230 ? 3.004 37.657 -47.164 1.00 22.81 230 ILE B CA 1
ATOM 5114 C C . ILE B 1 230 ? 2.586 39.114 -47.457 1.00 27.89 230 ILE B C 1
ATOM 5115 O O . ILE B 1 230 ? 1.860 39.709 -46.650 1.00 27.98 230 ILE B O 1
ATOM 5120 N N . TYR B 1 231 ? 2.995 39.662 -48.615 1.00 23.54 231 TYR B N 1
ATOM 5121 C CA . TYR B 1 231 ? 2.623 41.017 -49.016 1.00 23.97 231 TYR B CA 1
ATOM 5122 C C . TYR B 1 231 ? 1.095 41.143 -49.160 1.00 31.90 231 TYR B C 1
ATOM 5123 O O . TYR B 1 231 ? 0.499 42.018 -48.537 1.00 31.79 231 TYR B O 1
ATOM 5132 N N . ASP B 1 232 ? 0.479 40.251 -49.961 1.00 30.51 232 ASP B N 1
ATOM 5133 C CA . ASP B 1 232 ? -0.964 40.264 -50.225 1.00 31.47 232 ASP B CA 1
ATOM 5134 C C . ASP B 1 232 ? -1.804 40.155 -48.960 1.00 37.12 232 ASP B C 1
ATOM 5135 O O . ASP B 1 232 ? -2.776 40.899 -48.814 1.00 38.02 232 ASP B O 1
ATOM 5140 N N . LYS B 1 233 ? -1.413 39.269 -48.041 1.00 33.55 233 LYS B N 1
ATOM 5141 C CA . LYS B 1 233 ? -2.172 38.992 -46.827 1.00 33.87 233 LYS B CA 1
ATOM 5142 C C . LYS B 1 233 ? -1.891 39.905 -45.648 1.00 36.38 233 LYS B C 1
ATOM 5143 O O . LYS B 1 233 ? -2.775 40.080 -44.804 1.00 36.27 233 LYS B O 1
ATOM 5149 N N . GLN B 1 234 ? -0.666 40.449 -45.538 1.00 30.07 234 GLN B N 1
ATOM 5150 C CA . GLN B 1 234 ? -0.315 41.174 -44.330 1.00 28.70 234 GLN B CA 1
ATOM 5151 C C . GLN B 1 234 ? 0.195 42.602 -44.496 1.00 32.02 234 GLN B C 1
ATOM 5152 O O . GLN B 1 234 ? 0.177 43.336 -43.502 1.00 33.24 234 GLN B O 1
ATOM 5158 N N . TYR B 1 235 ? 0.667 43.010 -45.692 1.00 26.75 235 TYR B N 1
ATOM 5159 C CA . TYR B 1 235 ? 1.275 44.344 -45.797 1.00 25.03 235 TYR B CA 1
ATOM 5160 C C . TYR B 1 235 ? 0.761 45.268 -46.899 1.00 27.66 235 TYR B C 1
ATOM 5161 O O . TYR B 1 235 ? 1.038 46.464 -46.826 1.00 28.23 235 TYR B O 1
ATOM 5170 N N . LYS B 1 236 ? 0.098 44.737 -47.941 1.00 25.95 236 LYS B N 1
ATOM 5171 C CA . LYS B 1 236 ? -0.343 45.531 -49.092 1.00 26.45 236 LYS B CA 1
ATOM 5172 C C . LYS B 1 236 ? -1.122 46.810 -48.708 1.00 32.51 236 LYS B C 1
ATOM 5173 O O . LYS B 1 236 ? -0.795 47.883 -49.218 1.00 32.39 236 LYS B O 1
ATOM 5179 N N . SER B 1 237 ? -2.110 46.701 -47.799 1.00 31.14 237 SER B N 1
ATOM 5180 C CA . SER B 1 237 ? -2.889 47.885 -47.394 1.00 31.79 237 SER B CA 1
ATOM 5181 C C . SER B 1 237 ? -2.024 48.928 -46.666 1.00 34.65 237 SER B C 1
ATOM 5182 O O . SER B 1 237 ? -2.212 50.128 -46.877 1.00 33.62 237 SER B O 1
ATOM 5185 N N . GLN B 1 238 ? -1.032 48.469 -45.882 1.00 30.09 238 GLN B N 1
ATOM 5186 C CA . GLN B 1 238 ? -0.087 49.347 -45.185 1.00 29.72 238 GLN B CA 1
ATOM 5187 C C . GLN B 1 238 ? 0.806 50.075 -46.189 1.00 32.48 238 GLN B C 1
ATOM 5188 O O . GLN B 1 238 ? 1.058 51.271 -46.018 1.00 32.50 238 GLN B O 1
ATOM 5194 N N . PHE B 1 239 ? 1.290 49.357 -47.250 1.00 27.86 239 PHE B N 1
ATOM 5195 C CA . PHE B 1 239 ? 2.100 49.964 -48.302 1.00 26.35 239 PHE B CA 1
ATOM 5196 C C . PHE B 1 239 ? 1.273 51.001 -49.064 1.00 32.00 239 PHE B C 1
ATOM 5197 O O . PHE B 1 239 ? 1.743 52.112 -49.283 1.00 30.88 239 PHE B O 1
ATOM 5205 N N . GLU B 1 240 ? 0.034 50.637 -49.445 1.00 31.68 240 GLU B N 1
ATOM 5206 C CA . GLU B 1 240 ? -0.873 51.522 -50.190 1.00 32.38 240 GLU B CA 1
ATOM 5207 C C . GLU B 1 240 ? -1.158 52.809 -49.415 1.00 37.31 240 GLU B C 1
ATOM 5208 O O . GLU B 1 240 ? -1.111 53.882 -50.003 1.00 37.93 240 GLU B O 1
ATOM 5214 N N . ALA B 1 241 ? -1.346 52.697 -48.084 1.00 35.22 241 ALA B N 1
ATOM 5215 C CA . ALA B 1 241 ? -1.578 53.836 -47.192 1.00 35.39 241 ALA B CA 1
ATOM 5216 C C . ALA B 1 241 ? -0.385 54.817 -47.186 1.00 39.39 241 ALA B C 1
ATOM 5217 O O . ALA B 1 241 ? -0.594 56.021 -47.023 1.00 38.95 241 ALA B O 1
ATOM 5219 N N . GLN B 1 242 ? 0.858 54.308 -47.403 1.00 33.74 242 GLN B N 1
ATOM 5220 C CA . GLN B 1 242 ? 2.067 55.135 -47.443 1.00 32.40 242 GLN B CA 1
ATOM 5221 C C . GLN B 1 242 ? 2.497 55.502 -48.863 1.00 34.95 242 GLN B C 1
ATOM 5222 O O . GLN B 1 242 ? 3.557 56.117 -49.040 1.00 35.47 242 GLN B O 1
ATOM 5228 N N . LYS B 1 243 ? 1.689 55.120 -49.877 1.00 31.08 243 LYS B N 1
ATOM 5229 C CA . LYS B 1 243 ? 1.939 55.392 -51.294 1.00 31.22 243 LYS B CA 1
ATOM 5230 C C . LYS B 1 243 ? 3.246 54.727 -51.763 1.00 34.19 243 LYS B C 1
ATOM 5231 O O . LYS B 1 243 ? 3.975 55.257 -52.603 1.00 34.15 243 LYS B O 1
ATOM 5237 N N . ILE B 1 244 ? 3.536 53.561 -51.177 1.00 29.23 244 ILE B N 1
ATOM 5238 C CA . ILE B 1 244 ? 4.712 52.770 -51.557 1.00 27.61 244 ILE B CA 1
ATOM 5239 C C . ILE B 1 244 ? 4.230 51.445 -52.149 1.00 29.46 244 ILE B C 1
ATOM 5240 O O . ILE B 1 244 ? 3.025 51.182 -52.180 1.00 27.95 244 ILE B O 1
ATOM 5245 N N . TRP B 1 245 ? 5.149 50.620 -52.652 1.00 25.39 245 TRP B N 1
ATOM 5246 C CA . TRP B 1 245 ? 4.766 49.371 -53.291 1.00 24.68 245 TRP B CA 1
ATOM 5247 C C . TRP B 1 245 ? 5.874 48.343 -53.094 1.00 26.03 245 TRP B C 1
ATOM 5248 O O . TRP B 1 245 ? 6.980 48.701 -52.683 1.00 22.82 245 TRP B O 1
ATOM 5259 N N . TYR B 1 246 ? 5.556 47.092 -53.397 1.00 22.10 246 TYR B N 1
ATOM 5260 C CA . TYR B 1 246 ? 6.496 45.974 -53.392 1.00 21.02 246 TYR B CA 1
ATOM 5261 C C . TYR B 1 246 ? 6.435 45.342 -54.790 1.00 24.05 246 TYR B C 1
ATOM 5262 O O . TYR B 1 246 ? 5.330 45.025 -55.283 1.00 21.20 246 TYR B O 1
ATOM 5271 N N . GLU B 1 247 ? 7.612 45.076 -55.400 1.00 19.40 247 GLU B N 1
ATOM 5272 C CA . GLU B 1 247 ? 7.665 44.384 -56.686 1.00 19.84 247 GLU B CA 1
ATOM 5273 C C . GLU B 1 247 ? 8.844 43.427 -56.736 1.00 22.45 247 GLU B C 1
ATOM 5274 O O . GLU B 1 247 ? 9.912 43.741 -56.213 1.00 21.03 247 GLU B O 1
ATOM 5280 N N . HIS B 1 248 ? 8.645 42.269 -57.370 1.00 18.44 248 HIS B N 1
ATOM 5281 C CA . HIS B 1 248 ? 9.724 41.319 -57.629 1.00 18.32 248 HIS B CA 1
ATOM 5282 C C . HIS B 1 248 ? 10.417 41.772 -58.915 1.00 23.15 248 HIS B C 1
ATOM 5283 O O . HIS B 1 248 ? 9.759 42.255 -59.850 1.00 21.87 248 HIS B O 1
ATOM 5290 N N . ARG B 1 249 ? 11.742 41.562 -58.993 1.00 17.52 249 ARG B N 1
ATOM 5291 C CA . ARG B 1 249 ? 12.501 41.866 -60.198 1.00 17.65 249 ARG B CA 1
ATOM 5292 C C . ARG B 1 249 ? 13.510 40.748 -60.429 1.00 19.70 249 ARG B C 1
ATOM 5293 O O . ARG B 1 249 ? 14.023 40.195 -59.463 1.00 19.29 249 ARG B O 1
ATOM 5301 N N . LEU B 1 250 ? 13.841 40.460 -61.693 1.00 16.51 250 LEU B N 1
ATOM 5302 C CA . LEU B 1 250 ? 14.924 39.511 -61.964 1.00 17.59 250 LEU B CA 1
ATOM 5303 C C . LEU B 1 250 ? 16.213 40.235 -61.577 1.00 17.19 250 LEU B C 1
ATOM 5304 O O . LEU B 1 250 ? 16.326 41.442 -61.789 1.00 17.05 250 LEU B O 1
ATOM 5309 N N . ILE B 1 251 ? 17.173 39.514 -60.991 1.00 14.90 251 ILE B N 1
ATOM 5310 C CA . ILE B 1 251 ? 18.410 40.120 -60.464 1.00 14.68 251 ILE B CA 1
ATOM 5311 C C . ILE B 1 251 ? 19.175 40.930 -61.508 1.00 18.16 251 ILE B C 1
ATOM 5312 O O . ILE B 1 251 ? 19.652 42.015 -61.191 1.00 17.17 251 ILE B O 1
ATOM 5317 N N . ASP B 1 252 ? 19.294 40.416 -62.739 1.00 16.47 252 ASP B N 1
ATOM 5318 C CA . ASP B 1 252 ? 20.029 41.164 -63.761 1.00 17.10 252 ASP B CA 1
ATOM 5319 C C . ASP B 1 252 ? 19.276 42.462 -64.146 1.00 22.03 252 ASP B C 1
ATOM 5320 O O . ASP B 1 252 ? 19.900 43.506 -64.291 1.00 24.27 252 ASP B O 1
ATOM 5325 N N . ASP B 1 253 ? 17.941 42.424 -64.199 1.00 17.53 253 ASP B N 1
ATOM 5326 C CA . ASP B 1 253 ? 17.155 43.652 -64.426 1.00 17.39 253 ASP B CA 1
ATOM 5327 C C . ASP B 1 253 ? 17.305 44.621 -63.223 1.00 21.34 253 ASP B C 1
ATOM 5328 O O . ASP B 1 253 ? 17.461 45.836 -63.404 1.00 20.44 253 ASP B O 1
ATOM 5333 N N . MET B 1 254 ? 17.310 44.071 -62.008 1.00 17.27 254 MET B N 1
ATOM 5334 C CA . MET B 1 254 ? 17.400 44.860 -60.778 1.00 16.11 254 MET B CA 1
ATOM 5335 C C . MET B 1 254 ? 18.713 45.615 -60.654 1.00 18.41 254 MET B C 1
ATOM 5336 O O . MET B 1 254 ? 18.692 46.786 -60.289 1.00 18.70 254 MET B O 1
ATOM 5341 N N . VAL B 1 255 ? 19.858 44.971 -60.956 1.00 15.06 255 VAL B N 1
ATOM 5342 C CA . VAL B 1 255 ? 21.139 45.678 -60.821 1.00 15.29 255 VAL B CA 1
ATOM 5343 C C . VAL B 1 255 ? 21.192 46.878 -61.766 1.00 19.73 255 VAL B C 1
ATOM 5344 O O . VAL B 1 255 ? 21.679 47.936 -61.391 1.00 19.58 255 VAL B O 1
ATOM 5348 N N . ALA B 1 256 ? 20.642 46.719 -62.972 1.00 17.35 256 ALA B N 1
ATOM 5349 C CA . ALA B 1 256 ? 20.579 47.819 -63.945 1.00 17.49 256 ALA B CA 1
ATOM 5350 C C . ALA B 1 256 ? 19.583 48.904 -63.454 1.00 20.69 256 ALA B C 1
ATOM 5351 O O . ALA B 1 256 ? 19.920 50.092 -63.465 1.00 20.43 256 ALA B O 1
ATOM 5353 N N . GLN B 1 257 ? 18.395 48.494 -62.959 1.00 18.59 257 GLN B N 1
ATOM 5354 C CA . GLN B 1 257 ? 17.405 49.423 -62.407 1.00 18.82 257 GLN B CA 1
ATOM 5355 C C . GLN B 1 257 ? 18.057 50.240 -61.267 1.00 20.38 257 GLN B C 1
ATOM 5356 O O . GLN B 1 257 ? 17.897 51.463 -61.220 1.00 18.79 257 GLN B O 1
ATOM 5362 N N . ALA B 1 258 ? 18.795 49.571 -60.370 1.00 15.99 258 ALA B N 1
ATOM 5363 C CA . ALA B 1 258 ? 19.434 50.281 -59.248 1.00 16.99 258 ALA B CA 1
ATOM 5364 C C . ALA B 1 258 ? 20.462 51.299 -59.769 1.00 20.42 258 ALA B C 1
ATOM 5365 O O . ALA B 1 258 ? 20.443 52.443 -59.329 1.00 19.50 258 ALA B O 1
ATOM 5367 N N . MET B 1 259 ? 21.310 50.902 -60.732 1.00 17.71 259 MET B N 1
ATOM 5368 C CA . MET B 1 259 ? 22.354 51.741 -61.331 1.00 17.85 259 MET B CA 1
ATOM 5369 C C . MET B 1 259 ? 21.743 53.041 -61.920 1.00 21.06 259 MET B C 1
ATOM 5370 O O . MET B 1 259 ? 22.297 54.119 -61.726 1.00 20.85 259 MET B O 1
ATOM 5375 N N . LYS B 1 260 ? 20.598 52.914 -62.604 1.00 18.22 260 LYS B N 1
ATOM 5376 C CA . LYS B 1 260 ? 19.876 53.997 -63.297 1.00 18.94 260 LYS B CA 1
ATOM 5377 C C . LYS B 1 260 ? 18.972 54.830 -62.376 1.00 23.78 260 LYS B C 1
ATOM 5378 O O . LYS B 1 260 ? 18.500 55.915 -62.776 1.00 24.70 260 LYS B O 1
ATOM 5384 N N . SER B 1 261 ? 18.727 54.346 -61.156 1.00 19.33 261 SER B N 1
ATOM 5385 C CA . SER B 1 261 ? 17.797 54.971 -60.212 1.00 18.52 261 SER B CA 1
ATOM 5386 C C . SER B 1 261 ? 18.353 56.214 -59.519 1.00 21.80 261 SER B C 1
ATOM 5387 O O . SER B 1 261 ? 19.526 56.539 -59.653 1.00 22.57 261 SER B O 1
ATOM 5390 N N . GLU B 1 262 ? 17.507 56.858 -58.716 1.00 20.62 262 GLU B N 1
ATOM 5391 C CA . GLU B 1 262 ? 17.925 57.991 -57.894 1.00 21.08 262 GLU B CA 1
ATOM 5392 C C . GLU B 1 262 ? 18.065 57.534 -56.421 1.00 25.04 262 GLU B C 1
ATOM 5393 O O . GLU B 1 262 ? 18.189 58.370 -55.524 1.00 24.83 262 GLU B O 1
ATOM 5399 N N . GLY B 1 263 ? 18.033 56.217 -56.194 1.00 22.70 263 GLY B N 1
ATOM 5400 C CA . GLY B 1 263 ? 18.052 55.666 -54.838 1.00 22.15 263 GLY B CA 1
ATOM 5401 C C . GLY B 1 263 ? 16.679 55.768 -54.196 1.00 25.55 263 GLY B C 1
ATOM 5402 O O . GLY B 1 263 ? 15.682 55.964 -54.893 1.00 25.30 263 GLY B O 1
ATOM 5403 N N . GLY B 1 264 ? 16.615 55.635 -52.871 1.00 23.02 264 GLY B N 1
ATOM 5404 C CA . GLY B 1 264 ? 15.377 55.739 -52.108 1.00 21.66 264 GLY B CA 1
ATOM 5405 C C . GLY B 1 264 ? 14.497 54.508 -52.150 1.00 24.90 264 GLY B C 1
ATOM 5406 O O . GLY B 1 264 ? 13.281 54.616 -52.336 1.00 24.32 264 GLY B O 1
ATOM 5407 N N . PHE B 1 265 ? 15.086 53.319 -51.977 1.00 19.13 265 PHE B N 1
ATOM 5408 C CA . PHE B 1 265 ? 14.288 52.090 -51.951 1.00 17.51 265 PHE B CA 1
ATOM 5409 C C . PHE B 1 265 ? 15.010 51.059 -51.099 1.00 18.97 265 PHE B C 1
ATOM 5410 O O . PHE B 1 265 ? 16.203 51.211 -50.816 1.00 17.74 265 PHE B O 1
ATOM 5418 N N . ILE B 1 266 ? 14.260 50.057 -50.674 1.00 17.16 266 ILE B N 1
ATOM 5419 C CA . ILE B 1 266 ? 14.759 48.897 -49.950 1.00 16.68 266 ILE B CA 1
ATOM 5420 C C . ILE B 1 266 ? 14.932 47.811 -50.996 1.00 19.54 266 ILE B C 1
ATOM 5421 O O . ILE B 1 266 ? 14.059 47.619 -51.851 1.00 18.52 266 ILE B O 1
ATOM 5426 N N . TRP B 1 267 ? 16.052 47.094 -50.922 1.00 15.98 267 TRP B N 1
ATOM 5427 C CA . TRP B 1 267 ? 16.352 46.031 -51.879 1.00 14.94 267 TRP B CA 1
ATOM 5428 C C . TRP B 1 267 ? 16.590 44.741 -51.112 1.00 18.11 267 TRP B C 1
ATOM 5429 O O . TRP B 1 267 ? 17.626 44.593 -50.464 1.00 17.73 267 TRP B O 1
ATOM 5440 N N . ALA B 1 268 ? 15.624 43.808 -51.183 1.00 14.74 268 ALA B N 1
ATOM 5441 C CA . ALA B 1 268 ? 15.738 42.509 -50.528 1.00 16.03 268 ALA B CA 1
ATOM 5442 C C . ALA B 1 268 ? 16.544 41.620 -51.462 1.00 17.63 268 ALA B C 1
ATOM 5443 O O . ALA B 1 268 ? 16.156 41.426 -52.622 1.00 16.68 268 ALA B O 1
ATOM 5445 N N . CYS B 1 269 ? 17.695 41.146 -50.975 1.00 16.00 269 CYS B N 1
ATOM 5446 C CA . CYS B 1 269 ? 18.644 40.303 -51.717 1.00 16.65 269 CYS B CA 1
ATOM 5447 C C . CYS B 1 269 ? 18.752 38.948 -51.052 1.00 17.57 269 CYS B C 1
ATOM 5448 O O . CYS B 1 269 ? 18.901 38.862 -49.825 1.00 17.40 269 CYS B O 1
ATOM 5451 N N . LYS B 1 270 ? 18.858 37.904 -51.860 1.00 14.53 270 LYS B N 1
ATOM 5452 C CA . LYS B 1 270 ? 19.220 36.574 -51.361 1.00 14.28 270 LYS B CA 1
ATOM 5453 C C . LYS B 1 270 ? 20.676 36.717 -50.831 1.00 15.50 270 LYS B C 1
ATOM 5454 O O . LYS B 1 270 ? 21.373 37.689 -51.174 1.00 15.89 270 LYS B O 1
ATOM 5460 N N . ASN B 1 271 ? 21.116 35.777 -50.012 1.00 15.28 271 ASN B N 1
ATOM 5461 C CA . ASN B 1 271 ? 22.412 35.828 -49.328 1.00 14.26 271 ASN B CA 1
ATOM 5462 C C . ASN B 1 271 ? 23.602 36.207 -50.235 1.00 16.21 271 ASN B C 1
ATOM 5463 O O . ASN B 1 271 ? 24.288 37.203 -49.974 1.00 16.12 271 ASN B O 1
ATOM 5468 N N . TYR B 1 272 ? 23.789 35.478 -51.335 1.00 14.53 272 TYR B N 1
ATOM 5469 C CA . TYR B 1 272 ? 24.906 35.749 -52.251 1.00 14.11 272 TYR B CA 1
ATOM 5470 C C . TYR B 1 272 ? 24.798 37.144 -52.916 1.00 14.83 272 TYR B C 1
ATOM 5471 O O . TYR B 1 272 ? 25.760 37.920 -52.925 1.00 13.94 272 TYR B O 1
ATOM 5480 N N . ASP B 1 273 ? 23.627 37.466 -53.466 1.00 13.80 273 ASP B N 1
ATOM 5481 C CA . ASP B 1 273 ? 23.437 38.777 -54.095 1.00 13.70 273 ASP B CA 1
ATOM 5482 C C . ASP B 1 273 ? 23.634 39.923 -53.104 1.00 15.54 273 ASP B C 1
ATOM 5483 O O . ASP B 1 273 ? 24.153 40.965 -53.495 1.00 16.97 273 ASP B O 1
ATOM 5488 N N . GLY B 1 274 ? 23.214 39.732 -51.857 1.00 14.55 274 GLY B N 1
ATOM 5489 C CA . GLY B 1 274 ? 23.352 40.749 -50.820 1.00 15.85 274 GLY B CA 1
ATOM 5490 C C . GLY B 1 274 ? 24.805 41.037 -50.557 1.00 19.51 274 GLY B C 1
ATOM 5491 O O . GLY B 1 274 ? 25.187 42.197 -50.392 1.00 19.38 274 GLY B O 1
ATOM 5492 N N . ASP B 1 275 ? 25.637 39.977 -50.553 1.00 15.44 275 ASP B N 1
ATOM 5493 C CA . ASP B 1 275 ? 27.079 40.153 -50.394 1.00 15.28 275 ASP B CA 1
ATOM 5494 C C . ASP B 1 275 ? 27.643 40.987 -51.562 1.00 17.94 275 ASP B C 1
ATOM 5495 O O . ASP B 1 275 ? 28.212 42.061 -51.353 1.00 18.20 275 ASP B O 1
ATOM 5500 N N . VAL B 1 276 ? 27.418 40.525 -52.788 1.00 13.71 276 VAL B N 1
ATOM 5501 C CA . VAL B 1 276 ? 28.016 41.178 -53.949 1.00 11.66 276 VAL B CA 1
ATOM 5502 C C . VAL B 1 276 ? 27.472 42.595 -54.141 1.00 15.21 276 VAL B C 1
ATOM 5503 O O . VAL B 1 276 ? 28.258 43.546 -54.293 1.00 16.46 276 VAL B O 1
ATOM 5507 N N . GLN B 1 277 ? 26.146 42.728 -54.159 1.00 13.63 277 GLN B N 1
ATOM 5508 C CA . GLN B 1 277 ? 25.558 44.029 -54.432 1.00 12.93 277 GLN B CA 1
ATOM 5509 C C . GLN B 1 277 ? 25.772 45.067 -53.314 1.00 17.70 277 GLN B C 1
ATOM 5510 O O . GLN B 1 277 ? 25.825 46.203 -53.596 1.00 18.97 277 GLN B O 1
ATOM 5516 N N . SER B 1 278 ? 25.869 44.655 -52.054 1.00 14.51 278 SER B N 1
ATOM 5517 C CA . SER B 1 278 ? 26.114 45.673 -51.024 1.00 13.90 278 SER B CA 1
ATOM 5518 C C . SER B 1 278 ? 27.504 46.297 -51.228 1.00 17.17 278 SER B C 1
ATOM 5519 O O . SER B 1 278 ? 27.665 47.494 -50.997 1.00 17.71 278 SER B O 1
ATOM 5522 N N . ASP B 1 279 ? 28.479 45.518 -51.741 1.00 16.24 279 ASP B N 1
ATOM 5523 C CA . ASP B 1 279 ? 29.804 46.071 -52.012 1.00 16.47 279 ASP B CA 1
ATOM 5524 C C . ASP B 1 279 ? 29.799 46.988 -53.244 1.00 19.72 279 ASP B C 1
ATOM 5525 O O . ASP B 1 279 ? 30.422 48.051 -53.219 1.00 18.34 279 ASP B O 1
ATOM 5530 N N . SER B 1 280 ? 29.022 46.616 -54.274 1.00 15.73 280 SER B N 1
ATOM 5531 C CA . SER B 1 280 ? 28.839 47.464 -55.449 1.00 16.00 280 SER B CA 1
ATOM 5532 C C . SER B 1 280 ? 28.183 48.801 -55.028 1.00 18.40 280 SER B C 1
ATOM 5533 O O . SER B 1 280 ? 28.643 49.888 -55.432 1.00 19.27 280 SER B O 1
ATOM 5536 N N . VAL B 1 281 ? 27.127 48.721 -54.208 1.00 15.53 281 VAL B N 1
ATOM 5537 C CA . VAL B 1 281 ? 26.396 49.904 -53.728 1.00 16.22 281 VAL B CA 1
ATOM 5538 C C . VAL B 1 281 ? 27.291 50.780 -52.826 1.00 19.71 281 VAL B C 1
ATOM 5539 O O . VAL B 1 281 ? 27.352 52.004 -53.023 1.00 18.19 281 VAL B O 1
ATOM 5543 N N . ALA B 1 282 ? 28.016 50.163 -51.869 1.00 15.89 282 ALA B N 1
ATOM 5544 C CA . ALA B 1 282 ? 28.907 50.971 -51.007 1.00 16.66 282 ALA B CA 1
ATOM 5545 C C . ALA B 1 282 ? 29.933 51.734 -51.865 1.00 19.80 282 ALA B C 1
ATOM 5546 O O . ALA B 1 282 ? 30.114 52.941 -51.690 1.00 17.64 282 ALA B O 1
ATOM 5548 N N . GLN B 1 283 ? 30.550 51.038 -52.827 1.00 16.06 283 GLN B N 1
ATOM 5549 C CA . GLN B 1 283 ? 31.524 51.680 -53.707 1.00 16.02 283 GLN B CA 1
ATOM 5550 C C . GLN B 1 283 ? 30.868 52.791 -54.556 1.00 18.97 283 GLN B C 1
ATOM 5551 O O . GLN B 1 283 ? 31.476 53.845 -54.739 1.00 18.57 283 GLN B O 1
ATOM 5557 N N . GLY B 1 284 ? 29.646 52.550 -55.041 1.00 16.63 284 GLY B N 1
ATOM 5558 C CA . GLY B 1 284 ? 28.908 53.546 -55.839 1.00 16.80 284 GLY B CA 1
ATOM 5559 C C . GLY B 1 284 ? 28.659 54.849 -55.095 1.00 21.66 284 GLY B C 1
ATOM 5560 O O . GLY B 1 284 ? 28.683 55.928 -55.701 1.00 22.37 284 GLY B O 1
ATOM 5561 N N . TYR B 1 285 ? 28.448 54.770 -53.764 1.00 16.93 285 TYR B N 1
ATOM 5562 C CA . TYR B 1 285 ? 28.240 55.969 -52.950 1.00 16.83 285 TYR B CA 1
ATOM 5563 C C . TYR B 1 285 ? 29.546 56.675 -52.618 1.00 23.71 285 TYR B C 1
ATOM 5564 O O . TYR B 1 285 ? 29.516 57.811 -52.140 1.00 23.51 285 TYR B O 1
ATOM 5573 N N . GLY B 1 286 ? 30.668 56.022 -52.886 1.00 21.65 286 GLY B N 1
ATOM 5574 C CA . GLY B 1 286 ? 31.961 56.666 -52.729 1.00 22.62 286 GLY B CA 1
ATOM 5575 C C . GLY B 1 286 ? 33.096 55.852 -52.167 1.00 24.07 286 GLY B C 1
ATOM 5576 O O . GLY B 1 286 ? 34.243 56.102 -52.527 1.00 23.74 286 GLY B O 1
ATOM 5577 N N . SER B 1 287 ? 32.804 54.923 -51.246 1.00 21.60 287 SER B N 1
ATOM 5578 C CA . SER B 1 287 ? 33.875 54.164 -50.596 1.00 21.65 287 SER B CA 1
ATOM 5579 C C . SER B 1 287 ? 33.399 52.833 -50.058 1.00 25.13 287 SER B C 1
ATOM 5580 O O . SER B 1 287 ? 32.414 52.794 -49.333 1.00 22.72 287 SER B O 1
ATOM 5583 N N . LEU B 1 288 ? 34.148 51.745 -50.347 1.00 25.79 288 LEU B N 1
ATOM 5584 C CA . LEU B 1 288 ? 33.811 50.412 -49.843 1.00 28.17 288 LEU B CA 1
ATOM 5585 C C . LEU B 1 288 ? 33.734 50.384 -48.325 1.00 32.44 288 LEU B C 1
ATOM 5586 O O . LEU B 1 288 ? 32.868 49.711 -47.767 1.00 34.63 288 LEU B O 1
ATOM 5591 N N . GLY B 1 289 ? 34.656 51.110 -47.688 1.00 27.42 289 GLY B N 1
ATOM 5592 C CA . GLY B 1 289 ? 34.769 51.209 -46.240 1.00 27.16 289 GLY B CA 1
ATOM 5593 C C . GLY B 1 289 ? 33.742 52.083 -45.546 1.00 30.22 289 GLY B C 1
ATOM 5594 O O . GLY B 1 289 ? 33.794 52.226 -44.319 1.00 33.72 289 GLY B O 1
ATOM 5595 N N . MET B 1 290 ? 32.789 52.669 -46.296 1.00 20.67 290 MET B N 1
ATOM 5596 C CA . MET B 1 290 ? 31.797 53.559 -45.673 1.00 17.63 290 MET B CA 1
ATOM 5597 C C . MET B 1 290 ? 30.414 52.934 -45.768 1.00 20.52 290 MET B C 1
ATOM 5598 O O . MET B 1 290 ? 29.588 53.330 -46.591 1.00 20.58 290 MET B O 1
ATOM 5603 N N . MET B 1 291 ? 30.184 51.905 -44.953 1.00 17.63 291 MET B N 1
ATOM 5604 C CA . MET B 1 291 ? 28.909 51.203 -44.985 1.00 16.47 291 MET B CA 1
ATOM 5605 C C . MET B 1 291 ? 28.604 50.633 -43.599 1.00 18.57 291 MET B C 1
ATOM 5606 O O . MET B 1 291 ? 29.527 50.152 -42.923 1.00 18.66 291 MET B O 1
ATOM 5611 N N . THR B 1 292 ? 27.330 50.702 -43.184 1.00 15.14 292 THR B N 1
ATOM 5612 C CA . THR B 1 292 ? 26.878 50.049 -41.947 1.00 15.41 292 THR B CA 1
ATOM 5613 C C . THR B 1 292 ? 26.383 48.646 -42.323 1.00 18.84 292 THR B C 1
ATOM 5614 O O . THR B 1 292 ? 25.948 48.421 -43.465 1.00 18.48 292 THR B O 1
ATOM 5618 N N . SER B 1 293 ? 26.430 47.701 -41.357 1.00 15.57 293 SER B N 1
ATOM 5619 C CA . SER B 1 293 ? 25.978 46.335 -41.615 1.00 14.42 293 SER B CA 1
ATOM 5620 C C . SER B 1 293 ? 25.456 45.781 -40.298 1.00 18.00 293 SER B C 1
ATOM 5621 O O . SER B 1 293 ? 26.226 45.603 -39.360 1.00 17.10 293 SER B O 1
ATOM 5624 N N . VAL B 1 294 ? 24.139 45.613 -40.196 1.00 14.72 294 VAL B N 1
ATOM 5625 C CA . VAL B 1 294 ? 23.545 45.128 -38.935 1.00 14.40 294 VAL B CA 1
ATOM 5626 C C . VAL B 1 294 ? 22.646 43.934 -39.201 1.00 16.63 294 VAL B C 1
ATOM 5627 O O . VAL B 1 294 ? 21.659 44.059 -39.949 1.00 17.11 294 VAL B O 1
ATOM 5631 N N . LEU B 1 295 ? 22.969 42.797 -38.559 1.00 13.11 295 LEU B N 1
ATOM 5632 C CA . LEU B 1 295 ? 22.134 41.610 -38.617 1.00 14.40 295 LEU B CA 1
ATOM 5633 C C . LEU B 1 295 ? 20.981 41.819 -37.632 1.00 18.97 295 LEU B C 1
ATOM 5634 O O . LEU B 1 295 ? 21.224 41.987 -36.420 1.00 17.31 295 LEU B O 1
ATOM 5639 N N . VAL B 1 296 ? 19.743 41.752 -38.139 1.00 16.25 296 VAL B N 1
ATOM 5640 C CA . VAL B 1 296 ? 18.520 41.895 -37.337 1.00 17.84 296 VAL B CA 1
ATOM 5641 C C . VAL B 1 296 ? 17.884 40.519 -37.270 1.00 20.85 296 VAL B C 1
ATOM 5642 O O . VAL B 1 296 ? 17.455 39.982 -38.296 1.00 18.96 296 VAL B O 1
ATOM 5646 N N . CYS B 1 297 ? 17.874 39.925 -36.079 1.00 20.27 297 CYS B N 1
ATOM 5647 C CA . CYS B 1 297 ? 17.349 38.582 -35.900 1.00 21.65 297 CYS B CA 1
ATOM 5648 C C . CYS B 1 297 ? 15.813 38.522 -35.900 1.00 26.24 297 CYS B C 1
ATOM 5649 O O . CYS B 1 297 ? 15.163 39.551 -35.658 1.00 24.60 297 CYS B O 1
ATOM 5652 N N . PRO B 1 298 ? 15.226 37.334 -36.223 1.00 26.54 298 PRO B N 1
ATOM 5653 C CA . PRO B 1 298 ? 13.755 37.233 -36.326 1.00 27.76 298 PRO B CA 1
ATOM 5654 C C . PRO B 1 298 ? 12.999 37.450 -35.006 1.00 35.01 298 PRO B C 1
ATOM 5655 O O . PRO B 1 298 ? 11.806 37.753 -35.067 1.00 37.14 298 PRO B O 1
ATOM 5659 N N . ASP B 1 299 ? 13.677 37.336 -33.834 1.00 31.09 299 ASP B N 1
ATOM 5660 C CA . ASP B 1 299 ? 13.046 37.538 -32.514 1.00 31.13 299 ASP B CA 1
ATOM 5661 C C . ASP B 1 299 ? 12.650 39.001 -32.238 1.00 38.67 299 ASP B C 1
ATOM 5662 O O . ASP B 1 299 ? 11.940 39.266 -31.267 1.00 40.61 299 ASP B O 1
ATOM 5667 N N . GLY B 1 300 ? 13.149 39.931 -33.065 1.00 35.60 300 GLY B N 1
ATOM 5668 C CA . GLY B 1 300 ? 12.918 41.364 -32.923 1.00 34.89 300 GLY B CA 1
ATOM 5669 C C . GLY B 1 300 ? 13.565 41.953 -31.677 1.00 36.18 300 GLY B C 1
ATOM 5670 O O . GLY B 1 300 ? 13.094 42.961 -31.139 1.00 37.96 300 GLY B O 1
ATOM 5671 N N . LYS B 1 301 ? 14.631 41.309 -31.188 1.00 26.88 301 LYS B N 1
ATOM 5672 C CA . LYS B 1 301 ? 15.312 41.709 -29.959 1.00 24.62 301 LYS B CA 1
ATOM 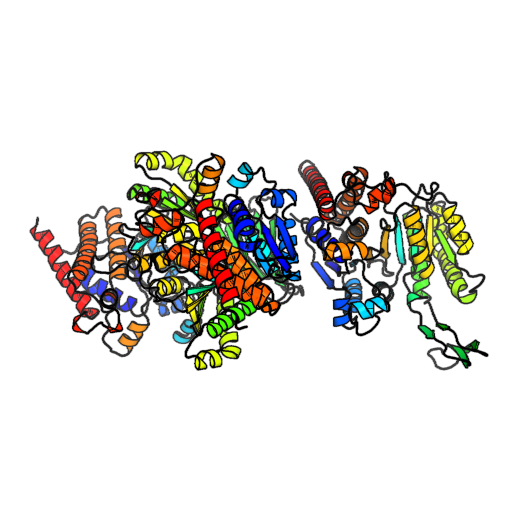5673 C C . LYS B 1 301 ? 16.838 41.620 -30.096 1.00 25.96 301 LYS B C 1
ATOM 5674 O O . LYS B 1 301 ? 17.553 42.361 -29.430 1.00 25.54 301 LYS B O 1
ATOM 5680 N N . THR B 1 302 ? 17.327 40.682 -30.919 1.00 20.78 302 THR B N 1
ATOM 5681 C CA . THR B 1 302 ? 18.754 40.413 -31.049 1.00 19.92 302 THR B CA 1
ATOM 5682 C C . THR B 1 302 ? 19.328 41.044 -32.305 1.00 20.44 302 THR B C 1
ATOM 5683 O O . THR B 1 302 ? 18.719 40.949 -33.377 1.00 18.76 302 THR B O 1
ATOM 5687 N N . VAL B 1 303 ? 20.512 41.677 -32.165 1.00 16.48 303 VAL B N 1
ATOM 5688 C CA . VAL B 1 303 ? 21.237 42.257 -33.312 1.00 17.44 303 VAL B CA 1
ATOM 5689 C C . VAL B 1 303 ? 22.736 41.933 -33.213 1.00 18.76 303 VAL B C 1
ATOM 5690 O O . VAL B 1 303 ? 23.293 41.787 -32.115 1.00 17.67 303 VAL B O 1
ATOM 5694 N N . GLU B 1 304 ? 23.393 41.904 -34.367 1.00 16.23 304 GLU B N 1
ATOM 5695 C CA . GLU B 1 304 ? 24.837 41.805 -34.421 1.00 15.50 304 GLU B CA 1
ATOM 5696 C C . GLU B 1 304 ? 25.283 42.888 -35.430 1.00 17.39 304 GLU B C 1
ATOM 5697 O O . GLU B 1 304 ? 24.929 42.792 -36.611 1.00 17.76 304 GLU B O 1
ATOM 5703 N N . ALA B 1 305 ? 26.032 43.903 -34.966 1.00 13.92 305 ALA B N 1
ATOM 5704 C CA . ALA B 1 305 ? 26.549 44.933 -35.877 1.00 15.33 305 ALA B CA 1
ATOM 5705 C C . ALA B 1 305 ? 27.993 44.596 -36.213 1.00 17.95 305 ALA B C 1
ATOM 5706 O O . ALA B 1 305 ? 28.739 44.127 -35.353 1.00 18.64 305 ALA B O 1
ATOM 5708 N N . GLU B 1 306 ? 28.415 44.842 -37.461 1.00 15.49 306 GLU B N 1
ATOM 5709 C CA . GLU B 1 306 ? 29.776 44.459 -37.818 1.00 15.34 306 GLU B CA 1
ATOM 5710 C C . GLU B 1 306 ? 30.402 45.463 -38.789 1.00 18.34 306 GLU B C 1
ATOM 5711 O O . GLU B 1 306 ? 29.688 46.244 -39.439 1.00 17.62 306 GLU B O 1
ATOM 5717 N N . ALA B 1 307 ? 31.737 45.402 -38.909 1.00 17.66 307 ALA B N 1
ATOM 5718 C CA . ALA B 1 307 ? 32.463 46.105 -39.957 1.00 18.99 307 ALA B CA 1
ATOM 5719 C C . ALA B 1 307 ? 32.534 45.001 -41.053 1.00 23.29 307 ALA B C 1
ATOM 5720 O O . ALA B 1 307 ? 33.198 43.967 -40.845 1.00 23.34 307 ALA B O 1
ATOM 5722 N N . ALA B 1 308 ? 31.785 45.185 -42.153 1.00 21.12 308 ALA B N 1
ATOM 5723 C CA . ALA B 1 308 ? 31.667 44.171 -43.231 1.00 22.02 308 ALA B CA 1
ATOM 5724 C C . ALA B 1 308 ? 32.804 44.158 -44.271 1.00 26.86 308 ALA B C 1
ATOM 5725 O O . ALA B 1 308 ? 32.892 43.207 -45.070 1.00 28.16 308 ALA B O 1
ATOM 5727 N N . HIS B 1 309 ? 33.720 45.139 -44.216 1.00 19.44 309 HIS B N 1
ATOM 5728 C CA . HIS B 1 309 ? 34.853 45.203 -45.126 1.00 17.41 309 HIS B CA 1
ATOM 5729 C C . HIS B 1 309 ? 35.975 44.226 -44.731 1.00 19.98 309 HIS B C 1
ATOM 5730 O O . HIS B 1 309 ? 35.850 43.488 -43.757 1.00 20.78 309 HIS B O 1
ATOM 5737 N N . GLY B 1 310 ? 37.069 44.252 -45.471 1.00 18.23 310 GLY B N 1
ATOM 5738 C CA . GLY B 1 310 ? 38.205 43.381 -45.199 1.00 18.59 310 GLY B CA 1
ATOM 5739 C C . GLY B 1 310 ? 39.067 43.823 -44.025 1.00 19.41 310 GLY B C 1
ATOM 5740 O O . GLY B 1 310 ? 38.786 44.821 -43.351 1.00 18.53 310 GLY B O 1
ATOM 5741 N N . THR B 1 311 ? 40.145 43.074 -43.782 1.00 16.79 311 THR B N 1
ATOM 5742 C CA . THR B 1 311 ? 41.046 43.335 -42.654 1.00 16.32 311 THR B CA 1
ATOM 5743 C C . THR B 1 311 ? 42.200 44.252 -43.030 1.00 17.91 311 THR B C 1
ATOM 5744 O O . THR B 1 311 ? 43.091 44.478 -42.209 1.00 17.37 311 THR B O 1
ATOM 5748 N N . VAL B 1 312 ? 42.163 44.823 -44.253 1.00 16.89 312 VAL B N 1
ATOM 5749 C CA . VAL B 1 312 ? 43.151 45.806 -44.754 1.00 16.75 312 VAL B CA 1
ATOM 5750 C C . VAL B 1 312 ? 44.574 45.276 -44.631 1.00 18.34 312 VAL B C 1
ATOM 5751 O O . VAL B 1 312 ? 45.456 45.913 -44.022 1.00 18.16 312 VAL B O 1
ATOM 5755 N N . THR B 1 313 ? 44.805 44.079 -45.217 1.00 16.68 313 THR B N 1
ATOM 5756 C CA . THR B 1 313 ? 46.104 43.401 -45.168 1.00 17.02 313 THR B CA 1
ATOM 5757 C C . THR B 1 313 ? 47.244 44.307 -45.652 1.00 19.82 313 THR B C 1
ATOM 5758 O O . THR B 1 313 ? 48.301 44.295 -45.023 1.00 19.36 313 THR B O 1
ATOM 5762 N N . ARG B 1 314 ? 47.030 45.088 -46.744 1.00 19.49 314 ARG B N 1
ATOM 5763 C CA . ARG B 1 314 ? 48.068 45.989 -47.294 1.00 20.46 314 ARG B CA 1
ATOM 5764 C C . ARG B 1 314 ? 48.576 46.961 -46.239 1.00 22.47 314 ARG B C 1
ATOM 5765 O O . ARG B 1 314 ? 49.793 47.125 -46.077 1.00 22.42 314 ARG B O 1
ATOM 5773 N N . HIS B 1 315 ? 47.657 47.540 -45.451 1.00 18.03 315 HIS B N 1
ATOM 5774 C CA . HIS B 1 315 ? 48.076 48.433 -44.364 1.00 15.42 315 HIS B CA 1
ATOM 5775 C C . HIS B 1 315 ? 48.751 47.653 -43.255 1.00 19.11 315 HIS B C 1
ATOM 5776 O O . HIS B 1 315 ? 49.715 48.142 -42.660 1.00 17.93 315 HIS B O 1
ATOM 5783 N N . TYR B 1 316 ? 48.233 46.427 -42.939 1.00 16.36 316 TYR B N 1
ATOM 5784 C CA . TYR B 1 316 ? 48.821 45.635 -41.879 1.00 15.82 316 TYR B CA 1
ATOM 5785 C C . TYR B 1 316 ? 50.294 45.314 -42.200 1.00 19.60 316 TYR B C 1
ATOM 5786 O O . TYR B 1 316 ? 51.120 45.376 -41.303 1.00 19.08 316 TYR B O 1
ATOM 5795 N N . ARG B 1 317 ? 50.609 45.004 -43.480 1.00 19.17 317 ARG B N 1
ATOM 5796 C CA . ARG B 1 317 ? 51.980 44.706 -43.915 1.00 19.38 317 ARG B CA 1
ATOM 5797 C C . ARG B 1 317 ? 52.876 45.923 -43.711 1.00 22.49 317 ARG B C 1
ATOM 5798 O O . ARG B 1 317 ? 54.015 45.764 -43.247 1.00 23.82 317 ARG B O 1
ATOM 5806 N N . MET B 1 318 ? 52.342 47.134 -43.970 1.00 17.05 318 MET B N 1
ATOM 5807 C CA . MET B 1 318 ? 53.096 48.379 -43.739 1.00 17.07 318 MET B CA 1
ATOM 5808 C C . MET B 1 318 ? 53.360 48.551 -42.240 1.00 20.54 318 MET B C 1
ATOM 5809 O O . MET B 1 318 ? 54.499 48.812 -41.829 1.00 19.22 318 MET B O 1
ATOM 5814 N N . TYR B 1 319 ? 52.312 48.361 -41.412 1.00 17.64 319 TYR B N 1
ATOM 5815 C CA . TYR B 1 319 ? 52.370 48.448 -39.951 1.00 18.55 319 TYR B CA 1
ATOM 5816 C C . TYR B 1 319 ? 53.424 47.476 -39.401 1.00 22.82 319 TYR B C 1
ATOM 5817 O O . TYR B 1 319 ? 54.177 47.846 -38.505 1.00 22.57 319 TYR B O 1
ATOM 5826 N N . GLN B 1 320 ? 53.482 46.244 -39.970 1.00 20.51 320 GLN B N 1
ATOM 5827 C CA . GLN B 1 320 ? 54.434 45.200 -39.539 1.00 22.29 320 GLN B CA 1
ATOM 5828 C C . GLN B 1 320 ? 55.887 45.603 -39.818 1.00 28.41 320 GLN B C 1
ATOM 5829 O O . GLN B 1 320 ? 56.797 45.155 -39.108 1.00 30.08 320 GLN B O 1
ATOM 5835 N N . LYS B 1 321 ? 56.096 46.431 -40.856 1.00 23.79 321 LYS B N 1
ATOM 5836 C CA . LYS B 1 321 ? 57.413 46.942 -41.283 1.00 23.95 321 LYS B CA 1
ATOM 5837 C C . LYS B 1 321 ? 57.759 48.288 -40.597 1.00 26.50 321 LYS B C 1
ATOM 5838 O O . LYS B 1 321 ? 58.752 48.931 -40.983 1.00 25.72 321 LYS B O 1
ATOM 5844 N N . GLY B 1 322 ? 56.933 48.711 -39.635 1.00 21.50 322 GLY B N 1
ATOM 5845 C CA . GLY B 1 322 ? 57.130 49.964 -38.911 1.00 21.29 322 GLY B CA 1
ATOM 5846 C C . GLY B 1 322 ? 56.894 51.217 -39.732 1.00 23.34 322 GLY B C 1
ATOM 5847 O O . GLY B 1 322 ? 57.456 52.295 -39.445 1.00 21.93 322 GLY B O 1
ATOM 5848 N N . GLN B 1 323 ? 56.049 51.094 -40.771 1.00 18.93 323 GLN B N 1
ATOM 5849 C CA . GLN B 1 323 ? 55.733 52.212 -41.647 1.00 18.61 323 GLN B CA 1
ATOM 5850 C C . GLN B 1 323 ? 54.447 52.868 -41.162 1.00 24.56 323 GLN B C 1
ATOM 5851 O O . GLN B 1 323 ? 53.569 52.188 -40.632 1.00 24.58 323 GLN B O 1
ATOM 5857 N N . GLU B 1 324 ? 54.335 54.183 -41.352 1.00 20.86 324 GLU B N 1
ATOM 5858 C CA . GLU B 1 324 ? 53.141 54.932 -40.965 1.00 21.18 324 GLU B CA 1
ATOM 5859 C C . GLU B 1 324 ? 51.953 54.469 -41.836 1.00 23.14 324 GLU B C 1
ATOM 5860 O O . GLU B 1 324 ? 52.127 54.212 -43.038 1.00 22.86 324 GLU B O 1
ATOM 5866 N N . THR B 1 325 ? 50.765 54.303 -41.193 1.00 19.31 325 THR B N 1
ATOM 5867 C CA . THR B 1 325 ? 49.534 53.919 -41.882 1.00 18.25 325 THR B CA 1
ATOM 5868 C C . THR B 1 325 ? 48.419 54.906 -41.586 1.00 20.69 325 THR B C 1
ATOM 5869 O O . THR B 1 325 ? 48.447 55.608 -40.567 1.00 21.55 325 THR B O 1
ATOM 5873 N N . SER B 1 326 ? 47.413 54.922 -42.475 1.00 18.06 326 SER B N 1
ATOM 5874 C CA . SER B 1 326 ? 46.274 55.812 -42.365 1.00 16.80 326 SER B CA 1
ATOM 5875 C C . SER B 1 326 ? 45.047 55.021 -42.816 1.00 19.18 326 SER B C 1
ATOM 5876 O O . SER B 1 326 ? 44.752 54.965 -44.012 1.00 19.07 326 SER B O 1
ATOM 5879 N N . THR B 1 327 ? 44.394 54.327 -41.857 1.00 16.95 327 THR B N 1
ATOM 5880 C CA . THR B 1 327 ? 43.277 53.428 -42.155 1.00 16.57 327 THR B CA 1
ATOM 5881 C C . THR B 1 327 ? 41.968 53.986 -41.653 1.00 19.84 327 THR B C 1
ATOM 5882 O O . THR B 1 327 ? 41.875 54.363 -40.480 1.00 20.11 327 THR B O 1
ATOM 5886 N N . ASN B 1 328 ? 40.950 53.965 -42.527 1.00 18.25 328 ASN B N 1
ATOM 5887 C CA . ASN B 1 328 ? 39.615 54.472 -42.239 1.00 17.93 328 ASN B CA 1
ATOM 5888 C C . ASN B 1 328 ? 38.927 53.617 -41.151 1.00 19.58 328 ASN B C 1
ATOM 5889 O O . ASN B 1 328 ? 38.584 52.453 -41.421 1.00 18.86 328 ASN B O 1
ATOM 5894 N N . PRO B 1 329 ? 38.668 54.183 -39.950 1.00 16.70 329 PRO B N 1
ATOM 5895 C CA . PRO B 1 329 ? 38.046 53.382 -38.876 1.00 15.73 329 PRO B CA 1
ATOM 5896 C C . PRO B 1 329 ? 36.524 53.541 -38.808 1.00 17.74 329 PRO B C 1
ATOM 5897 O O . PRO B 1 329 ? 35.905 53.004 -37.895 1.00 17.11 329 PRO B O 1
ATOM 5901 N N . ILE B 1 330 ? 35.919 54.313 -39.753 1.00 15.68 330 ILE B N 1
ATOM 5902 C CA . ILE B 1 330 ? 34.500 54.657 -39.632 1.00 16.43 330 ILE B CA 1
ATOM 5903 C C . ILE B 1 330 ? 33.566 53.448 -39.591 1.00 17.37 330 ILE B C 1
ATOM 5904 O O . ILE B 1 330 ? 32.676 53.432 -38.734 1.00 15.92 330 ILE B O 1
ATOM 5909 N N . ALA B 1 331 ? 33.750 52.446 -40.469 1.00 16.74 331 ALA B N 1
ATOM 5910 C CA . ALA B 1 331 ? 32.834 51.290 -40.421 1.00 16.01 331 ALA B CA 1
ATOM 5911 C C . ALA B 1 331 ? 32.918 50.557 -39.086 1.00 17.96 331 ALA B C 1
ATOM 5912 O O . ALA B 1 331 ? 31.897 50.141 -38.546 1.00 18.46 331 ALA B O 1
ATOM 5914 N N . SER B 1 332 ? 34.125 50.462 -38.529 1.00 14.43 332 SER B N 1
ATOM 5915 C CA . SER B 1 332 ? 34.352 49.819 -37.231 1.00 15.10 332 SER B CA 1
ATOM 5916 C C . SER B 1 332 ? 33.692 50.647 -36.104 1.00 18.02 332 SER B C 1
ATOM 5917 O O . SER B 1 332 ? 33.041 50.082 -35.225 1.00 16.42 332 SER B O 1
ATOM 5920 N N . ILE B 1 333 ? 33.790 51.986 -36.182 1.00 14.92 333 ILE B N 1
ATOM 5921 C CA . ILE B 1 333 ? 33.116 52.847 -35.197 1.00 14.54 333 ILE B CA 1
ATOM 5922 C C . ILE B 1 333 ? 31.595 52.660 -35.276 1.00 15.95 333 ILE B C 1
ATOM 5923 O O . ILE B 1 333 ? 30.936 52.545 -34.245 1.00 15.84 333 ILE B O 1
ATOM 5928 N N . PHE B 1 334 ? 31.038 52.648 -36.508 1.00 14.54 334 PHE B N 1
ATOM 5929 C CA . PHE B 1 334 ? 29.595 52.491 -36.683 1.00 14.46 334 PHE B CA 1
ATOM 5930 C C . PHE B 1 334 ? 29.108 51.089 -36.243 1.00 17.23 334 PHE B C 1
ATOM 5931 O O . PHE B 1 334 ? 27.964 50.974 -35.815 1.00 17.67 334 PHE B O 1
ATOM 5939 N N . ALA B 1 335 ? 29.981 50.046 -36.243 1.00 14.16 335 ALA B N 1
ATOM 5940 C CA . ALA B 1 335 ? 29.564 48.740 -35.696 1.00 13.97 335 ALA B CA 1
ATOM 5941 C C . ALA B 1 335 ? 29.270 48.968 -34.197 1.00 17.27 335 ALA B C 1
ATOM 5942 O O . ALA B 1 335 ? 28.214 48.569 -33.708 1.00 16.40 335 ALA B O 1
ATOM 5944 N N . TRP B 1 336 ? 30.181 49.679 -33.497 1.00 15.19 336 TRP B N 1
ATOM 5945 C CA . TRP B 1 336 ? 29.978 49.990 -32.074 1.00 14.90 336 TRP B CA 1
ATOM 5946 C C . TRP B 1 336 ? 28.744 50.881 -31.856 1.00 18.35 336 TRP B C 1
ATOM 5947 O O . TRP B 1 336 ? 27.945 50.584 -30.977 1.00 18.44 336 TRP B O 1
ATOM 5958 N N . THR B 1 337 ? 28.597 51.962 -32.624 1.00 15.68 337 THR B N 1
ATOM 5959 C CA . THR B 1 337 ? 27.459 52.865 -32.412 1.00 15.45 337 THR B CA 1
ATOM 5960 C C . THR B 1 337 ? 26.127 52.201 -32.738 1.00 19.32 337 THR B C 1
ATOM 5961 O O . THR B 1 337 ? 25.145 52.464 -32.063 1.00 18.98 337 THR B O 1
ATOM 5965 N N . ARG B 1 338 ? 26.084 51.347 -33.777 1.00 16.45 338 ARG B N 1
ATOM 5966 C CA . ARG B 1 338 ? 24.830 50.662 -34.079 1.00 16.29 338 ARG B CA 1
ATOM 5967 C C . ARG B 1 338 ? 24.484 49.633 -32.995 1.00 19.38 338 ARG B C 1
ATOM 5968 O O . ARG B 1 338 ? 23.316 49.525 -32.607 1.00 19.38 338 ARG B O 1
ATOM 5976 N N . GLY B 1 339 ? 25.498 48.916 -32.482 1.00 16.40 339 GLY B N 1
ATOM 5977 C CA . GLY B 1 339 ? 25.294 47.959 -31.398 1.00 15.87 339 GLY B CA 1
ATOM 5978 C C . GLY B 1 339 ? 24.830 48.669 -30.134 1.00 18.30 339 GLY B C 1
ATOM 5979 O O . GLY B 1 339 ? 23.821 48.280 -29.528 1.00 19.17 339 GLY B O 1
ATOM 5980 N N . LEU B 1 340 ? 25.528 49.750 -29.767 1.00 16.11 340 LEU B N 1
ATOM 5981 C CA . LEU B 1 340 ? 25.168 50.538 -28.566 1.00 16.41 340 LEU B CA 1
ATOM 5982 C C . LEU B 1 340 ? 23.788 51.201 -28.673 1.00 19.45 340 LEU B C 1
ATOM 5983 O O . LEU B 1 340 ? 23.065 51.252 -27.671 1.00 19.66 340 LEU B O 1
ATOM 5988 N N . ALA B 1 341 ? 23.389 51.647 -29.879 1.00 17.20 341 ALA B N 1
ATOM 5989 C CA . ALA B 1 341 ? 22.051 52.241 -30.068 1.00 18.04 341 ALA B CA 1
ATOM 5990 C C . ALA B 1 341 ? 20.978 51.185 -29.804 1.00 21.23 341 ALA B C 1
ATOM 5991 O O . ALA B 1 341 ? 19.958 51.495 -29.175 1.00 20.86 341 ALA B O 1
ATOM 5993 N N . HIS B 1 342 ? 21.210 49.922 -30.251 1.00 17.16 342 HIS B N 1
ATOM 5994 C CA . HIS B 1 342 ? 20.237 48.855 -30.004 1.00 17.53 342 HIS B CA 1
ATOM 5995 C C . HIS B 1 342 ? 20.196 48.497 -28.528 1.00 21.87 342 HIS B C 1
ATOM 5996 O O . HIS B 1 342 ? 19.106 48.303 -27.969 1.00 23.61 342 HIS B O 1
ATOM 6003 N N . ARG B 1 343 ? 21.377 48.403 -27.891 1.00 18.49 343 ARG B N 1
ATOM 6004 C CA . ARG B 1 343 ? 21.488 48.143 -26.458 1.00 17.61 343 ARG B CA 1
ATOM 6005 C C . ARG B 1 343 ? 20.643 49.202 -25.701 1.00 21.87 343 ARG B C 1
ATOM 6006 O O . ARG B 1 343 ? 19.860 48.847 -24.821 1.00 21.35 343 ARG B O 1
ATOM 6014 N N . ALA B 1 344 ? 20.764 50.476 -26.100 1.00 19.98 344 ALA B N 1
ATOM 6015 C CA . ALA B 1 344 ? 20.036 51.592 -25.477 1.00 20.24 344 ALA B CA 1
ATOM 6016 C C . ALA B 1 344 ? 18.526 51.477 -25.667 1.00 26.27 344 ALA B C 1
ATOM 6017 O O . ALA B 1 344 ? 17.764 51.767 -24.733 1.00 26.12 344 ALA B O 1
ATOM 6019 N N . LYS B 1 345 ? 18.091 51.022 -26.864 1.00 22.18 345 LYS B N 1
ATOM 6020 C CA . LYS B 1 345 ? 16.679 50.821 -27.188 1.00 23.57 345 LYS B CA 1
ATOM 6021 C C . LYS B 1 345 ? 16.113 49.723 -26.296 1.00 27.60 345 LYS B C 1
ATOM 6022 O O . LYS B 1 345 ? 15.051 49.909 -25.712 1.00 28.13 345 LYS B O 1
ATOM 6028 N N . LEU B 1 346 ? 16.845 48.604 -26.144 1.00 23.56 346 LEU B N 1
ATOM 6029 C CA . LEU B 1 346 ? 16.409 47.495 -25.290 1.00 23.31 346 LEU B CA 1
ATOM 6030 C C . LEU B 1 346 ? 16.291 47.880 -23.821 1.00 27.62 346 LEU B C 1
ATOM 6031 O O . LEU B 1 346 ? 15.393 47.389 -23.134 1.00 26.57 346 LEU B O 1
ATOM 6036 N N . ASP B 1 347 ? 17.217 48.716 -23.342 1.00 23.87 347 ASP B N 1
ATOM 6037 C CA . ASP B 1 347 ? 17.301 49.098 -21.939 1.00 23.96 347 ASP B CA 1
ATOM 6038 C C . ASP B 1 347 ? 16.628 50.437 -21.585 1.00 27.70 347 ASP B C 1
ATOM 6039 O O . ASP B 1 347 ? 16.676 50.819 -20.405 1.00 28.16 347 ASP B O 1
ATOM 6044 N N . ASN B 1 348 ? 16.033 51.140 -22.583 1.00 24.13 348 ASN B N 1
ATOM 6045 C CA . ASN B 1 348 ? 15.418 52.478 -22.448 1.00 25.66 348 ASN B CA 1
ATOM 6046 C C . ASN B 1 348 ? 16.445 53.420 -21.784 1.00 28.32 348 ASN B C 1
ATOM 6047 O O . ASN B 1 348 ? 16.155 54.124 -20.800 1.00 28.37 348 ASN B O 1
ATOM 6052 N N . ASN B 1 349 ? 17.682 53.377 -22.308 1.00 22.72 349 ASN B N 1
ATOM 6053 C CA . ASN B 1 349 ? 18.822 54.116 -21.793 1.00 21.71 349 ASN B CA 1
ATOM 6054 C C . ASN B 1 349 ? 19.062 55.338 -22.652 1.00 24.98 349 ASN B C 1
ATOM 6055 O O . ASN B 1 349 ? 19.770 55.279 -23.665 1.00 22.52 349 ASN B O 1
ATOM 6060 N N . LYS B 1 350 ? 18.487 56.483 -22.224 1.00 22.28 350 LYS B N 1
ATOM 6061 C CA . LYS B 1 350 ? 18.580 57.732 -22.986 1.00 22.48 350 LYS B CA 1
ATOM 6062 C C . LYS B 1 350 ? 19.999 58.245 -23.175 1.00 23.24 350 LYS B C 1
ATOM 6063 O O . LYS B 1 350 ? 20.326 58.768 -24.246 1.00 22.49 350 LYS B O 1
ATOM 6069 N N . GLU B 1 351 ? 20.822 58.125 -22.125 1.00 21.62 351 GLU B N 1
ATOM 6070 C CA . GLU B 1 351 ? 22.203 58.616 -22.127 1.00 21.71 351 GLU B CA 1
ATOM 6071 C C . GLU B 1 351 ? 23.024 57.818 -23.142 1.00 21.71 351 GLU B C 1
ATOM 6072 O O . GLU B 1 351 ? 23.780 58.408 -23.917 1.00 20.12 351 GLU B O 1
ATOM 6078 N N . LEU B 1 352 ? 22.804 56.489 -23.181 1.00 18.74 352 LEU B N 1
ATOM 6079 C CA . LEU B 1 352 ? 23.543 55.644 -24.142 1.00 17.61 352 LEU B CA 1
ATOM 6080 C C . LEU B 1 352 ? 23.084 55.913 -25.564 1.00 21.03 352 LEU B C 1
ATOM 6081 O O . LEU B 1 352 ? 23.926 55.971 -26.463 1.00 20.71 352 LEU B O 1
ATOM 6086 N N . ALA B 1 353 ? 21.756 56.077 -25.777 1.00 19.17 353 ALA B N 1
ATOM 6087 C CA . ALA B 1 353 ? 21.213 56.394 -27.105 1.00 19.21 353 ALA B CA 1
ATOM 6088 C C . ALA B 1 353 ? 21.793 57.722 -27.605 1.00 21.64 353 ALA B C 1
ATOM 6089 O O . ALA B 1 353 ? 22.233 57.825 -28.754 1.00 21.11 353 ALA B O 1
ATOM 6091 N N . PHE B 1 354 ? 21.877 58.729 -26.695 1.00 20.18 354 PHE B N 1
ATOM 6092 C CA . PHE B 1 354 ? 22.450 60.018 -27.061 1.00 19.69 354 PHE B CA 1
ATOM 6093 C C . PHE B 1 354 ? 23.915 59.855 -27.480 1.00 19.84 354 PHE B C 1
ATOM 6094 O O . PHE B 1 354 ? 24.327 60.409 -28.501 1.00 19.40 354 PHE B O 1
ATOM 6102 N N . PHE B 1 355 ? 24.691 59.105 -26.678 1.00 17.43 355 PHE B N 1
ATOM 6103 C CA . PHE B 1 355 ? 26.104 58.872 -26.927 1.00 17.20 355 PHE B CA 1
ATOM 6104 C C . PHE B 1 355 ? 26.327 58.213 -28.294 1.00 18.35 355 PHE B C 1
ATOM 6105 O O . PHE B 1 355 ? 27.163 58.693 -29.077 1.00 17.73 355 PHE B O 1
ATOM 6113 N N . ALA B 1 356 ? 25.583 57.139 -28.574 1.00 16.96 356 ALA B N 1
ATOM 6114 C CA . ALA B 1 356 ? 25.757 56.403 -29.849 1.00 17.51 356 ALA B CA 1
ATOM 6115 C C . ALA B 1 356 ? 25.532 57.313 -31.060 1.00 20.66 356 ALA B C 1
ATOM 6116 O O . ALA B 1 356 ? 26.353 57.344 -31.984 1.00 19.91 356 ALA B O 1
ATOM 6118 N N . ASN B 1 357 ? 24.449 58.115 -31.015 1.00 17.36 357 ASN B N 1
ATOM 6119 C CA . ASN B 1 357 ? 24.147 59.040 -32.092 1.00 18.20 357 ASN B CA 1
ATOM 6120 C C . ASN B 1 357 ? 25.209 60.150 -32.191 1.00 21.98 357 ASN B C 1
ATOM 6121 O O . ASN B 1 357 ? 25.593 60.528 -33.305 1.00 21.40 357 ASN B O 1
ATOM 6126 N N . ALA B 1 358 ? 25.675 60.665 -31.038 1.00 18.44 358 ALA B N 1
ATOM 6127 C CA . ALA B 1 358 ? 26.696 61.728 -30.995 1.00 18.32 358 ALA B CA 1
ATOM 6128 C C . ALA B 1 358 ? 27.994 61.296 -31.649 1.00 20.54 358 ALA B C 1
ATOM 6129 O O . ALA B 1 358 ? 28.587 62.072 -32.397 1.00 18.24 358 ALA B O 1
ATOM 6131 N N . LEU B 1 359 ? 28.437 60.055 -31.378 1.00 17.37 359 LEU B N 1
ATOM 6132 C CA . LEU B 1 359 ? 29.674 59.542 -31.980 1.00 17.86 359 LEU B CA 1
ATOM 6133 C C . LEU B 1 359 ? 29.521 59.408 -33.523 1.00 20.07 359 LEU B C 1
ATOM 6134 O O . LEU B 1 359 ? 30.466 59.713 -34.249 1.00 18.84 359 LEU B O 1
ATOM 6139 N N . GLU B 1 360 ? 28.327 59.002 -34.011 1.00 17.44 360 GLU B N 1
ATOM 6140 C CA . GLU B 1 360 ? 28.107 58.954 -35.461 1.00 17.44 360 GLU B CA 1
ATOM 6141 C C . GLU B 1 360 ? 28.202 60.372 -36.039 1.00 20.45 360 GLU B C 1
ATOM 6142 O O . GLU B 1 360 ? 28.873 60.585 -37.048 1.00 18.51 360 GLU B O 1
ATOM 6148 N N . GLU B 1 361 ? 27.549 61.349 -35.368 1.00 17.85 361 GLU B N 1
ATOM 6149 C CA . GLU B 1 361 ? 27.588 62.751 -35.823 1.00 18.40 361 GLU B CA 1
ATOM 6150 C C . GLU B 1 361 ? 29.007 63.279 -35.865 1.00 20.79 361 GLU B C 1
ATOM 6151 O O . GLU B 1 361 ? 29.385 63.894 -36.857 1.00 20.68 361 GLU B O 1
ATOM 6157 N N . VAL B 1 362 ? 29.798 63.047 -34.802 1.00 18.31 362 VAL B N 1
ATOM 6158 C CA . VAL B 1 362 ? 31.195 63.485 -34.702 1.00 19.09 362 VAL B CA 1
ATOM 6159 C C . VAL B 1 362 ? 32.020 62.930 -35.860 1.00 20.78 362 VAL B C 1
ATOM 6160 O O . VAL B 1 362 ? 32.813 63.661 -36.456 1.00 19.27 362 VAL B O 1
ATOM 6164 N N . SER B 1 363 ? 31.838 61.637 -36.163 1.00 16.73 363 SER B N 1
ATOM 6165 C CA . SER B 1 363 ? 32.588 60.974 -37.217 1.00 17.29 363 SER B CA 1
ATOM 6166 C C . SER B 1 363 ? 32.365 61.668 -38.568 1.00 20.36 363 SER B C 1
ATOM 6167 O O . SER B 1 363 ? 33.328 61.976 -39.262 1.00 22.21 363 SER B O 1
ATOM 6170 N N . ILE B 1 364 ? 31.096 61.902 -38.921 1.00 17.57 364 ILE B N 1
ATOM 6171 C CA . ILE B 1 364 ? 30.728 62.527 -40.193 1.00 17.87 364 ILE B CA 1
ATOM 6172 C C . ILE B 1 364 ? 31.183 64.001 -40.205 1.00 21.68 364 ILE B C 1
ATOM 6173 O O . ILE B 1 364 ? 31.802 64.433 -41.177 1.00 21.76 364 ILE B O 1
ATOM 6178 N N . GLU B 1 365 ? 30.922 64.737 -39.107 1.00 20.13 365 GLU B N 1
ATOM 6179 C CA . GLU B 1 365 ? 31.332 66.152 -39.002 1.00 20.24 365 GLU B CA 1
ATOM 6180 C C . GLU B 1 365 ? 32.841 66.318 -39.169 1.00 21.59 365 GLU B C 1
ATOM 6181 O O . GLU B 1 365 ? 33.287 67.277 -39.834 1.00 21.27 365 GLU B O 1
ATOM 6187 N N . THR B 1 366 ? 33.634 65.382 -38.599 1.00 16.23 366 THR B N 1
ATOM 6188 C CA . THR B 1 366 ? 35.095 65.458 -38.672 1.00 15.61 366 THR B CA 1
ATOM 6189 C C . THR B 1 366 ? 35.566 65.344 -40.132 1.00 18.25 366 THR B C 1
ATOM 6190 O O . THR B 1 366 ? 36.362 66.154 -40.590 1.00 18.13 366 THR B O 1
ATOM 6194 N N . ILE B 1 367 ? 35.063 64.329 -40.857 1.00 16.92 367 ILE B N 1
ATOM 6195 C CA . ILE B 1 367 ? 35.442 64.137 -42.255 1.00 15.69 367 ILE B CA 1
ATOM 6196 C C . ILE B 1 367 ? 34.961 65.335 -43.087 1.00 18.91 367 ILE B C 1
ATOM 6197 O O . ILE B 1 367 ? 35.705 65.807 -43.939 1.00 20.96 367 ILE B O 1
ATOM 6202 N N . GLU B 1 368 ? 33.734 65.804 -42.836 1.00 17.06 368 GLU B N 1
ATOM 6203 C CA . GLU B 1 368 ? 33.154 66.934 -43.586 1.00 18.25 368 GLU B CA 1
ATOM 6204 C C . GLU B 1 368 ? 33.921 68.237 -43.358 1.00 25.00 368 GLU B C 1
ATOM 6205 O O . GLU B 1 368 ? 33.950 69.093 -44.260 1.00 24.95 368 GLU B O 1
ATOM 6211 N N . ALA B 1 369 ? 34.599 68.347 -42.202 1.00 21.85 369 ALA B N 1
ATOM 6212 C CA . ALA B 1 369 ? 35.465 69.492 -41.869 1.00 22.90 369 ALA B CA 1
ATOM 6213 C C . ALA B 1 369 ? 36.845 69.383 -42.561 1.00 26.39 369 ALA B C 1
ATOM 6214 O O . ALA B 1 369 ? 37.671 70.288 -42.419 1.00 26.75 369 ALA B O 1
ATOM 6216 N N . GLY B 1 370 ? 37.090 68.281 -43.284 1.00 21.41 370 GLY B N 1
ATOM 6217 C CA . GLY B 1 370 ? 38.323 68.070 -44.034 1.00 20.67 370 GLY B CA 1
ATOM 6218 C C . GLY B 1 370 ? 39.407 67.274 -43.340 1.00 23.97 370 GLY B C 1
ATOM 6219 O O . GLY B 1 370 ? 40.540 67.231 -43.829 1.00 25.34 370 GLY B O 1
ATOM 6220 N N . PHE B 1 371 ? 39.085 66.630 -42.200 1.00 19.52 371 PHE B N 1
ATOM 6221 C CA . PHE B 1 371 ? 40.062 65.820 -41.468 1.00 18.41 371 PHE B CA 1
ATOM 6222 C C . PHE B 1 371 ? 39.720 64.368 -41.760 1.00 22.32 371 PHE B C 1
ATOM 6223 O O . PHE B 1 371 ? 38.649 63.922 -41.395 1.00 20.56 371 PHE B O 1
ATOM 6231 N N . MET B 1 372 ? 40.621 63.646 -42.412 1.00 19.29 372 MET B N 1
ATOM 6232 C CA . MET B 1 372 ? 40.321 62.268 -42.819 1.00 18.24 372 MET B CA 1
ATOM 6233 C C . MET B 1 372 ? 41.585 61.463 -43.050 1.00 21.45 372 MET B C 1
ATOM 6234 O O . MET B 1 372 ? 42.684 62.006 -43.069 1.00 20.62 372 MET B O 1
ATOM 6239 N N . THR B 1 373 ? 41.411 60.160 -43.258 1.00 18.03 373 THR B N 1
ATOM 6240 C CA . THR B 1 373 ? 42.515 59.244 -43.525 1.00 17.58 373 THR B CA 1
ATOM 6241 C C . THR B 1 373 ? 42.857 59.249 -45.022 1.00 21.75 373 THR B C 1
ATOM 6242 O O . THR B 1 373 ? 42.075 59.754 -45.840 1.00 19.79 373 THR B O 1
ATOM 6246 N N . LYS B 1 374 ? 44.034 58.705 -45.366 1.00 18.87 374 LYS B N 1
ATOM 6247 C CA . LYS B 1 374 ? 44.550 58.699 -46.753 1.00 19.53 374 LYS B CA 1
ATOM 6248 C C . LYS B 1 374 ? 43.564 58.135 -47.764 1.00 24.58 374 LYS B C 1
ATOM 6249 O O . LYS B 1 374 ? 43.399 58.707 -48.852 1.00 23.30 374 LYS B O 1
ATOM 6255 N N . ASP B 1 375 ? 42.920 56.995 -47.412 1.00 22.40 375 ASP B N 1
ATOM 6256 C CA . ASP B 1 375 ? 41.952 56.328 -48.278 1.00 22.88 375 ASP B CA 1
ATOM 6257 C C . ASP B 1 375 ? 40.799 57.275 -48.636 1.00 26.97 375 ASP B C 1
ATOM 6258 O O . ASP B 1 375 ? 40.445 57.396 -49.804 1.00 27.64 375 ASP B O 1
ATOM 6263 N N . LEU B 1 376 ? 40.295 58.046 -47.648 1.00 23.80 376 LEU B N 1
ATOM 6264 C CA . LEU B 1 376 ? 39.226 59.015 -47.916 1.00 23.79 376 LEU B CA 1
ATOM 6265 C C . LEU B 1 376 ? 39.731 60.207 -48.719 1.00 26.42 376 LEU B C 1
ATOM 6266 O O . LEU B 1 376 ? 39.035 60.648 -49.634 1.00 25.74 376 LEU B O 1
ATOM 6271 N N . ALA B 1 377 ? 40.953 60.712 -48.416 1.00 23.92 377 ALA B N 1
ATOM 6272 C CA . ALA B 1 377 ? 41.542 61.825 -49.187 1.00 24.14 377 ALA B CA 1
ATOM 6273 C C . ALA B 1 377 ? 41.732 61.400 -50.660 1.00 27.90 377 ALA B C 1
ATOM 6274 O O . ALA B 1 377 ? 41.550 62.225 -51.558 1.00 27.45 377 ALA B O 1
ATOM 6276 N N . ALA B 1 378 ? 42.039 60.103 -50.889 1.00 25.91 378 ALA B N 1
ATOM 6277 C CA . ALA B 1 378 ? 42.180 59.523 -52.233 1.00 25.99 378 ALA B CA 1
ATOM 6278 C C . ALA B 1 378 ? 40.840 59.543 -53.001 1.00 30.97 378 ALA B C 1
ATOM 6279 O O . ALA B 1 378 ? 40.861 59.659 -54.226 1.00 30.33 378 ALA B O 1
ATOM 6281 N N . CYS B 1 379 ? 39.678 59.482 -52.305 1.00 26.64 379 CYS B N 1
ATOM 6282 C CA . CYS B 1 379 ? 38.363 59.579 -52.987 1.00 26.48 379 CYS B CA 1
ATOM 6283 C C . CYS B 1 379 ? 38.202 60.961 -53.594 1.00 30.81 379 CYS B C 1
ATOM 6284 O O . CYS B 1 379 ? 37.592 61.114 -54.651 1.00 29.34 379 CYS B O 1
ATOM 6287 N N . ILE B 1 380 ? 38.702 61.985 -52.891 1.00 29.30 380 ILE B N 1
ATOM 6288 C CA . ILE B 1 380 ? 38.573 63.370 -53.336 1.00 29.18 380 ILE B CA 1
ATOM 6289 C C . ILE B 1 380 ? 39.606 63.735 -54.420 1.00 35.16 380 ILE B C 1
ATOM 6290 O O . ILE B 1 380 ? 39.239 64.391 -55.397 1.00 35.26 380 ILE B O 1
ATOM 6295 N N . LYS B 1 381 ? 40.879 63.310 -54.251 1.00 33.03 381 LYS B N 1
ATOM 6296 C CA . LYS B 1 381 ? 41.988 63.708 -55.131 1.00 33.42 381 LYS B CA 1
ATOM 6297 C C . LYS B 1 381 ? 42.582 62.656 -56.077 1.00 38.72 381 LYS B C 1
ATOM 6298 O O . LYS B 1 381 ? 43.294 63.033 -57.006 1.00 40.39 381 LYS B O 1
ATOM 6304 N N . GLY B 1 382 ? 42.380 61.373 -55.782 1.00 33.24 382 GLY B N 1
ATOM 6305 C CA . GLY B 1 382 ? 43.016 60.264 -56.488 1.00 32.36 382 GLY B CA 1
ATOM 6306 C C . GLY B 1 382 ? 44.280 59.923 -55.724 1.00 35.70 382 GLY B C 1
ATOM 6307 O O . GLY B 1 382 ? 45.055 60.825 -55.407 1.00 35.11 382 GLY B O 1
ATOM 6308 N N . LEU B 1 383 ? 44.486 58.634 -55.374 1.00 33.51 383 LEU B N 1
ATOM 6309 C CA . LEU B 1 383 ? 45.621 58.172 -54.556 1.00 33.52 383 LEU B CA 1
ATOM 6310 C C . LEU B 1 383 ? 47.005 58.702 -55.011 1.00 39.39 383 LEU B C 1
ATOM 6311 O O . LEU B 1 383 ? 47.748 59.171 -54.136 1.00 36.89 383 LEU B O 1
ATOM 6316 N N . PRO B 1 384 ? 47.375 58.701 -56.325 1.00 39.04 384 PRO B N 1
ATOM 6317 C CA . PRO B 1 384 ? 48.701 59.231 -56.706 1.00 39.48 384 PRO B CA 1
ATOM 6318 C C . PRO B 1 384 ? 48.890 60.729 -56.446 1.00 42.98 384 PRO B C 1
ATOM 6319 O O . PRO B 1 384 ? 50.030 61.191 -56.434 1.00 44.59 384 PRO B O 1
ATOM 6323 N N . ASN B 1 385 ? 47.788 61.475 -56.223 1.00 37.65 385 ASN B N 1
ATOM 6324 C CA . ASN B 1 385 ? 47.804 62.927 -55.993 1.00 36.69 385 ASN B CA 1
ATOM 6325 C C . ASN B 1 385 ? 47.722 63.337 -54.518 1.00 38.03 385 ASN B C 1
ATOM 6326 O O . ASN B 1 385 ? 47.801 64.531 -54.204 1.00 36.13 385 ASN B O 1
ATOM 6331 N N . VAL B 1 386 ? 47.543 62.360 -53.617 1.00 33.53 386 VAL B N 1
ATOM 6332 C CA . VAL B 1 386 ? 47.436 62.641 -52.186 1.00 31.76 386 VAL B CA 1
ATOM 6333 C C . VAL B 1 386 ? 48.833 62.959 -51.637 1.00 36.34 386 VAL B C 1
ATOM 6334 O O . VAL B 1 386 ? 49.800 62.223 -51.896 1.00 37.17 386 VAL B O 1
ATOM 6338 N N . GLN B 1 387 ? 48.930 64.084 -50.929 1.00 31.89 387 GLN B N 1
ATOM 6339 C CA . GLN B 1 387 ? 50.148 64.554 -50.279 1.00 31.07 387 GLN B CA 1
ATOM 6340 C C . GLN B 1 387 ? 49.972 64.330 -48.778 1.00 31.39 387 GLN B C 1
ATOM 6341 O O . GLN B 1 387 ? 48.833 64.259 -48.302 1.00 29.04 387 GLN B O 1
ATOM 6347 N N . ARG B 1 388 ? 51.080 64.219 -48.034 1.00 27.65 388 ARG B N 1
ATOM 6348 C CA . ARG B 1 388 ? 51.036 63.999 -46.587 1.00 27.60 388 ARG B CA 1
ATOM 6349 C C . ARG B 1 388 ? 50.148 65.019 -45.850 1.00 31.23 388 ARG B C 1
ATOM 6350 O O . ARG B 1 388 ? 49.424 64.637 -44.928 1.00 29.05 388 ARG B O 1
ATOM 6358 N N . SER B 1 389 ? 50.144 66.292 -46.299 1.00 29.09 389 SER B N 1
ATOM 6359 C CA . SER B 1 389 ? 49.320 67.338 -45.677 1.00 28.92 389 SER B CA 1
ATOM 6360 C C . SER B 1 389 ? 47.798 67.191 -45.898 1.00 30.56 389 SER B C 1
ATOM 6361 O O . SER B 1 389 ? 47.031 67.847 -45.199 1.00 30.05 389 SER B O 1
ATOM 6364 N N . ASP B 1 390 ? 47.362 66.306 -46.819 1.00 26.14 390 ASP B N 1
ATOM 6365 C CA . ASP B 1 390 ? 45.944 66.054 -47.135 1.00 24.52 390 ASP B CA 1
ATOM 6366 C C . ASP B 1 390 ? 45.239 65.101 -46.161 1.00 25.71 390 ASP B C 1
ATOM 6367 O O . ASP B 1 390 ? 44.005 64.975 -46.215 1.00 24.92 390 ASP B O 1
ATOM 6372 N N . TYR B 1 391 ? 46.010 64.387 -45.330 1.00 22.55 391 TYR B N 1
ATOM 6373 C CA . TYR B 1 391 ? 45.402 63.403 -44.431 1.00 21.47 391 TYR B CA 1
ATOM 6374 C C . TYR B 1 391 ? 46.064 63.308 -43.080 1.00 23.46 391 TYR B C 1
ATOM 6375 O O . TYR B 1 391 ? 47.145 63.863 -42.859 1.00 21.43 391 TYR B O 1
ATOM 6384 N N . LEU B 1 392 ? 45.417 62.533 -42.185 1.00 18.77 392 LEU B N 1
ATOM 6385 C CA . LEU B 1 392 ? 45.910 62.256 -40.845 1.00 18.45 392 LEU B CA 1
ATOM 6386 C C . LEU B 1 392 ? 46.239 60.766 -40.787 1.00 21.68 392 LEU B C 1
ATOM 6387 O O . LEU B 1 392 ? 45.497 59.966 -41.351 1.00 20.73 392 LEU B O 1
ATOM 6392 N N . ASN B 1 393 ? 47.315 60.384 -40.079 1.00 18.98 393 ASN B N 1
ATOM 6393 C CA . ASN B 1 393 ? 47.604 58.953 -39.912 1.00 18.03 393 ASN B CA 1
ATOM 6394 C C . ASN B 1 393 ? 46.512 58.373 -38.937 1.00 20.44 393 ASN B C 1
ATOM 6395 O O . ASN B 1 393 ? 45.708 59.140 -38.393 1.00 18.76 393 ASN B O 1
ATOM 6400 N N . THR B 1 394 ? 46.451 57.039 -38.744 1.00 17.84 394 THR B N 1
ATOM 6401 C CA . THR B 1 394 ? 45.390 56.438 -37.941 1.00 18.97 394 THR B CA 1
ATOM 6402 C C . THR B 1 394 ? 45.313 57.003 -36.534 1.00 23.02 394 THR B C 1
ATOM 6403 O O . THR B 1 394 ? 44.204 57.294 -36.060 1.00 22.28 394 THR B O 1
ATOM 6407 N N . PHE B 1 395 ? 46.474 57.141 -35.865 1.00 20.88 395 PHE B N 1
ATOM 6408 C CA . PHE B 1 395 ? 46.512 57.694 -34.504 1.00 22.96 395 PHE B CA 1
ATOM 6409 C C . PHE B 1 395 ? 46.000 59.132 -34.475 1.00 24.22 395 PHE B C 1
ATOM 6410 O O . PHE B 1 395 ? 45.165 59.468 -33.628 1.00 23.78 395 PHE B O 1
ATOM 6418 N N . GLU B 1 396 ? 46.494 59.970 -35.396 1.00 20.76 396 GLU B N 1
ATOM 6419 C CA . GLU B 1 396 ? 46.111 61.385 -35.513 1.00 20.31 396 GLU B CA 1
ATOM 6420 C C . GLU B 1 396 ? 44.614 61.513 -35.747 1.00 22.29 396 GLU B C 1
ATOM 6421 O O . GLU B 1 396 ? 43.967 62.356 -35.127 1.00 21.75 396 GLU B O 1
ATOM 6427 N N . PHE B 1 397 ? 44.054 60.668 -36.650 1.00 19.01 397 PHE B N 1
ATOM 6428 C CA . PHE B 1 397 ? 42.628 60.711 -36.936 1.00 18.60 397 PHE B CA 1
ATOM 6429 C C . PHE B 1 397 ? 41.796 60.294 -35.713 1.00 21.83 397 PHE B C 1
ATOM 6430 O O . PHE B 1 397 ? 40.799 60.952 -35.379 1.00 21.01 397 PHE B O 1
ATOM 6438 N N . MET B 1 398 ? 42.206 59.208 -35.030 1.00 18.85 398 MET B N 1
ATOM 6439 C CA . MET B 1 398 ? 41.509 58.746 -33.825 1.00 20.12 398 MET B CA 1
ATOM 6440 C C . MET B 1 398 ? 41.545 59.834 -32.731 1.00 23.24 398 MET B C 1
ATOM 6441 O O . MET B 1 398 ? 40.540 60.064 -32.049 1.00 22.41 398 MET B O 1
ATOM 6446 N N . ASP B 1 399 ? 42.697 60.537 -32.597 1.00 21.14 399 ASP B N 1
ATOM 6447 C CA . ASP B 1 399 ? 42.822 61.614 -31.601 1.00 21.61 399 ASP B CA 1
ATOM 6448 C C . ASP B 1 399 ? 41.918 62.803 -31.958 1.00 24.52 399 ASP B C 1
ATOM 6449 O O . ASP B 1 399 ? 41.317 63.397 -31.063 1.00 24.24 399 ASP B O 1
ATOM 6454 N N . LYS B 1 400 ? 41.806 63.128 -33.253 1.00 18.82 400 LYS B N 1
ATOM 6455 C CA . LYS B 1 400 ? 40.927 64.212 -33.718 1.00 18.19 400 LYS B CA 1
ATOM 6456 C C . LYS B 1 400 ? 39.467 63.864 -33.424 1.00 21.44 400 LYS B C 1
ATOM 6457 O O . LYS B 1 400 ? 38.715 64.704 -32.906 1.00 21.21 400 LYS B O 1
ATOM 6463 N N . LEU B 1 401 ? 39.067 62.597 -33.714 1.00 19.29 401 LEU B N 1
ATOM 6464 C CA . LEU B 1 401 ? 37.714 62.156 -33.394 1.00 17.97 401 LEU B CA 1
ATOM 6465 C C . LEU B 1 401 ? 37.477 62.242 -31.889 1.00 21.61 401 LEU B C 1
ATOM 6466 O O . LEU B 1 401 ? 36.417 62.692 -31.485 1.00 23.26 401 LEU B O 1
ATOM 6471 N N . GLY B 1 402 ? 38.461 61.813 -31.095 1.00 19.43 402 GLY B N 1
ATOM 6472 C CA . GLY B 1 402 ? 38.381 61.826 -29.635 1.00 19.92 402 GLY B CA 1
ATOM 6473 C C . GLY B 1 402 ? 38.192 63.231 -29.096 1.00 23.95 402 GLY B C 1
ATOM 6474 O O . GLY B 1 402 ? 37.321 63.464 -28.246 1.00 23.56 402 GLY B O 1
ATOM 6475 N N . GLU B 1 403 ? 38.956 64.180 -29.651 1.00 21.07 403 GLU B N 1
ATOM 6476 C CA . GLU B 1 403 ? 38.870 65.603 -29.270 1.00 21.25 403 GLU B CA 1
ATOM 6477 C C . GLU B 1 403 ? 37.488 66.147 -29.591 1.00 22.66 403 GLU B C 1
ATOM 6478 O O . GLU B 1 403 ? 36.860 66.773 -28.729 1.00 22.42 403 GLU B O 1
ATOM 6484 N N . ASN B 1 404 ? 36.991 65.892 -30.819 1.00 18.80 404 ASN B N 1
ATOM 6485 C CA . ASN B 1 404 ? 35.665 66.351 -31.235 1.00 17.84 404 ASN B CA 1
ATOM 6486 C C . ASN B 1 404 ? 34.554 65.690 -30.435 1.00 20.76 404 ASN B C 1
ATOM 6487 O O . ASN B 1 404 ? 33.540 66.337 -30.138 1.00 19.64 404 ASN B O 1
ATOM 6492 N N . LEU B 1 405 ? 34.745 64.401 -30.062 1.00 17.65 405 LEU B N 1
ATOM 6493 C CA . LEU B 1 405 ? 33.749 63.693 -29.254 1.00 17.13 405 LEU B CA 1
ATOM 6494 C C . LEU B 1 405 ? 33.670 64.328 -27.857 1.00 20.57 405 LEU B C 1
ATOM 6495 O O . LEU B 1 405 ? 32.568 64.576 -27.369 1.00 20.61 405 LEU B O 1
ATOM 6500 N N . LYS B 1 406 ? 34.836 64.568 -27.217 1.00 18.42 406 LYS B N 1
ATOM 6501 C CA . LYS B 1 406 ? 34.883 65.187 -25.880 1.00 17.74 406 LYS B CA 1
ATOM 6502 C C . LYS B 1 406 ? 34.093 66.509 -25.907 1.00 20.72 406 LYS B C 1
ATOM 6503 O O . LYS B 1 406 ? 33.243 66.748 -25.039 1.00 22.59 406 LYS B O 1
ATOM 6509 N N . ILE B 1 407 ? 34.312 67.312 -26.954 1.00 18.26 407 ILE B N 1
ATOM 6510 C CA . ILE B 1 407 ? 33.642 68.614 -27.124 1.00 18.85 407 ILE B CA 1
ATOM 6511 C C . ILE B 1 407 ? 32.121 68.453 -27.273 1.00 22.08 407 ILE B C 1
ATOM 6512 O O . ILE B 1 407 ? 31.357 69.126 -26.561 1.00 20.46 407 ILE B O 1
ATOM 6517 N N . LYS B 1 408 ? 31.670 67.555 -28.188 1.00 18.17 408 LYS B N 1
ATOM 6518 C CA . LYS B 1 408 ? 30.248 67.334 -28.414 1.00 18.06 408 LYS B CA 1
ATOM 6519 C C . LYS B 1 408 ? 29.548 66.894 -27.130 1.00 21.20 408 LYS B C 1
ATOM 6520 O O . LYS B 1 408 ? 28.450 67.378 -26.835 1.00 21.57 408 LYS B O 1
ATOM 6526 N N . LEU B 1 409 ? 30.165 65.965 -26.383 1.00 18.28 409 LEU B N 1
ATOM 6527 C CA . LEU B 1 409 ? 29.554 65.464 -25.145 1.00 18.09 409 LEU B CA 1
ATOM 6528 C C . LEU B 1 409 ? 29.550 66.550 -24.051 1.00 21.25 409 LEU B C 1
ATOM 6529 O O . LEU B 1 409 ? 28.584 66.637 -23.297 1.00 20.71 409 LEU B O 1
ATOM 6534 N N . ALA B 1 410 ? 30.633 67.335 -23.965 1.00 19.08 410 ALA B N 1
ATOM 6535 C CA . ALA B 1 410 ? 30.752 68.435 -22.976 1.00 20.78 410 ALA B CA 1
ATOM 6536 C C . ALA B 1 410 ? 29.633 69.456 -23.201 1.00 24.96 410 ALA B C 1
ATOM 6537 O O . ALA B 1 410 ? 28.944 69.857 -22.250 1.00 24.88 410 ALA B O 1
ATOM 6539 N N . GLN B 1 411 ? 29.433 69.844 -24.470 1.00 21.53 411 GLN B N 1
ATOM 6540 C CA . GLN B 1 411 ? 28.380 70.782 -24.872 1.00 21.23 411 GLN B CA 1
ATOM 6541 C C . GLN B 1 411 ? 26.988 70.222 -24.605 1.00 25.94 411 GLN B C 1
ATOM 6542 O O . GLN B 1 411 ? 26.092 70.950 -24.163 1.00 24.71 411 GLN B O 1
ATOM 6548 N N . ALA B 1 412 ? 26.787 68.921 -24.873 1.00 22.93 412 ALA B N 1
ATOM 6549 C CA . ALA B 1 412 ? 25.487 68.311 -24.622 1.00 23.35 412 ALA B CA 1
ATOM 6550 C C . ALA B 1 412 ? 25.150 68.361 -23.126 1.00 24.64 412 ALA B C 1
ATOM 6551 O O . ALA B 1 412 ? 24.003 68.622 -22.790 1.00 25.10 412 ALA B O 1
ATOM 6553 N N . LYS B 1 413 ? 26.133 68.111 -22.253 1.00 20.99 413 LYS B N 1
ATOM 6554 C CA . LYS B 1 413 ? 25.945 68.140 -20.792 1.00 22.38 413 LYS B CA 1
ATOM 6555 C C . LYS B 1 413 ? 25.619 69.587 -20.360 1.00 26.72 413 LYS B C 1
ATOM 6556 O O . LYS B 1 413 ? 24.703 69.791 -19.570 1.00 25.65 413 LYS B O 1
ATOM 6562 N N . LEU B 1 414 ? 26.310 70.584 -20.955 1.00 22.62 414 LEU B N 1
ATOM 6563 C CA . LEU B 1 414 ? 26.035 71.993 -20.600 1.00 21.63 414 LEU B CA 1
ATOM 6564 C C . LEU B 1 414 ? 24.681 72.500 -21.118 1.00 25.01 414 LEU B C 1
ATOM 6565 O O . LEU B 1 414 ? 24.144 73.476 -20.585 1.00 25.11 414 LEU B O 1
ATOM 6570 N N . SER B 1 415 ? 24.132 71.847 -22.149 1.00 20.75 415 SER B N 1
ATOM 6571 C CA . SER B 1 415 ? 22.876 72.225 -22.795 1.00 22.08 415 SER B CA 1
ATOM 6572 C C . SER B 1 415 ? 21.667 71.879 -21.917 1.00 30.22 415 SER B C 1
ATOM 6573 O O . SER B 1 415 ? 20.581 72.440 -22.116 1.00 32.46 415 SER B O 1
ATOM 6576 N N . LEU B 1 416 ? 21.859 70.971 -20.951 1.00 29.03 416 LEU B N 1
ATOM 6577 C CA . LEU B 1 416 ? 20.816 70.491 -20.045 1.00 31.97 416 LEU B CA 1
ATOM 6578 C C . LEU B 1 416 ? 20.147 71.597 -19.218 1.00 38.07 416 LEU B C 1
ATOM 6579 O O . LEU B 1 416 ? 20.819 72.384 -18.544 1.00 35.43 416 LEU B O 1
ATOM 6584 N N . GLU B 1 417 ? 18.811 71.678 -19.336 1.00 37.03 417 GLU B N 1
ATOM 6585 C CA . GLU B 1 417 ? 17.983 72.637 -18.604 1.00 38.12 417 GLU B CA 1
ATOM 6586 C C . GLU B 1 417 ? 18.113 72.325 -17.111 1.00 42.52 417 GLU B C 1
ATOM 6587 O O . GLU B 1 417 ? 17.942 71.167 -16.718 1.00 42.78 417 GLU B O 1
ATOM 6593 N N . HIS B 1 418 ? 18.479 73.330 -16.294 1.00 38.02 418 HIS B N 1
ATOM 6594 C CA . HIS B 1 418 ? 18.636 73.144 -14.848 1.00 52.91 418 HIS B CA 1
ATOM 6595 C C . HIS B 1 418 ? 17.274 73.120 -14.152 1.00 87.69 418 HIS B C 1
ATOM 6596 O O . HIS B 1 418 ? 16.447 74.001 -14.383 1.00 54.70 418 HIS B O 1
ATOM 6603 N N . LYS C 1 3 ? 26.398 43.119 -108.255 1.00 50.13 3 LYS A N 1
ATOM 6604 C CA . LYS C 1 3 ? 25.971 41.875 -107.612 1.00 49.37 3 LYS A CA 1
ATOM 6605 C C . LYS C 1 3 ? 26.168 41.961 -106.094 1.00 48.73 3 LYS A C 1
ATOM 6606 O O . LYS C 1 3 ? 27.145 42.561 -105.632 1.00 49.38 3 LYS A O 1
ATOM 6612 N N . LYS C 1 4 ? 25.239 41.345 -105.326 1.00 40.11 4 LYS A N 1
ATOM 6613 C CA . LYS C 1 4 ? 25.265 41.290 -103.853 1.00 36.21 4 LYS A CA 1
ATOM 6614 C C . LYS C 1 4 ? 26.506 40.516 -103.351 1.00 35.52 4 LYS A C 1
ATOM 6615 O O . LYS C 1 4 ? 27.084 39.712 -104.091 1.00 34.63 4 LYS A O 1
ATOM 6621 N N . ILE C 1 5 ? 26.923 40.760 -102.095 1.00 28.64 5 ILE A N 1
ATOM 6622 C CA . ILE C 1 5 ? 28.059 40.041 -101.505 1.00 27.01 5 ILE A CA 1
ATOM 6623 C C . ILE C 1 5 ? 27.609 38.598 -101.244 1.00 32.13 5 ILE A C 1
ATOM 6624 O O . ILE C 1 5 ? 26.492 38.382 -100.761 1.00 31.63 5 ILE A O 1
ATOM 6629 N N . SER C 1 6 ? 28.465 37.621 -101.577 1.00 30.16 6 SER A N 1
ATOM 6630 C CA . SER C 1 6 ? 28.150 36.220 -101.309 1.00 31.45 6 SER A CA 1
ATOM 6631 C C . SER C 1 6 ? 28.482 36.004 -99.825 1.00 34.40 6 SER A C 1
ATOM 6632 O O . SER C 1 6 ? 29.647 36.028 -99.444 1.00 35.53 6 SER A O 1
ATOM 6635 N N . GLY C 1 7 ? 27.450 35.894 -99.005 1.00 30.43 7 GLY A N 1
ATOM 6636 C CA . GLY C 1 7 ? 27.587 35.784 -97.553 1.00 29.75 7 GLY A CA 1
ATOM 6637 C C . GLY C 1 7 ? 27.915 34.425 -96.964 1.00 31.41 7 GLY A C 1
ATOM 6638 O O . GLY C 1 7 ? 28.490 34.348 -95.877 1.00 29.16 7 GLY A O 1
ATOM 6639 N N . GLY C 1 8 ? 27.515 33.347 -97.628 1.00 27.10 8 GLY A N 1
ATOM 6640 C CA . GLY C 1 8 ? 27.771 32.021 -97.071 1.00 26.10 8 GLY A CA 1
ATOM 6641 C C . GLY C 1 8 ? 26.689 31.554 -96.118 1.00 25.94 8 GLY A C 1
ATOM 6642 O O . GLY C 1 8 ? 25.592 32.124 -96.095 1.00 25.95 8 GLY A O 1
ATOM 6643 N N . SER C 1 9 ? 26.991 30.503 -95.320 1.00 19.85 9 SER A N 1
ATOM 6644 C CA . SER C 1 9 ? 26.009 29.857 -94.446 1.00 19.18 9 SER A CA 1
ATOM 6645 C C . SER C 1 9 ? 25.905 30.499 -93.087 1.00 22.15 9 SER A C 1
ATOM 6646 O O . SER C 1 9 ? 26.899 30.565 -92.376 1.00 22.55 9 SER A O 1
ATOM 6649 N N . VAL C 1 10 ? 24.689 30.895 -92.706 1.00 19.06 10 VAL A N 1
ATOM 6650 C CA . VAL C 1 10 ? 24.399 31.525 -91.401 1.00 19.20 10 VAL A CA 1
ATOM 6651 C C . VAL C 1 10 ? 23.125 30.909 -90.829 1.00 21.68 10 VAL A C 1
ATOM 6652 O O . VAL C 1 10 ? 22.133 30.776 -91.545 1.00 20.55 10 VAL A O 1
ATOM 6656 N N . VAL C 1 11 ? 23.138 30.589 -89.513 1.00 19.11 11 VAL A N 1
ATOM 6657 C CA . VAL C 1 11 ? 21.964 30.084 -88.826 1.00 18.74 11 VAL A CA 1
ATOM 6658 C C . VAL C 1 11 ? 21.333 31.284 -88.138 1.00 23.22 11 VAL A C 1
ATOM 6659 O O . VAL C 1 11 ? 22.027 31.977 -87.390 1.00 22.98 11 VAL A O 1
ATOM 6663 N N . GLU C 1 12 ? 20.055 31.556 -88.408 1.00 20.89 12 GLU A N 1
ATOM 6664 C CA . GLU C 1 12 ? 19.376 32.648 -87.721 1.00 21.51 12 GLU A CA 1
ATOM 6665 C C . GLU C 1 12 ? 18.300 32.072 -86.826 1.00 24.48 12 GLU A C 1
ATOM 6666 O O . GLU C 1 12 ? 17.654 31.069 -87.171 1.00 23.97 12 GLU A O 1
ATOM 6672 N N . MET C 1 13 ? 18.123 32.684 -85.670 1.00 20.03 13 MET A N 1
ATOM 6673 C CA . MET C 1 13 ? 17.094 32.248 -84.742 1.00 19.73 13 MET A CA 1
ATOM 6674 C C . MET C 1 13 ? 16.172 33.416 -84.517 1.00 23.56 13 MET A C 1
ATOM 6675 O O . MET C 1 13 ? 16.583 34.430 -83.945 1.00 21.69 13 MET A O 1
ATOM 6680 N N . GLN C 1 14 ? 14.932 33.297 -84.971 1.00 21.37 14 GLN A N 1
ATOM 6681 C CA . GLN C 1 14 ? 13.939 34.332 -84.820 1.00 21.99 14 GLN A CA 1
ATOM 6682 C C . GLN C 1 14 ? 13.425 34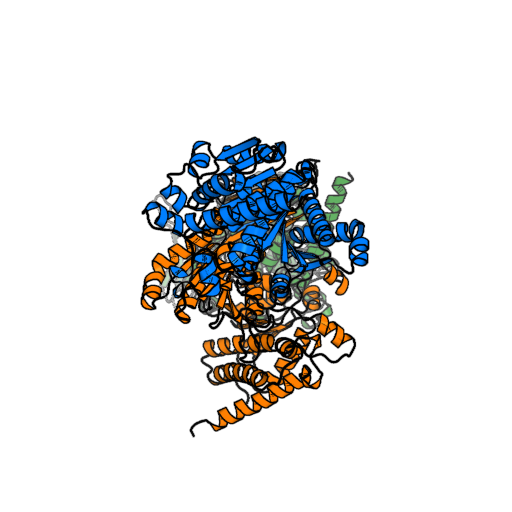.324 -83.402 1.00 23.30 14 GLN A C 1
ATOM 6683 O O . GLN C 1 14 ? 13.366 33.310 -82.799 1.00 23.19 14 GLN A O 1
ATOM 6689 N N . GLY C 1 15 ? 13.001 35.478 -82.922 1.00 21.40 15 GLY A N 1
ATOM 6690 C CA . GLY C 1 15 ? 12.612 35.629 -81.531 1.00 20.92 15 GLY A CA 1
ATOM 6691 C C . GLY C 1 15 ? 11.206 36.089 -81.266 1.00 24.44 15 GLY A C 1
ATOM 6692 O O . GLY C 1 15 ? 10.281 35.708 -81.980 1.00 25.06 15 GLY A O 1
ATOM 6693 N N . ASP C 1 16 ? 11.048 36.922 -80.237 1.00 20.18 16 ASP A N 1
ATOM 6694 C CA . ASP C 1 16 ? 9.736 37.306 -79.757 1.00 20.67 16 ASP A CA 1
ATOM 6695 C C . ASP C 1 16 ? 9.425 38.789 -79.735 1.00 25.71 16 ASP A C 1
ATOM 6696 O O . ASP C 1 16 ? 10.330 39.628 -79.660 1.00 24.61 16 ASP A O 1
ATOM 6701 N N . GLU C 1 17 ? 8.111 39.089 -79.716 1.00 22.99 17 GLU A N 1
ATOM 6702 C CA . GLU C 1 17 ? 7.528 40.411 -79.503 1.00 22.79 17 GLU A CA 1
ATOM 6703 C C . GLU C 1 17 ? 8.193 41.526 -80.323 1.00 24.90 17 GLU A C 1
ATOM 6704 O O . GLU C 1 17 ? 8.316 41.366 -81.535 1.00 23.84 17 GLU A O 1
ATOM 6710 N N . MET C 1 18 ? 8.586 42.650 -79.693 1.00 23.52 18 MET A N 1
ATOM 6711 C CA . MET C 1 18 ? 9.126 43.781 -80.465 1.00 22.36 18 MET A CA 1
ATOM 6712 C C . MET C 1 18 ? 10.406 43.457 -81.214 1.00 24.85 18 MET A C 1
ATOM 6713 O O . MET C 1 18 ? 10.553 43.848 -82.376 1.00 22.10 18 MET A O 1
ATOM 6718 N N . THR C 1 19 ? 11.303 42.687 -80.583 1.00 22.06 19 THR A N 1
ATOM 6719 C CA . THR C 1 19 ? 12.563 42.298 -81.216 1.00 20.96 19 THR A CA 1
ATOM 6720 C C . THR C 1 19 ? 12.315 41.445 -82.465 1.00 23.50 19 THR A C 1
ATOM 6721 O O . THR C 1 19 ? 13.075 41.533 -83.427 1.00 22.08 19 THR A O 1
ATOM 6725 N N . ARG C 1 20 ? 11.227 40.650 -82.479 1.00 20.84 20 ARG A N 1
ATOM 6726 C CA . ARG C 1 20 ? 10.893 39.830 -83.657 1.00 21.70 20 ARG A CA 1
ATOM 6727 C C . ARG C 1 20 ? 10.585 40.752 -84.866 1.00 26.23 20 ARG A C 1
ATOM 6728 O O . ARG C 1 20 ? 11.033 40.491 -85.990 1.00 24.96 20 ARG A O 1
ATOM 6736 N N . ILE C 1 21 ? 9.811 41.828 -84.615 1.00 23.23 21 ILE A N 1
ATOM 6737 C CA . ILE C 1 21 ? 9.442 42.823 -85.641 1.00 23.77 21 ILE A CA 1
ATOM 6738 C C . ILE C 1 21 ? 10.707 43.518 -86.179 1.00 26.97 21 ILE A C 1
ATOM 6739 O O . ILE C 1 21 ? 10.919 43.589 -87.395 1.00 26.39 21 ILE A O 1
ATOM 6744 N N . ILE C 1 22 ? 11.562 43.994 -85.267 1.00 24.43 22 ILE A N 1
ATOM 6745 C CA . ILE C 1 22 ? 12.816 44.669 -85.617 1.00 24.66 22 ILE A CA 1
ATOM 6746 C C . ILE C 1 22 ? 13.766 43.761 -86.394 1.00 24.57 22 ILE A C 1
ATOM 6747 O O . ILE C 1 22 ? 14.408 44.210 -87.343 1.00 23.15 22 ILE A O 1
ATOM 6752 N N . TRP C 1 23 ? 13.845 42.477 -86.004 1.00 21.43 23 TRP A N 1
ATOM 6753 C CA . TRP C 1 23 ? 14.702 41.494 -86.669 1.00 21.44 23 TRP A CA 1
ATOM 6754 C C . TRP C 1 23 ? 14.392 41.412 -88.170 1.00 24.80 23 TRP A C 1
ATOM 6755 O O . TRP C 1 23 ? 15.302 41.438 -88.994 1.00 22.85 23 TRP A O 1
ATOM 6766 N N . GLU C 1 24 ? 13.090 41.356 -88.511 1.00 24.05 24 GLU A N 1
ATOM 6767 C CA . GLU C 1 24 ? 12.633 41.294 -89.898 1.00 25.14 24 GLU A CA 1
ATOM 6768 C C . GLU C 1 24 ? 12.979 42.583 -90.647 1.00 28.31 24 GLU A C 1
ATOM 6769 O O . GLU C 1 24 ? 13.415 42.508 -91.803 1.00 28.04 24 GLU A O 1
ATOM 6775 N N . LEU C 1 25 ? 12.859 43.751 -89.969 1.00 25.80 25 LEU A N 1
ATOM 6776 C CA . LEU C 1 25 ? 13.228 45.050 -90.560 1.00 25.28 25 LEU A CA 1
ATOM 6777 C C . LEU C 1 25 ? 14.709 45.106 -90.859 1.00 26.50 25 LEU A C 1
ATOM 6778 O O . LEU C 1 25 ? 15.105 45.613 -91.912 1.00 25.99 25 LEU A O 1
ATOM 6783 N N . ILE C 1 26 ? 15.557 44.588 -89.934 1.00 21.10 26 ILE A N 1
ATOM 6784 C CA . ILE C 1 26 ? 17.000 44.571 -90.160 1.00 20.04 26 ILE A CA 1
ATOM 6785 C C . ILE C 1 26 ? 17.343 43.764 -91.419 1.00 23.73 26 ILE A C 1
ATOM 6786 O O . ILE C 1 26 ? 18.149 44.207 -92.239 1.00 23.78 26 ILE A O 1
ATOM 6791 N N . LYS C 1 27 ? 16.765 42.563 -91.543 1.00 21.94 27 LYS A N 1
ATOM 6792 C CA . LYS C 1 27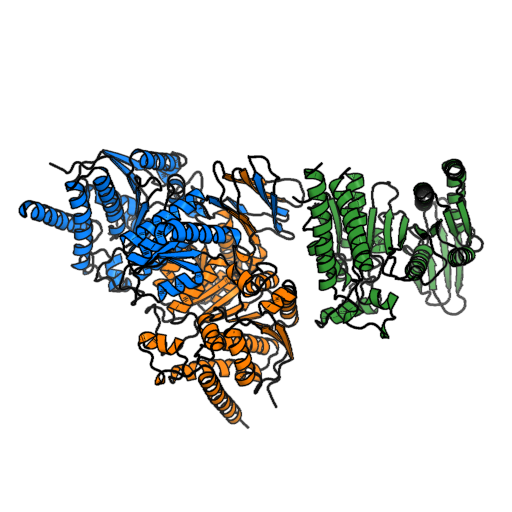 ? 17.028 41.720 -92.702 1.00 22.97 27 LYS A CA 1
ATOM 6793 C C . LYS C 1 27 ? 16.595 42.406 -93.992 1.00 27.15 27 LYS A C 1
ATOM 6794 O O . LYS C 1 27 ? 17.385 42.486 -94.932 1.00 27.23 27 LYS A O 1
ATOM 6800 N N . GLU C 1 28 ? 15.371 42.926 -94.008 1.00 26.68 28 GLU A N 1
ATOM 6801 C CA . GLU C 1 28 ? 14.765 43.578 -95.168 1.00 28.04 28 GLU A CA 1
ATOM 6802 C C . GLU C 1 28 ? 15.487 44.847 -95.612 1.00 30.89 28 GLU A C 1
ATOM 6803 O O . GLU C 1 28 ? 15.734 45.025 -96.807 1.00 30.23 28 GLU A O 1
ATOM 6809 N N . LYS C 1 29 ? 15.877 45.700 -94.658 1.00 26.00 29 LYS A N 1
ATOM 6810 C CA . LYS C 1 29 ? 16.474 46.997 -94.977 1.00 25.40 29 LYS A CA 1
ATOM 6811 C C . LYS C 1 29 ? 17.992 47.078 -94.972 1.00 28.59 29 LYS A C 1
ATOM 6812 O O . LYS C 1 29 ? 18.560 47.887 -95.713 1.00 28.16 29 LYS A O 1
ATOM 6818 N N . LEU C 1 30 ? 18.655 46.293 -94.106 1.00 23.10 30 LEU A N 1
ATOM 6819 C CA . LEU C 1 30 ? 20.096 46.420 -93.948 1.00 21.99 30 LEU A CA 1
ATOM 6820 C C . LEU C 1 30 ? 20.936 45.265 -94.436 1.00 26.91 30 LEU A C 1
ATOM 6821 O O . LEU C 1 30 ? 22.101 45.482 -94.758 1.00 27.42 30 LEU A O 1
ATOM 6826 N N . ILE C 1 31 ? 20.396 44.037 -94.425 1.00 23.36 31 ILE A N 1
ATOM 6827 C CA . ILE C 1 31 ? 21.184 42.865 -94.808 1.00 21.84 31 ILE A CA 1
ATOM 6828 C C . ILE C 1 31 ? 20.898 42.397 -96.238 1.00 25.91 31 ILE A C 1
ATOM 6829 O O . ILE C 1 31 ? 21.804 42.392 -97.070 1.00 24.85 31 ILE A O 1
ATOM 6834 N N . PHE C 1 32 ? 19.650 41.971 -96.494 1.00 26.10 32 PHE A N 1
ATOM 6835 C CA . PHE C 1 32 ? 19.232 41.388 -97.783 1.00 26.71 32 PHE A CA 1
ATOM 6836 C C . PHE C 1 32 ? 19.493 42.289 -99.011 1.00 31.88 32 PHE A C 1
ATOM 6837 O O . PHE C 1 32 ? 19.900 41.718 -100.024 1.00 32.51 32 PHE A O 1
ATOM 6845 N N . PRO C 1 33 ? 19.420 43.649 -98.967 1.00 29.19 33 PRO A N 1
ATOM 6846 C CA . PRO C 1 33 ? 19.757 44.433 -100.183 1.00 28.53 33 PRO A CA 1
ATOM 6847 C C . PRO C 1 33 ? 21.228 44.364 -100.587 1.00 32.87 33 PRO A C 1
ATOM 6848 O O . PRO C 1 33 ? 21.563 44.701 -101.727 1.00 32.98 33 PRO A O 1
ATOM 6852 N N . TYR C 1 34 ? 22.110 43.929 -99.668 1.00 28.12 34 TYR A N 1
ATOM 6853 C CA . TYR C 1 34 ? 23.544 43.921 -99.919 1.00 27.94 34 TYR A CA 1
ATOM 6854 C C . TYR C 1 34 ? 24.228 42.566 -99.863 1.00 28.14 34 TYR A C 1
ATOM 6855 O O . TYR C 1 34 ? 25.329 42.421 -100.391 1.00 27.27 34 TYR A O 1
ATOM 6864 N N . VAL C 1 35 ? 23.625 41.591 -99.162 1.00 24.23 35 VAL A N 1
ATOM 6865 C CA . VAL C 1 35 ? 24.251 40.291 -98.926 1.00 23.92 35 VAL A CA 1
ATOM 6866 C C . VAL C 1 35 ? 23.284 39.157 -99.285 1.00 26.65 35 VAL A C 1
ATOM 6867 O O . VAL C 1 35 ? 22.123 39.172 -98.888 1.00 25.84 35 VAL A O 1
ATOM 6871 N N . GLU C 1 36 ? 23.775 38.190 -100.041 1.00 26.30 36 GLU A N 1
ATOM 6872 C CA . GLU C 1 36 ? 23.031 36.991 -100.405 1.00 26.81 36 GLU A CA 1
ATOM 6873 C C . GLU C 1 36 ? 23.526 35.894 -99.448 1.00 28.52 36 GLU A C 1
ATOM 6874 O O . GLU C 1 36 ? 24.724 35.599 -99.396 1.00 28.78 36 GLU A O 1
ATOM 6880 N N . LEU C 1 37 ? 22.619 35.339 -98.652 1.00 24.93 37 LEU A N 1
ATOM 6881 C CA . LEU C 1 37 ? 23.020 34.324 -97.679 1.00 24.71 37 LEU A CA 1
ATOM 6882 C C . LEU C 1 37 ? 22.408 32.959 -97.934 1.00 27.46 37 LEU A C 1
ATOM 6883 O O . LEU C 1 37 ? 21.311 32.868 -98.488 1.00 26.44 37 LEU A O 1
ATOM 6888 N N . ASP C 1 38 ? 23.092 31.908 -97.452 1.00 23.12 38 ASP A N 1
ATOM 6889 C CA . ASP C 1 38 ? 22.544 30.552 -97.360 1.00 22.25 38 ASP A CA 1
ATOM 6890 C C . ASP C 1 38 ? 22.044 30.557 -95.898 1.00 24.20 38 ASP A C 1
ATOM 6891 O O . ASP C 1 38 ? 22.782 30.217 -94.971 1.00 22.19 38 ASP A O 1
ATOM 6896 N N . LEU C 1 39 ? 20.826 31.041 -95.711 1.00 21.07 39 LEU A N 1
ATOM 6897 C CA . LEU C 1 39 ? 20.241 31.245 -94.391 1.00 20.78 39 LEU A CA 1
ATOM 6898 C C . LEU C 1 39 ? 19.470 30.033 -93.899 1.00 24.71 39 LEU A C 1
ATOM 6899 O O . LEU C 1 39 ? 18.576 29.527 -94.596 1.00 23.79 39 LEU A O 1
ATOM 6904 N N . HIS C 1 40 ? 19.850 29.534 -92.722 1.00 19.90 40 HIS A N 1
ATOM 6905 C CA . HIS C 1 40 ? 19.191 28.393 -92.087 1.00 20.82 40 HIS A CA 1
ATOM 6906 C C . HIS C 1 40 ? 18.365 28.988 -90.973 1.00 26.34 40 HIS A C 1
ATOM 6907 O O . HIS C 1 40 ? 18.923 29.391 -89.948 1.00 25.94 40 HIS A O 1
ATOM 6914 N N . SER C 1 41 ? 17.051 29.138 -91.206 1.00 22.59 41 SER A N 1
ATOM 6915 C CA . SER C 1 41 ? 16.158 29.810 -90.265 1.00 22.15 41 SER A CA 1
ATOM 6916 C C . SER C 1 41 ? 15.443 28.898 -89.298 1.00 26.28 41 SER A C 1
ATOM 6917 O O . SER C 1 41 ? 14.830 27.911 -89.711 1.00 25.06 41 SER A O 1
ATOM 6920 N N . TYR C 1 42 ? 15.517 29.242 -87.996 1.00 22.12 42 TYR A N 1
ATOM 6921 C CA . TYR C 1 42 ? 14.838 28.508 -86.924 1.00 22.00 42 TYR A CA 1
ATOM 6922 C C . TYR C 1 42 ? 13.975 29.481 -86.185 1.00 25.15 42 TYR A C 1
ATOM 6923 O O . TYR C 1 42 ? 14.445 30.538 -85.774 1.00 25.00 42 TYR A O 1
ATOM 6932 N N . ASP C 1 43 ? 12.693 29.171 -86.071 1.00 21.64 43 ASP A N 1
ATOM 6933 C CA . ASP C 1 43 ? 11.792 30.065 -85.396 1.00 22.18 43 ASP A CA 1
ATOM 6934 C C . ASP C 1 43 ? 11.761 29.726 -83.909 1.00 25.34 43 ASP A C 1
ATOM 6935 O O . ASP C 1 43 ? 11.130 28.748 -83.508 1.00 25.15 43 ASP A O 1
ATOM 6940 N N . LEU C 1 44 ? 12.466 30.537 -83.099 1.00 21.89 44 LEU A N 1
ATOM 6941 C CA . LEU C 1 44 ? 12.498 30.380 -81.651 1.00 20.84 44 LEU A CA 1
ATOM 6942 C C . LEU C 1 44 ? 11.466 31.274 -80.959 1.00 23.29 44 LEU A C 1
ATOM 6943 O O . LEU C 1 44 ? 11.579 31.527 -79.759 1.00 21.15 44 LEU A O 1
ATOM 6948 N N . GLY C 1 45 ? 10.436 31.699 -81.700 1.00 21.67 45 GLY A N 1
ATOM 6949 C CA . GLY C 1 45 ? 9.309 32.397 -81.098 1.00 21.58 45 GLY A CA 1
ATOM 6950 C C . GLY C 1 45 ? 8.674 31.448 -80.084 1.00 25.28 45 GLY A C 1
ATOM 6951 O O . GLY C 1 45 ? 8.729 30.222 -80.252 1.00 23.72 45 GLY A O 1
ATOM 6952 N N . ILE C 1 46 ? 8.123 31.987 -79.000 1.00 24.09 46 ILE A N 1
ATOM 6953 C CA . ILE C 1 46 ? 7.534 31.177 -77.930 1.00 24.19 46 ILE A CA 1
ATOM 6954 C C . ILE C 1 46 ? 6.453 30.194 -78.464 1.00 29.99 46 ILE A C 1
ATOM 6955 O O . ILE C 1 46 ? 6.399 29.044 -78.017 1.00 28.40 46 ILE A O 1
ATOM 6960 N N . GLU C 1 47 ? 5.635 30.641 -79.444 1.00 29.21 47 GLU A N 1
ATOM 6961 C CA . GLU C 1 47 ? 4.582 29.806 -80.046 1.00 29.12 47 GLU A CA 1
ATOM 6962 C C . GLU C 1 47 ? 5.159 28.600 -80.776 1.00 32.03 47 GLU A C 1
ATOM 6963 O O . GLU C 1 47 ? 4.610 27.495 -80.654 1.00 30.72 47 GLU A O 1
ATOM 6969 N N . ASN C 1 48 ? 6.274 28.796 -81.515 1.00 26.44 48 ASN A N 1
ATOM 6970 C CA . ASN C 1 48 ? 6.896 27.685 -82.225 1.00 25.91 48 ASN A CA 1
ATOM 6971 C C . ASN C 1 48 ? 7.669 26.769 -81.288 1.00 28.67 48 ASN A C 1
ATOM 6972 O O . ASN C 1 48 ? 7.703 25.561 -81.520 1.00 28.13 48 ASN A O 1
ATOM 6977 N N . ARG C 1 49 ? 8.273 27.322 -80.218 1.00 24.03 49 ARG A N 1
ATOM 6978 C CA . ARG C 1 49 ? 8.925 26.463 -79.242 1.00 23.05 49 ARG A CA 1
ATOM 6979 C C . ARG C 1 49 ? 7.846 25.593 -78.584 1.00 28.41 49 ARG A C 1
ATOM 6980 O O . ARG C 1 49 ? 8.051 24.390 -78.435 1.00 27.15 49 ARG A O 1
ATOM 6988 N N . ASP C 1 50 ? 6.685 26.175 -78.255 1.00 26.26 50 ASP A N 1
ATOM 6989 C CA . ASP C 1 50 ? 5.592 25.402 -77.658 1.00 26.68 50 ASP A CA 1
ATOM 6990 C C . ASP C 1 50 ? 5.114 24.304 -78.628 1.00 32.23 50 ASP A C 1
ATOM 6991 O O . ASP C 1 50 ? 5.080 23.134 -78.238 1.00 32.48 50 ASP A O 1
ATOM 6996 N N . ALA C 1 51 ? 4.861 24.661 -79.903 1.00 29.50 51 ALA A N 1
ATOM 6997 C CA . ALA C 1 51 ? 4.396 23.716 -80.942 1.00 29.59 51 ALA A CA 1
ATOM 6998 C C . ALA C 1 51 ? 5.332 22.529 -81.187 1.00 33.86 51 ALA A C 1
ATOM 6999 O O . ALA C 1 51 ? 4.859 21.433 -81.510 1.00 33.35 51 ALA A O 1
ATOM 7001 N N . THR C 1 52 ? 6.655 22.738 -81.038 1.00 28.85 52 THR A N 1
ATOM 7002 C CA . THR C 1 52 ? 7.669 21.699 -81.270 1.00 26.54 52 THR A CA 1
ATOM 7003 C C . THR C 1 52 ? 8.182 21.073 -79.975 1.00 27.94 52 THR A C 1
ATOM 7004 O O . THR C 1 52 ? 9.154 20.315 -80.009 1.00 26.77 52 THR A O 1
ATOM 7008 N N . ASN C 1 53 ? 7.571 21.419 -78.835 1.00 25.22 53 ASN A N 1
ATOM 7009 C CA . ASN C 1 53 ? 7.957 20.944 -77.503 1.00 25.06 53 ASN A CA 1
ATOM 7010 C C . ASN C 1 53 ? 9.415 21.280 -77.216 1.00 28.60 53 ASN A C 1
ATOM 7011 O O . ASN C 1 53 ? 10.153 20.495 -76.610 1.00 27.55 53 ASN A O 1
ATOM 7016 N N . ASP C 1 54 ? 9.821 22.487 -77.676 1.00 25.16 54 ASP A N 1
ATOM 7017 C CA . ASP C 1 54 ? 11.161 23.067 -77.543 1.00 24.42 54 ASP A CA 1
ATOM 7018 C C . ASP C 1 54 ? 12.232 22.358 -78.387 1.00 25.60 54 ASP A C 1
ATOM 7019 O O . ASP C 1 54 ? 13.418 22.687 -78.282 1.00 25.21 54 ASP A O 1
ATOM 7024 N N . GLN C 1 55 ? 11.841 21.425 -79.277 1.00 22.02 55 GLN A N 1
ATOM 7025 C CA . GLN C 1 55 ? 12.824 20.752 -80.127 1.00 21.61 55 GLN A CA 1
ATOM 7026 C C . GLN C 1 55 ? 13.512 21.730 -81.099 1.00 24.27 55 GLN A C 1
ATOM 7027 O O . GLN C 1 55 ? 14.675 21.527 -81.438 1.00 23.72 55 GLN A O 1
ATOM 7033 N N . VAL C 1 56 ? 12.791 22.774 -81.548 1.00 20.12 56 VAL A N 1
ATOM 7034 C CA . VAL C 1 56 ? 13.360 23.751 -82.484 1.00 19.82 56 VAL A CA 1
ATOM 7035 C C . VAL C 1 56 ? 14.643 24.393 -81.887 1.00 22.76 56 VAL A C 1
ATOM 7036 O O . VAL C 1 56 ? 15.599 24.647 -82.614 1.00 21.55 56 VAL A O 1
ATOM 7040 N N . THR C 1 57 ? 14.649 24.615 -80.561 1.00 20.77 57 THR A N 1
ATOM 7041 C CA . THR C 1 57 ? 15.811 25.212 -79.872 1.00 20.09 57 THR A CA 1
ATOM 7042 C C . THR C 1 57 ? 17.036 24.292 -79.995 1.00 22.66 57 THR A C 1
ATOM 7043 O O . THR C 1 57 ? 18.126 24.759 -80.330 1.00 21.41 57 THR A O 1
ATOM 7047 N N . LYS C 1 58 ? 16.851 22.988 -79.732 1.00 19.41 58 LYS A N 1
ATOM 7048 C CA . LYS C 1 58 ? 17.919 21.989 -79.854 1.00 20.04 58 LYS A CA 1
ATOM 7049 C C . LYS C 1 58 ? 18.371 21.876 -81.308 1.00 23.66 58 LYS A C 1
ATOM 7050 O O . LYS C 1 58 ? 19.570 21.805 -81.564 1.00 23.19 58 LYS A O 1
ATOM 7056 N N . ASP C 1 59 ? 17.418 21.885 -82.263 1.00 21.71 59 ASP A N 1
ATOM 7057 C CA . ASP C 1 59 ? 17.749 21.803 -83.698 1.00 20.66 59 ASP A CA 1
ATOM 7058 C C . ASP C 1 59 ? 18.609 22.997 -84.120 1.00 23.30 59 ASP A C 1
ATOM 7059 O O . ASP C 1 59 ? 19.590 22.826 -84.854 1.00 22.50 59 ASP A O 1
ATOM 7064 N N . ALA C 1 60 ? 18.249 24.216 -83.627 1.00 20.12 60 ALA A N 1
ATOM 7065 C CA . ALA C 1 60 ? 19.012 25.424 -83.938 1.00 19.82 60 ALA A CA 1
ATOM 7066 C C . ALA C 1 60 ? 20.442 25.283 -83.410 1.00 20.12 60 ALA A C 1
ATOM 7067 O O . ALA C 1 60 ? 21.379 25.573 -84.138 1.00 18.61 60 ALA A O 1
ATOM 7069 N N . ALA C 1 61 ? 20.609 24.821 -82.160 1.00 18.93 61 ALA A N 1
ATOM 7070 C CA . ALA C 1 61 ? 21.945 24.643 -81.579 1.00 19.74 61 ALA A CA 1
ATOM 7071 C C . ALA C 1 61 ? 22.782 23.658 -82.392 1.00 22.47 61 ALA A C 1
ATOM 7072 O O . ALA C 1 61 ? 23.941 23.942 -82.690 1.00 20.50 61 ALA A O 1
ATOM 7074 N N . GLU C 1 62 ? 22.165 22.549 -82.836 1.00 21.12 62 GLU A N 1
ATOM 7075 C CA . GLU C 1 62 ? 22.861 21.573 -83.683 1.00 21.23 62 GLU A CA 1
ATOM 7076 C C . GLU C 1 62 ? 23.267 22.190 -85.029 1.00 23.45 62 GLU A C 1
ATOM 7077 O O . GLU C 1 62 ? 24.360 21.906 -85.514 1.00 22.69 62 GLU A O 1
ATOM 7083 N N . ALA C 1 63 ? 22.415 23.067 -85.600 1.00 21.07 63 ALA A N 1
ATOM 7084 C CA . ALA C 1 63 ? 22.712 23.743 -86.865 1.00 20.44 63 ALA A CA 1
ATOM 7085 C C . ALA C 1 63 ? 23.887 24.699 -86.696 1.00 23.11 63 ALA A C 1
ATOM 7086 O O . ALA C 1 63 ? 24.723 24.795 -87.590 1.00 21.53 63 ALA A O 1
ATOM 7088 N N . ILE C 1 64 ? 23.984 25.377 -85.521 1.00 18.20 64 ILE A N 1
ATOM 7089 C CA . ILE C 1 64 ? 25.132 26.258 -85.289 1.00 18.47 64 ILE A CA 1
ATOM 7090 C C . ILE C 1 64 ? 26.429 25.421 -85.260 1.00 23.15 64 ILE A C 1
ATOM 7091 O O . ILE C 1 64 ? 27.427 25.856 -85.810 1.00 23.64 64 ILE A O 1
ATOM 7096 N N . LYS C 1 65 ? 26.424 24.237 -84.617 1.00 22.61 65 LYS A N 1
ATOM 7097 C CA . LYS C 1 65 ? 27.608 23.364 -84.572 1.00 23.62 65 LYS A CA 1
ATOM 7098 C C . LYS C 1 65 ? 28.045 23.014 -86.003 1.00 27.71 65 LYS A C 1
ATOM 7099 O O . LYS C 1 65 ? 29.239 22.940 -86.292 1.00 27.97 65 LYS A O 1
ATOM 7105 N N . LYS C 1 66 ? 27.064 22.780 -86.875 1.00 24.18 66 LYS A N 1
ATOM 7106 C CA . LYS C 1 66 ? 27.302 22.389 -88.260 1.00 24.65 66 LYS A CA 1
ATOM 7107 C C . LYS C 1 66 ? 27.840 23.525 -89.120 1.00 27.46 66 LYS A C 1
ATOM 7108 O O . LYS C 1 66 ? 28.830 23.315 -89.812 1.00 27.69 66 LYS A O 1
ATOM 7114 N N . HIS C 1 67 ? 27.189 24.714 -89.085 1.00 23.01 67 HIS A N 1
ATOM 7115 C CA . HIS C 1 67 ? 27.522 25.845 -89.955 1.00 22.07 67 HIS A CA 1
ATOM 7116 C C . HIS C 1 67 ? 28.488 26.873 -89.347 1.00 24.14 67 HIS A C 1
ATOM 7117 O O . HIS C 1 67 ? 29.009 27.726 -90.070 1.00 24.43 67 HIS A O 1
ATOM 7124 N N . ASN C 1 68 ? 28.735 26.783 -88.037 1.00 19.25 68 ASN A N 1
ATOM 7125 C CA . ASN C 1 68 ? 29.714 27.576 -87.277 1.00 18.74 68 ASN A CA 1
ATOM 7126 C C . ASN C 1 68 ? 29.327 29.022 -86.974 1.00 22.66 68 ASN A C 1
ATOM 7127 O O . ASN C 1 68 ? 30.060 29.687 -86.237 1.00 21.81 68 ASN A O 1
ATOM 7132 N N . VAL C 1 69 ? 28.211 29.517 -87.503 1.00 19.56 69 VAL A N 1
ATOM 7133 C CA . VAL C 1 69 ? 27.771 30.887 -87.203 1.00 19.55 69 VAL A CA 1
ATOM 7134 C C . VAL C 1 69 ? 26.285 30.941 -86.940 1.00 23.55 69 VAL A C 1
ATOM 7135 O O . VAL C 1 69 ? 25.483 30.529 -87.776 1.00 22.08 69 VAL A O 1
ATOM 7139 N N . GLY C 1 70 ? 25.930 31.477 -85.777 1.00 19.47 70 GLY A N 1
ATOM 7140 C CA . GLY C 1 70 ? 24.541 31.683 -85.412 1.00 18.31 70 GLY A CA 1
ATOM 7141 C C . GLY C 1 70 ? 24.315 33.127 -85.014 1.00 21.51 70 GLY A C 1
ATOM 7142 O O . GLY C 1 70 ? 25.219 33.768 -84.457 1.00 19.92 70 GLY A O 1
ATOM 7143 N N . VAL C 1 71 ? 23.137 33.654 -85.363 1.00 17.93 71 VAL A N 1
ATOM 7144 C CA . VAL C 1 71 ? 22.718 35.018 -85.017 1.00 17.81 71 VAL A CA 1
ATOM 7145 C C . VAL C 1 71 ? 21.347 34.882 -84.374 1.00 19.31 71 VAL A C 1
ATOM 7146 O O . VAL C 1 71 ? 20.445 34.322 -84.978 1.00 18.09 71 VAL A O 1
ATOM 7150 N N . LYS C 1 72 ? 21.197 35.320 -83.119 1.00 16.61 72 LYS A N 1
ATOM 7151 C CA . LYS C 1 72 ? 19.962 35.083 -82.385 1.00 16.99 72 LYS A CA 1
ATOM 7152 C C . LYS C 1 72 ? 19.265 36.338 -81.928 1.00 21.31 72 LYS A C 1
ATOM 7153 O O . LYS C 1 72 ? 19.885 37.193 -81.299 1.00 20.00 72 LYS A O 1
ATOM 7159 N N . CYS C 1 73 ? 17.950 36.385 -82.172 1.00 18.73 73 CYS A N 1
ATOM 7160 C CA . CYS C 1 73 ? 17.026 37.430 -81.743 1.00 19.08 73 CYS A CA 1
ATOM 7161 C C . CYS C 1 73 ? 16.646 37.179 -80.279 1.00 23.37 73 CYS A C 1
ATOM 7162 O O . CYS C 1 73 ? 16.577 36.020 -79.850 1.00 21.82 73 CYS A O 1
ATOM 7165 N N . ALA C 1 74 ? 16.327 38.247 -79.526 1.00 19.45 74 ALA A N 1
ATOM 7166 C CA . ALA C 1 74 ? 15.883 38.108 -78.136 1.00 19.06 74 ALA A CA 1
ATOM 7167 C C . ALA C 1 74 ? 14.599 37.271 -78.066 1.00 23.18 74 ALA A C 1
ATOM 7168 O O . ALA C 1 74 ? 13.706 37.421 -78.909 1.00 22.67 74 ALA A O 1
ATOM 7170 N N . THR C 1 75 ? 14.522 36.387 -77.049 1.00 20.43 75 THR A N 1
ATOM 7171 C CA . THR C 1 75 ? 13.385 35.501 -76.826 1.00 20.36 75 THR A CA 1
ATOM 7172 C C . THR C 1 75 ? 12.818 35.648 -75.432 1.00 25.00 75 THR A C 1
ATOM 7173 O O . THR C 1 75 ? 13.488 36.159 -74.527 1.00 24.95 75 THR A O 1
ATOM 7177 N N . ILE C 1 76 ? 11.587 35.142 -75.247 1.00 22.18 76 ILE A N 1
ATOM 7178 C CA . ILE C 1 76 ? 10.934 35.090 -73.940 1.00 22.04 76 ILE A CA 1
ATOM 7179 C C . ILE C 1 76 ? 11.353 33.789 -73.243 1.00 25.43 76 ILE A C 1
ATOM 7180 O O . ILE C 1 76 ? 11.255 32.724 -73.859 1.00 24.74 76 ILE A O 1
ATOM 7185 N N . THR C 1 77 ? 11.761 33.864 -71.960 1.00 22.72 77 THR A N 1
ATOM 7186 C CA . THR C 1 77 ? 11.967 32.681 -71.099 1.00 22.62 77 THR A CA 1
ATOM 7187 C C . THR C 1 77 ? 10.693 32.719 -70.234 1.00 29.39 77 THR A C 1
ATOM 7188 O O . THR C 1 77 ? 10.538 33.632 -69.411 1.00 27.02 77 THR A O 1
ATOM 7192 N N . PRO C 1 78 ? 9.730 31.808 -70.471 1.00 28.33 78 PRO A N 1
ATOM 7193 C CA . PRO C 1 78 ? 8.423 31.951 -69.814 1.00 29.08 78 PRO A CA 1
ATOM 7194 C C . PRO C 1 78 ? 8.368 31.645 -68.329 1.00 35.68 78 PRO A C 1
ATOM 7195 O O . PRO C 1 78 ? 9.068 30.761 -67.827 1.00 35.70 78 PRO A O 1
ATOM 7199 N N . ASP C 1 79 ? 7.536 32.438 -67.634 1.00 33.95 79 ASP A N 1
ATOM 7200 C CA . ASP C 1 79 ? 7.205 32.339 -66.213 1.00 34.05 79 ASP A CA 1
ATOM 7201 C C . ASP C 1 79 ? 5.710 31.981 -66.149 1.00 36.21 79 ASP A C 1
ATOM 7202 O O . ASP C 1 79 ? 5.108 31.795 -67.209 1.00 34.65 79 ASP A O 1
ATOM 7207 N N . GLU C 1 80 ? 5.098 31.943 -64.941 1.00 34.58 80 GLU A N 1
ATOM 7208 C CA . GLU C 1 80 ? 3.666 31.626 -64.776 1.00 35.27 80 GLU A CA 1
ATOM 7209 C C . GLU C 1 80 ? 2.732 32.494 -65.635 1.00 37.94 80 GLU A C 1
ATOM 7210 O O . GLU C 1 80 ? 1.819 31.953 -66.257 1.00 37.83 80 GLU A O 1
ATOM 7216 N N . LYS C 1 81 ? 2.981 33.828 -65.701 1.00 34.67 81 LYS A N 1
ATOM 7217 C CA . LYS C 1 81 ? 2.172 34.754 -66.509 1.00 34.65 81 LYS A CA 1
ATOM 7218 C C . LYS C 1 81 ? 2.235 34.444 -67.994 1.00 37.93 81 LYS A C 1
ATOM 7219 O O . LYS C 1 81 ? 1.202 34.517 -68.676 1.00 37.66 81 LYS A O 1
ATOM 7222 N N . ARG C 1 82 ? 3.446 34.096 -68.512 1.00 33.75 82 ARG A N 1
ATOM 7223 C CA . ARG C 1 82 ? 3.608 33.747 -69.924 1.00 33.14 82 ARG A CA 1
ATOM 7224 C C . ARG C 1 82 ? 2.918 32.429 -70.272 1.00 36.09 82 ARG A C 1
ATOM 7225 O O . ARG C 1 82 ? 2.421 32.281 -71.387 1.00 33.78 82 ARG A O 1
ATOM 7233 N N . VAL C 1 83 ? 2.893 31.473 -69.321 1.00 34.87 83 VAL A N 1
ATOM 7234 C CA . VAL C 1 83 ? 2.212 30.189 -69.520 1.00 35.78 83 VAL A CA 1
ATOM 7235 C C . VAL C 1 83 ? 0.715 30.478 -69.764 1.00 41.45 83 VAL A C 1
ATOM 7236 O O . VAL C 1 83 ? 0.158 29.990 -70.742 1.00 41.50 83 VAL A O 1
ATOM 7240 N N . GLU C 1 84 ? 0.107 31.343 -68.929 1.00 39.76 84 GLU A N 1
ATOM 7241 C CA . GLU C 1 84 ? -1.304 31.730 -69.058 1.00 40.59 84 GLU A CA 1
ATOM 7242 C C . GLU C 1 84 ? -1.585 32.528 -70.332 1.00 43.22 84 GLU A C 1
ATOM 7243 O O . GLU C 1 84 ? -2.535 32.213 -71.042 1.00 42.83 84 GLU A O 1
ATOM 7249 N N . GLU C 1 85 ? -0.740 33.544 -70.635 1.00 38.71 85 GLU A N 1
ATOM 7250 C CA . GLU C 1 85 ? -0.888 34.400 -71.818 1.00 37.34 85 GLU A CA 1
ATOM 7251 C C . GLU C 1 85 ? -0.854 33.606 -73.134 1.00 40.06 85 GLU A C 1
ATOM 7252 O O . GLU C 1 85 ? -1.644 33.879 -74.039 1.00 40.93 85 GLU A O 1
ATOM 7258 N N . PHE C 1 86 ? 0.044 32.620 -73.235 1.00 35.12 86 PHE A N 1
ATOM 7259 C CA . PHE C 1 86 ? 0.209 31.851 -74.463 1.00 34.78 86 PHE A CA 1
ATOM 7260 C C . PHE C 1 86 ? -0.412 30.446 -74.442 1.00 40.36 86 PHE A C 1
ATOM 7261 O O . PHE C 1 86 ? -0.354 29.749 -75.460 1.00 40.92 86 PHE A O 1
ATOM 7269 N N . LYS C 1 87 ? -1.015 30.045 -73.304 1.00 38.05 87 LYS A N 1
ATOM 7270 C CA . LYS C 1 87 ? -1.621 28.714 -73.068 1.00 38.12 87 LYS A CA 1
ATOM 7271 C C . LYS C 1 87 ? -0.536 27.632 -73.334 1.00 39.81 87 LYS A C 1
ATOM 7272 O O . LYS C 1 87 ? -0.755 26.683 -74.097 1.00 39.57 87 LYS A O 1
ATOM 7278 N N . LEU C 1 88 ? 0.662 27.840 -72.745 1.00 34.62 88 LEU A N 1
ATOM 7279 C CA . LEU C 1 88 ? 1.806 26.944 -72.954 1.00 33.40 88 LEU A CA 1
ATOM 7280 C C . LEU C 1 88 ? 1.599 25.585 -72.300 1.00 37.08 88 LEU A C 1
ATOM 7281 O O . LEU C 1 88 ? 1.007 25.503 -71.221 1.00 36.64 88 LEU A O 1
ATOM 7286 N N . LYS C 1 89 ? 2.106 24.534 -72.961 1.00 33.88 89 LYS A N 1
ATOM 7287 C CA . LYS C 1 89 ? 2.061 23.137 -72.503 1.00 33.46 89 LYS A CA 1
ATOM 7288 C C . LYS C 1 89 ? 2.936 22.937 -71.267 1.00 38.30 89 LYS A C 1
ATOM 7289 O O . LYS C 1 89 ? 2.611 22.104 -70.410 1.00 38.55 89 LYS A O 1
ATOM 7295 N N . GLN C 1 90 ? 4.087 23.645 -71.216 1.00 32.86 90 GLN A N 1
ATOM 7296 C CA . GLN C 1 90 ? 5.063 23.600 -70.128 1.00 33.11 90 GLN A CA 1
ATOM 7297 C C . GLN C 1 90 ? 5.684 24.986 -69.934 1.00 36.56 90 GLN A C 1
ATOM 7298 O O . GLN C 1 90 ? 5.619 25.830 -70.830 1.00 36.17 90 GLN A O 1
ATOM 7304 N N . MET C 1 91 ? 6.337 25.192 -68.790 1.00 34.57 91 MET A N 1
ATOM 7305 C CA . MET C 1 91 ? 7.090 26.412 -68.540 1.00 34.69 91 MET A CA 1
ATOM 7306 C C . MET C 1 91 ? 8.493 26.137 -69.126 1.00 33.05 91 MET A C 1
ATOM 7307 O O . MET C 1 91 ? 9.387 25.662 -68.432 1.00 31.66 91 MET A O 1
ATOM 7312 N N . TRP C 1 92 ? 8.631 26.356 -70.431 1.00 29.16 92 TRP A N 1
ATOM 7313 C CA . TRP C 1 92 ? 9.848 26.085 -71.198 1.00 28.74 92 TRP A CA 1
ATOM 7314 C C . TRP C 1 92 ? 11.087 26.729 -70.585 1.00 30.06 92 TRP A C 1
ATOM 7315 O O . TRP C 1 92 ? 11.006 27.821 -70.006 1.00 28.92 92 TRP A O 1
ATOM 7326 N N . LYS C 1 93 ? 12.209 25.991 -70.617 1.00 24.49 93 LYS A N 1
ATOM 7327 C CA . LYS C 1 93 ? 13.459 26.485 -70.066 1.00 23.06 93 LYS A CA 1
ATOM 7328 C C . LYS C 1 93 ? 14.035 27.538 -71.016 1.00 23.50 93 LYS A C 1
ATOM 7329 O O . LYS C 1 93 ? 13.737 27.546 -72.214 1.00 22.95 93 LYS A O 1
ATOM 7335 N N . SER C 1 94 ? 14.897 28.395 -70.481 1.00 20.59 94 SER A N 1
ATOM 7336 C CA . SER C 1 94 ? 15.585 29.401 -71.261 1.00 19.80 94 SER A CA 1
ATOM 7337 C C . SER C 1 94 ? 16.206 28.803 -72.545 1.00 20.96 94 SER A C 1
ATOM 7338 O O . SER C 1 94 ? 17.055 27.900 -72.439 1.00 20.07 94 SER A O 1
ATOM 7341 N N . PRO C 1 95 ? 15.842 29.318 -73.747 1.00 18.58 95 PRO A N 1
ATOM 7342 C CA . PRO C 1 95 ? 16.503 28.828 -74.977 1.00 17.94 95 PRO A CA 1
ATOM 7343 C C . PRO C 1 95 ? 17.979 29.214 -75.018 1.00 20.31 95 PRO A C 1
ATOM 7344 O O . PRO C 1 95 ? 18.767 28.503 -75.630 1.00 19.86 95 PRO A O 1
ATOM 7348 N N . ASN C 1 96 ? 18.358 30.345 -74.376 1.00 19.51 96 ASN A N 1
ATOM 7349 C CA . ASN C 1 96 ? 19.778 30.739 -74.321 1.00 18.39 96 ASN A CA 1
ATOM 7350 C C . ASN C 1 96 ? 20.556 29.703 -73.510 1.00 20.37 96 ASN A C 1
ATOM 7351 O O . ASN C 1 96 ? 21.616 29.278 -73.939 1.00 19.73 96 ASN A O 1
ATOM 7356 N N . GLY C 1 97 ? 20.000 29.284 -72.371 1.00 19.51 97 GLY A N 1
ATOM 7357 C CA . GLY C 1 97 ? 20.608 28.242 -71.547 1.00 19.50 97 GLY A CA 1
ATOM 7358 C C . GLY C 1 97 ? 20.773 26.950 -72.337 1.00 23.28 97 GLY A C 1
ATOM 7359 O O . GLY C 1 97 ? 21.846 26.340 -72.325 1.00 22.60 97 GLY A O 1
ATOM 7360 N N . THR C 1 98 ? 19.719 26.551 -73.072 1.00 19.40 98 THR A N 1
ATOM 7361 C CA . THR C 1 98 ? 19.751 25.309 -73.876 1.00 18.22 98 THR A CA 1
ATOM 7362 C C . THR C 1 98 ? 20.862 25.353 -74.928 1.00 20.74 98 THR A C 1
ATOM 7363 O O . THR C 1 98 ? 21.673 24.422 -75.024 1.00 20.43 98 THR A O 1
ATOM 7367 N N . ILE C 1 99 ? 20.910 26.442 -75.697 1.00 17.62 99 ILE A N 1
ATOM 7368 C CA . ILE C 1 99 ? 21.919 26.619 -76.749 1.00 16.83 99 ILE A CA 1
ATOM 7369 C C . ILE C 1 99 ? 23.331 26.633 -76.172 1.00 20.02 99 ILE A C 1
ATOM 7370 O O . ILE C 1 99 ? 24.212 25.919 -76.662 1.00 18.59 99 ILE A O 1
ATOM 7375 N N . ARG C 1 100 ? 23.545 27.449 -75.115 1.00 17.51 100 ARG A N 1
ATOM 7376 C CA . ARG C 1 100 ? 24.849 27.567 -74.466 1.00 17.64 100 ARG A CA 1
ATOM 7377 C C . ARG C 1 100 ? 25.321 26.255 -73.876 1.00 20.05 100 ARG A C 1
ATOM 7378 O O . ARG C 1 100 ? 26.512 25.968 -73.937 1.00 20.20 100 ARG A O 1
ATOM 7386 N N . ASN C 1 101 ? 24.408 25.466 -73.301 1.00 19.12 101 ASN A N 1
ATOM 7387 C CA A ASN C 1 101 ? 24.880 24.246 -72.688 0.50 19.28 101 ASN A CA 1
ATOM 7388 C CA B ASN C 1 101 ? 24.712 24.145 -72.719 0.50 19.29 101 ASN A CA 1
ATOM 7389 C C . ASN C 1 101 ? 25.218 23.199 -73.780 1.00 24.28 101 ASN A C 1
ATOM 7390 O O . ASN C 1 101 ? 26.102 22.372 -73.541 1.00 25.72 101 ASN A O 1
ATOM 7399 N N . ILE C 1 102 ? 24.626 23.305 -74.981 1.00 20.29 102 ILE A N 1
ATOM 7400 C CA . ILE C 1 102 ? 24.977 22.419 -76.098 1.00 19.64 102 ILE A CA 1
ATOM 7401 C C . ILE C 1 102 ? 26.318 22.829 -76.712 1.00 24.52 102 ILE A C 1
ATOM 7402 O O . ILE C 1 102 ? 27.145 21.959 -77.002 1.00 24.89 102 ILE A O 1
ATOM 7407 N N . LEU C 1 103 ? 26.518 24.138 -76.945 1.00 20.45 103 LEU A N 1
ATOM 7408 C CA . LEU C 1 103 ? 27.728 24.636 -77.602 1.00 19.75 103 LEU A CA 1
ATOM 7409 C C . LEU C 1 103 ? 28.933 24.788 -76.691 1.00 24.36 103 LEU A C 1
ATOM 7410 O O . LEU C 1 103 ? 30.069 24.527 -77.113 1.00 23.78 103 LEU A O 1
ATOM 7415 N N . GLY C 1 104 ? 28.684 25.222 -75.458 1.00 20.89 104 GLY A N 1
ATOM 7416 C CA . GLY C 1 104 ? 29.754 25.508 -74.510 1.00 21.35 104 GLY A CA 1
ATOM 7417 C C . GLY C 1 104 ? 30.492 26.778 -74.899 1.00 25.32 104 GLY A C 1
ATOM 7418 O O . GLY C 1 104 ? 30.196 27.389 -75.934 1.00 24.14 104 GLY A O 1
ATOM 7419 N N . GLY C 1 105 ? 31.478 27.156 -74.094 1.00 20.95 105 GLY A N 1
ATOM 7420 C CA . GLY C 1 105 ? 32.323 28.297 -74.405 1.00 19.79 105 GLY A CA 1
ATOM 7421 C C . GLY C 1 105 ? 32.199 29.466 -73.457 1.00 20.91 105 GLY A C 1
ATOM 7422 O O . GLY C 1 105 ? 31.878 29.292 -72.280 1.00 18.56 105 GLY A O 1
ATOM 7423 N N . THR C 1 106 ? 32.534 30.644 -73.959 1.00 17.14 106 THR A N 1
ATOM 7424 C CA . THR C 1 106 ? 32.545 31.885 -73.184 1.00 16.92 106 THR A CA 1
ATOM 7425 C C . THR C 1 106 ? 31.772 32.939 -73.950 1.00 19.13 106 THR A C 1
ATOM 7426 O O . THR C 1 106 ? 32.013 33.117 -75.154 1.00 18.62 106 THR A O 1
ATOM 7430 N N . VAL C 1 107 ? 30.884 33.674 -73.246 1.00 15.20 107 VAL A N 1
ATOM 7431 C CA . VAL C 1 107 ? 30.085 34.746 -73.860 1.00 16.09 107 VAL A CA 1
ATOM 7432 C C . VAL C 1 107 ? 30.805 36.068 -73.575 1.00 19.14 107 VAL A C 1
ATOM 7433 O O . VAL C 1 107 ? 30.878 36.497 -72.411 1.00 19.19 107 VAL A O 1
ATOM 7437 N N . PHE C 1 108 ? 31.375 36.689 -74.621 1.00 15.36 108 PHE A N 1
ATOM 7438 C CA . PHE C 1 108 ? 32.077 37.967 -74.442 1.00 15.78 108 PHE A CA 1
ATOM 7439 C C . PHE C 1 108 ? 31.092 39.092 -74.635 1.00 19.31 108 PHE A C 1
ATOM 7440 O O . PHE C 1 108 ? 30.392 39.152 -75.653 1.00 17.56 108 PHE A O 1
ATOM 7448 N N . ARG C 1 109 ? 31.038 39.990 -73.649 1.00 17.36 109 ARG A N 1
ATOM 7449 C CA . ARG C 1 109 ? 30.087 41.096 -73.624 1.00 16.71 109 ARG A CA 1
ATOM 7450 C C . ARG C 1 109 ? 30.788 42.408 -73.417 1.00 19.84 109 ARG A C 1
ATOM 7451 O O . ARG C 1 109 ? 31.663 42.525 -72.569 1.00 18.67 109 ARG A O 1
ATOM 7459 N N . GLU C 1 110 ? 30.384 43.417 -74.174 1.00 17.62 110 GLU A N 1
ATOM 7460 C CA . GLU C 1 110 ? 31.047 44.714 -74.111 1.00 17.54 110 GLU A CA 1
ATOM 7461 C C . GLU C 1 110 ? 30.041 45.774 -74.535 1.00 21.19 110 GLU A C 1
ATOM 7462 O O . GLU C 1 110 ? 29.213 45.511 -75.405 1.00 19.52 110 GLU A O 1
ATOM 7468 N N . ALA C 1 111 ? 30.127 46.970 -73.940 1.00 18.23 111 ALA A N 1
ATOM 7469 C CA . ALA C 1 111 ? 29.216 48.057 -74.296 1.00 19.01 111 ALA A CA 1
ATOM 7470 C C . ALA C 1 111 ? 29.447 48.527 -75.741 1.00 21.09 111 ALA A C 1
ATOM 7471 O O . ALA C 1 111 ? 30.555 48.392 -76.272 1.00 20.07 111 ALA A O 1
ATOM 7473 N N . ILE C 1 112 ? 28.382 49.049 -76.378 1.00 18.71 112 ILE A N 1
ATOM 7474 C CA . ILE C 1 112 ? 28.455 49.669 -77.709 1.00 17.62 112 ILE A CA 1
ATOM 7475 C C . ILE C 1 112 ? 28.429 51.157 -77.372 1.00 21.28 112 ILE A C 1
ATOM 7476 O O . ILE C 1 112 ? 27.414 51.659 -76.891 1.00 21.16 112 ILE A O 1
ATOM 7481 N N . ILE C 1 113 ? 29.564 51.829 -77.554 1.00 19.62 113 ILE A N 1
ATOM 7482 C CA . ILE C 1 113 ? 29.774 53.221 -77.134 1.00 19.30 113 ILE A CA 1
ATOM 7483 C C . ILE C 1 113 ? 29.435 54.245 -78.205 1.00 23.55 113 ILE A C 1
ATOM 7484 O O . ILE C 1 113 ? 29.954 54.172 -79.315 1.00 23.01 113 ILE A O 1
ATOM 7489 N N . CYS C 1 114 ? 28.623 55.248 -77.814 1.00 22.28 114 CYS A N 1
ATOM 7490 C CA . CYS C 1 114 ? 28.289 56.442 -78.610 1.00 22.22 114 CYS A CA 1
ATOM 7491 C C . CYS C 1 114 ? 28.689 57.611 -77.734 1.00 25.13 114 CYS A C 1
ATOM 7492 O O . CYS C 1 114 ? 28.202 57.713 -76.607 1.00 23.58 114 CYS A O 1
ATOM 7495 N N . LYS C 1 115 ? 29.604 58.453 -78.247 1.00 24.75 115 LYS A N 1
ATOM 7496 C CA . LYS C 1 115 ? 30.215 59.594 -77.542 1.00 26.21 115 LYS A CA 1
ATOM 7497 C C . LYS C 1 115 ? 29.227 60.560 -76.893 1.00 26.92 115 LYS A C 1
ATOM 7498 O O . LYS C 1 115 ? 29.565 61.191 -75.888 1.00 27.03 115 LYS A O 1
ATOM 7504 N N . ASN C 1 116 ? 27.993 60.629 -77.420 1.00 20.09 116 ASN A N 1
ATOM 7505 C CA . ASN C 1 116 ? 26.962 61.537 -76.932 1.00 19.64 116 ASN A CA 1
ATOM 7506 C C . ASN C 1 116 ? 26.053 60.948 -75.861 1.00 23.40 116 ASN A C 1
ATOM 7507 O O . ASN C 1 116 ? 25.240 61.671 -75.291 1.00 21.31 116 ASN A O 1
ATOM 7512 N N . ILE C 1 117 ? 26.181 59.629 -75.575 1.00 22.87 117 ILE A N 1
ATOM 7513 C CA . ILE C 1 117 ? 25.344 58.997 -74.564 1.00 22.52 117 ILE A CA 1
ATOM 7514 C C . ILE C 1 117 ? 26.104 59.099 -73.229 1.00 26.24 117 ILE A C 1
ATOM 7515 O O . ILE C 1 117 ? 27.237 58.630 -73.133 1.00 26.03 117 ILE A O 1
ATOM 7520 N N . PRO C 1 118 ? 25.522 59.749 -72.209 1.00 23.57 118 PRO A N 1
ATOM 7521 C CA . PRO C 1 118 ? 26.258 59.874 -70.933 1.00 23.35 118 PRO A CA 1
ATOM 7522 C C . PRO C 1 118 ? 26.392 58.557 -70.173 1.00 24.89 118 PRO A C 1
ATOM 7523 O O . PRO C 1 118 ? 25.437 57.795 -70.100 1.00 22.80 118 PRO A O 1
ATOM 7527 N N . ARG C 1 119 ? 27.599 58.265 -69.668 1.00 22.03 119 ARG A N 1
ATOM 7528 C CA . ARG C 1 119 ? 27.799 57.098 -68.811 1.00 20.85 119 ARG A CA 1
ATOM 7529 C C . ARG C 1 119 ? 27.176 57.428 -67.455 1.00 24.30 119 ARG A C 1
ATOM 7530 O O . ARG C 1 119 ? 27.056 58.595 -67.080 1.00 22.33 119 ARG A O 1
ATOM 7538 N N . LEU C 1 120 ? 26.808 56.394 -66.691 1.00 19.80 120 LEU A N 1
ATOM 7539 C CA . LEU C 1 120 ? 26.311 56.580 -65.331 1.00 20.36 120 LEU A CA 1
ATOM 7540 C C . LEU C 1 120 ? 27.494 56.503 -64.356 1.00 23.72 120 LEU A C 1
ATOM 7541 O O . LEU C 1 120 ? 27.426 57.043 -63.249 1.00 22.63 120 LEU A O 1
ATOM 7546 N N . VAL C 1 121 ? 28.596 55.878 -64.793 1.00 21.33 121 VAL A N 1
ATOM 7547 C CA . VAL C 1 121 ? 29.850 55.777 -64.020 1.00 21.05 121 VAL A CA 1
ATOM 7548 C C . VAL C 1 121 ? 30.858 56.645 -64.787 1.00 26.36 121 VAL A C 1
ATOM 7549 O O . VAL C 1 121 ? 31.365 56.230 -65.826 1.00 25.11 121 VAL A O 1
ATOM 7553 N N . SER C 1 122 ? 31.106 57.875 -64.311 1.00 27.81 122 SER A N 1
ATOM 7554 C CA . SER C 1 122 ? 31.980 58.837 -64.999 1.00 29.16 122 SER A CA 1
ATOM 7555 C C . SER C 1 122 ? 33.417 58.369 -65.224 1.00 31.42 122 SER A C 1
ATOM 7556 O O . SER C 1 122 ? 33.998 58.721 -66.246 1.00 32.51 122 SER A O 1
ATOM 7559 N N . GLY C 1 123 ? 33.960 57.557 -64.315 1.00 26.65 123 GLY A N 1
ATOM 7560 C CA . GLY C 1 123 ? 35.335 57.080 -64.423 1.00 25.52 123 GLY A CA 1
ATOM 7561 C C . GLY C 1 123 ? 35.662 56.122 -65.556 1.00 26.09 123 GLY A C 1
ATOM 7562 O O . GLY C 1 123 ? 36.835 55.953 -65.894 1.00 24.87 123 GLY A O 1
ATOM 7563 N N . TRP C 1 124 ? 34.646 55.458 -66.134 1.00 21.55 124 TRP A N 1
ATOM 7564 C CA . TRP C 1 124 ? 34.858 54.430 -67.164 1.00 20.41 124 TRP A CA 1
ATOM 7565 C C . TRP C 1 124 ? 35.198 54.985 -68.555 1.00 24.50 124 TRP A C 1
ATOM 7566 O O . TRP C 1 124 ? 34.358 54.971 -69.468 1.00 22.68 124 TRP A O 1
ATOM 7577 N N . VAL C 1 125 ? 36.452 55.391 -68.722 1.00 22.32 125 VAL A N 1
ATOM 7578 C CA . VAL C 1 125 ? 36.942 55.987 -69.986 1.00 23.30 125 VAL A CA 1
ATOM 7579 C C . VAL C 1 125 ? 37.455 54.951 -71.001 1.00 27.94 125 VAL A C 1
ATOM 7580 O O . VAL C 1 125 ? 37.636 55.281 -72.175 1.00 27.93 125 VAL A O 1
ATOM 7584 N N . LYS C 1 126 ? 37.677 53.713 -70.550 1.00 24.40 126 LYS A N 1
ATOM 7585 C CA . LYS C 1 126 ? 38.107 52.601 -71.400 1.00 23.59 126 LYS A CA 1
ATOM 7586 C C . LYS C 1 126 ? 37.087 51.462 -71.255 1.00 26.06 126 LYS A C 1
ATOM 7587 O O . LYS C 1 126 ? 36.410 51.403 -70.229 1.00 23.34 126 LYS A O 1
ATOM 7593 N N . PRO C 1 127 ? 36.964 50.556 -72.253 1.00 24.61 127 PRO A N 1
ATOM 7594 C CA . PRO C 1 127 ? 35.956 49.484 -72.156 1.00 23.97 127 PRO A CA 1
ATOM 7595 C C . PRO C 1 127 ? 36.258 48.418 -71.120 1.00 24.13 127 PRO A C 1
ATOM 7596 O O . PRO C 1 127 ? 37.411 48.139 -70.815 1.00 25.10 127 PRO A O 1
ATOM 7600 N N . ILE C 1 128 ? 35.215 47.777 -70.637 1.00 20.03 128 ILE A N 1
ATOM 7601 C CA . ILE C 1 128 ? 35.311 46.620 -69.735 1.00 18.91 128 ILE A CA 1
ATOM 7602 C C . ILE C 1 128 ? 34.701 45.497 -70.561 1.00 21.16 128 ILE A C 1
ATOM 7603 O O . ILE C 1 128 ? 33.563 45.624 -70.998 1.00 21.33 128 ILE A O 1
ATOM 7608 N N . ILE C 1 129 ? 35.441 44.407 -70.765 1.00 17.35 129 ILE A N 1
ATOM 7609 C CA . ILE C 1 129 ? 34.921 43.278 -71.510 1.00 17.16 129 ILE A CA 1
ATOM 7610 C C . ILE C 1 129 ? 34.718 42.159 -70.498 1.00 19.00 129 ILE A C 1
ATOM 7611 O O . ILE C 1 129 ? 35.681 41.756 -69.845 1.00 19.30 129 ILE A O 1
ATOM 7616 N N . ILE C 1 130 ? 33.497 41.626 -70.430 1.00 15.56 130 ILE A N 1
ATOM 7617 C CA . ILE C 1 130 ? 33.227 40.484 -69.550 1.00 15.25 130 ILE A CA 1
ATOM 7618 C C . ILE C 1 130 ? 33.279 39.212 -70.376 1.00 19.39 130 ILE A C 1
ATOM 7619 O O . ILE C 1 130 ? 32.662 39.146 -71.430 1.00 18.17 130 ILE A O 1
ATOM 7624 N N . GLY C 1 131 ? 34.001 38.217 -69.890 1.00 15.31 131 GLY A N 1
ATOM 7625 C CA . GLY C 1 131 ? 34.013 36.881 -70.481 1.00 15.06 131 GLY A CA 1
ATOM 7626 C C . GLY C 1 131 ? 33.195 36.012 -69.542 1.00 18.71 131 GLY A C 1
ATOM 7627 O O . GLY C 1 131 ? 33.674 35.655 -68.470 1.00 16.75 131 GLY A O 1
ATOM 7628 N N . ARG C 1 132 ? 31.930 35.770 -69.880 1.00 15.79 132 ARG A N 1
ATOM 7629 C CA . ARG C 1 132 ? 31.009 35.008 -69.050 1.00 15.55 132 ARG A CA 1
ATOM 7630 C C . ARG C 1 132 ? 31.095 33.520 -69.409 1.00 17.02 132 ARG A C 1
ATOM 7631 O O . ARG C 1 132 ? 30.790 33.137 -70.535 1.00 16.63 132 ARG A O 1
ATOM 7639 N N . HIS C 1 133 ? 31.508 32.681 -68.457 1.00 14.37 133 HIS A N 1
ATOM 7640 C CA . HIS C 1 133 ? 31.537 31.237 -68.694 1.00 13.85 133 HIS A CA 1
ATOM 7641 C C . HIS C 1 133 ? 30.109 30.811 -69.075 1.00 16.84 133 HIS A C 1
ATOM 7642 O O . HIS C 1 133 ? 29.176 31.137 -68.360 1.00 16.73 133 HIS A O 1
ATOM 7649 N N . ALA C 1 134 ? 29.936 30.163 -70.228 1.00 15.91 134 ALA A N 1
ATOM 7650 C CA . ALA C 1 134 ? 28.590 29.897 -70.762 1.00 16.58 134 ALA A CA 1
ATOM 7651 C C . ALA C 1 134 ? 27.957 28.600 -70.357 1.00 19.60 134 ALA A C 1
ATOM 7652 O O . ALA C 1 134 ? 26.839 28.322 -70.798 1.00 18.49 134 ALA A O 1
ATOM 7654 N N . TYR C 1 135 ? 28.670 27.791 -69.590 1.00 16.72 135 TYR A N 1
ATOM 7655 C CA . TYR C 1 135 ? 28.241 26.449 -69.271 1.00 17.28 135 TYR A CA 1
ATOM 7656 C C . TYR C 1 135 ? 28.042 26.208 -67.795 1.00 17.80 135 TYR A C 1
ATOM 7657 O O . TYR C 1 135 ? 28.821 26.670 -66.972 1.00 18.25 135 TYR A O 1
ATOM 7666 N N . GLY C 1 136 ? 27.033 25.401 -67.495 1.00 17.50 136 GLY A N 1
ATOM 7667 C CA . GLY C 1 136 ? 26.811 24.861 -66.168 1.00 17.11 136 GLY A CA 1
ATOM 7668 C C . GLY C 1 136 ? 26.397 25.825 -65.083 1.00 19.40 136 GLY A C 1
ATOM 7669 O O . GLY C 1 136 ? 25.712 26.835 -65.328 1.00 17.56 136 GLY A O 1
ATOM 7670 N N . ASP C 1 137 ? 26.763 25.467 -63.852 1.00 16.57 137 ASP A N 1
ATOM 7671 C CA . ASP C 1 137 ? 26.373 26.191 -62.641 1.00 15.46 137 ASP A CA 1
ATOM 7672 C C . ASP C 1 137 ? 24.832 26.332 -62.594 1.00 17.06 137 ASP A C 1
ATOM 7673 O O . ASP C 1 137 ? 24.132 25.379 -62.942 1.00 15.77 137 ASP A O 1
ATOM 7678 N N . GLN C 1 138 ? 24.296 27.520 -62.244 1.00 15.69 138 GLN A N 1
ATOM 7679 C CA . GLN C 1 138 ? 22.833 27.685 -62.078 1.00 15.28 138 GLN A CA 1
ATOM 7680 C C . GLN C 1 138 ? 22.033 27.393 -63.329 1.00 20.32 138 GLN A C 1
ATOM 7681 O O . GLN C 1 138 ? 20.848 27.114 -63.227 1.00 21.27 138 GLN A O 1
ATOM 7687 N N . TYR C 1 139 ? 22.659 27.487 -64.505 1.00 16.76 139 TYR A N 1
ATOM 7688 C CA . TYR C 1 139 ? 21.964 27.280 -65.780 1.00 17.81 139 TYR A CA 1
ATOM 7689 C C . TYR C 1 139 ? 21.797 25.822 -66.207 1.00 22.17 139 TYR A C 1
ATOM 7690 O O . TYR C 1 139 ? 21.179 25.550 -67.240 1.00 21.55 139 TYR A O 1
ATOM 7699 N N . ARG C 1 140 ? 22.350 24.887 -65.438 1.00 18.15 140 ARG A N 1
ATOM 7700 C CA . ARG C 1 140 ? 22.144 23.471 -65.703 1.00 19.09 140 ARG A CA 1
ATOM 7701 C C . ARG C 1 140 ? 21.947 22.746 -64.370 1.00 22.76 140 ARG A C 1
ATOM 7702 O O . ARG C 1 140 ? 22.382 21.601 -64.198 1.00 23.63 140 ARG A O 1
ATOM 7710 N N . ALA C 1 141 ? 21.315 23.462 -63.424 1.00 19.18 141 ALA A N 1
ATOM 7711 C CA . ALA C 1 141 ? 21.092 22.988 -62.062 1.00 18.04 141 ALA A CA 1
ATOM 7712 C C . ALA C 1 141 ? 19.835 22.153 -61.947 1.00 20.40 141 ALA A C 1
ATOM 7713 O O . ALA C 1 141 ? 18.949 22.197 -62.818 1.00 21.60 141 ALA A O 1
ATOM 7715 N N . THR C 1 142 ? 19.753 21.394 -60.862 1.00 14.54 142 THR A N 1
ATOM 7716 C CA . THR C 1 142 ? 18.555 20.616 -60.542 1.00 15.53 142 THR A CA 1
ATOM 7717 C C . THR C 1 142 ? 18.032 21.222 -59.253 1.00 19.62 142 THR A C 1
ATOM 7718 O O . THR C 1 142 ? 18.693 21.086 -58.219 1.00 20.79 142 THR A O 1
ATOM 7722 N N . ASP C 1 143 ? 16.902 21.933 -59.309 1.00 16.43 143 ASP A N 1
ATOM 7723 C CA . ASP C 1 143 ? 16.345 22.574 -58.109 1.00 17.04 143 ASP A CA 1
ATOM 7724 C C . ASP C 1 143 ? 14.947 22.070 -57.838 1.00 20.99 143 ASP A C 1
ATOM 7725 O O . ASP C 1 143 ? 14.229 21.714 -58.778 1.00 20.91 143 ASP A O 1
ATOM 7730 N N . PHE C 1 144 ? 14.566 22.032 -56.557 1.00 16.64 144 PHE A N 1
ATOM 7731 C CA . PHE C 1 144 ? 13.254 21.509 -56.193 1.00 16.74 144 PHE A CA 1
ATOM 7732 C C . PHE C 1 144 ? 12.780 22.053 -54.866 1.00 19.73 144 PHE A C 1
ATOM 7733 O O . PHE C 1 144 ? 13.572 22.528 -54.044 1.00 17.75 144 PHE A O 1
ATOM 7741 N N . VAL C 1 145 ? 11.464 22.005 -54.676 1.00 16.97 145 VAL A N 1
ATOM 7742 C CA . VAL C 1 145 ? 10.847 22.381 -53.415 1.00 17.39 145 VAL A CA 1
ATOM 7743 C C . VAL C 1 145 ? 10.938 21.165 -52.478 1.00 19.98 145 VAL A C 1
ATOM 7744 O O . VAL C 1 145 ? 10.690 20.025 -52.889 1.00 19.51 145 VAL A O 1
ATOM 7748 N N . VAL C 1 146 ? 11.290 21.415 -51.212 1.00 16.02 146 VAL A N 1
ATOM 7749 C CA . VAL C 1 146 ? 11.318 20.374 -50.187 1.00 16.23 146 VAL A CA 1
ATOM 7750 C C . VAL C 1 146 ? 9.976 20.565 -49.437 1.00 21.26 146 VAL A C 1
ATOM 7751 O O . VAL C 1 146 ? 9.765 21.595 -48.798 1.00 21.03 146 VAL A O 1
ATOM 7755 N N . PRO C 1 147 ? 9.010 19.637 -49.606 1.00 19.61 147 PRO A N 1
ATOM 7756 C CA . PRO C 1 147 ? 7.665 19.866 -49.056 1.00 19.38 147 PRO A CA 1
ATOM 7757 C C . PRO C 1 147 ? 7.531 19.749 -47.545 1.00 25.78 147 PRO A C 1
ATOM 7758 O O . PRO C 1 147 ? 6.576 20.269 -46.969 1.00 27.46 147 PRO A O 1
ATOM 7762 N N . GLY C 1 148 ? 8.472 19.059 -46.919 1.00 20.62 148 GLY A N 1
ATOM 7763 C CA . GLY C 1 148 ? 8.430 18.883 -45.478 1.00 21.62 148 GLY A CA 1
ATOM 7764 C C . GLY C 1 148 ? 9.654 18.194 -44.933 1.00 25.58 148 GLY A C 1
ATOM 7765 O O . GLY C 1 148 ? 10.646 18.012 -45.651 1.00 23.63 148 GLY A O 1
ATOM 7766 N N . PRO C 1 149 ? 9.594 17.782 -43.649 1.00 22.54 149 PRO A N 1
ATOM 7767 C CA . PRO C 1 149 ? 10.760 17.148 -43.025 1.00 22.08 149 PRO A CA 1
ATOM 7768 C C . PRO C 1 149 ? 11.325 15.970 -43.775 1.00 23.99 149 PRO A C 1
ATOM 7769 O O . PRO C 1 149 ? 10.578 15.189 -44.390 1.00 20.97 149 PRO A O 1
ATOM 7773 N N . GLY C 1 150 ? 12.642 15.866 -43.730 1.00 20.19 150 GLY A N 1
ATOM 7774 C CA . GLY C 1 150 ? 13.372 14.809 -44.404 1.00 20.69 150 GLY A CA 1
ATOM 7775 C C . GLY C 1 150 ? 14.755 15.269 -44.787 1.00 22.84 150 GLY A C 1
ATOM 7776 O O . GLY C 1 150 ? 15.085 16.447 -44.617 1.00 22.13 150 GLY A O 1
ATOM 7777 N N . LYS C 1 151 ? 15.560 14.341 -45.294 1.00 18.65 151 LYS A N 1
ATOM 7778 C CA . LYS C 1 151 ? 16.964 14.606 -45.623 1.00 18.67 151 LYS A CA 1
ATOM 7779 C C . LYS C 1 151 ? 17.203 14.848 -47.075 1.00 20.61 151 LYS A C 1
ATOM 7780 O O . LYS C 1 151 ? 16.711 14.089 -47.916 1.00 18.60 151 LYS A O 1
ATOM 7786 N N . VAL C 1 152 ? 18.060 15.836 -47.372 1.00 16.04 152 VAL A N 1
ATOM 7787 C CA . VAL C 1 152 ? 18.536 16.066 -48.738 1.00 15.56 152 VAL A CA 1
ATOM 7788 C C . VAL C 1 152 ? 20.012 15.675 -48.705 1.00 18.99 152 VAL A C 1
ATOM 7789 O O . VAL C 1 152 ? 20.750 16.186 -47.849 1.00 19.43 152 VAL A O 1
ATOM 7793 N N . GLU C 1 153 ? 20.424 14.744 -49.580 1.00 16.20 153 GLU A N 1
ATOM 7794 C CA . GLU C 1 153 ? 21.807 14.252 -49.658 1.00 17.34 153 GLU A CA 1
ATOM 7795 C C . GLU C 1 153 ? 22.318 14.396 -51.062 1.00 22.28 153 GLU A C 1
ATOM 7796 O O . GLU C 1 153 ? 21.529 14.352 -51.998 1.00 20.68 153 GLU A O 1
ATOM 7802 N N . ILE C 1 154 ? 23.640 14.566 -51.220 1.00 17.51 154 ILE A N 1
ATOM 7803 C CA . ILE C 1 154 ? 24.265 14.649 -52.545 1.00 17.41 154 ILE A CA 1
ATOM 7804 C C . ILE C 1 154 ? 25.324 13.557 -52.597 1.00 22.16 154 ILE A C 1
ATOM 7805 O O . ILE C 1 154 ? 26.050 13.346 -51.621 1.00 21.79 154 ILE A O 1
ATOM 7810 N N . THR C 1 155 ? 25.325 12.774 -53.679 1.00 19.57 155 THR A N 1
ATOM 7811 C CA . THR C 1 155 ? 26.211 11.617 -53.767 1.00 18.99 155 THR A CA 1
ATOM 7812 C C . THR C 1 155 ? 27.013 11.595 -55.031 1.00 22.60 155 THR A C 1
ATOM 7813 O O . THR C 1 155 ? 26.571 12.102 -56.065 1.00 22.19 155 THR A O 1
ATOM 7817 N N . TYR C 1 156 ? 28.200 10.999 -54.952 1.00 19.82 156 TYR A N 1
ATOM 7818 C CA . TYR C 1 156 ? 29.053 10.796 -56.103 1.00 20.27 156 TYR A CA 1
ATOM 7819 C C . TYR C 1 156 ? 29.377 9.309 -56.205 1.00 26.34 156 TYR A C 1
ATOM 7820 O O . TYR C 1 156 ? 29.852 8.718 -55.222 1.00 28.56 156 TYR A O 1
ATOM 7829 N N . THR C 1 157 ? 29.130 8.722 -57.374 1.00 23.28 157 THR A N 1
ATOM 7830 C CA . THR C 1 157 ? 29.385 7.296 -57.615 1.00 24.06 157 THR A CA 1
ATOM 7831 C C . THR C 1 157 ? 30.392 7.138 -58.742 1.00 32.05 157 THR A C 1
ATOM 7832 O O . THR C 1 157 ? 30.010 7.265 -59.902 1.00 30.06 157 THR A O 1
ATOM 7836 N N . PRO C 1 158 ? 31.679 6.847 -58.423 1.00 35.01 158 PRO A N 1
ATOM 7837 C CA . PRO C 1 158 ? 32.686 6.719 -59.494 1.00 37.41 158 PRO A CA 1
ATOM 7838 C C . PRO C 1 158 ? 32.343 5.613 -60.492 1.00 47.38 158 PRO A C 1
ATOM 7839 O O . PRO C 1 158 ? 31.831 4.569 -60.082 1.00 48.78 158 PRO A O 1
ATOM 7843 N N . SER C 1 159 ? 32.537 5.869 -61.799 1.00 47.26 159 SER A N 1
ATOM 7844 C CA . SER C 1 159 ? 32.254 4.863 -62.819 1.00 48.96 159 SER A CA 1
ATOM 7845 C C . SER C 1 159 ? 33.352 3.791 -62.789 1.00 57.66 159 SER A C 1
ATOM 7846 O O . SER C 1 159 ? 33.046 2.610 -62.967 1.00 57.78 159 SER A O 1
ATOM 7849 N N . ASP C 1 160 ? 34.632 4.222 -62.574 1.00 57.40 160 ASP A N 1
ATOM 7850 C CA . ASP C 1 160 ? 35.842 3.377 -62.514 1.00 58.67 160 ASP A CA 1
ATOM 7851 C C . ASP C 1 160 ? 35.785 2.303 -61.429 1.00 63.56 160 ASP A C 1
ATOM 7852 O O . ASP C 1 160 ? 36.391 1.242 -61.583 1.00 64.00 160 ASP A O 1
ATOM 7857 N N . GLY C 1 161 ? 35.100 2.611 -60.335 1.00 60.32 161 GLY A N 1
ATOM 7858 C CA . GLY C 1 161 ? 34.940 1.689 -59.222 1.00 60.57 161 GLY A CA 1
ATOM 7859 C C . GLY C 1 161 ? 35.769 1.996 -57.993 1.00 64.16 161 GLY A C 1
ATOM 7860 O O . GLY C 1 161 ? 36.674 1.237 -57.628 1.00 63.85 161 GLY A O 1
ATOM 7861 N N . THR C 1 162 ? 35.461 3.117 -57.355 1.00 59.85 162 THR A N 1
ATOM 7862 C CA . THR C 1 162 ? 36.057 3.520 -56.085 1.00 58.94 162 THR A CA 1
ATOM 7863 C C . THR C 1 162 ? 34.861 3.391 -55.122 1.00 60.23 162 THR A C 1
ATOM 7864 O O . THR C 1 162 ? 33.927 2.636 -55.425 1.00 60.10 162 THR A O 1
ATOM 7868 N N . GLN C 1 163 ? 34.863 4.111 -53.995 1.00 54.22 163 GLN A N 1
ATOM 7869 C CA . GLN C 1 163 ? 33.752 4.056 -53.048 1.00 52.49 163 GLN A CA 1
ATOM 7870 C C . GLN C 1 163 ? 32.744 5.195 -53.328 1.00 50.23 163 GLN A C 1
ATOM 7871 O O . GLN C 1 163 ? 33.172 6.289 -53.688 1.00 49.25 163 GLN A O 1
ATOM 7877 N N . LYS C 1 164 ? 31.416 4.916 -53.189 1.00 43.58 164 LYS A N 1
ATOM 7878 C CA . LYS C 1 164 ? 30.307 5.880 -53.298 1.00 41.77 164 LYS A CA 1
ATOM 7879 C C . LYS C 1 164 ? 30.505 6.863 -52.125 1.00 42.04 164 LYS A C 1
ATOM 7880 O O . LYS C 1 164 ? 30.760 6.423 -50.993 1.00 41.84 164 LYS A O 1
ATOM 7886 N N . VAL C 1 165 ? 30.426 8.180 -52.401 1.00 33.46 165 VAL A N 1
ATOM 7887 C CA . VAL C 1 165 ? 30.564 9.216 -51.372 1.00 32.12 165 VAL A CA 1
ATOM 7888 C C . VAL C 1 165 ? 29.175 9.878 -51.202 1.00 29.73 165 VAL A C 1
ATOM 7889 O O . VAL C 1 165 ? 28.553 10.182 -52.206 1.00 26.06 165 VAL A O 1
ATOM 7893 N N . THR C 1 166 ? 28.689 10.042 -49.968 1.00 25.22 166 THR A N 1
ATOM 7894 C CA . THR C 1 166 ? 27.385 10.652 -49.683 1.00 25.14 166 THR A CA 1
ATOM 7895 C C . THR C 1 166 ? 27.573 11.791 -48.696 1.00 29.27 166 THR A C 1
ATOM 7896 O O . THR C 1 166 ? 28.122 11.585 -47.605 1.00 28.87 166 THR A O 1
ATOM 7900 N N . TYR C 1 167 ? 27.092 12.988 -49.059 1.00 23.86 167 TYR A N 1
ATOM 7901 C CA . TYR C 1 167 ? 27.170 14.150 -48.181 1.00 24.42 167 TYR A CA 1
ATOM 7902 C C . TYR C 1 167 ? 25.769 14.587 -47.796 1.00 24.76 167 TYR A C 1
ATOM 7903 O O . TYR C 1 167 ? 24.874 14.630 -48.648 1.00 23.30 167 TYR A O 1
ATOM 7912 N N . LEU C 1 168 ? 25.582 14.964 -46.545 1.00 19.42 168 LEU A N 1
ATOM 7913 C CA . LEU C 1 168 ? 24.292 15.486 -46.124 1.00 19.66 168 LEU A CA 1
ATOM 7914 C C . LEU C 1 168 ? 24.229 16.961 -46.498 1.00 23.02 168 LEU A C 1
ATOM 7915 O O . LEU C 1 168 ? 25.070 17.745 -46.039 1.00 24.87 168 LEU A O 1
ATOM 7920 N N . VAL C 1 169 ? 23.241 17.363 -47.322 1.00 16.46 169 VAL A N 1
ATOM 7921 C CA . VAL C 1 169 ? 23.073 18.774 -47.644 1.00 15.16 169 VAL A CA 1
ATOM 7922 C C . VAL C 1 169 ? 22.361 19.431 -46.470 1.00 19.26 169 VAL A C 1
ATOM 7923 O O . VAL C 1 169 ? 22.835 20.442 -45.931 1.00 18.72 169 VAL A O 1
ATOM 7927 N N . HIS C 1 170 ? 21.220 18.838 -46.044 1.00 16.81 170 HIS A N 1
ATOM 7928 C CA . HIS C 1 170 ? 20.464 19.335 -44.897 1.00 16.79 170 HIS A CA 1
ATOM 7929 C C . HIS C 1 170 ? 19.463 18.305 -44.438 1.00 20.10 170 HIS A C 1
ATOM 7930 O O . HIS C 1 170 ? 18.850 17.619 -45.261 1.00 18.99 170 HIS A O 1
ATOM 7937 N N . ASN C 1 171 ? 19.273 18.220 -43.119 1.00 17.31 171 ASN A N 1
ATOM 7938 C CA . ASN C 1 171 ? 18.195 17.405 -42.581 1.00 16.10 171 ASN A CA 1
ATOM 7939 C C . ASN C 1 171 ? 17.117 18.419 -42.155 1.00 21.49 171 ASN A C 1
ATOM 7940 O O . ASN C 1 171 ? 17.325 19.204 -41.211 1.00 22.25 171 ASN A O 1
ATOM 7945 N N . PHE C 1 172 ? 16.011 18.495 -42.919 1.00 18.11 172 PHE A N 1
ATOM 7946 C CA . PHE C 1 172 ? 14.911 19.383 -42.586 1.00 18.16 172 PHE A CA 1
ATOM 7947 C C . PHE C 1 172 ? 14.152 18.714 -41.429 1.00 21.96 172 PHE A C 1
ATOM 7948 O O . PHE C 1 172 ? 13.548 17.657 -41.615 1.00 23.18 172 PHE A O 1
ATOM 7956 N N . GLU C 1 173 ? 14.251 19.288 -40.239 1.00 22.28 173 GLU A N 1
ATOM 7957 C CA . GLU C 1 173 ? 13.631 18.711 -39.034 1.00 23.81 173 GLU A CA 1
ATOM 7958 C C . GLU C 1 173 ? 12.211 19.177 -38.815 1.00 29.51 173 GLU A C 1
ATOM 7959 O O . GLU C 1 173 ? 11.382 18.407 -38.327 1.00 30.63 173 GLU A O 1
ATOM 7965 N N . GLU C 1 174 ? 11.933 20.425 -39.154 1.00 28.39 174 GLU A N 1
ATOM 7966 C CA . GLU C 1 174 ? 10.613 21.022 -39.016 1.00 31.04 174 GLU A CA 1
ATOM 7967 C C . GLU C 1 174 ? 10.358 21.870 -40.259 1.00 36.69 174 GLU A C 1
ATOM 7968 O O . GLU C 1 174 ? 11.148 22.754 -40.588 1.00 39.44 174 GLU A O 1
ATOM 7970 N N . GLY C 1 175 ? 9.288 21.563 -40.964 1.00 31.11 175 GLY A N 1
ATOM 7971 C CA . GLY C 1 175 ? 8.931 22.306 -42.165 1.00 28.47 175 GLY A CA 1
ATOM 7972 C C . GLY C 1 175 ? 9.786 21.931 -43.356 1.00 27.95 175 GLY A C 1
ATOM 7973 O O . GLY C 1 175 ? 10.637 21.043 -43.277 1.00 28.07 175 GLY A O 1
ATOM 7974 N N . GLY C 1 176 ? 9.543 22.614 -44.461 1.00 21.70 176 GLY A N 1
ATOM 7975 C CA . GLY C 1 176 ? 10.254 22.345 -45.703 1.00 19.71 176 GLY A CA 1
ATOM 7976 C C . GLY C 1 176 ? 11.097 23.526 -46.117 1.00 21.87 176 GLY A C 1
ATOM 7977 O O . GLY C 1 176 ? 11.535 24.317 -45.280 1.00 18.22 176 GLY A O 1
ATOM 7978 N N . GLY C 1 177 ? 11.310 23.645 -47.412 1.00 17.78 177 GLY A N 1
ATOM 7979 C CA . GLY C 1 177 ? 12.131 24.704 -47.980 1.00 16.80 177 GLY A CA 1
ATOM 7980 C C . GLY C 1 177 ? 12.434 24.398 -49.420 1.00 19.27 177 GLY A C 1
ATOM 7981 O O . GLY C 1 177 ? 11.544 23.982 -50.182 1.00 17.47 177 GLY A O 1
ATOM 7982 N N . VAL C 1 178 ? 13.697 24.629 -49.806 1.00 15.44 178 VAL A N 1
ATOM 7983 C CA . VAL C 1 178 ? 14.166 24.397 -51.167 1.00 14.33 178 VAL A CA 1
ATOM 7984 C C . VAL C 1 178 ? 15.543 23.779 -51.156 1.00 17.10 178 VAL A C 1
ATOM 7985 O O . VAL C 1 178 ? 16.289 23.954 -50.194 1.00 16.24 178 VAL A O 1
ATOM 7989 N N . ALA C 1 179 ? 15.909 23.089 -52.241 1.00 14.94 179 ALA A N 1
ATOM 7990 C CA . ALA C 1 179 ? 17.266 22.551 -52.353 1.00 14.94 179 ALA A CA 1
ATOM 7991 C C . ALA C 1 179 ? 17.664 22.507 -53.809 1.00 18.71 179 ALA A C 1
ATOM 7992 O O . ALA C 1 179 ? 16.803 22.538 -54.704 1.00 16.55 179 ALA A O 1
ATOM 7994 N N . MET C 1 180 ? 18.973 22.458 -54.057 1.00 15.36 180 MET A N 1
ATOM 7995 C CA . MET C 1 180 ? 19.432 22.371 -55.436 1.00 16.42 180 MET A CA 1
ATOM 7996 C C . MET C 1 180 ? 20.797 21.750 -55.506 1.00 18.21 180 MET A C 1
ATOM 7997 O O . MET C 1 180 ? 21.583 21.851 -54.553 1.00 16.49 180 MET A O 1
ATOM 8002 N N . GLY C 1 181 ? 21.062 21.129 -56.643 1.00 14.47 181 GLY A N 1
ATOM 8003 C CA . GLY C 1 181 ? 22.363 20.586 -56.969 1.00 14.30 181 GLY A CA 1
ATOM 8004 C C . GLY C 1 181 ? 22.846 21.255 -58.241 1.00 18.05 181 GLY A C 1
ATOM 8005 O O . GLY C 1 181 ? 22.039 21.545 -59.136 1.00 17.48 181 GLY A O 1
ATOM 8006 N N . MET C 1 182 ? 24.144 21.591 -58.304 1.00 14.63 182 MET A N 1
ATOM 8007 C CA . MET C 1 182 ? 24.707 22.145 -59.539 1.00 14.03 182 MET A CA 1
ATOM 8008 C C . MET C 1 182 ? 26.125 21.622 -59.735 1.00 16.07 182 MET A C 1
ATOM 8009 O O . MET C 1 182 ? 26.694 21.015 -58.829 1.00 14.73 182 MET A O 1
ATOM 8014 N N . TYR C 1 183 ? 26.670 21.822 -60.925 1.00 14.43 183 TYR A N 1
ATOM 8015 C CA . TYR C 1 183 ? 27.982 21.282 -61.227 1.00 14.01 183 TYR A CA 1
ATOM 8016 C C . TYR C 1 183 ? 28.668 22.086 -62.310 1.00 15.81 183 TYR A C 1
ATOM 8017 O O . TYR C 1 183 ? 28.066 22.933 -62.977 1.00 14.56 183 TYR A O 1
ATOM 8026 N N . ASN C 1 184 ? 29.939 21.776 -62.511 1.00 14.32 184 ASN A N 1
ATOM 8027 C CA . ASN C 1 184 ? 30.687 22.276 -63.664 1.00 14.94 184 ASN A CA 1
ATOM 8028 C C . ASN C 1 184 ? 31.734 21.212 -64.020 1.00 18.80 184 ASN A C 1
ATOM 8029 O O . ASN C 1 184 ? 31.938 20.255 -63.257 1.00 17.01 184 ASN A O 1
ATOM 8034 N N . GLN C 1 185 ? 32.297 21.322 -65.208 1.00 17.62 185 GLN A N 1
ATOM 8035 C CA . GLN C 1 185 ? 33.213 20.321 -65.752 1.00 17.96 185 GLN A CA 1
ATOM 8036 C C . GLN C 1 185 ? 34.614 20.913 -65.901 1.00 20.45 185 GLN A C 1
ATOM 8037 O O . GLN C 1 185 ? 34.747 22.036 -66.413 1.00 19.31 185 GLN A O 1
ATOM 8043 N N . ASP C 1 186 ? 35.658 20.144 -65.505 1.00 18.15 186 ASP A N 1
ATOM 8044 C CA . ASP C 1 186 ? 37.043 20.597 -65.648 1.00 18.40 186 ASP A CA 1
ATOM 8045 C C . ASP C 1 186 ? 37.364 21.073 -67.063 1.00 20.50 186 ASP A C 1
ATOM 8046 O O . ASP C 1 186 ? 37.948 22.146 -67.214 1.00 19.89 186 ASP A O 1
ATOM 8051 N N . LYS C 1 187 ? 36.993 20.284 -68.087 1.00 18.99 187 LYS A N 1
ATOM 8052 C CA . LYS C 1 187 ? 37.309 20.659 -69.473 1.00 19.88 187 LYS A CA 1
ATOM 8053 C C . LYS C 1 187 ? 36.687 22.005 -69.846 1.00 20.81 187 LYS A C 1
ATOM 8054 O O . LYS C 1 187 ? 37.350 22.819 -70.483 1.00 22.02 187 LYS A O 1
ATOM 8060 N N . SER C 1 188 ? 35.423 22.243 -69.423 1.00 17.72 188 SER A N 1
ATOM 8061 C CA . SER C 1 188 ? 34.730 23.516 -69.704 1.00 17.19 188 SER A CA 1
ATOM 8062 C C . SER C 1 188 ? 35.441 24.687 -69.015 1.00 18.33 188 SER A C 1
ATOM 8063 O O . SER C 1 188 ? 35.628 25.742 -69.629 1.00 18.17 188 SER A O 1
ATOM 8066 N N . ILE C 1 189 ? 35.869 24.492 -67.758 1.00 15.68 189 ILE A N 1
ATOM 8067 C CA . ILE C 1 189 ? 36.601 25.532 -67.023 1.00 16.00 189 ILE A CA 1
ATOM 8068 C C . ILE C 1 189 ? 37.951 25.813 -67.719 1.00 19.67 189 ILE A C 1
ATOM 8069 O O . ILE C 1 189 ? 38.343 26.971 -67.866 1.00 20.16 189 ILE A O 1
ATOM 8074 N N . GLU C 1 190 ? 38.658 24.757 -68.148 1.00 19.34 190 GLU A N 1
ATOM 8075 C CA . GLU C 1 190 ? 39.931 24.938 -68.865 1.00 20.02 190 GLU A CA 1
ATOM 8076 C C . GLU C 1 190 ? 39.729 25.779 -70.133 1.00 22.28 190 GLU A C 1
ATOM 8077 O O . GLU C 1 190 ? 40.507 26.703 -70.388 1.00 22.18 190 GLU A O 1
ATOM 8083 N N . ASP C 1 191 ? 38.678 25.464 -70.917 1.00 20.03 191 ASP A N 1
ATOM 8084 C CA . ASP C 1 191 ? 38.345 26.200 -72.145 1.00 19.77 191 ASP A CA 1
ATOM 8085 C C . ASP C 1 191 ? 38.046 27.671 -71.827 1.00 21.30 191 ASP A C 1
ATOM 8086 O O . ASP C 1 191 ? 38.500 28.568 -72.528 1.00 20.92 191 ASP A O 1
ATOM 8091 N N . PHE C 1 192 ? 37.315 27.907 -70.735 1.00 18.04 192 PHE A N 1
ATOM 8092 C CA . PHE C 1 192 ? 36.985 29.245 -70.264 1.00 17.73 192 PHE A CA 1
ATOM 8093 C C . PHE C 1 192 ? 38.282 30.013 -69.922 1.00 19.40 192 PHE A C 1
ATOM 8094 O O . PHE C 1 192 ? 38.437 31.172 -70.334 1.00 19.18 192 PHE A O 1
ATOM 8102 N N . ALA C 1 193 ? 39.223 29.356 -69.222 1.00 18.50 193 ALA A N 1
ATOM 8103 C CA . ALA C 1 193 ? 40.516 29.950 -68.858 1.00 18.72 193 ALA A CA 1
ATOM 8104 C C . ALA C 1 193 ? 41.289 30.343 -70.132 1.00 22.19 193 ALA A C 1
ATOM 8105 O O . ALA C 1 193 ? 41.638 31.518 -70.292 1.00 20.93 193 ALA A O 1
ATOM 8107 N N . HIS C 1 194 ? 41.448 29.400 -71.076 1.00 20.44 194 HIS A N 1
ATOM 8108 C CA . HIS C 1 194 ? 42.148 29.682 -72.333 1.00 20.30 194 HIS A CA 1
ATOM 8109 C C . HIS C 1 194 ? 41.517 30.859 -73.093 1.00 21.60 194 HIS A C 1
ATOM 8110 O O . HIS C 1 194 ? 42.239 31.758 -73.512 1.00 22.57 194 HIS A O 1
ATOM 8117 N N . SER C 1 195 ? 40.184 30.886 -73.226 1.00 19.14 195 SER A N 1
ATOM 8118 C CA . SER C 1 195 ? 39.506 31.981 -73.934 1.00 19.18 195 SER A CA 1
ATOM 8119 C C . SER C 1 195 ? 39.757 33.337 -73.264 1.00 22.33 195 SER A C 1
ATOM 8120 O O . SER C 1 195 ? 39.975 34.330 -73.956 1.00 20.97 195 SER A O 1
ATOM 8123 N N . SER C 1 196 ? 39.768 33.357 -71.911 1.00 19.04 196 SER A N 1
ATOM 8124 C CA . SER C 1 196 ? 39.986 34.571 -71.136 1.00 18.26 196 SER A CA 1
ATOM 8125 C C . SER C 1 196 ? 41.415 35.110 -71.306 1.00 21.16 196 SER A C 1
ATOM 8126 O O . SER C 1 196 ? 41.584 36.303 -71.584 1.00 20.73 196 SER A O 1
ATOM 8129 N N . PHE C 1 197 ? 42.431 34.227 -71.198 1.00 19.86 197 PHE A N 1
ATOM 8130 C CA . PHE C 1 197 ? 43.842 34.633 -71.340 1.00 19.88 197 PHE A CA 1
ATOM 8131 C C . PHE C 1 197 ? 44.097 35.129 -72.768 1.00 23.56 197 PHE A C 1
ATOM 8132 O O . PHE C 1 197 ? 44.709 36.187 -72.942 1.00 23.50 197 PHE A O 1
ATOM 8140 N N . GLN C 1 198 ? 43.534 34.429 -73.766 1.00 20.66 198 GLN A N 1
ATOM 8141 C CA . GLN C 1 198 ? 43.684 34.815 -75.173 1.00 21.22 198 GLN A CA 1
ATOM 8142 C C . GLN C 1 198 ? 43.013 36.152 -75.478 1.00 25.24 198 GLN A C 1
ATOM 8143 O O . GLN C 1 198 ? 43.585 36.963 -76.209 1.00 23.31 198 GLN A O 1
ATOM 8149 N N . MET C 1 199 ? 41.821 36.416 -74.882 1.00 21.22 199 MET A N 1
ATOM 8150 C CA . MET C 1 199 ? 41.147 37.707 -75.050 1.00 20.74 199 MET A CA 1
ATOM 8151 C C . MET C 1 199 ? 41.999 38.845 -74.472 1.00 24.31 199 MET A C 1
ATOM 8152 O O . MET C 1 199 ? 42.170 39.879 -75.130 1.00 24.62 199 MET A O 1
ATOM 8157 N N . ALA C 1 200 ? 42.544 38.657 -73.255 1.00 19.26 200 ALA A N 1
ATOM 8158 C CA . ALA C 1 200 ? 43.370 39.676 -72.608 1.00 18.74 200 ALA A CA 1
ATOM 8159 C C . ALA C 1 200 ? 44.618 39.982 -73.485 1.00 24.08 200 ALA A C 1
ATOM 8160 O O . ALA C 1 200 ? 44.929 41.145 -73.696 1.00 25.00 200 ALA A O 1
ATOM 8162 N N . LEU C 1 201 ? 45.282 38.950 -74.014 1.00 22.70 201 LEU A N 1
ATOM 8163 C CA . LEU C 1 201 ? 46.459 39.140 -74.887 1.00 23.52 201 LEU A CA 1
ATOM 8164 C C . LEU C 1 201 ? 46.115 39.833 -76.201 1.00 30.17 201 LEU A C 1
ATOM 8165 O O . LEU C 1 201 ? 46.895 40.660 -76.679 1.00 31.27 201 LEU A O 1
ATOM 8170 N N . SER C 1 202 ? 44.928 39.537 -76.756 1.00 27.63 202 SER A N 1
ATOM 8171 C CA . SER C 1 202 ? 44.434 40.142 -78.005 1.00 27.15 202 SER A CA 1
ATOM 8172 C C . SER C 1 202 ? 44.194 41.648 -77.826 1.00 32.30 202 SER A C 1
ATOM 8173 O O . SER C 1 202 ? 44.444 42.422 -78.751 1.00 32.43 202 SER A O 1
ATOM 8176 N N . LYS C 1 203 ? 43.703 42.058 -76.640 1.00 26.68 203 LYS A N 1
ATOM 8177 C CA . LYS C 1 203 ? 43.401 43.454 -76.316 1.00 26.07 203 LYS A CA 1
ATOM 8178 C C . LYS C 1 203 ? 44.577 44.196 -75.704 1.00 30.28 203 LYS A C 1
ATOM 8179 O O . LYS C 1 203 ? 44.599 45.428 -75.749 1.00 31.09 203 LYS A O 1
ATOM 8185 N N . GLY C 1 204 ? 45.529 43.458 -75.131 1.00 26.63 204 GLY A N 1
ATOM 8186 C CA . GLY C 1 204 ? 46.671 44.022 -74.421 1.00 26.63 204 GLY A CA 1
ATOM 8187 C C . GLY C 1 204 ? 46.216 44.651 -73.112 1.00 30.40 204 GLY A C 1
ATOM 8188 O O . GLY C 1 204 ? 46.722 45.707 -72.704 1.00 28.71 204 GLY A O 1
ATOM 8189 N N . TRP C 1 205 ? 45.215 44.007 -72.451 1.00 25.80 205 TRP A N 1
ATOM 8190 C CA . TRP C 1 205 ? 44.673 44.476 -71.177 1.00 25.50 205 TRP A CA 1
ATOM 8191 C C . TRP C 1 205 ? 44.824 43.414 -70.094 1.00 24.99 205 TRP A C 1
ATOM 8192 O O . TRP C 1 205 ? 44.798 42.231 -70.421 1.00 23.61 205 TRP A O 1
ATOM 8203 N N . PRO C 1 206 ? 44.924 43.814 -68.801 1.00 21.52 206 PRO A N 1
ATOM 8204 C CA . PRO C 1 206 ? 44.973 42.795 -67.732 1.00 20.44 206 PRO A CA 1
ATOM 8205 C C . PRO C 1 206 ? 43.662 42.014 -67.628 1.00 22.05 206 PRO A C 1
ATOM 8206 O O . PRO C 1 206 ? 42.625 42.461 -68.109 1.00 21.11 206 PRO A O 1
ATOM 8210 N N . LEU C 1 207 ? 43.731 40.849 -66.978 1.00 17.09 207 LEU A N 1
ATOM 8211 C CA . LEU C 1 207 ? 42.603 39.945 -66.799 1.00 16.73 207 LEU A CA 1
ATOM 8212 C C . LEU C 1 207 ? 42.366 39.700 -65.326 1.00 18.50 207 LEU A C 1
ATOM 8213 O O . LEU C 1 207 ? 43.320 39.459 -64.587 1.00 16.87 207 LEU A O 1
ATOM 8218 N N . TYR C 1 208 ? 41.093 39.725 -64.913 1.00 16.40 208 TYR A N 1
ATOM 8219 C CA . TYR C 1 208 ? 40.723 39.381 -63.536 1.00 15.94 208 TYR A CA 1
ATOM 8220 C C . TYR C 1 208 ? 39.695 38.271 -63.595 1.00 18.64 208 TYR A C 1
ATOM 8221 O O . TYR C 1 208 ? 38.789 38.349 -64.421 1.00 19.41 208 TYR A O 1
ATOM 8230 N N . LEU C 1 209 ? 39.835 37.236 -62.753 1.00 14.62 209 LEU A N 1
ATOM 8231 C CA . LEU C 1 209 ? 38.810 36.213 -62.589 1.00 14.35 209 LEU A CA 1
ATOM 8232 C C . LEU C 1 209 ? 38.159 36.482 -61.223 1.00 18.95 209 LEU A C 1
ATOM 8233 O O . LEU C 1 209 ? 38.879 36.634 -60.234 1.00 17.26 209 LEU A O 1
ATOM 8238 N N . SER C 1 210 ? 36.825 36.476 -61.161 1.00 15.32 210 SER A N 1
ATOM 8239 C CA . SER C 1 210 ? 36.139 36.601 -59.866 1.00 13.60 210 SER A CA 1
ATOM 8240 C C . SER C 1 210 ? 35.520 35.259 -59.414 1.00 16.53 210 SER A C 1
ATOM 8241 O O . SER C 1 210 ? 34.938 34.525 -60.225 1.00 14.82 210 SER A O 1
ATOM 8244 N N . THR C 1 211 ? 35.651 34.927 -58.116 1.00 14.29 211 THR A N 1
ATOM 8245 C CA . THR C 1 211 ? 34.991 33.744 -57.530 1.00 13.32 211 THR A CA 1
ATOM 8246 C C . THR C 1 211 ? 34.681 34.109 -56.054 1.00 16.07 211 THR A C 1
ATOM 8247 O O . THR C 1 211 ? 35.055 35.186 -55.585 1.00 15.06 211 THR A O 1
ATOM 8251 N N . LYS C 1 212 ? 34.068 33.186 -55.324 1.00 14.12 212 LYS A N 1
ATOM 8252 C CA . LYS C 1 212 ? 33.899 33.375 -53.883 1.00 14.39 212 LYS A CA 1
ATOM 8253 C C . LYS C 1 212 ? 34.555 32.117 -53.239 1.00 17.69 212 LYS A C 1
ATOM 8254 O O . LYS C 1 212 ? 33.905 31.393 -52.491 1.00 16.27 212 LYS A O 1
ATOM 8260 N N . ASN C 1 213 ? 35.841 31.853 -53.575 1.00 14.53 213 ASN A N 1
ATOM 8261 C CA . ASN C 1 213 ? 36.550 30.644 -53.111 1.00 14.16 213 ASN A CA 1
ATOM 8262 C C . ASN C 1 213 ? 36.760 30.578 -51.600 1.00 16.97 213 ASN A C 1
ATOM 8263 O O . ASN C 1 213 ? 37.071 29.501 -51.095 1.00 18.59 213 ASN A O 1
ATOM 8268 N N . THR C 1 214 ? 36.541 31.676 -50.869 1.00 14.31 214 THR A N 1
ATOM 8269 C CA . THR C 1 214 ? 36.631 31.649 -49.397 1.00 14.14 214 THR A CA 1
ATOM 8270 C C . THR C 1 214 ? 35.399 30.969 -48.797 1.00 17.48 214 THR A C 1
ATOM 8271 O O . THR C 1 214 ? 35.444 30.477 -47.648 1.00 17.15 214 THR A O 1
ATOM 8275 N N . ILE C 1 215 ? 34.296 30.940 -49.565 1.00 14.08 215 ILE A N 1
ATOM 8276 C CA . ILE C 1 215 ? 33.023 30.346 -49.140 1.00 13.67 215 ILE A CA 1
ATOM 8277 C C . ILE C 1 215 ? 32.799 28.980 -49.799 1.00 16.80 215 ILE A C 1
ATOM 8278 O O . ILE C 1 215 ? 32.544 28.009 -49.090 1.00 17.10 215 ILE A O 1
ATOM 8283 N N . LEU C 1 216 ? 32.910 28.900 -51.140 1.00 15.22 216 LEU A N 1
ATOM 8284 C CA . LEU C 1 216 ? 32.810 27.628 -51.855 1.00 14.98 216 LEU A CA 1
ATOM 8285 C C . LEU C 1 216 ? 34.251 27.209 -52.104 1.00 18.10 216 LEU A C 1
ATOM 8286 O O . LEU C 1 216 ? 34.814 27.429 -53.187 1.00 16.61 216 LEU A O 1
ATOM 8291 N N . LYS C 1 217 ? 34.892 26.712 -51.038 1.00 15.46 217 LYS A N 1
ATOM 8292 C CA . LYS C 1 217 ? 36.331 26.399 -51.068 1.00 15.17 217 LYS A CA 1
ATOM 8293 C C . LYS C 1 217 ? 36.711 25.382 -52.126 1.00 19.71 217 LYS A C 1
ATOM 8294 O O . LYS C 1 217 ? 37.801 25.499 -52.700 1.00 20.33 217 LYS A O 1
ATOM 8300 N N . LYS C 1 218 ? 35.833 24.395 -52.383 1.00 15.89 218 LYS A N 1
ATOM 8301 C CA . LYS C 1 218 ? 36.107 23.341 -53.357 1.00 16.90 218 LYS A CA 1
ATOM 8302 C C . LYS C 1 218 ? 35.627 23.705 -54.750 1.00 19.09 218 LYS A C 1
ATOM 8303 O O . LYS C 1 218 ? 36.387 23.620 -55.719 1.00 20.18 218 LYS A O 1
ATOM 8309 N N . TYR C 1 219 ? 34.385 24.163 -54.846 1.00 15.97 219 TYR A N 1
ATOM 8310 C CA . TYR C 1 219 ? 33.751 24.489 -56.137 1.00 16.21 219 TYR A CA 1
ATOM 8311 C C . TYR C 1 219 ? 34.460 25.669 -56.792 1.00 18.97 219 TYR A C 1
ATOM 8312 O O . TYR C 1 219 ? 34.968 25.529 -57.904 1.00 18.49 219 TYR A O 1
ATOM 8321 N N . ASP C 1 220 ? 34.489 26.820 -56.117 1.00 15.96 220 ASP A N 1
ATOM 8322 C CA . ASP C 1 220 ? 35.154 28.017 -56.662 1.00 15.03 220 ASP A CA 1
ATOM 8323 C C . ASP C 1 220 ? 36.677 27.900 -56.620 1.00 19.41 220 ASP A C 1
ATOM 8324 O O . ASP C 1 220 ? 37.357 28.439 -57.499 1.00 18.76 220 ASP A O 1
ATOM 8329 N N . GLY C 1 221 ? 37.199 27.162 -55.628 1.00 17.78 221 GLY A N 1
ATOM 8330 C CA . GLY C 1 221 ? 38.632 26.889 -55.538 1.00 18.06 221 GLY A CA 1
ATOM 8331 C C . GLY C 1 221 ? 39.126 26.208 -56.811 1.00 21.36 221 GLY A C 1
ATOM 8332 O O . GLY C 1 221 ? 40.235 26.499 -57.278 1.00 21.38 221 GLY A O 1
ATOM 8333 N N . ARG C 1 222 ? 38.284 25.352 -57.433 1.00 17.88 222 ARG A N 1
ATOM 8334 C CA . ARG C 1 222 ? 38.671 24.655 -58.671 1.00 17.67 222 ARG A CA 1
ATOM 8335 C C . ARG C 1 222 ? 38.860 25.643 -59.843 1.00 20.37 222 ARG A C 1
ATOM 8336 O O . ARG C 1 222 ? 39.839 25.526 -60.602 1.00 18.65 222 ARG A O 1
ATOM 8344 N N . PHE C 1 223 ? 37.947 26.627 -59.983 1.00 17.91 223 PHE A N 1
ATOM 8345 C CA . PHE C 1 223 ? 38.105 27.636 -61.040 1.00 17.30 223 PHE A CA 1
ATOM 8346 C C . PHE C 1 223 ? 39.410 28.395 -60.805 1.00 20.02 223 PHE A C 1
ATOM 8347 O O . PHE C 1 223 ? 40.192 28.593 -61.738 1.00 18.72 223 PHE A O 1
ATOM 8355 N N . LYS C 1 224 ? 39.635 28.837 -59.547 1.00 18.27 224 LYS A N 1
ATOM 8356 C CA . LYS C 1 224 ? 40.836 29.592 -59.206 1.00 17.36 224 LYS A CA 1
ATOM 8357 C C . LYS C 1 224 ? 42.104 28.775 -59.520 1.00 21.36 224 LYS A C 1
ATOM 8358 O O . LYS C 1 224 ? 43.020 29.297 -60.152 1.00 19.58 224 LYS A O 1
ATOM 8364 N N . ASP C 1 225 ? 42.126 27.492 -59.122 1.00 19.73 225 ASP A N 1
ATOM 8365 C CA . ASP C 1 225 ? 43.276 26.600 -59.374 1.00 19.75 225 ASP A CA 1
ATOM 8366 C C . ASP C 1 225 ? 43.552 26.349 -60.860 1.00 23.07 225 ASP A C 1
ATOM 8367 O O . ASP C 1 225 ? 44.709 26.430 -61.279 1.00 22.96 225 ASP A O 1
ATOM 8372 N N . ILE C 1 226 ? 42.504 26.063 -61.653 1.00 17.93 226 ILE A N 1
ATOM 8373 C CA . ILE C 1 226 ? 42.643 25.803 -63.097 1.00 18.79 226 ILE A CA 1
ATOM 8374 C C . ILE C 1 226 ? 43.184 27.057 -63.786 1.00 22.84 226 ILE A C 1
ATOM 8375 O O . ILE C 1 226 ? 44.131 26.961 -64.564 1.00 23.46 226 ILE A O 1
ATOM 8380 N N . PHE C 1 227 ? 42.601 28.230 -63.494 1.00 18.38 227 PHE A N 1
ATOM 8381 C CA . PHE C 1 227 ? 43.105 29.460 -64.095 1.00 16.86 227 PHE A CA 1
ATOM 8382 C C . PHE C 1 227 ? 44.583 29.698 -63.730 1.00 22.76 227 PHE A C 1
ATOM 8383 O O . PHE C 1 227 ? 45.379 30.025 -64.616 1.00 21.58 227 PHE A O 1
ATOM 8391 N N . GLN C 1 228 ? 44.937 29.556 -62.431 1.00 19.77 228 GLN A N 1
ATOM 8392 C CA . GLN C 1 228 ? 46.319 29.808 -62.001 1.00 21.95 228 GLN A CA 1
ATOM 8393 C C . GLN C 1 228 ? 47.318 28.871 -62.667 1.00 25.37 228 GLN A C 1
ATOM 8394 O O . GLN C 1 228 ? 48.368 29.337 -63.101 1.00 25.61 228 GLN A O 1
ATOM 8400 N N . GLU C 1 229 ? 46.986 27.574 -62.765 1.00 24.09 229 GLU A N 1
ATOM 8401 C CA . GLU C 1 229 ? 47.833 26.547 -63.371 1.00 24.47 229 GLU A CA 1
ATOM 8402 C C . GLU C 1 229 ? 48.068 26.863 -64.858 1.00 28.25 229 GLU A C 1
ATOM 8403 O O . GLU C 1 229 ? 49.207 26.792 -65.326 1.00 28.28 229 GLU A O 1
ATOM 8409 N N . ILE C 1 230 ? 46.995 27.206 -65.592 1.00 23.92 230 ILE A N 1
ATOM 8410 C CA . ILE C 1 230 ? 47.084 27.532 -67.016 1.00 23.15 230 ILE A CA 1
ATOM 8411 C C . ILE C 1 230 ? 47.891 28.822 -67.224 1.00 26.64 230 ILE A C 1
ATOM 8412 O O . ILE C 1 230 ? 48.736 28.861 -68.123 1.00 26.08 230 ILE A O 1
ATOM 8417 N N . TYR C 1 231 ? 47.685 29.840 -66.363 1.00 22.76 231 TYR A N 1
ATOM 8418 C CA . TYR C 1 231 ? 48.438 31.090 -66.442 1.00 22.59 231 TYR A CA 1
ATOM 8419 C C . TYR C 1 231 ? 49.944 30.836 -66.239 1.00 28.13 231 TYR A C 1
ATOM 8420 O O . TYR C 1 231 ? 50.743 31.228 -67.095 1.00 27.83 231 TYR A O 1
ATOM 8429 N N . ASP C 1 232 ? 50.313 30.166 -65.124 1.00 27.06 232 ASP A N 1
ATOM 8430 C CA . ASP C 1 232 ? 51.714 29.884 -64.778 1.00 28.43 232 ASP A CA 1
ATOM 8431 C C . ASP C 1 232 ? 52.449 29.109 -65.867 1.00 34.32 232 ASP A C 1
ATOM 8432 O O . ASP C 1 232 ? 53.579 29.466 -66.202 1.00 35.30 232 ASP A O 1
ATOM 8437 N N . LYS C 1 233 ? 51.799 28.091 -66.441 1.00 31.59 233 LYS A N 1
ATOM 8438 C CA . LYS C 1 233 ? 52.415 27.210 -67.433 1.00 32.23 233 LYS A CA 1
ATOM 8439 C C . LYS C 1 233 ? 52.361 27.686 -68.882 1.00 36.19 233 LYS A C 1
ATOM 8440 O O . LYS C 1 233 ? 53.236 27.310 -69.674 1.00 36.16 233 LYS A O 1
ATOM 8446 N N . GLN C 1 234 ? 51.327 28.451 -69.257 1.00 31.11 234 GLN A N 1
ATOM 8447 C CA . GLN C 1 234 ? 51.144 28.769 -70.665 1.00 30.57 234 GLN A CA 1
ATOM 8448 C C . GLN C 1 234 ? 51.052 30.241 -71.045 1.00 31.58 234 GLN A C 1
ATOM 8449 O O . GLN C 1 234 ? 51.243 30.536 -72.225 1.00 31.94 234 GLN A O 1
ATOM 8455 N N . TYR C 1 235 ? 50.752 31.161 -70.108 1.00 25.81 235 TYR A N 1
ATOM 8456 C CA . TYR C 1 235 ? 50.544 32.553 -70.516 1.00 24.18 235 TYR A CA 1
ATOM 8457 C C . TYR C 1 235 ? 51.330 33.632 -69.767 1.00 28.24 235 TYR A C 1
ATOM 8458 O O . TYR C 1 235 ? 51.393 34.749 -70.277 1.00 28.12 235 TYR A O 1
ATOM 8467 N N . LYS C 1 236 ? 51.854 33.351 -68.564 1.00 25.33 236 LYS A N 1
ATOM 8468 C CA . LYS C 1 236 ? 52.539 34.351 -67.723 1.00 26.07 236 LYS A CA 1
ATOM 8469 C C . LYS C 1 236 ? 53.629 35.157 -68.464 1.00 29.38 236 LYS A C 1
ATOM 8470 O O . LYS C 1 236 ? 53.626 36.390 -68.377 1.00 26.92 236 LYS A O 1
ATOM 8476 N N . SER C 1 237 ? 54.521 34.477 -69.197 1.00 27.64 237 SER A N 1
ATOM 8477 C CA . SER C 1 237 ? 55.588 35.190 -69.932 1.00 27.89 237 SER A CA 1
ATOM 8478 C C . SER C 1 237 ? 55.020 36.083 -71.039 1.00 31.44 237 SER A C 1
ATOM 8479 O O . SER C 1 237 ? 55.524 37.187 -71.244 1.00 32.02 237 SER A O 1
ATOM 8482 N N . GLN C 1 238 ? 53.919 35.655 -71.682 1.00 28.20 238 GLN A N 1
ATOM 8483 C CA . GLN C 1 238 ? 53.229 36.444 -72.716 1.00 27.16 238 GLN A CA 1
ATOM 8484 C C . GLN C 1 238 ? 52.603 37.693 -72.091 1.00 29.47 238 GLN A C 1
ATOM 8485 O O . GLN C 1 238 ? 52.686 38.772 -72.672 1.00 28.95 238 GLN A O 1
ATOM 8491 N N . PHE C 1 239 ? 51.978 37.552 -70.894 1.00 24.82 239 PHE A N 1
ATOM 8492 C CA . PHE C 1 239 ? 51.398 38.693 -70.189 1.00 23.76 239 PHE A CA 1
ATOM 8493 C C . PHE C 1 239 ? 52.497 39.679 -69.771 1.00 28.43 239 PHE A C 1
ATOM 8494 O O . PHE C 1 239 ? 52.358 40.883 -69.993 1.00 27.18 239 PHE A O 1
ATOM 8502 N N . GLU C 1 240 ? 53.592 39.159 -69.183 1.00 28.63 240 GLU A N 1
ATOM 8503 C CA . GLU C 1 240 ? 54.720 39.980 -68.722 1.00 29.70 240 GLU A CA 1
ATOM 8504 C C . GLU C 1 240 ? 55.337 40.780 -69.877 1.00 32.90 240 GLU A C 1
ATOM 8505 O O . GLU C 1 240 ? 55.606 41.972 -69.706 1.00 31.42 240 GLU A O 1
ATOM 8511 N N . ALA C 1 241 ? 55.450 40.144 -71.059 1.00 30.07 241 ALA A N 1
ATOM 8512 C CA . ALA C 1 241 ? 55.964 40.774 -72.290 1.00 31.16 241 ALA A CA 1
ATOM 8513 C C . ALA C 1 241 ? 55.095 41.948 -72.741 1.00 36.74 241 ALA A C 1
ATOM 8514 O O . ALA C 1 241 ? 55.631 42.900 -73.302 1.00 38.44 241 ALA A O 1
ATOM 8516 N N . GLN C 1 242 ? 53.763 41.903 -72.469 1.00 31.81 242 GLN A N 1
ATOM 8517 C CA . GLN C 1 242 ? 52.834 42.980 -72.822 1.00 30.22 242 GLN A CA 1
ATOM 8518 C C . GLN C 1 242 ? 52.557 43.947 -71.668 1.00 33.66 242 GLN A C 1
ATOM 8519 O O . GLN C 1 242 ? 51.713 44.837 -71.807 1.00 34.85 242 GLN A O 1
ATOM 8525 N N . LYS C 1 243 ? 53.262 43.773 -70.525 1.00 28.74 243 LYS A N 1
ATOM 8526 C CA . LYS C 1 243 ? 53.141 44.596 -69.318 1.00 28.56 243 LYS A CA 1
ATOM 8527 C C . LYS C 1 243 ? 51.706 44.528 -68.760 1.00 30.06 243 LYS A C 1
ATOM 8528 O O . LYS C 1 243 ? 51.161 45.513 -68.238 1.00 29.31 243 LYS A O 1
ATOM 8534 N N . ILE C 1 244 ? 51.105 43.343 -68.897 1.00 25.42 244 ILE A N 1
ATOM 8535 C CA . ILE C 1 244 ? 49.779 43.075 -68.351 1.00 24.11 244 ILE A CA 1
ATOM 8536 C C . ILE C 1 244 ? 49.889 41.973 -67.310 1.00 26.92 244 ILE A C 1
ATOM 8537 O O . ILE C 1 244 ? 50.971 41.434 -67.093 1.00 26.40 244 ILE A O 1
ATOM 8542 N N . TRP C 1 245 ? 48.788 41.642 -66.638 1.00 22.28 245 TRP A N 1
ATOM 8543 C CA . TRP C 1 245 ? 48.842 40.641 -65.577 1.00 22.19 245 TRP A CA 1
ATOM 8544 C C . TRP C 1 245 ? 47.492 39.951 -65.474 1.00 22.79 245 TRP A C 1
ATOM 8545 O O . TRP C 1 245 ? 46.515 40.417 -66.047 1.00 20.81 245 TRP A O 1
ATOM 8556 N N . TYR C 1 246 ? 47.466 38.846 -64.742 1.00 20.07 246 TYR A N 1
ATOM 8557 C CA . TYR C 1 246 ? 46.251 38.107 -64.411 1.00 19.04 246 TYR A CA 1
ATOM 8558 C C . TYR C 1 246 ? 46.185 38.018 -62.887 1.00 22.48 246 TYR A C 1
ATOM 8559 O O . TYR C 1 246 ? 47.168 37.621 -62.241 1.00 21.93 246 TYR A O 1
ATOM 8568 N N . GLU C 1 247 ? 45.013 38.322 -62.309 1.00 18.32 247 GLU A N 1
ATOM 8569 C CA . GLU C 1 247 ? 44.854 38.174 -60.864 1.00 18.88 247 GLU A CA 1
ATOM 8570 C C . GLU C 1 247 ? 43.458 37.661 -60.538 1.00 20.46 247 GLU A C 1
ATOM 8571 O O . GLU C 1 247 ? 42.486 38.034 -61.204 1.00 20.37 247 GLU A O 1
ATOM 8577 N N . HIS C 1 248 ? 43.376 36.798 -59.522 1.00 17.45 248 HIS A N 1
ATOM 8578 C CA . HIS C 1 248 ? 42.081 36.324 -59.024 1.00 17.50 248 HIS A CA 1
ATOM 8579 C C . HIS C 1 248 ? 41.600 37.369 -58.024 1.00 21.26 248 HIS A C 1
ATOM 8580 O O . HIS C 1 248 ? 42.407 37.963 -57.290 1.00 20.93 248 HIS A O 1
ATOM 8587 N N . ARG C 1 249 ? 40.275 37.588 -57.973 1.00 16.23 249 ARG A N 1
ATOM 8588 C CA . ARG C 1 249 ? 39.690 38.507 -57.011 1.00 16.54 249 ARG A CA 1
ATOM 8589 C C . ARG C 1 249 ? 38.440 37.875 -56.446 1.00 18.60 249 ARG A C 1
ATOM 8590 O O . ARG C 1 249 ? 37.738 37.173 -57.179 1.00 19.51 249 ARG A O 1
ATOM 8598 N N . LEU C 1 250 ? 38.133 38.154 -55.177 1.00 15.36 250 LEU A N 1
ATOM 8599 C CA . LEU C 1 250 ? 36.829 37.700 -54.648 1.00 15.49 250 LEU A CA 1
ATOM 8600 C C . LEU C 1 250 ? 35.772 38.565 -55.360 1.00 16.44 250 LEU A C 1
ATOM 8601 O O . LEU C 1 250 ? 36.015 39.756 -55.582 1.00 16.11 250 LEU A O 1
ATOM 8606 N N . ILE C 1 251 ? 34.616 37.973 -55.705 1.00 13.54 251 ILE A N 1
ATOM 8607 C CA . ILE C 1 251 ? 33.562 38.657 -56.476 1.00 13.31 251 ILE A CA 1
ATOM 8608 C C . ILE C 1 251 ? 33.124 39.973 -55.840 1.00 16.91 251 ILE A C 1
ATOM 8609 O O . ILE C 1 251 ? 32.963 40.960 -56.557 1.00 15.57 251 ILE A O 1
ATOM 8614 N N . ASP C 1 252 ? 32.921 40.000 -54.506 1.00 15.44 252 ASP A N 1
ATOM 8615 C CA . ASP C 1 252 ? 32.482 41.249 -53.865 1.00 16.58 252 ASP A CA 1
ATOM 8616 C C . ASP C 1 252 ? 33.579 42.335 -53.959 1.00 20.95 252 ASP A C 1
ATOM 8617 O O . ASP C 1 252 ? 33.263 43.486 -54.246 1.00 20.05 252 ASP A O 1
ATOM 8622 N N . ASP C 1 253 ? 34.866 41.946 -53.841 1.00 16.84 253 ASP A N 1
ATOM 8623 C CA . ASP C 1 253 ? 35.959 42.909 -54.035 1.00 17.18 253 ASP A CA 1
ATOM 8624 C C . ASP C 1 253 ? 36.006 43.386 -55.500 1.00 18.17 253 ASP A C 1
ATOM 8625 O O . ASP C 1 253 ? 36.187 44.578 -55.771 1.00 18.03 253 ASP A O 1
ATOM 8630 N N . MET C 1 254 ? 35.811 42.444 -56.435 1.00 15.07 254 MET A N 1
ATOM 8631 C CA . MET C 1 254 ? 35.872 42.727 -57.864 1.00 13.79 254 MET A CA 1
ATOM 8632 C C . MET C 1 254 ? 34.801 43.719 -58.322 1.00 17.21 254 MET A C 1
ATOM 8633 O O . MET C 1 254 ? 35.115 44.616 -59.103 1.00 15.89 254 MET A O 1
ATOM 8638 N N . VAL C 1 255 ? 33.538 43.553 -57.874 1.00 14.30 255 VAL A N 1
ATOM 8639 C CA . VAL C 1 255 ? 32.491 44.488 -58.333 1.00 14.33 255 VAL A CA 1
ATOM 8640 C C . VAL C 1 255 ? 32.811 45.926 -57.889 1.00 17.90 255 VAL A C 1
ATOM 8641 O O . VAL C 1 255 ? 32.601 46.870 -58.656 1.00 18.85 255 VAL A O 1
ATOM 8645 N N . ALA C 1 256 ? 33.369 46.076 -56.688 1.00 15.40 256 ALA A N 1
ATOM 8646 C CA . ALA C 1 256 ? 33.762 47.388 -56.177 1.00 15.33 256 ALA A CA 1
ATOM 8647 C C . ALA C 1 256 ? 34.985 47.899 -56.970 1.00 18.02 256 ALA A C 1
ATOM 8648 O O . ALA C 1 256 ? 34.995 49.063 -57.409 1.00 17.25 256 ALA A O 1
ATOM 8650 N N . GLN C 1 257 ? 35.986 47.025 -57.217 1.00 15.66 257 GLN A N 1
ATOM 8651 C CA . GLN C 1 257 ? 37.167 47.388 -58.010 1.00 16.44 257 GLN A CA 1
ATOM 8652 C C . GLN C 1 257 ? 36.721 47.878 -59.395 1.00 20.41 257 GLN A C 1
ATOM 8653 O O . GLN C 1 257 ? 37.214 48.916 -59.855 1.00 20.60 257 GLN A O 1
ATOM 8659 N N . ALA C 1 258 ? 35.776 47.163 -60.036 1.00 16.49 258 ALA A N 1
ATOM 8660 C CA . ALA C 1 258 ? 35.293 47.567 -61.371 1.00 16.32 258 ALA A CA 1
ATOM 8661 C C . ALA C 1 258 ? 34.640 48.952 -61.301 1.00 18.90 258 ALA A C 1
ATOM 8662 O O . ALA C 1 258 ? 34.957 49.805 -62.126 1.00 19.00 258 ALA A O 1
ATOM 8664 N N . MET C 1 259 ? 33.759 49.174 -60.310 1.00 16.67 259 MET A N 1
ATOM 8665 C CA . MET C 1 259 ? 33.031 50.431 -60.122 1.00 17.71 259 MET A CA 1
ATOM 8666 C C . MET C 1 259 ? 33.995 51.630 -60.003 1.00 21.14 259 MET A C 1
ATOM 8667 O O . MET C 1 259 ? 33.744 52.676 -60.593 1.00 19.73 259 MET A O 1
ATOM 8672 N N . LYS C 1 260 ? 35.101 51.443 -59.261 1.00 17.69 260 LYS A N 1
ATOM 8673 C CA . LYS C 1 260 ? 36.114 52.468 -58.950 1.00 19.64 260 LYS A CA 1
ATOM 8674 C C . LYS C 1 260 ? 37.161 52.638 -60.062 1.00 21.94 260 LYS A C 1
ATOM 8675 O O . LYS C 1 260 ? 37.930 53.605 -60.047 1.00 22.52 260 LYS A O 1
ATOM 8681 N N . SER C 1 261 ? 37.209 51.696 -61.007 1.00 19.80 261 SER A N 1
ATOM 8682 C CA . SER C 1 261 ? 38.222 51.665 -62.058 1.00 17.89 261 SER A CA 1
ATOM 8683 C C . SER C 1 261 ? 37.996 52.690 -63.184 1.00 20.54 261 SER A C 1
ATOM 8684 O O . SER C 1 261 ? 36.977 53.371 -63.236 1.00 19.72 261 SER A O 1
ATOM 8687 N N . GLU C 1 262 ? 38.956 52.743 -64.105 1.00 18.88 262 GLU A N 1
ATOM 8688 C CA . GLU C 1 262 ? 38.838 53.555 -65.307 1.00 19.34 262 GLU A CA 1
ATOM 8689 C C . GLU C 1 262 ? 38.517 52.645 -66.507 1.00 23.88 262 GLU A C 1
ATOM 8690 O O . GLU C 1 262 ? 38.583 53.089 -67.655 1.00 23.83 262 GLU A O 1
ATOM 8696 N N . GLY C 1 263 ? 38.155 51.387 -66.238 1.00 21.17 263 GLY A N 1
ATOM 8697 C CA . GLY C 1 263 ? 37.924 50.406 -67.292 1.00 20.92 263 GLY A CA 1
ATOM 8698 C C . GLY C 1 263 ? 39.244 49.895 -67.842 1.00 25.57 263 GLY A C 1
ATOM 8699 O O . GLY C 1 263 ? 40.290 50.054 -67.211 1.00 25.60 263 GLY A O 1
ATOM 8700 N N . GLY C 1 264 ? 39.207 49.279 -69.016 1.00 22.52 264 GLY A N 1
ATOM 8701 C CA . GLY C 1 264 ? 40.402 48.769 -69.670 1.00 22.10 264 GLY A CA 1
ATOM 8702 C C . GLY C 1 264 ? 40.897 47.445 -69.131 1.00 24.02 264 GLY A C 1
ATOM 8703 O O . GLY C 1 264 ? 42.097 47.279 -68.919 1.00 24.74 264 GLY A O 1
ATOM 8704 N N . PHE C 1 265 ? 39.993 46.483 -68.917 1.00 18.86 265 PHE A N 1
ATOM 8705 C CA . PHE C 1 265 ? 40.414 45.153 -68.461 1.00 17.64 265 PHE A CA 1
ATOM 8706 C C . PHE C 1 265 ? 39.407 44.130 -68.930 1.00 19.73 265 PHE A C 1
ATOM 8707 O O . PHE C 1 265 ? 38.285 44.486 -69.328 1.00 18.23 265 PHE A O 1
ATOM 8715 N N . ILE C 1 266 ? 39.829 42.879 -68.917 1.00 16.86 266 ILE A N 1
ATOM 8716 C CA . ILE C 1 266 ? 38.987 41.731 -69.204 1.00 15.85 266 ILE A CA 1
ATOM 8717 C C . ILE C 1 266 ? 38.572 41.175 -67.850 1.00 18.60 266 ILE A C 1
ATOM 8718 O O . ILE C 1 266 ? 39.398 41.049 -66.947 1.00 18.48 266 ILE A O 1
ATOM 8723 N N . TRP C 1 267 ? 37.301 40.819 -67.726 1.00 16.00 267 TRP A N 1
ATOM 8724 C CA . TRP C 1 267 ? 36.756 40.289 -66.471 1.00 15.26 267 TRP A CA 1
ATOM 8725 C C . TRP C 1 267 ? 36.135 38.938 -66.743 1.00 17.05 267 TRP A C 1
ATOM 8726 O O . TRP C 1 267 ? 35.057 38.869 -67.335 1.00 15.92 267 TRP A O 1
ATOM 8737 N N . ALA C 1 268 ? 36.806 37.865 -66.295 1.00 14.61 268 ALA A N 1
ATOM 8738 C CA . ALA C 1 268 ? 36.310 36.504 -66.441 1.00 15.27 268 ALA A CA 1
ATOM 8739 C C . ALA C 1 268 ? 35.339 36.268 -65.287 1.00 17.57 268 ALA A C 1
ATOM 8740 O O . ALA C 1 268 ? 35.715 36.433 -64.120 1.00 15.65 268 ALA A O 1
ATOM 8742 N N . CYS C 1 269 ? 34.078 35.983 -65.630 1.00 16.52 269 CYS A N 1
ATOM 8743 C CA . CYS C 1 269 ? 32.964 35.776 -64.702 1.00 15.95 269 CYS A CA 1
ATOM 8744 C C . CYS C 1 269 ? 32.461 34.372 -64.845 1.00 17.70 269 CYS A C 1
ATOM 8745 O O . CYS C 1 269 ? 32.245 33.897 -65.968 1.00 15.19 269 CYS A O 1
ATOM 8748 N N . LYS C 1 270 ? 32.112 33.752 -63.710 1.00 14.78 270 LYS A N 1
ATOM 8749 C CA . LYS C 1 270 ? 31.378 32.501 -63.727 1.00 14.28 270 LYS A CA 1
ATOM 8750 C C . LYS C 1 270 ? 29.994 32.833 -64.360 1.00 16.35 270 LYS A C 1
ATOM 8751 O O . LYS C 1 270 ? 29.606 34.015 -64.415 1.00 15.54 270 LYS A O 1
ATOM 8757 N N . ASN C 1 271 ? 29.270 31.822 -64.799 1.00 14.92 271 ASN A N 1
ATOM 8758 C CA . ASN C 1 271 ? 27.999 31.974 -65.536 1.00 15.60 271 ASN A CA 1
ATOM 8759 C C . ASN C 1 271 ? 26.999 32.965 -64.889 1.00 16.36 271 ASN A C 1
ATOM 8760 O O . ASN C 1 271 ? 26.610 33.957 -65.524 1.00 16.06 271 ASN A O 1
ATOM 8765 N N . TYR C 1 272 ? 26.686 32.768 -63.601 1.00 13.53 272 TYR A N 1
ATOM 8766 C CA . TYR C 1 272 ? 25.718 33.645 -62.930 1.00 13.55 272 TYR A CA 1
ATOM 8767 C C . TYR C 1 272 ? 26.236 35.080 -62.808 1.00 16.69 272 TYR A C 1
ATOM 8768 O O . TYR C 1 272 ? 25.518 36.030 -63.130 1.00 15.98 272 TYR A O 1
ATOM 8777 N N . ASP C 1 273 ? 27.488 35.244 -62.333 1.00 14.32 273 ASP A N 1
ATOM 8778 C CA . ASP C 1 273 ? 28.056 36.594 -62.204 1.00 14.41 273 ASP A CA 1
ATOM 8779 C C . ASP C 1 273 ? 28.135 37.298 -63.558 1.00 16.96 273 ASP A C 1
ATOM 8780 O O . ASP C 1 273 ? 27.934 38.496 -63.612 1.00 15.49 273 ASP A O 1
ATOM 8785 N N . GLY C 1 274 ? 28.433 36.560 -64.624 1.00 14.19 274 GLY A N 1
ATOM 8786 C CA . GLY C 1 274 ? 28.538 37.154 -65.959 1.00 14.87 274 GLY A CA 1
ATOM 8787 C C . GLY C 1 274 ? 27.202 37.700 -66.402 1.00 18.37 274 GLY A C 1
ATOM 8788 O O . GLY C 1 274 ? 27.153 38.769 -66.994 1.00 18.95 274 GLY A O 1
ATOM 8789 N N . ASP C 1 275 ? 26.111 36.996 -66.067 1.00 15.86 275 ASP A N 1
ATOM 8790 C CA . ASP C 1 275 ? 24.759 37.474 -66.366 1.00 16.65 275 ASP A CA 1
ATOM 8791 C C . ASP C 1 275 ? 24.508 38.796 -65.613 1.00 21.09 275 ASP A C 1
ATOM 8792 O O . ASP C 1 275 ? 24.246 39.826 -66.225 1.00 20.84 275 ASP A O 1
ATOM 8797 N N . VAL C 1 276 ? 24.636 38.765 -64.289 1.00 14.18 276 VAL A N 1
ATOM 8798 C CA . VAL C 1 276 ? 24.327 39.925 -63.469 1.00 13.06 276 VAL A CA 1
ATOM 8799 C C . VAL C 1 276 ? 25.236 41.116 -63.780 1.00 17.00 276 VAL A C 1
ATOM 8800 O O . VAL C 1 276 ? 24.756 42.228 -64.019 1.00 16.85 276 VAL A O 1
ATOM 8804 N N . GLN C 1 277 ? 26.552 40.890 -63.728 1.00 15.00 277 GLN A N 1
ATOM 8805 C CA . GLN C 1 277 ? 27.513 41.967 -63.889 1.00 14.57 277 GLN A CA 1
ATOM 8806 C C . GLN C 1 277 ? 27.539 42.549 -65.316 1.00 16.96 277 GLN A C 1
ATOM 8807 O O . GLN C 1 277 ? 27.796 43.746 -65.438 1.00 16.78 277 GLN A O 1
ATOM 8813 N N . SER C 1 278 ? 27.249 41.744 -66.374 1.00 15.22 278 SER A N 1
ATOM 8814 C CA . SER C 1 278 ? 27.246 42.342 -67.727 1.00 14.85 278 SER A CA 1
ATOM 8815 C C . SER C 1 278 ? 26.093 43.338 -67.856 1.00 18.39 278 SER A C 1
ATOM 8816 O O . SER C 1 278 ? 26.269 44.354 -68.527 1.00 19.49 278 SER A O 1
ATOM 8819 N N . ASP C 1 279 ? 24.968 43.096 -67.167 1.00 17.56 279 ASP A N 1
ATOM 8820 C CA . ASP C 1 279 ? 23.853 44.051 -67.212 1.00 18.13 279 ASP A CA 1
ATOM 8821 C C . ASP C 1 279 ? 24.174 45.319 -66.387 1.00 20.84 279 ASP A C 1
ATOM 8822 O O . ASP C 1 279 ? 23.853 46.427 -66.812 1.00 21.03 279 ASP A O 1
ATOM 8827 N N . SER C 1 280 ? 24.860 45.151 -65.254 1.00 17.75 280 SER A N 1
ATOM 8828 C CA . SER C 1 280 ? 25.285 46.294 -64.435 1.00 17.09 280 SER A CA 1
ATOM 8829 C C . SER C 1 280 ? 26.289 47.149 -65.263 1.00 20.20 280 SER A C 1
ATOM 8830 O O . SER C 1 280 ? 26.180 48.377 -65.314 1.00 20.82 280 SER A O 1
ATOM 8833 N N . VAL C 1 281 ? 27.245 46.492 -65.924 1.00 16.56 281 VAL A N 1
ATOM 8834 C CA . VAL C 1 281 ? 28.253 47.173 -66.746 1.00 16.95 281 VAL A CA 1
ATOM 8835 C C . VAL C 1 281 ? 27.598 47.864 -67.961 1.00 19.45 281 VAL A C 1
ATOM 8836 O O . VAL C 1 281 ? 27.884 49.044 -68.214 1.00 19.00 281 VAL A O 1
ATOM 8840 N N . ALA C 1 282 ? 26.697 47.159 -68.688 1.00 17.72 282 ALA A N 1
ATOM 8841 C CA . ALA C 1 282 ? 26.034 47.799 -69.850 1.00 17.67 282 ALA A CA 1
ATOM 8842 C C . ALA C 1 282 ? 25.290 49.067 -69.390 1.00 20.21 282 ALA A C 1
ATOM 8843 O O . ALA C 1 282 ? 25.421 50.126 -70.003 1.00 20.31 282 ALA A O 1
ATOM 8845 N N . GLN C 1 283 ? 24.548 48.967 -68.286 1.00 15.81 283 GLN A N 1
ATOM 8846 C CA . GLN C 1 283 ? 23.811 50.124 -67.766 1.00 15.59 283 GLN A CA 1
ATOM 8847 C C . GLN C 1 283 ? 24.781 51.241 -67.324 1.00 20.09 283 GLN A C 1
ATOM 8848 O O . GLN C 1 283 ? 24.501 52.412 -67.561 1.00 20.56 283 GLN A O 1
ATOM 8854 N N . GLY C 1 284 ? 25.913 50.877 -66.716 1.00 17.18 284 GLY A N 1
ATOM 8855 C CA . GLY C 1 284 ? 26.926 51.843 -66.280 1.00 17.53 284 GLY A CA 1
ATOM 8856 C C . GLY C 1 284 ? 27.493 52.670 -67.422 1.00 22.15 284 GLY A C 1
ATOM 8857 O O . GLY C 1 284 ? 27.782 53.859 -67.243 1.00 20.75 284 GLY A O 1
ATOM 8858 N N . TYR C 1 285 ? 27.634 52.055 -68.620 1.00 18.03 285 TYR A N 1
ATOM 8859 C CA . TYR C 1 285 ? 28.122 52.776 -69.803 1.00 18.66 285 TYR A CA 1
ATOM 8860 C C . TYR C 1 285 ? 27.043 53.641 -70.437 1.00 24.03 285 TYR A C 1
ATOM 8861 O O . TYR C 1 285 ? 27.361 54.492 -71.267 1.00 23.51 285 TYR A O 1
ATOM 8870 N N . GLY C 1 286 ? 25.795 53.461 -70.027 1.00 23.30 286 GLY A N 1
ATOM 8871 C CA . GLY C 1 286 ? 24.720 54.325 -70.482 1.00 24.37 286 GLY A CA 1
ATOM 8872 C C . GLY C 1 286 ? 23.396 53.686 -70.816 1.00 26.10 286 GLY A C 1
ATOM 8873 O O . GLY C 1 286 ? 22.367 54.324 -70.634 1.00 26.51 286 GLY A O 1
ATOM 8874 N N . SER C 1 287 ? 23.396 52.449 -71.348 1.00 22.12 287 SER A N 1
ATOM 8875 C CA . SER C 1 287 ? 22.148 51.822 -71.777 1.00 22.42 287 SER A CA 1
ATOM 8876 C C . SER C 1 287 ? 22.232 50.313 -71.756 1.00 26.03 287 SER A C 1
ATOM 8877 O O . SER C 1 287 ? 23.155 49.749 -72.347 1.00 23.16 287 SER A O 1
ATOM 8880 N N . LEU C 1 288 ? 21.222 49.655 -71.150 1.00 26.36 288 LEU A N 1
ATOM 8881 C CA . LEU C 1 288 ? 21.162 48.190 -71.120 1.00 27.53 288 LEU A CA 1
ATOM 8882 C C . LEU C 1 288 ? 21.163 47.622 -72.537 1.00 33.58 288 LEU A C 1
ATOM 8883 O O . LEU C 1 288 ? 21.777 46.579 -72.758 1.00 36.72 288 LEU A O 1
ATOM 8888 N N . GLY C 1 289 ? 20.492 48.318 -73.471 1.00 27.17 289 GLY A N 1
ATOM 8889 C CA . GLY C 1 289 ? 20.339 47.930 -74.872 1.00 26.81 289 GLY A CA 1
ATOM 8890 C C . GLY C 1 289 ? 21.521 48.187 -75.791 1.00 30.95 289 GLY A C 1
ATOM 8891 O O . GLY C 1 289 ? 21.431 47.964 -77.009 1.00 34.63 289 GLY A O 1
AT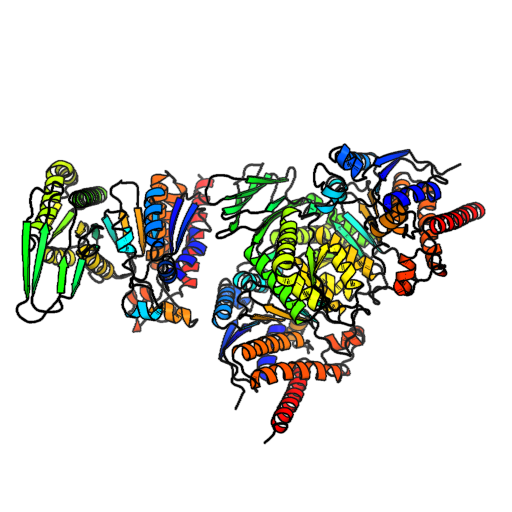OM 8892 N N . MET C 1 290 ? 22.626 48.688 -75.241 1.00 20.88 290 MET A N 1
ATOM 8893 C CA . MET C 1 290 ? 23.814 48.974 -76.043 1.00 19.22 290 MET A CA 1
ATOM 8894 C C . MET C 1 290 ? 24.949 48.071 -75.603 1.00 21.11 290 MET A C 1
ATOM 8895 O O . MET C 1 290 ? 25.891 48.505 -74.933 1.00 20.58 290 MET A O 1
ATOM 8900 N N . MET C 1 291 ? 24.846 46.784 -75.974 1.00 19.12 291 MET A N 1
ATOM 8901 C CA . MET C 1 291 ? 25.859 45.810 -75.597 1.00 18.87 291 MET A CA 1
ATOM 8902 C C . MET C 1 291 ? 25.950 44.723 -76.649 1.00 21.00 291 MET A C 1
ATOM 8903 O O . MET C 1 291 ? 24.920 44.317 -77.199 1.00 21.10 291 MET A O 1
ATOM 8908 N N . THR C 1 292 ? 27.175 44.257 -76.936 1.00 16.15 292 THR A N 1
ATOM 8909 C CA . THR C 1 292 ? 27.371 43.114 -77.829 1.00 15.81 292 THR A CA 1
ATOM 8910 C C . THR C 1 292 ? 27.450 41.857 -76.922 1.00 20.60 292 THR A C 1
ATOM 8911 O O . THR C 1 292 ? 27.811 41.949 -75.738 1.00 20.78 292 THR A O 1
ATOM 8915 N N . SER C 1 293 ? 27.117 40.685 -77.469 1.00 17.49 293 SER A N 1
ATOM 8916 C CA . SER C 1 293 ? 27.167 39.450 -76.692 1.00 16.21 293 SER A CA 1
ATOM 8917 C C . SER C 1 293 ? 27.462 38.332 -77.690 1.00 20.35 293 SER A C 1
ATOM 8918 O O . SER C 1 293 ? 26.626 38.042 -78.545 1.00 19.64 293 SER A O 1
ATOM 8921 N N . VAL C 1 294 ? 28.675 37.786 -77.643 1.00 16.83 294 VAL A N 1
ATOM 8922 C CA . VAL C 1 294 ? 29.091 36.783 -78.624 1.00 15.34 294 VAL A CA 1
ATOM 8923 C C . VAL C 1 294 ? 29.638 35.571 -77.896 1.00 18.30 294 VAL A C 1
ATOM 8924 O O . VAL C 1 294 ? 30.661 35.665 -77.190 1.00 18.36 294 VAL A O 1
ATOM 8928 N N . LEU C 1 295 ? 28.971 34.429 -78.096 1.00 16.27 295 LEU A N 1
ATOM 8929 C CA . LEU C 1 295 ? 29.437 33.160 -77.550 1.00 16.21 295 LEU A CA 1
ATOM 8930 C C . LEU C 1 295 ? 30.553 32.651 -78.462 1.00 19.90 295 LEU A C 1
ATOM 8931 O O . LEU C 1 295 ? 30.320 32.447 -79.664 1.00 19.81 295 LEU A O 1
ATOM 8936 N N . VAL C 1 296 ? 31.731 32.408 -77.893 1.00 17.44 296 VAL A N 1
ATOM 8937 C CA . VAL C 1 296 ? 32.908 31.882 -78.601 1.00 19.48 296 VAL A CA 1
ATOM 8938 C C . VAL C 1 296 ? 33.094 30.444 -78.114 1.00 22.15 296 VAL A C 1
ATOM 8939 O O . VAL C 1 296 ? 33.378 30.213 -76.929 1.00 19.97 296 VAL A O 1
ATOM 8943 N N . CYS C 1 297 ? 32.870 29.476 -79.004 1.00 20.75 297 CYS A N 1
ATOM 8944 C CA . CYS C 1 297 ? 32.951 28.070 -78.626 1.00 22.69 297 CYS A CA 1
ATOM 8945 C C . CYS C 1 297 ? 34.386 27.544 -78.501 1.00 28.69 297 CYS A C 1
ATOM 8946 O O . CYS C 1 297 ? 35.313 28.157 -79.040 1.00 26.80 297 CYS A O 1
ATOM 8949 N N . PRO C 1 298 ? 34.589 26.440 -77.728 1.00 29.85 298 PRO A N 1
ATOM 8950 C CA . PRO C 1 298 ? 35.949 25.924 -77.503 1.00 32.42 298 PRO A CA 1
ATOM 8951 C C . PRO C 1 298 ? 36.669 25.369 -78.736 1.00 41.52 298 PRO A C 1
ATOM 8952 O O . PRO C 1 298 ? 37.895 25.251 -78.701 1.00 43.82 298 PRO A O 1
ATOM 8956 N N . ASP C 1 299 ? 35.934 25.053 -79.823 1.00 38.63 299 ASP A N 1
ATOM 8957 C CA . ASP C 1 299 ? 36.544 24.547 -81.066 1.00 37.81 299 ASP A CA 1
ATOM 8958 C C . ASP C 1 299 ? 37.367 25.605 -81.825 1.00 42.32 299 ASP A C 1
ATOM 8959 O O . ASP C 1 299 ? 38.075 25.259 -82.777 1.00 44.21 299 ASP A O 1
ATOM 8964 N N . GLY C 1 300 ? 37.228 26.875 -81.427 1.00 36.53 300 GLY A N 1
ATOM 8965 C CA . GLY C 1 300 ? 37.890 28.020 -82.040 1.00 35.95 300 GLY A CA 1
ATOM 8966 C C . GLY C 1 300 ? 37.396 28.295 -83.448 1.00 38.65 300 GLY A C 1
ATOM 8967 O O . GLY C 1 300 ? 38.122 28.873 -84.260 1.00 40.58 300 GLY A O 1
ATOM 8968 N N . LYS C 1 301 ? 36.161 27.878 -83.750 1.00 31.21 301 LYS A N 1
ATOM 8969 C CA . LYS C 1 301 ? 35.582 28.010 -85.079 1.00 29.67 301 LYS A CA 1
ATOM 8970 C C . LYS C 1 301 ? 34.111 28.444 -85.036 1.00 28.02 301 LYS A C 1
ATOM 8971 O O . LYS C 1 301 ? 33.637 29.074 -85.972 1.00 25.94 301 LYS A O 1
ATOM 8977 N N . THR C 1 302 ? 33.387 28.059 -83.988 1.00 21.99 302 THR A N 1
ATOM 8978 C CA . THR C 1 302 ? 31.951 28.310 -83.882 1.00 20.33 302 THR A CA 1
ATOM 8979 C C . THR C 1 302 ? 31.636 29.509 -82.994 1.00 23.18 302 THR A C 1
ATOM 8980 O O . THR C 1 302 ? 32.228 29.641 -81.916 1.00 22.62 302 THR A O 1
ATOM 8984 N N . VAL C 1 303 ? 30.709 30.379 -83.449 1.00 19.60 303 VAL A N 1
ATOM 8985 C CA . VAL C 1 303 ? 30.231 31.524 -82.651 1.00 19.42 303 VAL A CA 1
ATOM 8986 C C . VAL C 1 303 ? 28.714 31.642 -82.724 1.00 21.03 303 VAL A C 1
ATOM 8987 O O . VAL C 1 303 ? 28.097 31.269 -83.735 1.00 20.12 303 VAL A O 1
ATOM 8991 N N . GLU C 1 304 ? 28.123 32.214 -81.682 1.00 16.40 304 GLU A N 1
ATOM 8992 C CA . GLU C 1 304 ? 26.709 32.559 -81.681 1.00 17.12 304 GLU A CA 1
ATOM 8993 C C . GLU C 1 304 ? 26.625 34.004 -81.171 1.00 22.09 304 GLU A C 1
ATOM 8994 O O . GLU C 1 304 ? 27.000 34.260 -80.025 1.00 19.52 304 GLU A O 1
ATOM 9000 N N . ALA C 1 305 ? 26.212 34.948 -82.025 1.00 18.44 305 ALA A N 1
ATOM 9001 C CA . ALA C 1 305 ? 26.047 36.343 -81.599 1.00 18.50 305 ALA A CA 1
ATOM 9002 C C . ALA C 1 305 ? 24.574 36.576 -81.296 1.00 22.08 305 ALA A C 1
ATOM 9003 O O . ALA C 1 305 ? 23.706 36.046 -81.998 1.00 22.51 305 ALA A O 1
ATOM 9005 N N . GLU C 1 306 ? 24.268 37.358 -80.248 1.00 17.43 306 GLU A N 1
ATOM 9006 C CA . GLU C 1 306 ? 22.877 37.540 -79.877 1.00 18.10 306 GLU A CA 1
ATOM 9007 C C . GLU C 1 306 ? 22.602 38.961 -79.400 1.00 23.06 306 GLU A C 1
ATOM 9008 O O . GLU C 1 306 ? 23.532 39.684 -79.018 1.00 21.78 306 GLU A O 1
ATOM 9014 N N . ALA C 1 307 ? 21.323 39.343 -79.406 1.00 21.60 307 ALA A N 1
ATOM 9015 C CA . ALA C 1 307 ? 20.841 40.563 -78.761 1.00 22.60 307 ALA A CA 1
ATOM 9016 C C . ALA C 1 307 ? 20.464 40.014 -77.357 1.00 26.78 307 ALA A C 1
ATOM 9017 O O . ALA C 1 307 ? 19.532 39.209 -77.245 1.00 25.71 307 ALA A O 1
ATOM 9019 N N . ALA C 1 308 ? 21.230 40.391 -76.325 1.00 23.64 308 ALA A N 1
ATOM 9020 C CA . ALA C 1 308 ? 21.074 39.857 -74.953 1.00 24.25 308 ALA A CA 1
ATOM 9021 C C . ALA C 1 308 ? 20.067 40.598 -74.064 1.00 29.40 308 ALA A C 1
ATOM 9022 O O . ALA C 1 308 ? 19.849 40.202 -72.912 1.00 31.12 308 ALA A O 1
ATOM 9024 N N . HIS C 1 309 ? 19.409 41.624 -74.605 1.00 22.85 309 HIS A N 1
ATOM 9025 C CA . HIS C 1 309 ? 18.406 42.371 -73.863 1.00 20.90 309 HIS A CA 1
ATOM 9026 C C . HIS C 1 309 ? 17.028 41.704 -73.974 1.00 24.69 309 HIS A C 1
ATOM 9027 O O . HIS C 1 309 ? 16.895 40.647 -74.586 1.00 24.08 309 HIS A O 1
ATOM 9034 N N . GLY C 1 310 ? 16.016 42.333 -73.403 1.00 22.56 310 GLY A N 1
ATOM 9035 C CA . GLY C 1 310 ? 14.655 41.808 -73.428 1.00 21.70 310 GLY A CA 1
ATOM 9036 C C . GLY C 1 310 ? 13.933 42.000 -74.751 1.00 23.92 310 GLY A C 1
ATOM 9037 O O . GLY C 1 310 ? 14.478 42.559 -75.707 1.00 23.66 310 GLY A O 1
ATOM 9038 N N . THR C 1 311 ? 12.682 41.555 -74.801 1.00 21.10 311 THR A N 1
ATOM 9039 C CA . THR C 1 311 ? 11.855 41.586 -76.016 1.00 20.59 311 THR A CA 1
ATOM 9040 C C . THR C 1 311 ? 11.015 42.859 -76.125 1.00 25.98 311 THR A C 1
ATOM 9041 O O . THR C 1 311 ? 10.234 42.993 -77.063 1.00 26.79 311 THR A O 1
ATOM 9045 N N . VAL C 1 312 ? 11.222 43.809 -75.181 1.00 24.15 312 VAL A N 1
ATOM 9046 C CA . VAL C 1 312 ? 10.571 45.132 -75.153 1.00 23.66 312 VAL A CA 1
ATOM 9047 C C . VAL C 1 312 ? 9.036 45.002 -75.258 1.00 28.63 312 VAL A C 1
ATOM 9048 O O . VAL C 1 312 ? 8.398 45.559 -76.166 1.00 28.45 312 VAL A O 1
ATOM 9052 N N . THR C 1 313 ? 8.454 44.240 -74.319 1.00 26.39 313 THR A N 1
ATOM 9053 C CA . THR C 1 313 ? 7.019 43.980 -74.251 1.00 26.70 313 THR A CA 1
ATOM 9054 C C . THR C 1 313 ? 6.191 45.269 -74.274 1.00 31.67 313 THR A C 1
ATOM 9055 O O . THR C 1 313 ? 5.192 45.308 -74.986 1.00 30.14 313 THR A O 1
ATOM 9059 N N . ARG C 1 314 ? 6.616 46.312 -73.523 1.00 31.17 314 ARG A N 1
ATOM 9060 C CA . ARG C 1 314 ? 5.896 47.595 -73.458 1.00 31.76 314 ARG A CA 1
ATOM 9061 C C . ARG C 1 314 ? 5.712 48.196 -74.844 1.00 33.53 314 ARG A C 1
ATOM 9062 O O . ARG C 1 314 ? 4.605 48.621 -75.187 1.00 33.43 314 ARG A O 1
ATOM 9070 N N . HIS C 1 315 ? 6.766 48.163 -75.671 1.00 27.95 315 HIS A N 1
ATOM 9071 C CA . HIS C 1 315 ? 6.661 48.659 -77.044 1.00 26.14 315 HIS A CA 1
ATOM 9072 C C . HIS C 1 315 ? 5.787 47.740 -77.883 1.00 30.79 315 HIS A C 1
ATOM 9073 O O . HIS C 1 315 ? 5.014 48.216 -78.710 1.00 29.70 315 HIS A O 1
ATOM 9080 N N . TYR C 1 316 ? 5.903 46.404 -77.674 1.00 27.45 316 TYR A N 1
ATOM 9081 C CA . TYR C 1 316 ? 5.097 45.461 -78.425 1.00 27.77 316 TYR A CA 1
ATOM 9082 C C . TYR C 1 316 ? 3.602 45.703 -78.191 1.00 31.80 316 TYR A C 1
ATOM 9083 O O . TYR C 1 316 ? 2.844 45.652 -79.150 1.00 32.00 316 TYR A O 1
ATOM 9092 N N . ARG C 1 317 ? 3.202 46.011 -76.945 1.00 30.90 317 ARG A N 1
ATOM 9093 C CA . ARG C 1 317 ? 1.801 46.287 -76.593 1.00 32.74 317 ARG A CA 1
ATOM 9094 C C . ARG C 1 317 ? 1.317 47.531 -77.331 1.00 39.15 317 ARG A C 1
ATOM 9095 O O . ARG C 1 317 ? 0.197 47.532 -77.839 1.00 40.34 317 ARG A O 1
ATOM 9103 N N . MET C 1 318 ? 2.192 48.560 -77.463 1.00 34.48 318 MET A N 1
ATOM 9104 C CA . MET C 1 318 ? 1.860 49.785 -78.204 1.00 33.45 318 MET A CA 1
ATOM 9105 C C . MET C 1 318 ? 1.679 49.447 -79.684 1.00 38.70 318 MET A C 1
ATOM 9106 O O . MET C 1 318 ? 0.672 49.826 -80.287 1.00 39.88 318 MET A O 1
ATOM 9111 N N . TYR C 1 319 ? 2.623 48.672 -80.248 1.00 34.63 319 TYR A N 1
ATOM 9112 C CA . TYR C 1 319 ? 2.600 48.214 -81.636 1.00 33.90 319 TYR A CA 1
ATOM 9113 C C . TYR C 1 319 ? 1.310 47.421 -81.931 1.00 40.59 319 TYR A C 1
ATOM 9114 O O . TYR C 1 319 ? 0.729 47.588 -83.004 1.00 40.21 319 TYR A O 1
ATOM 9123 N N . GLN C 1 320 ? 0.880 46.558 -80.982 1.00 39.45 320 GLN A N 1
ATOM 9124 C CA . GLN C 1 320 ? -0.335 45.738 -81.118 1.00 40.98 320 GLN A CA 1
ATOM 9125 C C . GLN C 1 320 ? -1.598 46.603 -81.205 1.00 48.09 320 GLN A C 1
ATOM 9126 O O . GLN C 1 320 ? -2.562 46.200 -81.856 1.00 49.39 320 GLN A O 1
ATOM 9132 N N . LYS C 1 321 ? -1.576 47.784 -80.548 1.00 44.72 321 LYS A N 1
ATOM 9133 C CA . LYS C 1 321 ? -2.667 48.768 -80.512 1.00 44.14 321 LYS A CA 1
ATOM 9134 C C . LYS C 1 321 ? -2.580 49.780 -81.674 1.00 48.63 321 LYS A C 1
ATOM 9135 O O . LYS C 1 321 ? -3.346 50.748 -81.701 1.00 48.59 321 LYS A O 1
ATOM 9141 N N . GLY C 1 322 ? -1.655 49.548 -82.610 1.00 44.78 322 GLY A N 1
ATOM 9142 C CA . GLY C 1 322 ? -1.432 50.404 -83.774 1.00 44.15 322 GLY A CA 1
ATOM 9143 C C . GLY C 1 322 ? -0.824 51.756 -83.442 1.00 46.78 322 GLY A C 1
ATOM 9144 O O . GLY C 1 322 ? -0.961 52.707 -84.219 1.00 47.69 322 GLY A O 1
ATOM 9145 N N . GLN C 1 323 ? -0.140 51.851 -82.290 1.00 39.53 323 GLN A N 1
ATOM 9146 C CA . GLN C 1 323 ? 0.502 53.081 -81.842 1.00 37.90 323 GLN A CA 1
ATOM 9147 C C . GLN C 1 323 ? 1.929 53.133 -82.358 1.00 41.07 323 GLN A C 1
ATOM 9148 O O . GLN C 1 323 ? 2.567 52.091 -82.549 1.00 41.27 323 GLN A O 1
ATOM 9154 N N . GLU C 1 324 ? 2.434 54.349 -82.569 1.00 34.69 324 GLU A N 1
ATOM 9155 C CA . GLU C 1 324 ? 3.794 54.563 -83.038 1.00 32.58 324 GLU A CA 1
ATOM 9156 C C . GLU C 1 324 ? 4.789 54.097 -81.966 1.00 32.54 324 GLU A C 1
ATOM 9157 O O . GLU C 1 324 ? 4.565 54.332 -80.776 1.00 32.31 324 GLU A O 1
ATOM 9163 N N . THR C 1 325 ? 5.865 53.404 -82.386 1.00 27.77 325 THR A N 1
ATOM 9164 C CA . THR C 1 325 ? 6.901 52.952 -81.449 1.00 26.39 325 THR A CA 1
ATOM 9165 C C . THR C 1 325 ? 8.266 53.432 -81.909 1.00 27.94 325 THR A C 1
ATOM 9166 O O . THR C 1 325 ? 8.471 53.708 -83.095 1.00 28.33 325 THR A O 1
ATOM 9170 N N . SER C 1 326 ? 9.219 53.473 -80.984 1.00 24.99 326 SER A N 1
ATOM 9171 C CA . SER C 1 326 ? 10.578 53.899 -81.303 1.00 24.08 326 SER A CA 1
ATOM 9172 C C . SER C 1 326 ? 11.522 53.024 -80.470 1.00 25.17 326 SER A C 1
ATOM 9173 O O . SER C 1 326 ? 11.800 53.339 -79.317 1.00 24.70 326 SER A O 1
ATOM 9176 N N . THR C 1 327 ? 11.919 51.876 -81.048 1.00 23.77 327 THR A N 1
ATOM 9177 C CA . THR C 1 327 ? 12.719 50.856 -80.368 1.00 24.15 327 THR A CA 1
ATOM 9178 C C . THR C 1 327 ? 14.123 50.799 -80.917 1.00 24.98 327 THR A C 1
ATOM 9179 O O . THR C 1 327 ? 14.314 50.673 -82.130 1.00 24.46 327 THR A O 1
ATOM 9183 N N . ASN C 1 328 ? 15.099 50.826 -80.006 1.00 22.37 328 ASN A N 1
ATOM 9184 C CA . ASN C 1 328 ? 16.516 50.777 -80.326 1.00 21.32 328 ASN A CA 1
ATOM 9185 C C . ASN C 1 328 ? 16.889 49.425 -80.979 1.00 23.06 328 ASN A C 1
ATOM 9186 O O . ASN C 1 328 ? 16.865 48.398 -80.285 1.00 23.33 328 ASN A O 1
ATOM 9191 N N . PRO C 1 329 ? 17.286 49.417 -82.274 1.00 20.24 329 PRO A N 1
ATOM 9192 C CA . PRO C 1 329 ? 17.622 48.145 -82.933 1.00 19.19 329 PRO A CA 1
ATOM 9193 C C . PRO C 1 329 ? 19.111 47.813 -82.904 1.00 20.84 329 PRO A C 1
ATOM 9194 O O . PRO C 1 329 ? 19.520 46.817 -83.503 1.00 19.68 329 PRO A O 1
ATOM 9198 N N . ILE C 1 330 ? 19.939 48.673 -82.276 1.00 18.61 330 ILE A N 1
ATOM 9199 C CA . ILE C 1 330 ? 21.394 48.531 -82.373 1.00 18.20 330 ILE A CA 1
ATOM 9200 C C . ILE C 1 330 ? 21.939 47.184 -81.882 1.00 19.34 330 ILE A C 1
ATOM 9201 O O . ILE C 1 330 ? 22.772 46.610 -82.580 1.00 19.15 330 ILE A O 1
ATOM 9206 N N . ALA C 1 331 ? 21.488 46.674 -80.720 1.00 18.20 331 ALA A N 1
ATOM 9207 C CA . ALA C 1 331 ? 22.042 45.391 -80.259 1.00 17.70 331 ALA A CA 1
ATOM 9208 C C . ALA C 1 331 ? 21.699 44.265 -81.249 1.00 19.61 331 ALA A C 1
ATOM 9209 O O . ALA C 1 331 ? 22.538 43.409 -81.518 1.00 18.74 331 ALA A O 1
ATOM 9211 N N . SER C 1 332 ? 20.490 44.326 -81.845 1.00 18.44 332 SER A N 1
ATOM 9212 C CA . SER C 1 332 ? 20.056 43.337 -82.828 1.00 17.60 332 SER A CA 1
ATOM 9213 C C . SER C 1 332 ? 20.900 43.464 -84.115 1.00 22.25 332 SER A C 1
ATOM 9214 O O . SER C 1 332 ? 21.336 42.456 -84.670 1.00 20.79 332 SER A O 1
ATOM 9217 N N . ILE C 1 333 ? 21.202 44.707 -84.548 1.00 17.75 333 ILE A N 1
ATOM 9218 C CA . ILE C 1 333 ? 22.071 44.908 -85.709 1.00 17.43 333 ILE A CA 1
ATOM 9219 C C . ILE C 1 333 ? 23.466 44.345 -85.439 1.00 21.14 333 ILE A C 1
ATOM 9220 O O . ILE C 1 333 ? 24.028 43.670 -86.295 1.00 19.17 333 ILE A O 1
ATOM 9225 N N . PHE C 1 334 ? 24.039 44.641 -84.249 1.00 17.35 334 PHE A N 1
ATOM 9226 C CA . PHE C 1 334 ? 25.374 44.148 -83.911 1.00 15.70 334 PHE A CA 1
ATOM 9227 C C . PHE C 1 334 ? 25.414 42.606 -83.765 1.00 19.32 334 PHE A C 1
ATOM 9228 O O . PHE C 1 334 ? 26.457 42.041 -84.028 1.00 20.79 334 PHE A O 1
ATOM 9236 N N . ALA C 1 335 ? 24.292 41.929 -83.440 1.00 17.00 335 ALA A N 1
ATOM 9237 C CA . ALA C 1 335 ? 24.270 40.455 -83.447 1.00 17.68 335 ALA A CA 1
ATOM 9238 C C . ALA C 1 335 ? 24.567 40.013 -84.896 1.00 20.56 335 ALA A C 1
ATOM 9239 O O . ALA C 1 335 ? 25.458 39.192 -85.123 1.00 19.11 335 ALA A O 1
ATOM 9241 N N . TRP C 1 336 ? 23.884 40.649 -85.882 1.00 16.90 336 TRP A N 1
ATOM 9242 C CA . TRP C 1 336 ? 24.139 40.340 -87.301 1.00 17.27 336 TRP A CA 1
ATOM 9243 C C . TRP C 1 336 ? 25.556 40.693 -87.719 1.00 19.93 336 TRP A C 1
ATOM 9244 O O . TRP C 1 336 ? 26.213 39.882 -88.365 1.00 20.71 336 TRP A O 1
ATOM 9255 N N . THR C 1 337 ? 26.036 41.903 -87.396 1.00 18.14 337 THR A N 1
ATOM 9256 C CA . THR C 1 337 ? 27.392 42.295 -87.829 1.00 18.19 337 THR A CA 1
ATOM 9257 C C . THR C 1 337 ? 28.478 41.464 -87.178 1.00 21.60 337 THR A C 1
ATOM 9258 O O . THR C 1 337 ? 29.487 41.161 -87.815 1.00 20.77 337 THR A O 1
ATOM 9262 N N . ARG C 1 338 ? 28.283 41.051 -85.902 1.00 18.79 338 ARG A N 1
ATOM 9263 C CA . ARG C 1 338 ? 29.297 40.216 -85.271 1.00 18.35 338 ARG A CA 1
ATOM 9264 C C . ARG C 1 338 ? 29.305 38.806 -85.875 1.00 21.92 338 ARG A C 1
ATOM 9265 O O . ARG C 1 338 ? 30.376 38.241 -86.092 1.00 22.31 338 ARG A O 1
ATOM 9273 N N . GLY C 1 339 ? 28.116 38.271 -86.173 1.00 20.01 339 GLY A N 1
ATOM 9274 C CA . GLY C 1 339 ? 27.974 36.971 -86.815 1.00 19.96 339 GLY A CA 1
ATOM 9275 C C . GLY C 1 339 ? 28.575 37.004 -88.217 1.00 22.42 339 GLY A C 1
ATOM 9276 O O . GLY C 1 339 ? 29.404 36.150 -88.560 1.00 21.89 339 GLY A O 1
ATOM 9277 N N . LEU C 1 340 ? 28.217 38.040 -89.004 1.00 19.63 340 LEU A N 1
ATOM 9278 C CA . LEU C 1 340 ? 28.761 38.189 -90.378 1.00 19.98 340 LEU A CA 1
ATOM 9279 C C . LEU C 1 340 ? 30.279 38.410 -90.399 1.00 23.45 340 LEU A C 1
ATOM 9280 O O . LEU C 1 340 ? 30.953 37.880 -91.279 1.00 20.71 340 LEU A O 1
ATOM 9285 N N . ALA C 1 341 ? 30.834 39.153 -89.416 1.00 20.68 341 ALA A N 1
ATOM 9286 C CA . ALA C 1 341 ? 32.295 39.329 -89.339 1.00 21.06 341 ALA A CA 1
ATOM 9287 C C . ALA C 1 341 ? 32.996 37.993 -89.094 1.00 24.00 341 ALA A C 1
ATOM 9288 O O . ALA C 1 341 ? 34.059 37.739 -89.673 1.00 23.45 341 ALA A O 1
ATOM 9290 N N . HIS C 1 342 ? 32.399 37.108 -88.258 1.00 19.24 342 HIS A N 1
ATOM 9291 C CA . HIS C 1 342 ? 32.994 35.799 -88.012 1.00 18.58 342 HIS A CA 1
ATOM 9292 C C . HIS C 1 342 ? 32.883 34.923 -89.245 1.00 22.06 342 HIS A C 1
ATOM 9293 O O . HIS C 1 342 ? 33.839 34.237 -89.593 1.00 21.37 342 HIS A O 1
ATOM 9300 N N . ARG C 1 343 ? 31.718 34.960 -89.905 1.00 19.36 343 ARG A N 1
ATOM 9301 C CA . ARG C 1 343 ? 31.479 34.220 -91.152 1.00 19.17 343 ARG A CA 1
ATOM 9302 C C . ARG C 1 343 ? 32.578 34.620 -92.156 1.00 23.95 343 ARG A C 1
ATOM 9303 O O . ARG C 1 343 ? 33.194 33.755 -92.774 1.00 22.19 343 ARG A O 1
ATOM 9311 N N . ALA C 1 344 ? 32.854 35.939 -92.262 1.00 21.81 344 ALA A N 1
ATOM 9312 C CA . ALA C 1 344 ? 33.871 36.482 -93.169 1.00 22.66 344 ALA A CA 1
ATOM 9313 C C . ALA C 1 344 ? 35.276 36.001 -92.815 1.00 28.15 344 ALA A C 1
ATOM 9314 O O . ALA C 1 344 ? 36.054 35.689 -93.716 1.00 28.77 344 ALA A O 1
ATOM 9316 N N . LYS C 1 345 ? 35.600 35.924 -91.507 1.00 24.34 345 LYS A N 1
ATOM 9317 C CA . LYS C 1 345 ? 36.897 35.447 -91.021 1.00 24.84 345 LYS A CA 1
ATOM 9318 C C . LYS C 1 345 ? 37.079 33.971 -91.406 1.00 28.90 345 LYS A C 1
ATOM 9319 O O . LYS C 1 345 ? 38.141 33.594 -91.904 1.00 29.14 345 LYS A O 1
ATOM 9325 N N . LEU C 1 346 ? 36.033 33.141 -91.207 1.00 23.69 346 LEU A N 1
ATOM 9326 C CA . LEU C 1 346 ? 36.104 31.725 -91.545 1.00 22.44 346 LEU A CA 1
ATOM 9327 C C . LEU C 1 346 ? 36.278 31.488 -93.043 1.00 27.19 346 LEU A C 1
ATOM 9328 O O . LEU C 1 346 ? 36.951 30.535 -93.436 1.00 28.10 346 LEU A O 1
ATOM 9333 N N . ASP C 1 347 ? 35.639 32.329 -93.859 1.00 24.73 347 ASP A N 1
ATOM 9334 C CA . ASP C 1 347 ? 35.633 32.171 -95.321 1.00 24.93 347 ASP A CA 1
ATOM 9335 C C . ASP C 1 347 ? 36.658 33.026 -96.065 1.00 31.64 347 ASP A C 1
ATOM 9336 O O . ASP C 1 347 ? 36.706 32.960 -97.301 1.00 32.09 347 ASP A O 1
ATOM 9341 N N . ASN C 1 348 ? 37.461 33.837 -95.329 1.00 30.43 348 ASN A N 1
ATOM 9342 C CA . ASN C 1 348 ? 38.434 34.792 -95.884 1.00 31.68 348 ASN A CA 1
ATOM 9343 C C . ASN C 1 348 ? 37.722 35.697 -96.910 1.00 35.53 348 ASN A C 1
ATOM 9344 O O . ASN C 1 348 ? 38.199 35.903 -98.030 1.00 36.43 348 ASN A O 1
ATOM 9349 N N . ASN C 1 349 ? 36.537 36.191 -96.520 1.00 29.52 349 ASN A N 1
ATOM 9350 C CA . ASN C 1 349 ? 35.672 37.006 -97.353 1.00 28.36 349 ASN A CA 1
ATOM 9351 C C . ASN C 1 349 ? 35.826 38.475 -96.997 1.00 33.17 349 ASN A C 1
ATOM 9352 O O . ASN C 1 349 ? 35.129 38.987 -96.111 1.00 31.26 349 ASN A O 1
ATOM 9357 N N . LYS C 1 350 ? 36.721 39.173 -97.717 1.00 30.24 350 LYS A N 1
ATOM 9358 C CA . LYS C 1 350 ? 37.011 40.587 -97.474 1.00 29.33 350 LYS A CA 1
ATOM 9359 C C . LYS C 1 350 ? 35.820 41.506 -97.683 1.00 32.36 350 LYS A C 1
ATOM 9360 O O . LYS C 1 350 ? 35.658 42.462 -96.919 1.00 31.49 350 LYS A O 1
ATOM 9366 N N . GLU C 1 351 ? 34.993 41.242 -98.711 1.00 28.10 351 GLU A N 1
ATOM 9367 C CA . GLU C 1 351 ? 33.813 42.049 -99.021 1.00 28.24 351 GLU A CA 1
ATOM 9368 C C . GLU C 1 351 ? 32.820 41.989 -97.849 1.00 30.01 351 GLU A C 1
ATOM 9369 O O . GLU C 1 351 ? 32.282 43.029 -97.434 1.00 28.76 351 GLU A O 1
ATOM 9375 N N . LEU C 1 352 ? 32.610 40.773 -97.303 1.00 24.74 352 LEU A N 1
ATOM 9376 C CA . LEU C 1 352 ? 31.686 40.587 -96.169 1.00 24.00 352 LEU A CA 1
ATOM 9377 C C . LEU C 1 352 ? 32.230 41.239 -94.914 1.00 26.60 352 LEU A C 1
ATOM 9378 O O . LEU C 1 352 ? 31.462 41.888 -94.201 1.00 25.03 352 LEU A O 1
ATOM 9383 N N . ALA C 1 353 ? 33.543 41.085 -94.659 1.00 24.04 353 ALA A N 1
ATOM 9384 C CA . ALA C 1 353 ? 34.191 41.716 -93.497 1.00 25.60 353 ALA A CA 1
ATOM 9385 C C . ALA C 1 353 ? 34.049 43.243 -93.578 1.00 29.11 353 ALA A C 1
ATOM 9386 O O . ALA C 1 353 ? 33.692 43.885 -92.580 1.00 26.09 353 ALA A O 1
ATOM 9388 N N . PHE C 1 354 ? 34.241 43.815 -94.781 1.00 25.91 354 PHE A N 1
ATOM 9389 C CA . PHE C 1 354 ? 34.099 45.251 -94.980 1.00 25.74 354 PHE A CA 1
ATOM 9390 C C . PHE C 1 354 ? 32.676 45.697 -94.681 1.00 28.06 354 PHE A C 1
ATOM 9391 O O . PHE C 1 354 ? 32.471 46.696 -93.973 1.00 27.73 354 PHE A O 1
ATOM 9399 N N . PHE C 1 355 ? 31.690 44.956 -95.223 1.00 23.14 355 PHE A N 1
ATOM 9400 C CA . PHE C 1 355 ? 30.281 45.256 -95.027 1.00 22.17 355 PHE A CA 1
ATOM 9401 C C . PHE C 1 355 ? 29.908 45.250 -93.528 1.00 24.30 355 PHE A C 1
ATOM 9402 O O . PHE C 1 355 ? 29.262 46.194 -93.056 1.00 22.97 355 PHE A O 1
ATOM 9410 N N . ALA C 1 356 ? 30.291 44.180 -92.813 1.00 22.77 356 ALA A N 1
ATOM 9411 C CA . ALA C 1 356 ? 29.939 44.034 -91.378 1.00 22.79 356 ALA A CA 1
ATOM 9412 C C . ALA C 1 356 ? 30.466 45.228 -90.565 1.00 24.65 356 ALA A C 1
ATOM 9413 O O . ALA C 1 356 ? 29.712 45.822 -89.787 1.00 24.29 356 ALA A O 1
ATOM 9415 N N . ASN C 1 357 ? 31.729 45.621 -90.806 1.00 20.54 357 ASN A N 1
ATOM 9416 C CA . ASN C 1 357 ? 32.340 46.761 -90.127 1.00 21.48 357 ASN A CA 1
ATOM 9417 C C . ASN C 1 357 ? 31.651 48.073 -90.513 1.00 26.70 357 ASN A C 1
ATOM 9418 O O . ASN C 1 357 ? 31.410 48.917 -89.647 1.00 25.06 357 ASN A O 1
ATOM 9423 N N . ALA C 1 358 ? 31.335 48.253 -91.820 1.00 24.43 358 ALA A N 1
ATOM 9424 C CA . ALA C 1 358 ? 30.678 49.461 -92.310 1.00 23.93 358 ALA A CA 1
ATOM 9425 C C . ALA C 1 358 ? 29.337 49.682 -91.631 1.00 24.42 358 ALA A C 1
ATOM 9426 O O . ALA C 1 358 ? 29.036 50.809 -91.245 1.00 24.47 358 ALA A O 1
ATOM 9428 N N . LEU C 1 359 ? 28.532 48.602 -91.463 1.00 19.35 359 LEU A N 1
ATOM 9429 C CA . LEU C 1 359 ? 27.224 48.714 -90.829 1.00 20.36 359 LEU A CA 1
ATOM 9430 C C . LEU C 1 359 ? 27.375 49.117 -89.337 1.00 21.91 359 LEU A C 1
ATOM 9431 O O . LEU C 1 359 ? 26.582 49.921 -88.847 1.00 21.25 359 LEU A O 1
ATOM 9436 N N . GLU C 1 360 ? 28.396 48.592 -88.648 1.00 20.08 360 GLU A N 1
ATOM 9437 C CA . GLU C 1 360 ? 28.645 49.008 -87.246 1.00 19.52 360 GLU A CA 1
ATOM 9438 C C . GLU C 1 360 ? 29.012 50.493 -87.216 1.00 24.74 360 GLU A C 1
ATOM 9439 O O . GLU C 1 360 ? 28.483 51.246 -86.388 1.00 24.60 360 GLU A O 1
ATOM 9445 N N . GLU C 1 361 ? 29.888 50.928 -88.139 1.00 22.79 361 GLU A N 1
ATOM 9446 C CA . GLU C 1 361 ? 30.292 52.344 -88.206 1.00 22.99 361 GLU A CA 1
ATOM 9447 C C . GLU C 1 361 ? 29.096 53.250 -88.463 1.00 25.75 361 GLU A C 1
ATOM 9448 O O . GLU C 1 361 ? 28.943 54.256 -87.779 1.00 25.64 361 GLU A O 1
ATOM 9454 N N . VAL C 1 362 ? 28.246 52.891 -89.431 1.00 22.83 362 VAL A N 1
ATOM 9455 C CA . VAL C 1 362 ? 27.029 53.643 -89.775 1.00 23.18 362 VAL A CA 1
ATOM 9456 C C . VAL C 1 362 ? 26.113 53.791 -88.560 1.00 24.56 362 VAL A C 1
ATOM 9457 O O . VAL C 1 362 ? 25.582 54.875 -88.315 1.00 23.48 362 VAL A O 1
ATOM 9461 N N . SER C 1 363 ? 25.923 52.697 -87.803 1.00 20.36 363 SER A N 1
ATOM 9462 C CA . SER C 1 363 ? 25.054 52.702 -86.635 1.00 19.40 363 SER A CA 1
ATOM 9463 C C . SER C 1 363 ? 25.520 53.732 -85.603 1.00 21.34 363 SER A C 1
ATOM 9464 O O . SER C 1 363 ? 24.711 54.515 -85.113 1.00 20.87 363 SER A O 1
ATOM 9467 N N . ILE C 1 364 ? 26.817 53.717 -85.270 1.00 19.42 364 ILE A N 1
ATOM 9468 C CA . ILE C 1 364 ? 27.400 54.623 -84.277 1.00 20.16 364 ILE A CA 1
ATOM 9469 C C . ILE C 1 364 ? 27.382 56.060 -84.805 1.00 24.13 364 ILE A C 1
ATOM 9470 O O . ILE C 1 364 ? 26.934 56.960 -84.102 1.00 22.87 364 ILE A O 1
ATOM 9475 N N . GLU C 1 365 ? 27.813 56.251 -86.069 1.00 21.90 365 GLU A N 1
ATOM 9476 C CA . GLU C 1 365 ? 27.828 57.582 -86.686 1.00 22.12 365 GLU A CA 1
ATOM 9477 C C . GLU C 1 365 ? 26.436 58.220 -86.718 1.00 24.50 365 GLU A C 1
ATOM 9478 O O . GLU C 1 365 ? 26.311 59.429 -86.478 1.00 25.11 365 GLU A O 1
ATOM 9484 N N . THR C 1 366 ? 25.387 57.413 -86.995 1.00 19.75 366 THR A N 1
ATOM 9485 C CA . THR C 1 366 ? 24.014 57.910 -87.062 1.00 19.39 366 THR A CA 1
ATOM 9486 C C . THR C 1 366 ? 23.576 58.465 -85.699 1.00 21.31 366 THR A C 1
ATOM 9487 O O . THR C 1 366 ? 23.060 59.585 -85.602 1.00 19.20 366 THR A O 1
ATOM 9491 N N . ILE C 1 367 ? 23.765 57.666 -84.638 1.00 17.96 367 ILE A N 1
ATOM 9492 C CA . ILE C 1 367 ? 23.386 58.105 -83.293 1.00 18.52 367 ILE A CA 1
ATOM 9493 C C . ILE C 1 367 ? 24.214 59.333 -82.883 1.00 20.97 367 ILE A C 1
ATOM 9494 O O . ILE C 1 367 ? 23.663 60.279 -82.299 1.00 19.61 367 ILE A O 1
ATOM 9499 N N . GLU C 1 368 ? 25.510 59.307 -83.171 1.00 18.20 368 GLU A N 1
ATOM 9500 C CA . GLU C 1 368 ? 26.424 60.400 -82.805 1.00 19.24 368 GLU A CA 1
ATOM 9501 C C . GLU C 1 368 ? 26.079 61.699 -83.544 1.00 22.66 368 GLU A C 1
ATOM 9502 O O . GLU C 1 368 ? 26.380 62.780 -83.036 1.00 22.17 368 GLU A O 1
ATOM 9508 N N . ALA C 1 369 ? 25.403 61.582 -84.706 1.00 21.25 369 ALA A N 1
ATOM 9509 C CA . ALA C 1 369 ? 24.923 62.751 -85.479 1.00 21.00 369 ALA A CA 1
ATOM 9510 C C . ALA C 1 369 ? 23.587 63.284 -84.931 1.00 24.60 369 ALA A C 1
ATOM 9511 O O . ALA C 1 369 ? 23.030 64.259 -85.463 1.00 24.41 369 ALA A O 1
ATOM 9513 N N . GLY C 1 370 ? 23.060 62.641 -83.883 1.00 18.95 370 GLY A N 1
ATOM 9514 C CA . GLY C 1 370 ? 21.822 63.059 -83.238 1.00 18.50 370 GLY A CA 1
ATOM 9515 C C . GLY C 1 370 ? 20.537 62.436 -83.755 1.00 20.91 370 GLY A C 1
ATOM 9516 O O . GLY C 1 370 ? 19.456 62.889 -83.381 1.00 21.88 370 GLY A O 1
ATOM 9517 N N . PHE C 1 371 ? 20.638 61.366 -84.564 1.00 19.04 371 PHE A N 1
ATOM 9518 C CA . PHE C 1 371 ? 19.458 60.654 -85.061 1.00 19.34 371 PHE A CA 1
ATOM 9519 C C . PHE C 1 371 ? 19.348 59.383 -84.247 1.00 20.70 371 PHE A C 1
ATOM 9520 O O . PHE C 1 371 ? 20.234 58.545 -84.321 1.00 19.38 371 PHE A O 1
ATOM 9528 N N . MET C 1 372 ? 18.283 59.252 -83.465 1.00 18.14 372 MET A N 1
ATOM 9529 C CA . MET C 1 372 ? 18.179 58.076 -82.592 1.00 18.19 372 MET A CA 1
ATOM 9530 C C . MET C 1 372 ? 16.743 57.804 -82.226 1.00 21.93 372 MET A C 1
ATOM 9531 O O . MET C 1 372 ? 15.848 58.602 -82.513 1.00 20.43 372 MET A O 1
ATOM 9536 N N . THR C 1 373 ? 16.525 56.668 -81.550 1.00 19.16 373 THR A N 1
ATOM 9537 C CA . THR C 1 373 ? 15.214 56.272 -81.060 1.00 19.23 373 THR A CA 1
ATOM 9538 C C . THR C 1 373 ? 14.930 56.931 -79.695 1.00 22.53 373 THR A C 1
ATOM 9539 O O . THR C 1 373 ? 15.853 57.443 -79.046 1.00 22.40 373 THR A O 1
ATOM 9543 N N . LYS C 1 374 ? 13.640 56.951 -79.272 1.00 20.08 374 LYS A N 1
ATOM 9544 C CA . LYS C 1 374 ? 13.161 57.560 -78.031 1.00 20.81 374 LYS A CA 1
ATOM 9545 C C . LYS C 1 374 ? 13.959 57.116 -76.797 1.00 23.64 374 LYS A C 1
ATOM 9546 O O . LYS C 1 374 ? 14.316 57.950 -75.970 1.00 21.58 374 LYS A O 1
ATOM 9552 N N . ASP C 1 375 ? 14.239 55.798 -76.680 1.00 22.42 375 ASP A N 1
ATOM 9553 C CA . ASP C 1 375 ? 14.994 55.238 -75.552 1.00 23.06 375 ASP A CA 1
ATOM 9554 C C . ASP C 1 375 ? 16.409 55.829 -75.437 1.00 26.24 375 ASP A C 1
ATOM 9555 O O . ASP C 1 375 ? 16.844 56.191 -74.339 1.00 25.58 375 ASP A O 1
ATOM 9560 N N . LEU C 1 376 ? 17.092 56.018 -76.582 1.00 23.56 376 LEU A N 1
ATOM 9561 C CA . LEU C 1 376 ? 18.419 56.638 -76.587 1.00 22.46 376 LEU A CA 1
ATOM 9562 C C . LEU C 1 376 ? 18.330 58.127 -76.280 1.00 24.74 376 LEU A C 1
ATOM 9563 O O . LEU C 1 376 ? 19.150 58.628 -75.519 1.00 24.02 376 LEU A O 1
ATOM 9568 N N . ALA C 1 377 ? 17.341 58.848 -76.873 1.00 21.37 377 ALA A N 1
ATOM 9569 C CA . ALA C 1 377 ? 17.161 60.265 -76.567 1.00 21.59 377 ALA A CA 1
ATOM 9570 C C . ALA C 1 377 ? 16.927 60.414 -75.046 1.00 24.66 377 ALA A C 1
ATOM 9571 O O . ALA C 1 377 ? 17.464 61.341 -74.457 1.00 24.80 377 ALA A O 1
ATOM 9573 N N . ALA C 1 378 ? 16.183 59.459 -74.414 1.00 21.74 378 ALA A N 1
ATOM 9574 C CA . ALA C 1 378 ? 15.928 59.458 -72.963 1.00 22.82 378 ALA A CA 1
ATOM 9575 C C . ALA C 1 378 ? 17.229 59.332 -72.132 1.00 26.63 378 ALA A C 1
ATOM 9576 O O . ALA C 1 378 ? 17.290 59.911 -71.066 1.00 26.83 378 ALA A O 1
ATOM 9578 N N . CYS C 1 379 ? 18.283 58.654 -72.645 1.00 23.93 379 CYS A N 1
ATOM 9579 C CA . CYS C 1 379 ? 19.576 58.562 -71.921 1.00 25.08 379 CYS A CA 1
ATOM 9580 C C . CYS C 1 379 ? 20.222 59.943 -71.796 1.00 29.92 379 CYS A C 1
ATOM 9581 O O . CYS C 1 379 ? 20.864 60.259 -70.798 1.00 29.50 379 CYS A O 1
ATOM 9584 N N . ILE C 1 380 ? 20.044 60.773 -72.824 1.00 26.21 380 ILE A N 1
ATOM 9585 C CA . ILE C 1 380 ? 20.610 62.120 -72.831 1.00 25.87 380 ILE A CA 1
ATOM 9586 C C . ILE C 1 380 ? 19.755 63.103 -72.041 1.00 31.01 380 ILE A C 1
ATOM 9587 O O . ILE C 1 380 ? 20.296 63.838 -71.214 1.00 31.54 380 ILE A O 1
ATOM 9592 N N . LYS C 1 381 ? 18.428 63.141 -72.316 1.00 28.46 381 LYS A N 1
ATOM 9593 C CA . LYS C 1 381 ? 17.505 64.139 -71.761 1.00 28.51 381 LYS A CA 1
ATOM 9594 C C . LYS C 1 381 ? 16.651 63.743 -70.556 1.00 33.95 381 LYS A C 1
ATOM 9595 O O . LYS C 1 381 ? 16.114 64.633 -69.900 1.00 33.50 381 LYS A O 1
ATOM 9601 N N . GLY C 1 382 ? 16.445 62.443 -70.339 1.00 31.19 382 GLY A N 1
ATOM 9602 C CA . GLY C 1 382 ? 15.512 61.926 -69.341 1.00 30.81 382 GLY A CA 1
ATOM 9603 C C . GLY C 1 382 ? 14.183 61.718 -70.045 1.00 34.70 382 GLY A C 1
ATOM 9604 O O . GLY C 1 382 ? 13.715 62.625 -70.740 1.00 34.02 382 GLY A O 1
ATOM 9605 N N . LEU C 1 383 ? 13.573 60.520 -69.908 1.00 31.51 383 LEU A N 1
ATOM 9606 C CA . LEU C 1 383 ? 12.322 60.154 -70.587 1.00 31.44 383 LEU A CA 1
ATOM 9607 C C . LEU C 1 383 ? 11.183 61.203 -70.465 1.00 36.53 383 LEU A C 1
ATOM 9608 O O . LEU C 1 383 ? 10.582 61.504 -71.505 1.00 35.16 383 LEU A O 1
ATOM 9613 N N . PRO C 1 384 ? 10.891 61.806 -69.280 1.00 34.17 384 PRO A N 1
ATOM 9614 C CA . PRO C 1 384 ? 9.809 62.813 -69.222 1.00 34.45 384 PRO A CA 1
ATOM 9615 C C . PRO C 1 384 ? 10.078 64.089 -70.033 1.00 37.82 384 PRO A C 1
ATOM 9616 O O . PRO C 1 384 ? 9.143 64.841 -70.293 1.00 38.16 384 PRO A O 1
ATOM 9620 N N . ASN C 1 385 ? 11.343 64.324 -70.438 1.00 33.21 385 ASN A N 1
ATOM 9621 C CA . ASN C 1 385 ? 11.770 65.507 -71.193 1.00 32.16 385 ASN A CA 1
ATOM 9622 C C . ASN C 1 385 ? 11.905 65.285 -72.695 1.00 34.36 385 ASN A C 1
ATOM 9623 O O . ASN C 1 385 ? 12.181 66.239 -73.432 1.00 34.08 385 ASN A O 1
ATOM 9628 N N . VAL C 1 386 ? 11.738 64.036 -73.154 1.00 29.35 386 VAL A N 1
ATOM 9629 C CA . VAL C 1 386 ? 11.854 63.707 -74.571 1.00 27.87 386 VAL A CA 1
ATOM 9630 C C . VAL C 1 386 ? 10.597 64.181 -75.310 1.00 31.21 386 VAL A C 1
ATOM 9631 O O . VAL C 1 386 ? 9.469 63.919 -74.875 1.00 30.37 386 VAL A O 1
ATOM 9635 N N . GLN C 1 387 ? 10.811 64.906 -76.399 1.00 26.32 387 GLN A N 1
ATOM 9636 C CA . GLN C 1 387 ? 9.771 65.441 -77.269 1.00 25.68 387 GLN A CA 1
ATOM 9637 C C . GLN C 1 387 ? 9.847 64.674 -78.594 1.00 27.30 387 GLN A C 1
ATOM 9638 O O . GLN C 1 387 ? 10.911 64.144 -78.923 1.00 25.12 387 GLN A O 1
ATOM 9644 N N . ARG C 1 388 ? 8.740 64.652 -79.382 1.00 25.29 388 ARG A N 1
ATOM 9645 C CA . ARG C 1 388 ? 8.687 63.963 -80.683 1.00 25.15 388 ARG A CA 1
ATOM 9646 C C . ARG C 1 388 ? 9.820 64.369 -81.628 1.00 28.33 388 ARG A C 1
ATOM 9647 O O . ARG C 1 388 ? 10.323 63.531 -82.369 1.00 28.15 388 ARG A O 1
ATOM 9655 N N . SER C 1 389 ? 10.256 65.641 -81.576 1.00 24.46 389 SER A N 1
ATOM 9656 C CA . SER C 1 389 ? 11.351 66.128 -82.429 1.00 23.47 389 SER A CA 1
ATOM 9657 C C . SER C 1 389 ? 12.741 65.541 -82.060 1.00 25.65 389 SER A C 1
ATOM 9658 O O . SER C 1 389 ? 13.689 65.652 -82.853 1.00 24.77 389 SER A O 1
ATOM 9661 N N . ASP C 1 390 ? 12.864 64.909 -80.860 1.00 22.06 390 ASP A N 1
ATOM 9662 C CA . ASP C 1 390 ? 14.145 64.335 -80.391 1.00 20.95 390 ASP A CA 1
ATOM 9663 C C . ASP C 1 390 ? 14.437 62.941 -80.922 1.00 23.70 390 ASP A C 1
ATOM 9664 O O . ASP C 1 390 ? 15.536 62.402 -80.695 1.00 23.49 390 ASP A O 1
ATOM 9669 N N . TYR C 1 391 ? 13.462 62.329 -81.579 1.00 21.80 391 TYR A N 1
ATOM 9670 C CA . TYR C 1 391 ? 13.657 60.964 -82.017 1.00 21.77 391 TYR A CA 1
ATOM 9671 C C . TYR C 1 391 ? 12.972 60.618 -83.323 1.00 26.90 391 TYR A C 1
ATOM 9672 O O . TYR C 1 391 ? 12.081 61.333 -83.812 1.00 26.19 391 TYR A O 1
ATOM 9681 N N . LEU C 1 392 ? 13.377 59.473 -83.848 1.00 23.00 392 LEU A N 1
ATOM 9682 C CA . LEU C 1 392 ? 12.815 58.874 -85.038 1.00 23.30 392 LEU A CA 1
ATOM 9683 C C . LEU C 1 392 ? 12.065 57.628 -84.594 1.00 27.13 392 LEU A C 1
ATOM 9684 O O . LEU C 1 392 ? 12.555 56.911 -83.709 1.00 24.62 392 LEU A O 1
ATOM 9689 N N . ASN C 1 393 ? 10.907 57.334 -85.217 1.00 24.06 393 ASN A N 1
ATOM 9690 C CA . ASN C 1 393 ? 10.206 56.094 -84.874 1.00 23.54 393 ASN A CA 1
ATOM 9691 C C . ASN C 1 393 ? 11.040 54.910 -85.445 1.00 26.06 393 ASN A C 1
ATOM 9692 O O . ASN C 1 393 ? 12.023 55.139 -86.166 1.00 23.69 393 ASN A O 1
ATOM 9697 N N . THR C 1 394 ? 10.706 53.652 -85.079 1.00 24.80 394 THR A N 1
ATOM 9698 C CA . THR C 1 394 ? 11.522 52.515 -85.512 1.00 25.61 394 THR A CA 1
ATOM 9699 C C . THR C 1 394 ? 11.731 52.451 -87.022 1.00 29.14 394 THR A C 1
ATOM 9700 O O . THR C 1 394 ? 12.872 52.290 -87.443 1.00 27.74 394 THR A O 1
ATOM 9704 N N . PHE C 1 395 ? 10.670 52.653 -87.831 1.00 29.21 395 PHE A N 1
ATOM 9705 C CA . PHE C 1 395 ? 10.770 52.626 -89.297 1.00 31.26 395 PHE A CA 1
ATOM 9706 C C . PHE C 1 395 ? 11.675 53.729 -89.813 1.00 30.08 395 PHE A C 1
ATOM 9707 O O . PHE C 1 395 ? 12.554 53.463 -90.629 1.00 27.88 395 PHE A O 1
ATOM 9715 N N . GLU C 1 396 ? 11.469 54.964 -89.310 1.00 26.52 396 GLU A N 1
ATOM 9716 C CA . GLU C 1 396 ? 12.251 56.147 -89.691 1.00 26.92 396 GLU A CA 1
ATOM 9717 C C . GLU C 1 396 ? 13.726 55.952 -89.381 1.00 28.43 396 GLU A C 1
ATOM 9718 O O . GLU C 1 396 ? 14.576 56.285 -90.209 1.00 25.44 396 GLU A O 1
ATOM 9724 N N . PHE C 1 397 ? 14.031 55.381 -88.187 1.00 24.62 397 PHE A N 1
ATOM 9725 C CA . PHE C 1 397 ? 15.405 55.144 -87.796 1.00 23.42 397 PHE A CA 1
ATOM 9726 C C . PHE C 1 397 ? 16.066 54.097 -88.701 1.00 26.09 397 PHE A C 1
ATOM 9727 O O . PHE C 1 397 ? 17.195 54.291 -89.153 1.00 23.90 397 PHE A O 1
ATOM 9735 N N . MET C 1 398 ? 15.358 52.998 -88.979 1.00 24.84 398 MET A N 1
ATOM 9736 C CA . MET C 1 398 ? 15.857 51.953 -89.884 1.00 25.69 398 MET A CA 1
ATOM 9737 C C . MET C 1 398 ? 16.120 52.518 -91.298 1.00 28.58 398 MET A C 1
ATOM 9738 O O . MET C 1 398 ? 17.142 52.202 -91.913 1.00 27.27 398 MET A O 1
ATOM 9743 N N . ASP C 1 399 ? 15.222 53.390 -91.785 1.00 28.94 399 ASP A N 1
ATOM 9744 C CA . ASP C 1 399 ? 15.397 54.029 -93.099 1.00 28.94 399 ASP A CA 1
ATOM 9745 C C . ASP C 1 399 ? 16.611 54.974 -93.099 1.00 30.59 399 ASP A C 1
ATOM 9746 O O . ASP C 1 399 ? 17.345 55.013 -94.085 1.00 30.63 399 ASP A O 1
ATOM 9751 N N . LYS C 1 400 ? 16.841 55.712 -91.981 1.00 25.07 400 LYS A N 1
ATOM 9752 C CA . LYS C 1 400 ? 17.998 56.613 -91.861 1.00 24.35 400 LYS A CA 1
ATOM 9753 C C . LYS C 1 400 ? 19.294 55.794 -91.889 1.00 27.01 400 LYS A C 1
ATOM 9754 O O . LYS C 1 400 ? 20.249 56.152 -92.583 1.00 25.65 400 LYS A O 1
ATOM 9760 N N . LEU C 1 401 ? 19.313 54.654 -91.150 1.00 23.80 401 LEU A N 1
ATOM 9761 C CA . LEU C 1 401 ? 20.469 53.783 -91.162 1.00 22.80 401 LEU A CA 1
ATOM 9762 C C . LEU C 1 401 ? 20.702 53.258 -92.571 1.00 26.34 401 LEU A C 1
ATOM 9763 O O . LEU C 1 401 ? 21.834 53.244 -93.011 1.00 25.92 401 LEU A O 1
ATOM 9768 N N . GLY C 1 402 ? 19.632 52.852 -93.251 1.00 25.87 402 GLY A N 1
ATOM 9769 C CA . GLY C 1 402 ? 19.678 52.335 -94.618 1.00 26.88 402 GLY A CA 1
ATOM 9770 C C . GLY C 1 402 ? 20.260 53.356 -95.582 1.00 31.52 402 GLY A C 1
ATOM 9771 O O . GLY C 1 402 ? 21.143 53.029 -96.373 1.00 30.06 402 GLY A O 1
ATOM 9772 N N . GLU C 1 403 ? 19.818 54.622 -95.465 1.00 29.54 403 GLU A N 1
ATOM 9773 C CA . GLU C 1 403 ? 20.314 55.732 -96.292 1.00 29.99 403 GLU A CA 1
ATOM 9774 C C . GLU C 1 403 ? 21.793 55.958 -96.044 1.00 32.42 403 GLU A C 1
ATOM 9775 O O . GLU C 1 403 ? 22.560 56.020 -96.997 1.00 32.08 403 GLU A O 1
ATOM 9781 N N . ASN C 1 404 ? 22.214 56.014 -94.760 1.00 28.54 404 ASN A N 1
ATOM 9782 C CA . ASN C 1 404 ? 23.619 56.192 -94.418 1.00 27.40 404 ASN A CA 1
ATOM 9783 C C . ASN C 1 404 ? 24.476 55.011 -94.842 1.00 29.91 404 ASN A C 1
ATOM 9784 O O . ASN C 1 404 ? 25.635 55.207 -95.230 1.00 29.29 404 ASN A O 1
ATOM 9789 N N . LEU C 1 405 ? 23.920 53.779 -94.782 1.00 27.70 405 LEU A N 1
ATOM 9790 C CA . LEU C 1 405 ? 24.644 52.578 -95.203 1.00 28.25 405 LEU A CA 1
ATOM 9791 C C . LEU C 1 405 ? 24.870 52.624 -96.728 1.00 34.82 405 LEU A C 1
ATOM 9792 O O . LEU C 1 405 ? 25.989 52.393 -97.177 1.00 32.70 405 LEU A O 1
ATOM 9797 N N . LYS C 1 406 ? 23.818 52.947 -97.504 1.00 34.39 406 LYS A N 1
ATOM 9798 C CA . LYS C 1 406 ? 23.917 53.052 -98.960 1.00 35.35 406 LYS A CA 1
ATOM 9799 C C . LYS C 1 406 ? 25.044 54.042 -99.320 1.00 41.35 406 LYS A C 1
ATOM 9800 O O . LYS C 1 406 ? 25.897 53.710 -100.135 1.00 42.55 406 LYS A O 1
ATOM 9806 N N . ILE C 1 407 ? 25.099 55.203 -98.633 1.00 39.03 407 ILE A N 1
ATOM 9807 C CA . ILE C 1 407 ? 26.123 56.238 -98.838 1.00 38.34 407 ILE A CA 1
ATOM 9808 C C . ILE C 1 407 ? 27.530 55.719 -98.522 1.00 43.07 407 ILE A C 1
ATOM 9809 O O . ILE C 1 407 ? 28.425 55.883 -99.347 1.00 43.42 407 ILE A O 1
ATOM 9814 N N . LYS C 1 408 ? 27.725 55.093 -97.342 1.00 37.75 408 LYS A N 1
ATOM 9815 C CA . LYS C 1 408 ? 29.024 54.549 -96.943 1.00 37.52 408 LYS A CA 1
ATOM 9816 C C . LYS C 1 408 ? 29.536 53.515 -97.948 1.00 42.96 408 LYS A C 1
ATOM 9817 O O . LYS C 1 408 ? 30.713 53.550 -98.296 1.00 42.06 408 LYS A O 1
ATOM 9823 N N . LEU C 1 409 ? 28.665 52.606 -98.401 1.00 42.31 409 LEU A N 1
ATOM 9824 C CA . LEU C 1 409 ? 29.046 51.569 -99.362 1.00 43.41 409 LEU A CA 1
ATOM 9825 C C . LEU C 1 409 ? 29.334 52.170 -100.750 1.00 52.00 409 LEU A C 1
ATOM 9826 O O . LEU C 1 409 ? 30.309 51.772 -101.401 1.00 51.86 409 LEU A O 1
ATOM 9831 N N . ALA C 1 410 ? 28.517 53.165 -101.169 1.00 52.06 410 ALA A N 1
ATOM 9832 C CA . ALA C 1 410 ? 28.681 53.871 -102.453 1.00 53.11 410 ALA A CA 1
ATOM 9833 C C . ALA C 1 410 ? 29.996 54.645 -102.469 1.00 60.50 410 ALA A C 1
ATOM 9834 O O . ALA C 1 410 ? 30.697 54.605 -103.471 1.00 60.57 410 ALA A O 1
ATOM 9836 N N . GLN C 1 411 ? 30.352 55.292 -101.358 1.00 59.45 411 GLN A N 1
ATOM 9837 C CA . GLN C 1 411 ? 31.599 56.042 -101.271 1.00 60.39 411 GLN A CA 1
ATOM 9838 C C . GLN C 1 411 ? 32.835 55.159 -101.080 1.00 67.63 411 GLN A C 1
ATOM 9839 O O . GLN C 1 411 ? 33.948 55.635 -101.244 1.00 67.57 411 GLN A O 1
ATOM 9845 N N . ALA C 1 412 ? 32.643 53.914 -100.662 1.00 66.23 412 ALA A N 1
ATOM 9846 C CA . ALA C 1 412 ? 33.715 52.926 -100.571 1.00 67.34 412 ALA A CA 1
ATOM 9847 C C . ALA C 1 412 ? 34.037 52.443 -101.992 1.00 73.96 412 ALA A C 1
ATOM 9848 O O . ALA C 1 412 ? 35.212 52.280 -102.324 1.00 73.58 412 ALA A O 1
ATOM 9850 N N . LYS C 1 413 ? 32.985 52.244 -102.830 1.00 72.92 413 LYS A N 1
ATOM 9851 C CA . LYS C 1 413 ? 33.092 51.830 -104.235 1.00 74.08 413 LYS A CA 1
ATOM 9852 C C . LYS C 1 413 ? 33.730 52.961 -105.065 1.00 81.26 413 LYS A C 1
ATOM 9853 O O . LYS C 1 413 ? 34.580 52.691 -105.908 1.00 80.84 413 LYS A O 1
ATOM 9859 N N . LEU C 1 414 ? 33.372 54.228 -104.784 1.00 80.21 414 LEU A N 1
ATOM 9860 C CA . LEU C 1 414 ? 33.959 55.380 -105.480 1.00 81.14 414 LEU A CA 1
ATOM 9861 C C . LEU C 1 414 ? 35.425 55.641 -105.091 1.00 87.26 414 LEU A C 1
ATOM 9862 O O . LEU C 1 414 ? 36.157 56.264 -105.862 1.00 86.96 414 LEU A O 1
ATOM 9867 N N . SER C 1 415 ? 35.852 55.146 -103.913 1.00 85.36 415 SER A N 1
ATOM 9868 C CA . SER C 1 415 ? 37.219 55.284 -103.404 1.00 85.81 415 SER A CA 1
ATOM 9869 C C . SER C 1 415 ? 38.219 54.414 -104.180 1.00 90.81 415 SER A C 1
ATOM 9870 O O . SER C 1 415 ? 39.420 54.696 -104.151 1.00 90.53 415 SER A O 1
ATOM 9873 N N . LEU C 1 416 ? 37.722 53.374 -104.880 1.00 87.99 416 LEU A N 1
ATOM 9874 C CA . LEU C 1 416 ? 38.518 52.446 -105.685 1.00 126.61 416 LEU A CA 1
ATOM 9875 C C . LEU C 1 416 ? 39.321 53.111 -106.821 1.00 154.74 416 LEU A C 1
ATOM 9876 O O . LEU C 1 416 ? 38.785 53.846 -107.649 1.00 115.30 416 LEU A O 1
#